Protein AF-0000000087419925 (afdb_homodimer)

pLDDT: mean 74.15, std 24.61, range [17.61, 97.94]

Nearest PDB structures (foldseek):
  7ng9-assembly1_A  TM=7.757E-01  e=5.439E-14  Klebsiella quasipneumoniae
  1ek9-assembly1_A  TM=7.566E-01  e=7.328E-14  Escherichia coli
  2vdd-assembly1_A  TM=7.686E-01  e=1.511E-13  Escherichia coli K-12
  5ng5-assembly1_F  TM=6.339E-01  e=1.171E-13  Escherichia coli
  5bun-assembly1_B  TM=7.601E-01  e=2.971E-15  Salmonella enterica subsp. enterica serovar Typhi

Radius of gyration: 44.05 Å; Cα contacts (8 Å, |Δi|>4): 2204; chains: 2; bounding box: 79×147×89 Å

Organism: NCBI:txid2527985

Secondary structure (DSSP, 8-state):
-HHHHTTS-------------S-HHHHHHHHT--PPP-------HHHHTPPPPP-TT-TT---EEEE-HHHHHHHHHHT-SB---TT-HHHH-GGG--BTTHHHHHHT-TTTSHHHHHGGGS-EEEEEEEEEEEEEEES--SSSSS-EEEEEEEEEEEEEEEEE-TTS-EEEEEEEEEEEEE--TT-SSSEEEEEEEEEEEEEESSTT-SHHHHHHH-S------SSS-------TTSPP--HHHHHHHHHHHHHHHHHHHHHHHHHHHHHHHHHHHHHHHHHHHHHHHHHHHHHHHHHHHHHHHT-TT--HHHHHHHHHHHHHHHHHHHHHHH----B-S-TTSS-TT-B------HHHHHHHHHHHHT--S--S-EEEE-PPPP-SPPP--HHHHHHHHHHH-HHHHHHHHHHHHHHHHHHHHHGGGSPEEEEEEEEEEEEEESBSSS--TT--STTSBHHHHHHHT--EEEEEEEEEE--SS-HHHHHHHHHHHHHHHHHHHHHHHHHHHHHHHHHHHHHHHHHHHHHHHHHHHHHHHHHHHHHHHHHHHHHS--S-HHHHHHHHHHHHHHHHHHHHHHHHHHHHHHHHHHHHT-HHHHTT------SS-HHHHHHHHHHHHHHTTS-------------S---------------TT----------PSP-------------S-----------TT---/-HHHHHTTTS-----------S-HHHHHHHHH-EEEE-------HHHHT--PPP-TT------EEEE-HHHHHHHHHHT-SB---TT-HHHH-GGG--BTTHHHHHHT-TTTSHHHHHGGGS-EEEEEEEEEEEEEEES--SSSSS-EEEEEEEEEEEEEEEEE-TTS-EEEEEEEEEEEEE--TT-SSSEEEEEEEEEEEEEESSTT-SHHHHHHH-S------SSS-------TTSPP--HHHHHHHHHHHHHHHHHHHHHHHHHHHHHHHHHHHHHHHHHHHHHHHHHHHHHHHHHHHHHHHT-TT--HHHHHHHHHHHHHHHHHHHHHHH----S---TTSS-TT--------HHHHHHHHHHHHT--S--S-EEEE-PPPP-SPPP--HHHHHHHHHHH-HHHHHHHHHHHHHHHHHHHHHGGGSPEEEEEEEEEEEEEESBSSS--TT--STTSBHHHHHHHT--EEEEEEEEEEEESS-HHHHHHHHHHHHHHHHHHHHHHHHHHHHHHHHHHHHHHHHHHHHHHHHHHHHHHHHHHHHHHHHHHHHHH--S-HHHHHHHHHHHHHHHHHHHHHHHHHHHHHHHHHHHHT-HHHHTT------SS-HHHHHHHHHHHHHHHHHHHHTTS------SEEEEE-----------TT----------------S-----------SSS-------TT---

InterPro domains:
  IPR003423 Outer membrane efflux protein [PF02321] (399-592)
  IPR051906 Outer membrane protein TolC-like [PTHR30026] (41-606)

Solvent-accessible surface area (backbone atoms only — not comparable to full-atom values): 75322 Å² total; per-residue (Å²): 117,77,76,64,62,70,61,66,75,53,79,70,72,69,72,71,72,68,74,76,68,79,68,59,63,61,55,51,52,61,28,54,57,72,85,73,66,87,54,88,66,72,74,56,62,69,52,75,65,50,56,73,59,75,37,66,84,55,40,71,75,82,48,71,44,79,35,46,69,69,55,48,53,52,44,18,59,71,52,42,59,54,59,64,63,94,42,51,41,60,61,76,41,55,86,75,52,55,43,77,47,51,45,57,36,46,42,23,25,40,56,56,4,40,49,20,27,53,38,66,49,39,40,33,38,34,35,38,36,39,38,36,40,42,37,42,74,36,52,54,35,70,90,44,84,24,73,38,78,44,48,33,45,36,36,39,40,38,40,34,42,38,33,36,48,63,44,43,28,40,40,35,42,35,41,40,39,38,37,47,28,42,71,58,82,88,51,93,55,62,41,35,20,40,35,33,43,36,38,38,39,38,36,34,71,43,32,62,30,39,50,66,41,33,33,40,38,26,96,63,70,69,74,53,80,62,93,61,85,50,58,61,70,73,58,79,83,56,77,68,37,4,40,56,51,14,48,50,51,37,51,41,38,46,36,52,49,51,51,50,50,52,53,34,51,52,50,50,52,51,39,48,48,42,33,39,41,16,53,54,41,30,54,35,31,48,53,42,24,52,54,30,44,54,50,28,54,50,26,45,54,26,33,78,68,69,41,78,57,15,47,70,46,50,36,22,47,33,46,22,51,23,34,52,28,48,47,50,30,52,32,24,42,34,32,41,69,63,45,62,52,45,79,78,69,60,22,78,84,22,25,54,60,46,65,44,6,35,47,50,30,41,38,50,40,23,56,58,30,55,44,71,70,40,77,82,56,41,75,38,62,67,69,74,64,64,81,74,87,81,88,79,58,66,70,59,48,52,53,42,21,73,69,46,27,50,70,57,53,39,42,51,51,50,35,51,48,31,52,50,49,34,60,46,39,53,41,53,69,44,46,35,33,33,42,36,38,36,44,33,43,37,12,44,12,50,27,56,66,63,83,49,85,88,52,83,67,72,49,21,15,7,53,63,25,32,71,67,62,78,43,67,49,73,49,77,48,75,48,78,46,68,74,93,72,49,57,67,37,51,50,46,35,51,49,31,50,50,52,31,50,49,44,49,51,50,46,56,51,46,54,51,48,47,51,50,48,36,54,50,25,53,52,45,31,55,50,26,51,54,43,32,56,53,29,48,53,48,28,53,53,28,46,52,51,31,53,54,42,50,52,43,44,72,69,64,53,50,74,57,59,67,59,43,54,48,30,45,51,48,26,36,52,28,49,37,49,27,52,49,28,31,41,48,24,38,50,23,50,50,47,34,31,53,43,30,43,41,45,46,60,76,69,70,51,80,87,67,91,57,71,77,61,62,63,67,47,40,60,46,39,60,54,31,64,71,64,49,83,74,87,76,79,88,76,83,81,83,83,73,80,83,80,69,94,64,79,77,76,77,74,77,71,72,73,74,76,70,75,88,67,79,68,74,79,75,73,77,81,76,83,68,76,87,75,80,80,86,78,83,76,83,72,81,75,74,74,83,68,85,67,82,78,75,72,80,83,69,66,83,36,73,79,124,112,74,75,64,59,65,62,65,70,51,78,71,70,69,68,70,71,66,72,77,60,84,64,54,57,59,55,48,48,59,69,64,42,46,70,36,72,59,63,91,64,74,75,62,62,69,71,75,65,51,55,81,70,84,49,79,84,58,32,70,64,78,46,74,44,80,35,45,68,68,55,48,52,52,44,18,59,73,51,43,58,52,59,65,63,90,40,47,43,67,78,78,42,53,85,74,54,56,41,80,54,52,45,57,53,48,42,63,26,68,69,56,3,40,61,31,29,53,53,66,49,47,70,45,77,51,73,53,73,53,77,47,78,46,79,46,80,39,67,73,41,81,72,45,91,45,75,42,81,44,46,33,45,33,35,40,38,37,41,34,42,37,32,36,48,63,45,44,27,39,39,34,40,34,40,40,37,37,36,47,29,40,70,58,85,40,43,64,52,59,41,33,20,39,33,33,43,35,40,38,39,36,37,34,71,45,32,63,28,38,50,67,41,34,34,39,38,23,93,63,68,68,75,54,80,66,93,58,82,47,56,58,67,70,60,69,76,57,74,67,36,4,39,56,51,14,46,50,51,36,52,41,38,45,37,53,49,51,51,49,50,53,54,36,52,52,45,50,52,51,38,47,48,44,32,39,42,14,52,55,41,28,51,38,30,47,53,42,22,52,52,31,45,54,50,28,54,50,25,46,53,26,32,76,66,70,41,74,54,15,45,68,71,49,37,51,50,32,46,51,50,23,52,50,27,46,50,48,31,50,32,24,41,38,36,43,66,63,51,69,58,49,86,86,63,46,26,83,90,14,29,55,59,42,60,44,4,35,47,49,29,42,39,52,41,23,56,58,30,55,43,71,70,41,77,83,55,42,76,38,63,67,68,74,64,64,81,74,86,81,86,77,57,58,68,59,48,51,54,41,20,73,69,46,28,51,59,57,52,38,42,39,43,51,37,48,50,33,52,50,49,33,58,44,40,54,42,56,70,42,47,37,31,32,40,35,38,36,42,33,42,37,15,40,12,49,26,57,68,63,81,46,86,88,52,83,68,74,48,22,14,7,52,62,24,34,71,68,61,77,23,46,29,42,36,47,33,42,39,36,28,37,64,52,82,48,47,32,36,51,28,33,36,51,22,31,50,44,51,34,50,45,45,49,52,48,46,45,52,35,46,42,49,46,48,50,47,35,39,51,26,53,29,37,32,51,38,25,52,54,39,33,56,39,29,47,53,23,27,53,24,24,46,51,22,32,52,49,41,50,51,42,44,70,69,64,52,48,73,56,57,66,58,44,54,50,32,46,50,48,26,38,51,29,49,40,49,28,52,49,29,32,43,48,26,39,50,23,50,51,41,33,30,52,43,30,42,42,45,46,62,76,68,71,51,78,74,48,79,56,74,77,60,61,57,63,51,39,50,46,42,48,45,41,46,49,36,49,58,38,46,66,61,53,68,54,85,83,60,75,75,63,53,49,74,44,47,54,75,74,71,77,72,66,70,74,72,70,72,82,74,68,62,76,72,75,69,73,81,80,79,78,80,82,78,86,81,87,84,86,79,84,70,81,70,78,71,87,69,97,55,101,68,86,72,80,80,73,55,75,33,76,78,123

Foldseek 3Di:
DVVPVVPPVPPPPPPPPPPPPPPCPVVVVVVPDDDDDPDPDDDPPLVVPFDDADALVNQQQPFEDEDELLRLLVLLVVQPQWLDDPLCCCPVPVPPTDGPCQLVCLQPPLQQHLVVLVCLFDKDKDKDKDWDWDWDWDQDDPVDHGIDTKTKIKMKIKIKMWGADLQQKIKMKMKIKMKIAMDRPPDPFNIKMKIKIKIKMKGWDFQRGDNLLCQFQPNQFPPPPDPPLPPRPRPLPDDRRHSLLNVLSSVLSVLVNVLSSLVSSLVLLVLLLLLQLLVLLLVLLVVLLVVLVVLLVVLCVCLVVVHFNNDPVNNVVSVVSNVVSVVVNSCSAHNDLPQQCPDPPRHNRRPSVVSRHNSVSQLSSCVSSVHRSDDSYGYHHDDFFDLDDDDDDLVVLLVLLCVQPSVLVSLVSVLVSLVSQLVNLLSLQDKIKMKMKMKMQMFMARAQDDADPPDDDLHRHRVSVSVVRPDMDMDIDMRIDDDPPCPSSVVSNVVSVVSSVVSVVVSVVVSVVLSVLLVVLVVQLVVLSVQLVVLVVQLVVLVVQLVVVVVCCVPVVDNPSVSNSVSSVSNSVSSSSNSVSSSSNSSSVCSNCSSSNCNCVVSPHDDDPDDPDVVVVVVVVVVCVVVPPPDPDDPDDDDDDCPDPDDDPPPPPPPDPPDPPDPPPPPDDDDDDDDDPDDDDPDPCPDDPPDPPPDDCPRSSPPD/DVVVVVVPPPCPVCPVPPDPPVPCVVVVCVVPFDFDFDDPPDDPPLVVPFDDADALVNQQQFFEDEDELLRLLVLLVVQPQWLDDPLCCCPVPVPPTDGLCQLVCLQPPLCQHLVVLVCLQPKDKDKDKDKDWDWDWDQPDVVDHGIDTKTKIKMKIKIKIWGADLQQKIKMKMKIKMKIAMDRPPDPFNIKMKIKIKIKMKGWDFQRGDNLLCQFQPNQQPDPDDPPLPPSPRCVVDDRRHSVSNVLSSVLSVLVNVLSSLVSSLVLLVLLLLLQLLVLLLVLLVVLLVVLVVLLQVLCVCLVVVHFNNDPVNNVVSVVSNVVSVVVNSCSARQDQDACCPPPPRHVNHPSVRSRHNSVSQLSSCVSSNHSSDDSYGYHYDDFFDLDDDDDDLVVLLVLLCVQPSVLVSLVSVLVSLVSQLVNLLSLLDKIKMKMKMKMQMFMARAQDDADPPDDDLHRHRVSVSVVRPDMDMDIDMRIGDDDPCVVSVVSSVVSVVVSVVSVVVSVVVSVVLSVLLVVLVVQLVVLSVQLVVLVVQLVVLVVQLVVVVVCCVPVVDNPSVSNSVSSVSNSVSSSSNSVSSSSNSSSVCSNCSSSNCNCVVSPHDDDPDDSPVVVVVVVVVVVVVVVVCVVVVPPDPPPSPRGPIRDPPPCPVVPPPDPPPPVPPPDDPDDDDDDDDDDDDCPCPDDDPPVDPDDRPRSRPVD

Sequence (1408 aa):
MVLMAVAYTGCSSTNSYVPFSPDLSDYQIASTEIEEPLVDQGQDLDASITPAPLTVEDVDIAEFTDLTLEQTVKTALSNSRVLRDLGGRVLDAPQVVATTFDPAITETDPRFGVEGALSAFDPNFYANGFHQKNDRAVNNAVTAFGTQMLQQDAAFMQYGLDKRSVTGAELGIRQITGYDANNAPGNRFPSAWDTRIEANVRQPLLLGAGVEFNRIAGPQFPPGTGSTATLPRLPYGSRFNGVMLARIDEDVSLADFEESVIKFISNVENAYWDLYFSYRNLHSRIAARDAALETWRRVKALNIAGRVGGEEENEAQAQEQYYRFQEAVQDALSGRLVEGTRDNNGSRGGTFRGLEGIQVAERRMRLLMGLPLTDGTLLRPIDEPPVAEVIFDWDTIKSEALARRVELRRQRWQVKRRTLELEATSKFLLPRLDALGTYRFRGFGKDLMGQHAGVNGQFNNAWGNLGSGDYQEWELGMEFAVPLGHRRANAAVKNAELALARDRAILREQEREVVHDLSNSVGEVKRSQASVKTTFNRRLAAKREFEVLQDKFEKENITDLDRVLDAQRRFAEADSAHYKARVEYALGLKNLFYAEGTLLEHNQIYLSEGPWPQAAYCDAEERLQSRIHNLENLQKTYSDPVVSRGPYGQVSRFAEVLPEDCEPEFSEPVAVPPSPDDSDGAEVWFDEEFEGASEDAVGLFDVNMVLMAVAYTGCSSTNSYVPFSPDLSDYQIASTEIEEPLVDQGQDLDASITPAPLTVEDVDIAEFTDLTLEQTVKTALSNSRVLRDLGGRVLDAPQVVATTFDPAITETDPRFGVEGALSAFDPNFYANGFHQKNDRAVNNAVTAFGTQMLQQDAAFMQYGLDKRSVTGAELGIRQITGYDANNAPGNRFPSAWDTRIEANVRQPLLLGAGVEFNRIAGPQFPPGTGSTATLPRLPYGSRFNGVMLARIDEDVSLADFEESVIKFISNVENAYWDLYFSYRNLHSRIAARDAALETWRRVKALNIAGRVGGEEENEAQAQEQYYRFQEAVQDALSGRLVEGTRDNNGSRGGTFRGLEGIQVAERRMRLLMGLPLTDGTLLRPIDEPPVAEVIFDWDTIKSEALARRVELRRQRWQVKRRTLELEATSKFLLPRLDALGTYRFRGFGKDLMGQHAGVNGQFNNAWGNLGSGDYQEWELGMEFAVPLGHRRANAAVKNAELALARDRAILREQEREVVHDLSNSVGEVKRSQASVKTTFNRRLAAKREFEVLQDKFEKENITDLDRVLDAQRRFAEADSAHYKARVEYALGLKNLFYAEGTLLEHNQIYLSEGPWPQAAYCDAEERLQSRIHNLENLQKTYSDPVVSRGPYGQVSRFAEVLPEDCEPEFSEPVAVPPSPDDSDGAEVWFDEEFEGASEDAVGLFDVN

Structure (mmCIF, N/CA/C/O backbone):
data_AF-0000000087419925-model_v1
#
loop_
_entity.id
_entity.type
_entity.pdbx_description
1 polymer 'Outer membrane efflux protein'
#
loop_
_atom_site.group_PDB
_atom_site.id
_atom_site.type_symbol
_atom_site.label_atom_id
_atom_site.label_alt_id
_atom_site.label_comp_id
_atom_site.label_asym_id
_atom_site.label_entity_id
_atom_site.label_seq_id
_atom_site.pdbx_PDB_ins_code
_atom_site.Cartn_x
_atom_site.Cartn_y
_atom_site.Cartn_z
_atom_site.occupancy
_atom_site.B_iso_or_equiv
_atom_site.auth_seq_id
_atom_site.auth_comp_id
_atom_site.auth_asym_id
_atom_site.auth_atom_id
_atom_site.pdbx_PDB_model_num
ATOM 1 N N . MET A 1 1 ? -19.75 -56.125 1.927 1 23.44 1 MET A N 1
ATOM 2 C CA . MET A 1 1 ? -19.312 -55.906 3.301 1 23.44 1 MET A CA 1
ATOM 3 C C . MET A 1 1 ? -18.5 -54.625 3.404 1 23.44 1 MET A C 1
ATOM 5 O O . MET A 1 1 ? -18.484 -53.969 4.449 1 23.44 1 MET A O 1
ATOM 9 N N . VAL A 1 2 ? -17.625 -54.375 2.334 1 25.8 2 VAL A N 1
ATOM 10 C CA . VAL A 1 2 ? -16.703 -53.25 2.33 1 25.8 2 VAL A CA 1
ATOM 11 C C . VAL A 1 2 ? -17.469 -51.938 2.213 1 25.8 2 VAL A C 1
ATOM 13 O O . VAL A 1 2 ? -16.984 -50.906 2.629 1 25.8 2 VAL A O 1
ATOM 16 N N . LEU A 1 3 ? -18.75 -51.938 1.632 1 29.17 3 LEU A N 1
ATOM 17 C CA . LEU A 1 3 ? -19.594 -50.75 1.583 1 29.17 3 LEU A CA 1
ATOM 18 C C . LEU A 1 3 ? -19.906 -50.25 2.988 1 29.17 3 LEU A C 1
ATOM 20 O O . LEU A 1 3 ? -20.125 -49.062 3.195 1 29.17 3 LEU A O 1
ATOM 24 N N . MET A 1 4 ? -20.172 -51.219 3.922 1 28.11 4 MET A N 1
ATOM 25 C CA . MET A 1 4 ? -20.719 -50.844 5.219 1 28.11 4 MET A CA 1
ATOM 26 C C . MET A 1 4 ? -19.703 -50.062 6.027 1 28.11 4 MET A C 1
ATOM 28 O O . MET A 1 4 ? -20.062 -49.406 7.012 1 28.11 4 MET A O 1
ATOM 32 N N . ALA A 1 5 ? -18.359 -50.469 5.91 1 30.95 5 ALA A N 1
ATOM 33 C CA . ALA A 1 5 ? -17.453 -49.938 6.918 1 30.95 5 ALA A CA 1
ATOM 34 C C . ALA A 1 5 ? -17.203 -48.438 6.707 1 30.95 5 ALA A C 1
ATOM 36 O O . ALA A 1 5 ? -16.688 -47.75 7.598 1 30.95 5 ALA A O 1
ATOM 37 N N . VAL A 1 6 ? -17.266 -48.031 5.453 1 31.91 6 VAL A N 1
ATOM 38 C CA . VAL A 1 6 ? -16.781 -46.656 5.27 1 31.91 6 VAL A CA 1
ATOM 39 C C . VAL A 1 6 ? -17.75 -45.688 5.902 1 31.91 6 VAL A C 1
ATOM 41 O O . VAL A 1 6 ? -17.484 -44.469 5.957 1 31.91 6 VAL A O 1
ATOM 44 N N . ALA A 1 7 ? -19 -46.156 6.211 1 30.2 7 ALA A N 1
ATOM 45 C CA . ALA A 1 7 ? -19.984 -45.188 6.645 1 30.2 7 ALA A CA 1
ATOM 46 C C . ALA A 1 7 ? -19.578 -44.562 7.988 1 30.2 7 ALA A C 1
ATOM 48 O O . ALA A 1 7 ? -20.062 -43.5 8.352 1 30.2 7 ALA A O 1
ATOM 49 N N . TYR A 1 8 ? -19.062 -45.469 8.922 1 27.66 8 TYR A N 1
ATOM 50 C CA . TYR A 1 8 ? -19.172 -45.031 10.305 1 27.66 8 TYR A CA 1
ATOM 51 C C . TYR A 1 8 ? -18.234 -43.875 10.594 1 27.66 8 TYR A C 1
ATOM 53 O O . TYR A 1 8 ? -18.203 -43.344 11.703 1 27.66 8 TYR A O 1
ATOM 61 N N . THR A 1 9 ? -17.078 -43.969 9.953 1 27.41 9 THR A N 1
ATOM 62 C CA . THR A 1 9 ? -16.172 -43.031 10.602 1 27.41 9 THR A CA 1
ATOM 63 C C . THR A 1 9 ? -16.609 -41.594 10.367 1 27.41 9 THR A C 1
ATOM 65 O O . THR A 1 9 ? -16.016 -40.875 9.562 1 27.41 9 THR A O 1
ATOM 68 N N . GLY A 1 10 ? -17.953 -41.469 10.188 1 25.8 10 GLY A N 1
ATOM 69 C CA . GLY A 1 10 ? -18.359 -40.062 10.156 1 25.8 10 GLY A CA 1
ATOM 70 C C . GLY A 1 10 ? -17.844 -39.281 11.352 1 25.8 10 GLY A C 1
ATOM 71 O O . GLY A 1 10 ? -17.719 -39.844 12.445 1 25.8 10 GLY A O 1
ATOM 72 N N . CYS A 1 11 ? -16.875 -38.438 11.164 1 28.58 11 CYS A N 1
ATOM 73 C CA . CYS A 1 11 ? -16.422 -37.531 12.195 1 28.58 11 CYS A CA 1
ATOM 74 C C . CYS A 1 11 ? -17.594 -37.031 13.039 1 28.58 11 CYS A C 1
ATOM 76 O O . CYS A 1 11 ? -18.5 -36.375 12.531 1 28.58 11 CYS A O 1
ATOM 78 N N . SER A 1 12 ? -18.188 -37.938 13.867 1 24.95 12 SER A N 1
ATOM 79 C CA . SER A 1 12 ? -19.016 -37.312 14.906 1 24.95 12 SER A CA 1
ATOM 80 C C . SER A 1 12 ? -18.312 -36.125 15.547 1 24.95 12 SER A C 1
ATOM 82 O O . SER A 1 12 ? -17.25 -36.281 16.172 1 24.95 12 SER A O 1
ATOM 84 N N . SER A 1 13 ? -18.156 -35.125 14.867 1 26.12 13 SER A N 1
ATOM 85 C CA . SER A 1 13 ? -17.797 -33.906 15.586 1 26.12 13 SER A CA 1
ATOM 86 C C . SER A 1 13 ? -18.625 -33.75 16.859 1 26.12 13 SER A C 1
ATOM 88 O O . SER A 1 13 ? -19.828 -33.438 16.781 1 26.12 13 SER A O 1
ATOM 90 N N . THR A 1 14 ? -18.594 -34.781 17.688 1 25.28 14 THR A N 1
ATOM 91 C CA . THR A 1 14 ? -19.141 -34.406 18.984 1 25.28 14 THR A CA 1
ATOM 92 C C . THR A 1 14 ? -18.516 -33.125 19.484 1 25.28 14 THR A C 1
ATOM 94 O O . THR A 1 14 ? -17.312 -33.062 19.734 1 25.28 14 THR A O 1
ATOM 97 N N . ASN A 1 15 ? -19.031 -32.062 19.031 1 26.25 15 ASN A N 1
ATOM 98 C CA . ASN A 1 15 ? -18.844 -30.781 19.672 1 26.25 15 ASN A CA 1
ATOM 99 C C . ASN A 1 15 ? -19.094 -30.859 21.172 1 26.25 15 ASN A C 1
ATOM 101 O O . ASN A 1 15 ? -20.25 -30.953 21.609 1 26.25 15 ASN A O 1
ATOM 105 N N . SER A 1 16 ? -18.484 -31.844 21.828 1 26.72 16 SER A N 1
ATOM 106 C CA . SER A 1 16 ? -18.656 -31.688 23.266 1 26.72 16 SER A CA 1
ATOM 107 C C . SER A 1 16 ? -18.516 -30.234 23.703 1 26.72 16 SER A C 1
ATOM 109 O O . SER A 1 16 ? -17.5 -29.594 23.406 1 26.72 16 SER A O 1
ATOM 111 N N . TYR A 1 17 ? -19.688 -29.672 23.875 1 26.39 17 TYR A N 1
ATOM 112 C CA . TYR A 1 17 ? -19.938 -28.422 24.578 1 26.39 17 TYR A CA 1
ATOM 113 C C . TYR A 1 17 ? -19.234 -28.406 25.922 1 26.39 17 TYR A C 1
ATOM 115 O O . TYR A 1 17 ? -19.594 -29.172 26.828 1 26.39 17 TYR A O 1
ATOM 123 N N . VAL A 1 18 ? -18 -28.516 26 1 28.7 18 VAL A N 1
ATOM 124 C CA . VAL A 1 18 ? -17.5 -28.281 27.344 1 28.7 18 VAL A CA 1
ATOM 125 C C . VAL A 1 18 ? -18.25 -27.109 27.984 1 28.7 18 VAL A C 1
ATOM 127 O O . VAL A 1 18 ? -18.438 -26.062 27.359 1 28.7 18 VAL A O 1
ATOM 130 N N . PRO A 1 19 ? -18.969 -27.391 28.969 1 26.02 19 PRO A N 1
ATOM 131 C CA . PRO A 1 19 ? -19.672 -26.375 29.734 1 26.02 19 PRO A CA 1
ATOM 132 C C . PRO A 1 19 ? -18.812 -25.156 30.031 1 26.02 19 PRO A C 1
ATOM 134 O O . PRO A 1 19 ? -17.594 -25.281 30.188 1 26.02 19 PRO A O 1
ATOM 137 N N . PHE A 1 20 ? -19.312 -24.078 29.516 1 27.88 20 PHE A N 1
ATOM 138 C CA . PHE A 1 20 ? -18.828 -22.734 29.781 1 27.88 20 PHE A CA 1
ATOM 139 C C . PHE A 1 20 ? -18.625 -22.531 31.281 1 27.88 20 PHE A C 1
ATOM 141 O O . PHE A 1 20 ? -19.594 -22.562 32.062 1 27.88 20 PHE A O 1
ATOM 148 N N . SER A 1 21 ? -17.672 -23.234 31.844 1 29.52 21 SER A N 1
ATOM 149 C CA . SER A 1 21 ? -17.547 -22.719 33.219 1 29.52 21 SER A CA 1
ATOM 150 C C . SER A 1 21 ? -17.562 -21.188 33.219 1 29.52 21 SER A C 1
ATOM 152 O O . SER A 1 21 ? -17.125 -20.547 32.25 1 29.52 21 SER A O 1
ATOM 154 N N . PRO A 1 22 ? -18.453 -20.547 34.094 1 30.78 22 PRO A N 1
ATOM 155 C CA . PRO A 1 22 ? -18.766 -19.125 34.281 1 30.78 22 PRO A CA 1
ATOM 156 C C . PRO A 1 22 ? -17.531 -18.25 34.406 1 30.78 22 PRO A C 1
ATOM 158 O O . PRO A 1 22 ? -17.641 -17.031 34.531 1 30.78 22 PRO A O 1
ATOM 161 N N . ASP A 1 23 ? -16.484 -18.938 34.906 1 30.81 23 ASP A N 1
ATOM 162 C CA . ASP A 1 23 ? -15.461 -17.984 35.312 1 30.81 23 ASP A CA 1
ATOM 163 C C . ASP A 1 23 ? -14.773 -17.344 34.125 1 30.81 23 ASP A C 1
ATOM 165 O O . ASP A 1 23 ? -14.086 -18.016 33.375 1 30.81 23 ASP A O 1
ATOM 169 N N . LEU A 1 24 ? -15.375 -16.25 33.594 1 34.12 24 LEU A N 1
ATOM 170 C CA . LEU A 1 24 ? -15.078 -15.344 32.5 1 34.12 24 LEU A CA 1
ATOM 171 C C . LEU A 1 24 ? -13.617 -14.914 32.531 1 34.12 24 LEU A C 1
ATOM 173 O O . LEU A 1 24 ? -13.172 -14.156 31.656 1 34.12 24 LEU A O 1
ATOM 177 N N . SER A 1 25 ? -12.992 -15.18 33.656 1 33.94 25 SER A N 1
ATOM 178 C CA . SER A 1 25 ? -11.664 -14.594 33.812 1 33.94 25 SER A CA 1
ATOM 179 C C . SER A 1 25 ? -10.68 -15.227 32.812 1 33.94 25 SER A C 1
ATOM 181 O O . SER A 1 25 ? -9.844 -14.531 32.25 1 33.94 25 SER A O 1
ATOM 183 N N . ASP A 1 26 ? -10.688 -16.562 32.812 1 34.25 26 ASP A N 1
ATOM 184 C CA . ASP A 1 26 ? -9.695 -17.25 31.984 1 34.25 26 ASP A CA 1
ATOM 185 C C . ASP A 1 26 ? -9.938 -16.984 30.5 1 34.25 26 ASP A C 1
ATOM 187 O O . ASP A 1 26 ? -8.992 -16.938 29.703 1 34.25 26 ASP A O 1
ATOM 191 N N . TYR A 1 27 ? -11.227 -16.922 30.125 1 33.56 27 TYR A N 1
ATOM 192 C CA . TYR A 1 27 ? -11.578 -16.594 28.75 1 33.56 27 TYR A CA 1
ATOM 193 C C . TYR A 1 27 ? -11.109 -15.188 28.391 1 33.56 27 TYR A C 1
ATOM 195 O O . TYR A 1 27 ? -10.75 -14.922 27.234 1 33.56 27 TYR A O 1
ATOM 203 N N . GLN A 1 28 ? -11.156 -14.32 29.328 1 36.44 28 GLN A N 1
ATOM 204 C CA . GLN A 1 28 ? -10.609 -12.992 29.094 1 36.44 28 GLN A CA 1
ATOM 205 C C . GLN A 1 28 ? -9.125 -13.055 28.75 1 36.44 28 GLN A C 1
ATOM 207 O O . GLN A 1 28 ? -8.656 -12.328 27.875 1 36.44 28 GLN A O 1
ATOM 212 N N . ILE A 1 29 ? -8.391 -13.914 29.422 1 37.66 29 ILE A N 1
ATOM 213 C CA . ILE A 1 29 ? -6.949 -13.984 29.188 1 37.66 29 ILE A CA 1
ATOM 214 C C . ILE A 1 29 ? -6.676 -14.617 27.828 1 37.66 29 ILE A C 1
ATOM 216 O O . ILE A 1 29 ? -5.84 -14.133 27.062 1 37.66 29 ILE A O 1
ATOM 220 N N . ALA A 1 30 ? -7.348 -15.766 27.625 1 41.84 30 ALA A N 1
ATOM 221 C CA . ALA A 1 30 ? -7.055 -16.453 26.375 1 41.84 30 ALA A CA 1
ATOM 222 C C . ALA A 1 30 ? -7.512 -15.641 25.172 1 41.84 30 ALA A C 1
ATOM 224 O O . ALA A 1 30 ? -6.867 -15.656 24.125 1 41.84 30 ALA A O 1
ATOM 225 N N . SER A 1 31 ? -8.664 -14.953 25.281 1 37.91 31 SER A N 1
ATOM 226 C CA . SER A 1 31 ? -9.164 -14.125 24.188 1 37.91 31 SER A CA 1
ATOM 227 C C . SER A 1 31 ? -8.242 -12.945 23.906 1 37.91 31 SER A C 1
ATOM 229 O O . SER A 1 31 ? -8.289 -12.344 22.844 1 37.91 31 SER A O 1
ATOM 231 N N . THR A 1 32 ? -7.516 -12.578 24.906 1 41.25 32 THR A N 1
ATOM 232 C CA . THR A 1 32 ? -6.641 -11.422 24.719 1 41.25 32 THR A CA 1
ATOM 233 C C . THR A 1 32 ? -5.258 -11.867 24.25 1 41.25 32 THR A C 1
ATOM 235 O O . THR A 1 32 ? -4.336 -11.055 24.156 1 41.25 32 THR A O 1
ATOM 238 N N . GLU A 1 33 ? -5.098 -13.227 24.047 1 44.59 33 GLU A N 1
ATOM 239 C CA . GLU A 1 33 ? -3.709 -13.594 23.781 1 44.59 33 GLU A CA 1
ATOM 240 C C . GLU A 1 33 ? -3.346 -13.367 22.328 1 44.59 33 GLU A C 1
ATOM 242 O O . GLU A 1 33 ? -4.008 -13.891 21.422 1 44.59 33 GLU A O 1
ATOM 247 N N . ILE A 1 34 ? -2.824 -12.289 22.062 1 45.91 34 ILE A N 1
ATOM 248 C CA . ILE A 1 34 ? -2.258 -12.023 20.75 1 45.91 34 ILE A CA 1
ATOM 249 C C . ILE A 1 34 ? -0.97 -12.828 20.562 1 45.91 34 ILE A C 1
ATOM 251 O O . ILE A 1 34 ? -0.07 -12.766 21.406 1 45.91 34 ILE A O 1
ATOM 255 N N . GLU A 1 35 ? -1.047 -13.859 19.781 1 51.5 35 GLU A N 1
ATOM 256 C CA . GLU A 1 35 ? 0.152 -14.641 19.5 1 51.5 35 GLU A CA 1
ATOM 257 C C . GLU A 1 35 ? 1.239 -13.773 18.859 1 51.5 35 GLU A C 1
ATOM 259 O O . GLU A 1 35 ? 0.955 -12.93 18.016 1 51.5 35 GLU A O 1
ATOM 264 N N . GLU A 1 36 ? 2.359 -13.719 19.469 1 57.41 36 GLU A N 1
ATOM 265 C CA . GLU A 1 36 ? 3.521 -13.008 18.953 1 57.41 36 GLU A CA 1
ATOM 266 C C . GLU A 1 36 ? 4.422 -13.945 18.156 1 57.41 36 GLU A C 1
ATOM 268 O O . GLU A 1 36 ? 4.637 -15.094 18.531 1 57.41 36 GLU A O 1
ATOM 273 N N . PRO A 1 37 ? 4.711 -13.445 16.922 1 59.72 37 PRO A N 1
ATOM 274 C CA . PRO A 1 37 ? 5.609 -14.297 16.125 1 59.72 37 PRO A CA 1
ATOM 275 C C . PRO A 1 37 ? 6.996 -14.43 16.75 1 59.72 37 PRO A C 1
ATOM 277 O O . PRO A 1 37 ? 7.48 -13.492 17.391 1 59.72 37 PRO A O 1
ATOM 280 N N . LEU A 1 38 ? 7.41 -15.688 16.891 1 50.38 38 LEU A N 1
ATOM 281 C CA . LEU A 1 38 ? 8.766 -15.922 17.359 1 50.38 38 LEU A CA 1
ATOM 282 C C . LEU A 1 38 ? 9.781 -15.641 16.266 1 50.38 38 LEU A C 1
ATOM 284 O O . LEU A 1 38 ? 9.977 -16.453 15.367 1 50.38 38 LEU A O 1
ATOM 288 N N . VAL A 1 39 ? 10.023 -14.391 16.031 1 55.66 39 VAL A N 1
ATOM 289 C CA . VAL A 1 39 ? 11.07 -14.047 15.062 1 55.66 39 VAL A CA 1
ATOM 290 C C . VAL A 1 39 ? 12.406 -13.906 15.773 1 55.66 39 VAL A C 1
ATOM 292 O O . VAL A 1 39 ? 12.484 -13.328 16.859 1 55.66 39 VAL A O 1
ATOM 295 N N . ASP A 1 40 ? 13.383 -14.727 15.562 1 49.84 40 ASP A N 1
ATOM 296 C CA . ASP A 1 40 ? 14.703 -14.719 16.188 1 49.84 40 ASP A CA 1
ATOM 297 C C . ASP A 1 40 ? 15.367 -13.359 16.031 1 49.84 40 ASP A C 1
ATOM 299 O O . ASP A 1 40 ? 16.578 -13.219 16.25 1 49.84 40 ASP A O 1
ATOM 303 N N . GLN A 1 41 ? 14.789 -12.422 15.383 1 56.28 41 GLN A N 1
ATOM 304 C CA . GLN A 1 41 ? 15.625 -11.227 15.25 1 56.28 41 GLN A CA 1
ATOM 305 C C . GLN A 1 41 ? 15.398 -10.266 16.422 1 56.28 41 GLN A C 1
ATOM 307 O O . GLN A 1 41 ? 14.258 -10.031 16.812 1 56.28 41 GLN A O 1
ATOM 312 N N . GLY A 1 42 ? 16.391 -10.195 17.234 1 52.56 42 GLY A N 1
ATOM 313 C CA . GLY A 1 42 ? 16.453 -9.258 18.344 1 52.56 42 GLY A CA 1
ATOM 314 C C . GLY A 1 42 ? 15.977 -7.863 17.984 1 52.56 42 GLY A C 1
ATOM 315 O O . GLY A 1 42 ? 15.961 -7.504 16.797 1 52.56 42 GLY A O 1
ATOM 316 N N . GLN A 1 43 ? 15.203 -7.246 18.734 1 57.25 43 GLN A N 1
ATOM 317 C CA . GLN A 1 43 ? 14.82 -5.84 18.641 1 57.25 43 GLN A CA 1
ATOM 318 C C . GLN A 1 43 ? 16.016 -4.965 18.266 1 57.25 43 GLN A C 1
ATOM 320 O O . GLN A 1 43 ? 17.156 -5.297 18.578 1 57.25 43 GLN A O 1
ATOM 325 N N . ASP A 1 44 ? 15.789 -4.082 17.156 1 63.31 44 ASP A N 1
ATOM 326 C CA . ASP A 1 44 ? 16.844 -3.115 16.844 1 63.31 44 ASP A CA 1
ATOM 327 C C . ASP A 1 44 ? 17.391 -2.475 18.125 1 63.31 44 ASP A C 1
ATOM 329 O O . ASP A 1 44 ? 16.656 -1.778 18.844 1 63.31 44 ASP A O 1
ATOM 333 N N . LEU A 1 45 ? 18.547 -2.822 18.531 1 60.16 45 LEU A N 1
ATOM 334 C CA . LEU A 1 45 ? 19.203 -2.348 19.75 1 60.16 45 LEU A CA 1
ATOM 335 C C . LEU A 1 45 ? 19.219 -0.823 19.797 1 60.16 45 LEU A C 1
ATOM 337 O O . LEU A 1 45 ? 19.062 -0.23 20.875 1 60.16 45 LEU A O 1
ATOM 341 N N . ASP A 1 46 ? 19.25 -0.231 18.609 1 70.75 46 ASP A N 1
ATOM 342 C CA . ASP A 1 46 ? 19.344 1.226 18.609 1 70.75 46 ASP A CA 1
ATOM 343 C C . ASP A 1 46 ? 18.016 1.862 19.031 1 70.75 46 ASP A C 1
ATOM 345 O O . ASP A 1 46 ? 18.016 2.844 19.781 1 70.75 46 ASP A O 1
ATOM 349 N N . ALA A 1 47 ? 16.953 1.221 18.719 1 77.62 47 ALA A N 1
ATOM 350 C CA . ALA A 1 47 ? 15.656 1.784 19.062 1 77.62 47 ALA A CA 1
ATOM 351 C C . ALA A 1 47 ? 15.336 1.552 20.531 1 77.62 47 ALA A C 1
ATOM 353 O O . ALA A 1 47 ? 14.719 2.4 21.188 1 77.62 47 ALA A O 1
ATOM 354 N N . SER A 1 48 ? 15.898 0.496 21.109 1 79.25 48 SER A N 1
ATOM 355 C CA . SER A 1 48 ? 15.578 0.138 22.484 1 79.25 48 SER A CA 1
ATOM 356 C C . SER A 1 48 ? 16.406 0.944 23.469 1 79.25 48 SER A C 1
ATOM 358 O O . SER A 1 48 ? 16.016 1.114 24.625 1 79.25 48 SER A O 1
ATOM 360 N N . ILE A 1 49 ? 17.531 1.524 22.969 1 78.56 49 ILE A N 1
ATOM 361 C CA . ILE A 1 49 ? 18.422 2.219 23.906 1 78.56 49 ILE A CA 1
ATOM 362 C C . ILE A 1 49 ? 18.344 3.725 23.656 1 78.56 49 ILE A C 1
ATOM 364 O O . ILE A 1 49 ? 19.109 4.492 24.25 1 78.56 49 ILE A O 1
ATOM 368 N N . THR A 1 50 ? 17.422 4.121 22.938 1 86.62 50 THR A N 1
ATOM 369 C CA . THR A 1 50 ? 17.297 5.543 22.656 1 86.62 50 THR A CA 1
ATOM 370 C C . THR A 1 50 ? 16.922 6.324 23.906 1 86.62 50 THR A C 1
ATOM 372 O O . THR A 1 50 ? 15.938 5.988 24.578 1 86.62 50 THR A O 1
ATOM 375 N N . PRO A 1 51 ? 17.75 7.324 24.312 1 85.56 51 PRO A N 1
ATOM 376 C CA . PRO A 1 51 ? 17.406 8.141 25.484 1 85.56 51 PRO A CA 1
ATOM 377 C C . PRO A 1 51 ? 16.172 9.008 25.266 1 85.56 51 PRO A C 1
ATOM 379 O O . PRO A 1 51 ? 15.633 9.055 24.156 1 85.56 51 PRO A O 1
ATOM 382 N N . ALA A 1 52 ? 15.781 9.641 26.406 1 86.94 52 ALA A N 1
ATOM 383 C CA . ALA A 1 52 ? 14.594 10.492 26.359 1 86.94 52 ALA A CA 1
ATOM 384 C C . ALA A 1 52 ? 14.805 11.688 25.438 1 86.94 52 ALA A C 1
ATOM 386 O O . ALA A 1 52 ? 15.906 12.227 25.344 1 86.94 52 ALA A O 1
ATOM 387 N N . PRO A 1 53 ? 13.711 12.078 24.734 1 86.5 53 PRO A N 1
ATOM 388 C CA . PRO A 1 53 ? 13.82 13.227 23.844 1 86.5 53 PRO A CA 1
ATOM 389 C C . PRO A 1 53 ? 13.938 14.555 24.578 1 86.5 53 PRO A C 1
ATOM 391 O O . PRO A 1 53 ? 13.57 14.641 25.75 1 86.5 53 PRO A O 1
ATOM 394 N N . LEU A 1 54 ? 14.516 15.5 23.859 1 84.69 54 LEU A N 1
ATOM 395 C CA . LEU A 1 54 ? 14.539 16.859 24.391 1 84.69 54 LEU A CA 1
ATOM 396 C C . LEU A 1 54 ? 13.148 17.484 24.359 1 84.69 54 LEU A C 1
ATOM 398 O O . LEU A 1 54 ? 12.398 17.297 23.391 1 84.69 54 LEU A O 1
ATOM 402 N N . THR A 1 55 ? 12.789 18.031 25.531 1 85.44 55 THR A N 1
ATOM 403 C CA . THR A 1 55 ? 11.484 18.688 25.625 1 85.44 55 THR A CA 1
ATOM 404 C C . THR A 1 55 ? 11.641 20.172 25.953 1 85.44 55 THR A C 1
ATOM 406 O O . THR A 1 55 ? 12.766 20.672 26.078 1 85.44 55 THR A O 1
ATOM 409 N N . VAL A 1 56 ? 10.547 20.891 25.953 1 82.62 56 VAL A N 1
ATOM 410 C CA . VAL A 1 56 ? 10.508 22.328 26.188 1 82.62 56 VAL A CA 1
ATOM 411 C C . VAL A 1 56 ? 11.133 22.656 27.547 1 82.62 56 VAL A C 1
ATOM 413 O O . VAL A 1 56 ? 11.625 23.766 27.75 1 82.62 56 VAL A O 1
ATOM 416 N N . GLU A 1 57 ? 11.211 21.625 28.391 1 78.88 57 GLU A N 1
ATOM 417 C CA . GLU A 1 57 ? 11.75 21.828 29.734 1 78.88 57 GLU A CA 1
ATOM 418 C C . GLU A 1 57 ? 13.281 21.766 29.719 1 78.88 57 GLU A C 1
ATOM 420 O O . GLU A 1 57 ? 13.93 22.234 30.656 1 78.88 57 GLU A O 1
ATOM 425 N N . ASP A 1 58 ? 13.75 21.172 28.641 1 74.75 58 ASP A N 1
ATOM 426 C CA . ASP A 1 58 ? 15.195 20.969 28.562 1 74.75 58 ASP A CA 1
ATOM 427 C C . ASP A 1 58 ? 15.859 22.125 27.797 1 74.75 58 ASP A C 1
ATOM 429 O O . ASP A 1 58 ? 16.219 21.969 26.625 1 74.75 58 ASP A O 1
ATOM 433 N N . VAL A 1 59 ? 15.945 23.297 28.312 1 64.69 59 VAL A N 1
ATOM 434 C CA . VAL A 1 59 ? 16.406 24.5 27.609 1 64.69 59 VAL A CA 1
ATOM 435 C C . VAL A 1 59 ? 17.938 24.594 27.719 1 64.69 59 VAL A C 1
ATOM 437 O O . VAL A 1 59 ? 18.578 25.25 26.891 1 64.69 59 VAL A O 1
ATOM 440 N N . ASP A 1 60 ? 18.547 23.781 28.656 1 60.25 60 ASP A N 1
ATOM 441 C CA . ASP A 1 60 ? 19.953 24.016 28.938 1 60.25 60 ASP A CA 1
ATOM 442 C C . ASP A 1 60 ? 20.859 23.172 28.031 1 60.25 60 ASP A C 1
ATOM 444 O O . ASP A 1 60 ? 22.016 22.938 28.344 1 60.25 60 ASP A O 1
ATOM 448 N N . ILE A 1 61 ? 20.312 22.781 26.828 1 61.69 61 ILE A N 1
ATOM 449 C CA . ILE A 1 61 ? 21.172 21.859 26.078 1 61.69 61 ILE A CA 1
ATOM 450 C C . ILE A 1 61 ? 22.234 22.656 25.312 1 61.69 61 ILE A C 1
ATOM 452 O O . ILE A 1 61 ? 21.906 23.547 24.516 1 61.69 61 ILE A O 1
ATOM 456 N N . ALA A 1 62 ? 23.578 22.406 25.75 1 61.69 62 ALA A N 1
ATOM 457 C CA . ALA A 1 62 ? 24.766 23.203 25.422 1 61.69 62 ALA A CA 1
ATOM 458 C C . ALA A 1 62 ? 25.5 22.625 24.219 1 61.69 62 ALA A C 1
ATOM 460 O O . ALA A 1 62 ? 26.25 23.344 23.547 1 61.69 62 ALA A O 1
ATOM 461 N N . GLU A 1 63 ? 25.172 21.453 23.656 1 81.88 63 GLU A N 1
ATOM 462 C CA . GLU A 1 63 ? 26.109 21 22.625 1 81.88 63 GLU A CA 1
ATOM 463 C C . GLU A 1 63 ? 25.438 20.891 21.266 1 81.88 63 GLU A C 1
ATOM 465 O O . GLU A 1 63 ? 24.344 20.297 21.156 1 81.88 63 GLU A O 1
ATOM 470 N N . PHE A 1 64 ? 26.031 21.656 20.234 1 88.25 64 PHE A N 1
ATOM 471 C CA . PHE A 1 64 ? 25.5 21.672 18.875 1 88.25 64 PHE A CA 1
ATOM 472 C C . PHE A 1 64 ? 26.438 20.922 17.922 1 88.25 64 PHE A C 1
ATOM 474 O O . PHE A 1 64 ? 27.656 20.969 18.094 1 88.25 64 PHE A O 1
ATOM 481 N N . THR A 1 65 ? 25.906 20.078 17.094 1 89.12 65 THR A N 1
ATOM 482 C CA . THR A 1 65 ? 26.641 19.5 15.969 1 89.12 65 THR A CA 1
ATOM 483 C C . THR A 1 65 ? 26.297 20.234 14.672 1 89.12 65 THR A C 1
ATOM 485 O O . THR A 1 65 ? 25.141 20.219 14.234 1 89.12 65 THR A O 1
ATOM 488 N N . ASP A 1 66 ? 27.344 20.812 14.086 1 92.38 66 ASP A N 1
ATOM 489 C CA . ASP A 1 66 ? 27.156 21.578 12.859 1 92.38 66 ASP A CA 1
ATOM 490 C C . ASP A 1 66 ? 27.031 20.656 11.648 1 92.38 66 ASP A C 1
ATOM 492 O O . ASP A 1 66 ? 27.797 19.688 11.516 1 92.38 66 ASP A O 1
ATOM 496 N N . LEU A 1 67 ? 26.031 20.938 10.883 1 93.44 67 LEU A N 1
ATOM 497 C CA . LEU A 1 67 ? 25.766 20.125 9.703 1 93.44 67 LEU A CA 1
ATOM 498 C C . LEU A 1 67 ? 25.734 20.984 8.445 1 93.44 67 LEU A C 1
ATOM 500 O O . LEU A 1 67 ? 25.094 22.047 8.422 1 93.44 67 LEU A O 1
ATOM 504 N N . THR A 1 68 ? 26.562 20.516 7.426 1 94.12 68 THR A N 1
ATOM 505 C CA . THR A 1 68 ? 26.422 21.109 6.102 1 94.12 68 THR A CA 1
ATOM 506 C C . THR A 1 68 ? 25.406 20.344 5.266 1 94.12 68 THR A C 1
ATOM 508 O O . THR A 1 68 ? 25.078 19.203 5.57 1 94.12 68 THR A O 1
ATOM 511 N N . LEU A 1 69 ? 24.828 21.031 4.332 1 94.12 69 LEU A N 1
ATOM 512 C CA . LEU A 1 69 ? 23.828 20.375 3.477 1 94.12 69 LEU A CA 1
ATOM 513 C C . LEU A 1 69 ? 24.438 19.172 2.777 1 94.12 69 LEU A C 1
ATOM 515 O O . LEU A 1 69 ? 23.812 18.109 2.703 1 94.12 69 LEU A O 1
ATOM 519 N N . GLU A 1 70 ? 25.656 19.297 2.271 1 91.12 70 GLU A N 1
ATOM 520 C CA . GLU A 1 70 ? 26.328 18.203 1.575 1 91.12 70 GLU A CA 1
ATOM 521 C C . GLU A 1 70 ? 26.547 17 2.496 1 91.12 70 GLU A C 1
ATOM 523 O O . GLU A 1 70 ? 26.266 15.867 2.109 1 91.12 70 GLU A O 1
ATOM 528 N N . GLN A 1 71 ? 26.953 17.312 3.67 1 91.19 71 GLN A N 1
ATOM 529 C CA . GLN A 1 71 ? 27.172 16.234 4.645 1 91.19 71 GLN A CA 1
ATOM 530 C C . GLN A 1 71 ? 25.844 15.578 5.023 1 91.19 71 GLN A C 1
ATOM 532 O O . GLN A 1 71 ? 25.797 14.359 5.23 1 91.19 71 GLN A O 1
ATOM 537 N N . THR A 1 72 ? 24.844 16.391 5.152 1 94.31 72 THR A N 1
ATOM 538 C CA . THR A 1 72 ? 23.531 15.867 5.52 1 94.31 72 THR A CA 1
ATOM 539 C C . THR A 1 72 ? 23.016 14.891 4.461 1 94.31 72 THR A C 1
ATOM 541 O O . THR A 1 72 ? 22.562 13.797 4.789 1 94.31 72 THR A O 1
ATOM 544 N N . VAL A 1 73 ? 23.156 15.234 3.217 1 92.94 73 VAL A N 1
ATOM 545 C CA . VAL A 1 73 ? 22.672 14.414 2.117 1 92.94 73 VAL A CA 1
ATOM 546 C C . VAL A 1 73 ? 23.5 13.133 2.023 1 92.94 73 VAL A C 1
ATOM 548 O O . VAL A 1 73 ? 22.953 12.039 1.871 1 92.94 73 VAL A O 1
ATOM 551 N N . LYS A 1 74 ? 24.797 13.234 2.17 1 89.31 74 LYS A N 1
ATOM 552 C CA . LYS A 1 74 ? 25.688 12.078 2.088 1 89.31 74 LYS A CA 1
ATOM 553 C C . LYS A 1 74 ? 25.422 11.094 3.225 1 89.31 74 LYS A C 1
ATOM 555 O O . LYS A 1 74 ? 25.328 9.883 2.998 1 89.31 74 LYS A O 1
ATOM 560 N N . THR A 1 75 ? 25.266 11.648 4.406 1 91.38 75 THR A N 1
ATOM 561 C CA . THR A 1 75 ? 25 10.797 5.562 1 91.38 75 THR A CA 1
ATOM 562 C C . THR A 1 75 ? 23.641 10.117 5.438 1 91.38 75 THR A C 1
ATOM 564 O O . THR A 1 75 ? 23.5 8.938 5.758 1 91.38 75 THR A O 1
ATOM 567 N N . ALA A 1 76 ? 22.641 10.898 4.98 1 92.12 76 ALA A N 1
ATOM 568 C CA . ALA A 1 76 ? 21.297 10.344 4.824 1 92.12 76 ALA A CA 1
ATOM 569 C C . ALA A 1 76 ? 21.281 9.203 3.814 1 92.12 76 ALA A C 1
ATOM 571 O O . ALA A 1 76 ? 20.656 8.164 4.047 1 92.12 76 ALA A O 1
ATOM 572 N N . LEU A 1 77 ? 22.031 9.352 2.736 1 88.62 77 LEU A N 1
ATOM 573 C CA . LEU A 1 77 ? 22.062 8.344 1.684 1 88.62 77 LEU A CA 1
ATOM 574 C C . LEU A 1 77 ? 22.859 7.113 2.129 1 88.62 77 LEU A C 1
ATOM 576 O O . LEU A 1 77 ? 22.484 5.984 1.799 1 88.62 77 LEU A O 1
ATOM 580 N N . SER A 1 78 ? 23.828 7.309 2.881 1 85.56 78 SER A N 1
ATOM 581 C CA . SER A 1 78 ? 24.688 6.203 3.295 1 85.56 78 SER A CA 1
ATOM 582 C C . SER A 1 78 ? 24 5.336 4.348 1 85.56 78 SER A C 1
ATOM 584 O O . SER A 1 78 ? 24.234 4.125 4.406 1 85.56 78 SER A O 1
ATOM 586 N N . ASN A 1 79 ? 23.141 5.91 5.078 1 83.56 79 ASN A N 1
ATOM 587 C CA . ASN A 1 79 ? 22.516 5.195 6.188 1 83.56 79 ASN A CA 1
ATOM 588 C C . ASN A 1 79 ? 21.109 4.711 5.828 1 83.56 79 ASN A C 1
ATOM 590 O O . ASN A 1 79 ? 20.359 4.277 6.699 1 83.56 79 ASN A O 1
ATOM 594 N N . SER A 1 80 ? 20.734 4.742 4.547 1 84.19 80 SER A N 1
ATOM 595 C CA . SER A 1 80 ? 19.328 4.469 4.277 1 84.19 80 SER A CA 1
ATOM 596 C C . SER A 1 80 ? 19.156 3.225 3.41 1 84.19 80 SER A C 1
ATOM 598 O O . SER A 1 80 ? 19.406 3.268 2.201 1 84.19 80 SER A O 1
ATOM 600 N N . ARG A 1 81 ? 18.859 2.152 4.117 1 84.06 81 ARG A N 1
ATOM 601 C CA . ARG A 1 81 ? 18.438 0.967 3.373 1 84.06 81 ARG A CA 1
ATOM 602 C C . ARG A 1 81 ? 16.984 1.07 2.949 1 84.06 81 ARG A C 1
ATOM 604 O O . ARG A 1 81 ? 16.578 0.494 1.936 1 84.06 81 ARG A O 1
ATOM 611 N N . VAL A 1 82 ? 16.219 1.619 3.744 1 88.44 82 VAL A N 1
ATOM 612 C CA . VAL A 1 82 ? 14.836 1.974 3.455 1 88.44 82 VAL A CA 1
ATOM 613 C C . VAL A 1 82 ? 14.727 3.48 3.23 1 88.44 82 VAL A C 1
ATOM 615 O O . VAL A 1 82 ? 15.172 4.273 4.062 1 88.44 82 VAL A O 1
ATOM 618 N N . LEU A 1 83 ? 14.305 3.789 2.006 1 87.56 83 LEU A N 1
ATOM 619 C CA . LEU A 1 83 ? 14.164 5.215 1.729 1 87.56 83 LEU A CA 1
ATOM 620 C C . LEU A 1 83 ? 13.023 5.816 2.545 1 87.56 83 LEU A C 1
ATOM 622 O O . LEU A 1 83 ? 11.852 5.652 2.197 1 87.56 83 LEU A O 1
ATOM 626 N N . ARG A 1 84 ? 13.406 6.441 3.545 1 75.19 84 ARG A N 1
ATOM 627 C CA . ARG A 1 84 ? 12.531 6.957 4.594 1 75.19 84 ARG A CA 1
ATOM 628 C C . ARG A 1 84 ? 11.641 8.078 4.062 1 75.19 84 ARG A C 1
ATOM 630 O O . ARG A 1 84 ? 12.047 8.836 3.182 1 75.19 84 ARG A O 1
ATOM 637 N N . ASP A 1 85 ? 10.297 7.961 4.41 1 65.06 85 ASP A N 1
ATOM 638 C CA . ASP A 1 85 ? 9.375 9.039 4.066 1 65.06 85 ASP A CA 1
ATOM 639 C C . ASP A 1 85 ? 8.828 9.711 5.324 1 65.06 85 ASP A C 1
ATOM 641 O O . ASP A 1 85 ? 8.883 9.148 6.418 1 65.06 85 ASP A O 1
ATOM 645 N N . LEU A 1 86 ? 8.602 10.984 5.266 1 59.59 86 LEU A N 1
ATOM 646 C CA . LEU A 1 86 ? 8.156 11.805 6.387 1 59.59 86 LEU A CA 1
ATOM 647 C C . LEU A 1 86 ? 6.695 11.539 6.715 1 59.59 86 LEU A C 1
ATOM 649 O O . LEU A 1 86 ? 6.219 11.906 7.793 1 59.59 86 LEU A O 1
ATOM 653 N N . GLY A 1 87 ? 6.082 10.648 6.062 1 61.41 87 GLY A N 1
ATOM 654 C CA . GLY A 1 87 ? 4.656 10.516 6.297 1 61.41 87 GLY A CA 1
ATOM 655 C C . GLY A 1 87 ? 4.285 9.211 6.988 1 61.41 87 GLY A C 1
ATOM 656 O O . GLY A 1 87 ? 3.107 8.867 7.078 1 61.41 87 GLY A O 1
ATOM 657 N N . GLY A 1 88 ? 5.273 8.602 7.648 1 70 88 GLY A N 1
ATOM 658 C CA . GLY A 1 88 ? 5.012 7.367 8.375 1 70 88 GLY A CA 1
ATOM 659 C C . GLY A 1 88 ? 4.512 6.246 7.484 1 70 88 GLY A C 1
ATOM 660 O O . GLY A 1 88 ? 3.824 5.336 7.949 1 70 88 GLY A O 1
ATOM 661 N N . ARG A 1 89 ? 4.762 6.309 6.23 1 76.31 89 ARG A N 1
ATOM 662 C CA . ARG A 1 89 ? 4.332 5.285 5.285 1 76.31 89 ARG A CA 1
ATOM 663 C C . ARG A 1 89 ? 4.91 3.922 5.648 1 76.31 89 ARG A C 1
ATOM 665 O O . ARG A 1 89 ? 4.281 2.889 5.406 1 76.31 89 ARG A O 1
ATOM 672 N N . VAL A 1 90 ? 6.031 3.977 6.281 1 84.5 90 VAL A N 1
ATOM 673 C CA . VAL A 1 90 ? 6.703 2.729 6.629 1 84.5 90 VAL A CA 1
ATOM 674 C C . VAL A 1 90 ? 5.836 1.931 7.602 1 84.5 90 VAL A C 1
ATOM 676 O O . VAL A 1 90 ? 5.871 0.698 7.605 1 84.5 90 VAL A O 1
ATOM 679 N N . LEU A 1 91 ? 5.016 2.611 8.352 1 84.19 91 LEU A N 1
ATOM 680 C CA . LEU A 1 91 ? 4.145 1.941 9.312 1 84.19 91 LEU A CA 1
ATOM 681 C C . LEU A 1 91 ? 2.807 1.582 8.672 1 84.19 91 LEU A C 1
ATOM 683 O O . LEU A 1 91 ? 2.303 0.472 8.859 1 84.19 91 LEU A O 1
ATOM 687 N N . ASP A 1 92 ? 2.312 2.463 7.789 1 76.56 92 ASP A N 1
ATOM 688 C CA . ASP A 1 92 ? 0.958 2.32 7.266 1 76.56 92 ASP A CA 1
ATOM 689 C C . ASP A 1 92 ? 0.93 1.368 6.07 1 76.56 92 ASP A C 1
ATOM 691 O O . ASP A 1 92 ? -0.002 0.575 5.922 1 76.56 92 ASP A O 1
ATOM 695 N N . ALA A 1 93 ? 1.907 1.59 5.285 1 83.62 93 ALA A N 1
ATOM 696 C CA . ALA A 1 93 ? 1.945 0.792 4.062 1 83.62 93 ALA A CA 1
ATOM 697 C C . ALA A 1 93 ? 3.363 0.312 3.764 1 83.62 93 ALA A C 1
ATOM 699 O O . ALA A 1 93 ? 3.961 0.706 2.76 1 83.62 93 ALA A O 1
ATOM 700 N N . PRO A 1 94 ? 3.838 -0.627 4.523 1 87.25 94 PRO A N 1
ATOM 701 C CA . PRO A 1 94 ? 5.215 -1.096 4.359 1 87.25 94 PRO A CA 1
ATOM 702 C C . PRO A 1 94 ? 5.457 -1.758 3.006 1 87.25 94 PRO A C 1
ATOM 704 O O . PRO A 1 94 ? 6.598 -1.816 2.537 1 87.25 94 PRO A O 1
ATOM 707 N N . GLN A 1 95 ? 4.383 -2.121 2.312 1 84.5 95 GLN A N 1
ATOM 708 C CA . GLN A 1 95 ? 4.543 -2.846 1.055 1 84.5 95 GLN A CA 1
ATOM 709 C C . GLN A 1 95 ? 4.938 -1.9 -0.078 1 84.5 95 GLN A C 1
ATOM 711 O O . GLN A 1 95 ? 5.531 -2.326 -1.069 1 84.5 95 GLN A O 1
ATOM 716 N N . VAL A 1 96 ? 4.66 -0.651 0.067 1 81.5 96 VAL A N 1
ATOM 717 C CA . VAL A 1 96 ? 4.879 0.271 -1.042 1 81.5 96 VAL A CA 1
ATOM 718 C C . VAL A 1 96 ? 6.121 1.116 -0.775 1 81.5 96 VAL A C 1
ATOM 720 O O . VAL A 1 96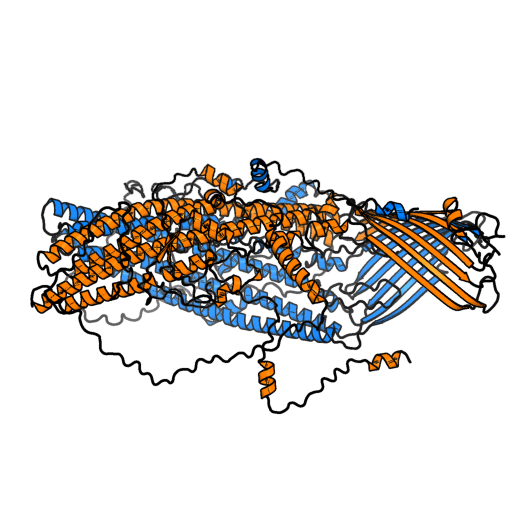 ? 6.547 1.892 -1.633 1 81.5 96 VAL A O 1
ATOM 723 N N . VAL A 1 97 ? 6.797 0.873 0.355 1 88.75 97 VAL A N 1
ATOM 724 C CA . VAL A 1 97 ? 7.992 1.646 0.67 1 88.75 97 VAL A CA 1
ATOM 725 C C . VAL A 1 97 ? 9.156 1.177 -0.2 1 88.75 97 VAL A C 1
ATOM 727 O O . VAL A 1 97 ? 9.328 -0.024 -0.423 1 88.75 97 VAL A O 1
ATOM 730 N N . ALA A 1 98 ? 9.867 2.152 -0.713 1 89.94 98 ALA A N 1
ATOM 731 C CA . ALA A 1 98 ? 11.008 1.841 -1.579 1 89.94 98 ALA A CA 1
ATOM 732 C C . ALA A 1 98 ? 12.242 1.488 -0.758 1 89.94 98 ALA A C 1
ATOM 734 O O . ALA A 1 98 ? 12.523 2.125 0.261 1 89.94 98 ALA A O 1
ATOM 735 N N . THR A 1 99 ? 12.914 0.433 -1.098 1 90.75 99 THR A N 1
ATOM 736 C CA . THR A 1 99 ? 14.141 -0.015 -0.457 1 90.75 99 THR A CA 1
ATOM 737 C C . THR A 1 99 ? 15.242 -0.239 -1.493 1 90.75 99 THR A C 1
ATOM 739 O O . THR A 1 99 ? 14.977 -0.227 -2.697 1 90.75 99 THR A O 1
ATOM 742 N N . THR A 1 100 ? 16.484 -0.37 -1.064 1 89.38 100 THR A N 1
ATOM 743 C CA . THR A 1 100 ? 17.625 -0.611 -1.947 1 89.38 100 THR A CA 1
ATOM 744 C C . THR A 1 100 ? 17.562 -2.021 -2.527 1 89.38 100 THR A C 1
ATOM 746 O O . THR A 1 100 ? 18.266 -2.328 -3.496 1 89.38 100 THR A O 1
ATOM 749 N N . PHE A 1 101 ? 16.609 -2.848 -2.021 1 90.06 101 PHE A N 1
ATOM 750 C CA . PHE A 1 101 ? 16.516 -4.242 -2.436 1 90.06 101 PHE A CA 1
ATOM 751 C C . PHE A 1 101 ? 15.578 -4.398 -3.625 1 90.06 101 PHE A C 1
ATOM 753 O O . PHE A 1 101 ? 15.594 -5.426 -4.309 1 90.06 101 PHE A O 1
ATOM 760 N N . ASP A 1 102 ? 14.781 -3.445 -3.934 1 89.62 102 ASP A N 1
ATOM 761 C CA . ASP A 1 102 ? 13.648 -3.586 -4.844 1 89.62 102 ASP A CA 1
ATOM 762 C C . ASP A 1 102 ? 14.125 -3.953 -6.25 1 89.62 102 ASP A C 1
ATOM 764 O O . ASP A 1 102 ? 13.594 -4.879 -6.863 1 89.62 102 ASP A O 1
ATOM 768 N N . PRO A 1 103 ? 15.203 -3.266 -6.832 1 88.12 103 PRO A N 1
ATOM 769 C CA . PRO A 1 103 ? 15.648 -3.66 -8.172 1 88.12 103 PRO A CA 1
ATOM 770 C C . PRO A 1 103 ? 16.188 -5.086 -8.219 1 88.12 103 PRO A C 1
ATOM 772 O O . PRO A 1 103 ? 15.945 -5.812 -9.18 1 88.12 103 PRO A O 1
ATOM 775 N N . ALA A 1 104 ? 16.844 -5.469 -7.137 1 90.06 104 ALA A N 1
ATOM 776 C CA . ALA A 1 104 ? 17.406 -6.82 -7.086 1 90.06 104 ALA A CA 1
ATOM 777 C C . ALA A 1 104 ? 16.297 -7.863 -6.953 1 90.06 104 ALA A C 1
ATOM 779 O O . ALA A 1 104 ? 16.391 -8.953 -7.516 1 90.06 104 ALA A O 1
ATOM 780 N N . ILE A 1 105 ? 15.266 -7.555 -6.219 1 91.81 105 ILE A N 1
ATOM 781 C CA . ILE A 1 105 ? 14.148 -8.469 -6.051 1 91.81 105 ILE A CA 1
ATOM 782 C C . ILE A 1 105 ? 13.43 -8.664 -7.387 1 91.81 105 ILE A C 1
ATOM 784 O O . ILE A 1 105 ? 13.031 -9.781 -7.727 1 91.81 105 ILE A O 1
ATOM 788 N N . THR A 1 106 ? 13.352 -7.625 -8.211 1 90 106 THR A N 1
ATOM 789 C CA . THR A 1 106 ? 12.719 -7.734 -9.523 1 90 106 THR A CA 1
ATOM 790 C C . THR A 1 106 ? 13.586 -8.547 -10.477 1 90 106 THR A C 1
ATOM 792 O O . THR A 1 106 ? 13.078 -9.367 -11.25 1 90 106 THR A O 1
ATOM 795 N N . GLU A 1 107 ? 14.852 -8.391 -10.398 1 87.81 107 GLU A N 1
ATOM 796 C CA . GLU A 1 107 ? 15.781 -9.086 -11.289 1 87.81 107 GLU A CA 1
ATOM 797 C C . GLU A 1 107 ? 15.812 -10.586 -10.992 1 87.81 107 GLU A C 1
ATOM 799 O O . GLU A 1 107 ? 15.883 -11.406 -11.914 1 87.81 107 GLU A O 1
ATOM 804 N N . THR A 1 108 ? 15.633 -10.906 -9.703 1 89.31 108 THR A N 1
ATOM 805 C CA . THR A 1 108 ? 15.789 -12.305 -9.305 1 89.31 108 THR A CA 1
ATOM 806 C C . THR A 1 108 ? 14.438 -13.008 -9.242 1 89.31 108 THR A C 1
ATOM 808 O O . THR A 1 108 ? 14.359 -14.172 -8.852 1 89.31 108 THR A O 1
ATOM 811 N N . ASP A 1 109 ? 13.367 -12.336 -9.609 1 89 109 ASP A N 1
ATOM 812 C CA . ASP A 1 109 ? 12.055 -12.961 -9.594 1 89 109 ASP A CA 1
ATOM 813 C C . ASP A 1 109 ? 12.031 -14.227 -10.453 1 89 109 ASP A C 1
ATOM 815 O O . ASP A 1 109 ? 12.359 -14.172 -11.641 1 89 109 ASP A O 1
ATOM 819 N N . PRO A 1 110 ? 11.68 -15.281 -9.867 1 86.88 110 PRO A N 1
ATOM 820 C CA . PRO A 1 110 ? 11.727 -16.531 -10.617 1 86.88 110 PRO A CA 1
ATOM 821 C C . PRO A 1 110 ? 10.648 -16.625 -11.695 1 86.88 110 PRO A C 1
ATOM 823 O O . PRO A 1 110 ? 10.734 -17.453 -12.602 1 86.88 110 PRO A O 1
ATOM 826 N N . ARG A 1 111 ? 9.727 -15.805 -11.648 1 82.44 111 ARG A N 1
ATOM 827 C CA . ARG A 1 111 ? 8.625 -15.883 -12.602 1 82.44 111 ARG A CA 1
ATOM 828 C C . ARG A 1 111 ? 8.797 -14.859 -13.727 1 82.44 111 ARG A C 1
ATOM 830 O O . ARG A 1 111 ? 8.641 -15.195 -14.898 1 82.44 111 ARG A O 1
ATOM 837 N N . PHE A 1 112 ? 9.148 -13.641 -13.258 1 83.75 112 PHE A N 1
ATOM 838 C CA . PHE A 1 112 ? 9.102 -12.562 -14.242 1 83.75 112 PHE A CA 1
ATOM 839 C C . PHE A 1 112 ? 10.477 -11.938 -14.414 1 83.75 112 PHE A C 1
ATOM 841 O O . PHE A 1 112 ? 10.648 -11.008 -15.211 1 83.75 112 PHE A O 1
ATOM 848 N N . GLY A 1 113 ? 11.469 -12.531 -13.773 1 88 113 GLY A N 1
ATOM 849 C CA . GLY A 1 113 ? 12.828 -12.016 -13.906 1 88 113 GLY A CA 1
ATOM 850 C C . GLY A 1 113 ? 13.547 -12.555 -15.133 1 88 113 GLY A C 1
ATOM 851 O O . GLY A 1 113 ? 13.062 -13.477 -15.789 1 88 113 GLY A O 1
ATOM 852 N N . VAL A 1 114 ? 14.672 -11.953 -15.461 1 88.88 114 VAL A N 1
ATOM 853 C CA . VAL A 1 114 ? 15.438 -12.312 -16.656 1 88.88 114 VAL A CA 1
ATOM 854 C C . VAL A 1 114 ? 15.93 -13.75 -16.531 1 88.88 114 VAL A C 1
ATOM 856 O O . VAL A 1 114 ? 15.789 -14.539 -17.469 1 88.88 114 VAL A O 1
ATOM 859 N N . GLU A 1 115 ? 16.375 -14.109 -15.336 1 87.25 115 GLU A N 1
ATOM 860 C CA . GLU A 1 115 ? 16.859 -15.469 -15.141 1 87.25 115 GLU A CA 1
ATOM 861 C C . GLU A 1 115 ? 15.719 -16.469 -15.164 1 87.25 115 GLU A C 1
ATOM 863 O O . GLU A 1 115 ? 15.875 -17.594 -15.641 1 87.25 115 GLU A O 1
ATOM 868 N N . GLY A 1 116 ? 14.562 -16.047 -14.578 1 85.12 116 GLY A N 1
ATOM 869 C CA . GLY A 1 116 ? 13.391 -16.906 -14.648 1 85.12 116 GLY A CA 1
ATOM 870 C C . GLY A 1 116 ? 12.914 -17.141 -16.062 1 85.12 116 GLY A C 1
ATOM 871 O O . GLY A 1 116 ? 12.555 -18.266 -16.422 1 85.12 116 GLY A O 1
ATOM 872 N N . ALA A 1 117 ? 13.039 -16.094 -16.906 1 87.38 117 ALA A N 1
ATOM 873 C CA . ALA A 1 117 ? 12.625 -16.219 -18.297 1 87.38 117 ALA A CA 1
ATOM 874 C C . ALA A 1 117 ? 13.625 -17.047 -19.094 1 87.38 117 ALA A C 1
ATOM 876 O O . ALA A 1 117 ? 13.234 -17.844 -19.969 1 87.38 117 ALA A O 1
ATOM 877 N N . LEU A 1 118 ? 14.875 -16.984 -18.797 1 88.38 118 LEU A N 1
ATOM 878 C CA . LEU A 1 118 ? 15.922 -17.734 -19.5 1 88.38 118 LEU A CA 1
ATOM 879 C C . LEU A 1 118 ? 15.883 -19.203 -19.125 1 88.38 118 LEU A C 1
ATOM 881 O O . LEU A 1 118 ? 16.328 -20.062 -19.906 1 88.38 118 LEU A O 1
ATOM 885 N N . SER A 1 119 ? 15.305 -19.5 -17.938 1 86.19 119 SER A N 1
ATOM 886 C CA . SER A 1 119 ? 15.266 -20.875 -17.453 1 86.19 119 SER A CA 1
ATOM 887 C C . SER A 1 119 ? 14.328 -21.734 -18.312 1 86.19 119 SER A C 1
ATOM 889 O O . SER A 1 119 ? 14.43 -22.953 -18.312 1 86.19 119 SER A O 1
ATOM 891 N N . ALA A 1 120 ? 13.414 -21.078 -19.031 1 82.12 120 ALA A N 1
ATOM 892 C CA . ALA A 1 120 ? 12.492 -21.812 -19.891 1 82.12 120 ALA A CA 1
ATOM 893 C C . ALA A 1 120 ? 13.234 -22.516 -21.031 1 82.12 120 ALA A C 1
ATOM 895 O O . ALA A 1 120 ? 12.734 -23.484 -21.609 1 82.12 120 ALA A O 1
ATOM 896 N N . PHE A 1 121 ? 14.492 -22.125 -21.328 1 86.06 121 PHE A N 1
ATOM 897 C CA . PHE A 1 121 ? 15.25 -22.688 -22.453 1 86.06 121 PHE A CA 1
ATOM 898 C C . PHE A 1 121 ? 16.344 -23.609 -21.938 1 86.06 121 PHE A C 1
ATOM 900 O O . PHE A 1 121 ? 17.156 -24.109 -22.719 1 86.06 121 PHE A O 1
ATOM 907 N N . ASP A 1 122 ? 16.281 -23.922 -20.625 1 86.38 122 ASP A N 1
ATOM 908 C CA . ASP A 1 122 ? 17.25 -24.859 -20.062 1 86.38 122 ASP A CA 1
ATOM 909 C C . ASP A 1 122 ? 16.812 -26.297 -20.281 1 86.38 122 ASP A C 1
ATOM 911 O O . ASP A 1 122 ? 15.609 -26.594 -20.266 1 86.38 122 ASP A O 1
ATOM 915 N N . PRO A 1 123 ? 17.766 -27.172 -20.453 1 89 123 PRO A N 1
ATOM 916 C CA . PRO A 1 123 ? 17.406 -28.578 -20.641 1 89 123 PRO A CA 1
ATOM 917 C C . PRO A 1 123 ? 16.922 -29.234 -19.344 1 89 123 PRO A C 1
ATOM 919 O O . PRO A 1 123 ? 17.375 -28.844 -18.25 1 89 123 PRO A O 1
ATOM 922 N N 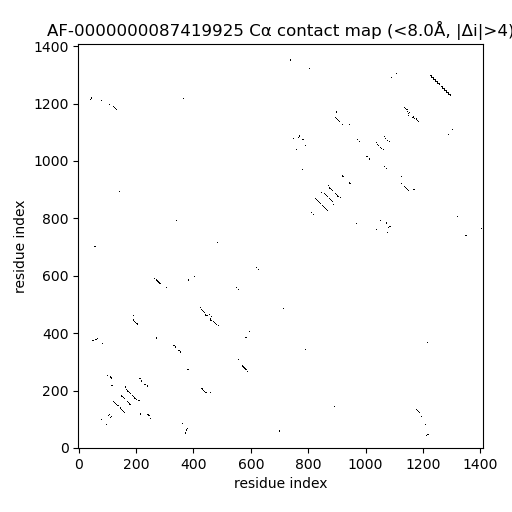. ASN A 1 124 ? 16.016 -30.172 -19.484 1 86.56 124 ASN A N 1
ATOM 923 C CA . ASN A 1 124 ? 15.516 -30.953 -18.359 1 86.56 124 ASN A CA 1
ATOM 924 C C . ASN A 1 124 ? 15.867 -32.438 -18.5 1 86.56 124 ASN A C 1
ATOM 926 O O . ASN A 1 124 ? 15.68 -33.031 -19.562 1 86.56 124 ASN A O 1
ATOM 930 N N . PHE A 1 125 ? 16.453 -32.938 -17.438 1 88.56 125 PHE A N 1
ATOM 931 C CA . PHE A 1 125 ? 16.781 -34.344 -17.406 1 88.56 125 PHE A CA 1
ATOM 932 C C . PHE A 1 125 ? 15.75 -35.125 -16.578 1 88.56 125 PHE A C 1
ATOM 934 O O . PHE A 1 125 ? 15.32 -34.656 -15.523 1 88.56 125 PHE A O 1
ATOM 941 N N . TYR A 1 126 ? 15.273 -36.188 -17.125 1 88.19 126 TYR A N 1
ATOM 942 C CA . TYR A 1 126 ? 14.359 -37.031 -16.359 1 88.19 126 TYR A CA 1
ATOM 943 C C . TYR A 1 126 ? 14.719 -38.5 -16.5 1 88.19 126 TYR A C 1
ATOM 945 O O . TYR A 1 126 ? 15.367 -38.875 -17.484 1 88.19 126 TYR A O 1
ATOM 953 N N . ALA A 1 127 ? 14.461 -39.25 -15.523 1 89.19 127 ALA A N 1
ATOM 954 C CA . ALA A 1 127 ? 14.68 -40.688 -15.5 1 89.19 127 ALA A CA 1
ATOM 955 C C . ALA A 1 127 ? 13.578 -41.406 -14.727 1 89.19 127 ALA A C 1
ATOM 957 O O . ALA A 1 127 ? 13.094 -40.906 -13.711 1 89.19 127 ALA A O 1
ATOM 958 N N . ASN A 1 128 ? 13.062 -42.469 -15.289 1 90.75 128 ASN A N 1
ATOM 959 C CA . ASN A 1 128 ? 12.102 -43.281 -14.547 1 90.75 128 ASN A CA 1
ATOM 960 C C . ASN A 1 128 ? 12.367 -44.781 -14.734 1 90.75 128 ASN A C 1
ATOM 962 O O . ASN A 1 128 ? 12.93 -45.188 -15.75 1 90.75 128 ASN A O 1
ATOM 966 N N . GLY A 1 129 ? 12.102 -45.594 -13.75 1 89.56 129 GLY A N 1
ATOM 967 C CA . GLY A 1 129 ? 12.234 -47.031 -13.734 1 89.56 129 GLY A CA 1
ATOM 968 C C . GLY A 1 129 ? 11.125 -47.719 -12.969 1 89.56 129 GLY A C 1
ATOM 969 O O . GLY A 1 129 ? 10.695 -47.25 -11.914 1 89.56 129 GLY A O 1
ATOM 970 N N . PHE A 1 130 ? 10.602 -48.781 -13.656 1 92.75 130 PHE A N 1
ATOM 971 C CA . PHE A 1 130 ? 9.547 -49.531 -13 1 92.75 130 PHE A CA 1
ATOM 972 C C . PHE A 1 130 ? 9.805 -51.031 -13.133 1 92.75 130 PHE A C 1
ATOM 974 O O . PHE A 1 130 ? 10.406 -51.5 -14.109 1 92.75 130 PHE A O 1
ATOM 981 N N . HIS A 1 131 ? 9.469 -51.812 -12.133 1 93.69 131 HIS A N 1
ATOM 982 C CA . HIS A 1 131 ? 9.438 -53.281 -12.141 1 93.69 131 HIS A CA 1
ATOM 983 C C . HIS A 1 131 ? 8.055 -53.812 -11.781 1 93.69 131 HIS A C 1
ATOM 985 O O . HIS A 1 131 ? 7.43 -53.312 -10.836 1 93.69 131 HIS A O 1
ATOM 991 N N . GLN A 1 132 ? 7.621 -54.688 -12.609 1 93.94 132 GLN A N 1
ATOM 992 C CA . GLN A 1 132 ? 6.281 -55.188 -12.359 1 93.94 132 GLN A CA 1
ATOM 993 C C . GLN A 1 132 ? 6.258 -56.719 -12.406 1 93.94 132 GLN A C 1
ATOM 995 O O . GLN A 1 132 ? 7.016 -57.344 -13.156 1 93.94 132 GLN A O 1
ATOM 1000 N N . LYS A 1 133 ? 5.504 -57.344 -11.562 1 93.19 133 LYS A N 1
ATOM 1001 C CA . LYS A 1 133 ? 5.141 -58.75 -11.586 1 93.19 133 LYS A CA 1
ATOM 1002 C C . LYS A 1 133 ? 3.643 -58.938 -11.805 1 93.19 133 LYS A C 1
ATOM 1004 O O . LYS A 1 133 ? 2.828 -58.375 -11.047 1 93.19 133 LYS A O 1
ATOM 1009 N N . ASN A 1 134 ? 3.395 -59.562 -12.891 1 89.81 134 ASN A N 1
ATOM 1010 C CA . ASN A 1 134 ? 2 -59.75 -13.273 1 89.81 134 ASN A CA 1
ATOM 1011 C C . ASN A 1 134 ? 1.603 -61.219 -13.281 1 89.81 134 ASN A C 1
ATOM 1013 O O . ASN A 1 134 ? 2.232 -62.031 -13.953 1 89.81 134 ASN A O 1
ATOM 1017 N N . ASP A 1 135 ? 0.628 -61.594 -12.461 1 86.38 135 ASP A N 1
ATOM 1018 C CA . ASP A 1 135 ? 0.004 -62.938 -12.43 1 86.38 135 ASP A CA 1
ATOM 1019 C C . ASP A 1 135 ? -1.501 -62.812 -12.672 1 86.38 135 ASP A C 1
ATOM 1021 O O . ASP A 1 135 ? -2.244 -62.375 -11.797 1 86.38 135 ASP A O 1
ATOM 1025 N N . ARG A 1 136 ? -1.877 -63.25 -13.891 1 81.88 136 ARG A N 1
ATOM 1026 C CA . ARG A 1 136 ? -3.301 -63.125 -14.164 1 81.88 136 ARG A CA 1
ATOM 1027 C C . ARG A 1 136 ? -3.818 -64.25 -15.008 1 81.88 136 ARG A C 1
ATOM 1029 O O . ARG A 1 136 ? -3.045 -64.938 -15.695 1 81.88 136 ARG A O 1
ATOM 1036 N N . ALA A 1 137 ? -5.105 -64.438 -14.805 1 79.75 137 ALA A N 1
ATOM 1037 C CA . ALA A 1 137 ? -5.801 -65.375 -15.656 1 79.75 137 ALA A CA 1
ATOM 1038 C C . ALA A 1 137 ? -6.473 -64.688 -16.844 1 79.75 137 ALA A C 1
ATOM 1040 O O . ALA A 1 137 ? -7.043 -63.625 -16.688 1 79.75 137 ALA A O 1
ATOM 1041 N N . VAL A 1 138 ? -6.277 -65.25 -18 1 77.12 138 VAL A N 1
ATOM 1042 C CA . VAL A 1 138 ? -6.902 -64.625 -19.188 1 77.12 138 VAL A CA 1
ATOM 1043 C C . VAL A 1 138 ? -7.836 -65.688 -19.812 1 77.12 138 VAL A C 1
ATOM 1045 O O . VAL A 1 138 ? -7.582 -66.875 -19.75 1 77.12 138 VAL A O 1
ATOM 1048 N N . ASN A 1 139 ? -8.961 -65.062 -20.328 1 74.5 139 ASN A N 1
ATOM 1049 C CA . ASN A 1 139 ? -9.984 -65.938 -20.906 1 74.5 139 ASN A CA 1
ATOM 1050 C C . ASN A 1 139 ? -9.508 -66.562 -22.203 1 74.5 139 ASN A C 1
ATOM 1052 O O . ASN A 1 139 ? -10.039 -67.562 -22.625 1 74.5 139 ASN A O 1
ATOM 1056 N N . ASN A 1 140 ? -8.875 -65.688 -23.094 1 65.19 140 ASN A N 1
ATOM 1057 C CA . ASN A 1 140 ? -8.43 -66.25 -24.375 1 65.19 140 ASN A CA 1
ATOM 1058 C C . ASN A 1 140 ? -6.945 -66 -24.609 1 65.19 140 ASN A C 1
ATOM 1060 O O . ASN A 1 140 ? -6.461 -64.875 -24.344 1 65.19 140 ASN A O 1
ATOM 1064 N N . ALA A 1 141 ? -6.117 -67.062 -24.578 1 56.5 141 ALA A N 1
ATOM 1065 C CA . ALA A 1 141 ? -4.738 -66.812 -25 1 56.5 141 ALA A CA 1
ATOM 1066 C C . ALA A 1 141 ? -4.582 -67.062 -26.5 1 56.5 141 ALA A C 1
ATOM 1068 O O . ALA A 1 141 ? -5.246 -67.938 -27.078 1 56.5 141 ALA A O 1
ATOM 1069 N N . VAL A 1 142 ? -4.184 -66 -27.234 1 54.53 142 VAL A N 1
ATOM 1070 C CA . VAL A 1 142 ? -4.027 -66 -28.688 1 54.53 142 VAL A CA 1
ATOM 1071 C C . VAL A 1 142 ? -3.691 -67.438 -29.109 1 54.53 142 VAL A C 1
ATOM 1073 O O . VAL A 1 142 ? -4.246 -67.938 -30.094 1 54.53 142 VAL A O 1
ATOM 1076 N N . THR A 1 143 ? -2.639 -68 -28.578 1 50.47 143 THR A N 1
ATOM 1077 C CA . THR A 1 143 ? -2.158 -69.25 -29.172 1 50.47 143 THR A CA 1
ATOM 1078 C C . THR A 1 143 ? -2.738 -70.438 -28.438 1 50.47 143 THR A C 1
ATOM 1080 O O . THR A 1 143 ? -2.584 -71.562 -28.875 1 50.47 143 THR A O 1
ATOM 1083 N N . ALA A 1 144 ? -3.332 -70.25 -27.156 1 53.06 144 ALA A N 1
ATOM 1084 C CA . ALA A 1 144 ? -3.775 -71.5 -26.5 1 53.06 144 ALA A CA 1
ATOM 1085 C C . ALA A 1 144 ? -5.27 -71.438 -26.188 1 53.06 144 ALA A C 1
ATOM 1087 O O . ALA A 1 144 ? -5.824 -70.375 -25.969 1 53.06 144 ALA A O 1
ATOM 1088 N N . PHE A 1 145 ? -6.09 -72.312 -26.781 1 56.75 145 PHE A N 1
ATOM 1089 C CA . PHE A 1 145 ? -7.508 -72.5 -26.516 1 56.75 145 PHE A CA 1
ATOM 1090 C C . PHE A 1 145 ? -7.773 -72.625 -25.031 1 56.75 145 PHE A C 1
ATOM 1092 O O . PHE A 1 145 ? -7.047 -73.312 -24.312 1 56.75 145 PHE A O 1
ATOM 1099 N N . GLY A 1 146 ? -8.492 -71.688 -24.359 1 62.19 146 GLY A N 1
ATOM 1100 C CA . GLY A 1 146 ? -8.961 -71.75 -22.984 1 62.19 146 GLY A CA 1
ATOM 1101 C C . GLY A 1 146 ? -8.352 -70.75 -22.078 1 62.19 146 GLY A C 1
ATOM 1102 O O . GLY A 1 146 ? -7.738 -69.75 -22.547 1 62.19 146 GLY A O 1
ATOM 1103 N N . THR A 1 147 ? -8.531 -70.938 -20.734 1 69.69 147 THR A N 1
ATOM 1104 C CA . THR A 1 147 ? -8.008 -70 -19.719 1 69.69 147 THR A CA 1
ATOM 1105 C C . THR A 1 147 ? -6.52 -70.25 -19.5 1 69.69 147 THR A C 1
ATOM 1107 O O . THR A 1 147 ? -6.094 -71.375 -19.359 1 69.69 147 THR A O 1
ATOM 1110 N N . GLN A 1 148 ? -5.691 -69.312 -19.656 1 74 148 GLN A N 1
ATOM 1111 C CA . GLN A 1 148 ? -4.254 -69.375 -19.422 1 74 148 GLN A CA 1
ATOM 1112 C C . GLN A 1 148 ? -3.822 -68.5 -18.266 1 74 148 GLN A C 1
ATOM 1114 O O . GLN A 1 148 ? -4.367 -67.438 -18.078 1 74 148 GLN A O 1
ATOM 1119 N N . MET A 1 149 ? -2.928 -69.188 -17.453 1 80.94 149 MET A N 1
ATOM 1120 C CA . MET A 1 149 ? -2.301 -68.438 -16.391 1 80.94 149 MET A CA 1
ATOM 1121 C C . MET A 1 149 ? -1.05 -67.688 -16.891 1 80.94 149 MET A C 1
ATOM 1123 O O . MET A 1 149 ? -0.095 -68.375 -17.328 1 80.94 149 MET A O 1
ATOM 1127 N N . LEU A 1 150 ? -1.125 -66.438 -16.984 1 82.44 150 LEU A N 1
ATOM 1128 C CA . LEU A 1 150 ? 0.019 -65.688 -17.453 1 82.44 150 LEU A CA 1
ATOM 1129 C C . LEU A 1 150 ? 0.841 -65.125 -16.281 1 82.44 150 LEU A C 1
ATOM 1131 O O . LEU A 1 150 ? 0.312 -64.438 -15.398 1 82.44 150 LEU A O 1
ATOM 1135 N N . GLN A 1 151 ? 2.086 -65.625 -16.188 1 87 151 GLN A N 1
ATOM 1136 C CA . GLN A 1 151 ? 3.061 -65.062 -15.258 1 87 151 GLN A CA 1
ATOM 1137 C C . GLN A 1 151 ? 4.117 -64.25 -15.984 1 87 151 GLN A C 1
ATOM 1139 O O . GLN A 1 151 ? 4.785 -64.75 -16.891 1 87 151 GLN A O 1
ATOM 1144 N N . GLN A 1 152 ? 4.188 -63.062 -15.562 1 89.38 152 GLN A N 1
ATOM 1145 C CA . GLN A 1 152 ? 5.086 -62.156 -16.266 1 89.38 152 GLN A CA 1
ATOM 1146 C C . GLN A 1 152 ? 5.91 -61.312 -15.297 1 89.38 152 GLN A C 1
ATOM 1148 O O . GLN A 1 152 ? 5.391 -60.812 -14.289 1 89.38 152 GLN A O 1
ATOM 1153 N N . ASP A 1 153 ? 7.23 -61.219 -15.516 1 91.69 153 ASP A N 1
ATOM 1154 C CA . ASP A 1 153 ? 8.141 -60.25 -14.891 1 91.69 153 ASP A CA 1
ATOM 1155 C C . ASP A 1 153 ? 8.633 -59.219 -15.898 1 91.69 153 ASP A C 1
ATOM 1157 O O . ASP A 1 153 ? 9.312 -59.562 -16.875 1 91.69 153 ASP A O 1
ATOM 1161 N N . ALA A 1 154 ? 8.234 -58.094 -15.648 1 92.81 154 ALA A N 1
ATOM 1162 C CA . ALA A 1 154 ? 8.586 -57.031 -16.609 1 92.81 154 ALA A CA 1
ATOM 1163 C C . ALA A 1 154 ? 9.281 -55.875 -15.906 1 92.81 154 ALA A C 1
ATOM 1165 O O . ALA A 1 154 ? 9 -55.562 -14.742 1 92.81 154 ALA A O 1
ATOM 1166 N N . ALA A 1 155 ? 10.281 -55.281 -16.516 1 93.56 155 ALA A N 1
ATOM 1167 C CA . ALA A 1 155 ? 10.969 -54.094 -16.062 1 93.56 155 ALA A CA 1
ATOM 1168 C C . ALA A 1 155 ? 11.109 -53.062 -17.188 1 93.56 155 ALA A C 1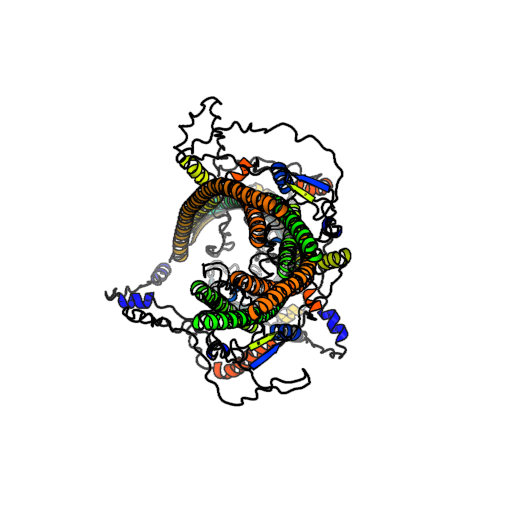
ATOM 1170 O O . ALA A 1 155 ? 11.188 -53.438 -18.359 1 93.56 155 ALA A O 1
ATOM 1171 N N . PHE A 1 156 ? 11.039 -51.844 -16.797 1 92.69 156 PHE A N 1
ATOM 1172 C CA . PHE A 1 156 ? 11.125 -50.75 -17.75 1 92.69 156 PHE A CA 1
ATOM 1173 C C . PHE A 1 156 ? 11.992 -49.625 -17.203 1 92.69 156 PHE A C 1
ATOM 1175 O O . PHE A 1 156 ? 11.914 -49.281 -16.016 1 92.69 156 PHE A O 1
ATOM 1182 N N . MET A 1 157 ? 12.977 -49.156 -17.922 1 92.25 157 MET A N 1
ATOM 1183 C CA . MET A 1 157 ? 13.812 -48 -17.578 1 92.25 157 MET A CA 1
ATOM 1184 C C . MET A 1 157 ? 13.898 -47 -18.734 1 92.25 157 MET A C 1
ATOM 1186 O O . MET A 1 157 ? 14.023 -47.406 -19.891 1 92.25 157 MET A O 1
ATOM 1190 N N . GLN A 1 158 ? 13.766 -45.781 -18.359 1 93.5 158 GLN A N 1
ATOM 1191 C CA . GLN A 1 158 ? 13.867 -44.75 -19.375 1 93.5 158 GLN A CA 1
ATOM 1192 C C . GLN A 1 158 ? 14.633 -43.531 -18.844 1 93.5 158 GLN A C 1
ATOM 1194 O O . GLN A 1 158 ? 14.508 -43.188 -17.672 1 93.5 158 GLN A O 1
ATOM 1199 N N . TYR A 1 159 ? 15.555 -42.938 -19.5 1 91.44 159 TYR A N 1
ATOM 1200 C CA . TYR A 1 159 ? 16.156 -41.625 -19.219 1 91.44 159 TYR A CA 1
ATOM 1201 C C . TYR A 1 159 ? 16.125 -40.75 -20.469 1 91.44 159 TYR A C 1
ATOM 1203 O O . TYR A 1 159 ? 16.219 -41.219 -21.594 1 91.44 159 TYR A O 1
ATOM 1211 N N . GLY A 1 160 ? 15.852 -39.531 -20.266 1 91.12 160 GLY A N 1
ATOM 1212 C CA . GLY A 1 160 ? 15.711 -38.625 -21.391 1 91.12 160 GLY A CA 1
ATOM 1213 C C . GLY A 1 160 ? 16.094 -37.219 -21.062 1 91.12 160 GLY A C 1
ATOM 1214 O O . GLY A 1 160 ? 16.281 -36.844 -19.891 1 91.12 160 GLY A O 1
ATOM 1215 N N . LEU A 1 161 ? 16.422 -36.406 -22.078 1 90.69 161 LEU A N 1
ATOM 1216 C CA . LEU A 1 161 ? 16.734 -34.969 -22.062 1 90.69 161 LEU A CA 1
ATOM 1217 C C . LEU A 1 161 ? 15.797 -34.188 -23 1 90.69 161 LEU A C 1
ATOM 1219 O O . LEU A 1 161 ? 15.617 -34.594 -24.156 1 90.69 161 LEU A O 1
ATOM 1223 N N . ASP A 1 162 ? 15.109 -33.188 -22.406 1 89.25 162 ASP A N 1
ATOM 1224 C CA . ASP A 1 162 ? 14.258 -32.312 -23.219 1 89.25 162 ASP A CA 1
ATOM 1225 C C . ASP A 1 162 ? 14.719 -30.875 -23.125 1 89.25 162 ASP A C 1
ATOM 1227 O O . ASP A 1 162 ? 15.164 -30.406 -22.078 1 89.25 162 ASP A O 1
ATOM 1231 N N . LYS A 1 163 ? 14.711 -30.141 -24.266 1 89.5 163 LYS A N 1
ATOM 1232 C CA . LYS A 1 163 ? 15.102 -28.734 -24.312 1 89.5 163 LYS A CA 1
ATOM 1233 C C . LYS A 1 163 ? 14.242 -27.953 -25.297 1 89.5 163 LYS A C 1
ATOM 1235 O O . LYS A 1 163 ? 13.891 -28.469 -26.359 1 89.5 163 LYS A O 1
ATOM 1240 N N . ARG A 1 164 ? 13.891 -26.797 -24.844 1 89 164 ARG A N 1
ATOM 1241 C CA . ARG A 1 164 ? 13.195 -25.891 -25.75 1 89 164 ARG A CA 1
ATOM 1242 C C . ARG A 1 164 ? 14.156 -24.891 -26.359 1 89 164 ARG A C 1
ATOM 1244 O O . ARG A 1 164 ? 14.992 -24.312 -25.672 1 89 164 ARG A O 1
ATOM 1251 N N . SER A 1 165 ? 14.086 -24.75 -27.688 1 89.75 165 SER A N 1
ATOM 1252 C CA . SER A 1 165 ? 14.945 -23.797 -28.375 1 89.75 165 SER A CA 1
ATOM 1253 C C . SER A 1 165 ? 14.289 -22.422 -28.453 1 89.75 165 SER A C 1
ATOM 1255 O O . SER A 1 165 ? 13.102 -22.281 -28.188 1 89.75 165 SER A O 1
ATOM 1257 N N . VAL A 1 166 ? 15.078 -21.391 -28.875 1 88.88 166 VAL A N 1
ATOM 1258 C CA . VAL A 1 166 ? 14.625 -20 -28.953 1 88.88 166 VAL A CA 1
ATOM 1259 C C . VAL A 1 166 ? 13.695 -19.828 -30.156 1 88.88 166 VAL A C 1
ATOM 1261 O O . VAL A 1 166 ? 12.914 -18.875 -30.203 1 88.88 166 VAL A O 1
ATOM 1264 N N . THR A 1 167 ? 13.688 -20.766 -31.047 1 90 167 THR A N 1
ATOM 1265 C CA . THR A 1 167 ? 12.828 -20.703 -32.219 1 90 167 THR A CA 1
ATOM 1266 C C . THR A 1 167 ? 11.43 -21.234 -31.891 1 90 167 THR A C 1
ATOM 1268 O O . THR A 1 167 ? 10.5 -21.047 -32.688 1 90 167 THR A O 1
ATOM 1271 N N . GLY A 1 168 ? 11.273 -21.859 -30.781 1 87.38 168 GLY A N 1
ATOM 1272 C CA . GLY A 1 168 ? 10.016 -22.469 -30.391 1 87.38 168 GLY A CA 1
ATOM 1273 C C . GLY A 1 168 ? 10.016 -23.969 -30.516 1 87.38 168 GLY A C 1
ATOM 1274 O O . GLY A 1 168 ? 9.062 -24.641 -30.094 1 87.38 168 GLY A O 1
ATOM 1275 N N . ALA A 1 169 ? 11.117 -24.516 -30.938 1 90.56 169 ALA A N 1
ATOM 1276 C CA . ALA A 1 169 ? 11.203 -25.969 -31.141 1 90.56 169 ALA A CA 1
ATOM 1277 C C . ALA A 1 169 ? 11.438 -26.703 -29.828 1 90.56 169 ALA A C 1
ATOM 1279 O O . ALA A 1 169 ? 12.148 -26.203 -28.938 1 90.56 169 ALA A O 1
ATOM 1280 N N . GLU A 1 170 ? 10.789 -27.812 -29.703 1 89.62 170 GLU A N 1
ATOM 1281 C CA . GLU A 1 170 ? 11.031 -28.719 -28.594 1 89.62 170 GLU A CA 1
ATOM 1282 C C . GLU A 1 170 ? 11.82 -29.938 -29.047 1 89.62 170 GLU A C 1
ATOM 1284 O O . GLU A 1 170 ? 11.367 -30.688 -29.906 1 89.62 170 GLU A O 1
ATOM 1289 N N . LEU A 1 171 ? 13.023 -30.062 -28.469 1 92.25 171 LEU A N 1
ATOM 1290 C CA . LEU A 1 171 ? 13.898 -31.188 -28.797 1 92.25 171 LEU A CA 1
ATOM 1291 C C . LEU A 1 171 ? 13.984 -32.156 -27.625 1 92.25 171 LEU A C 1
ATOM 1293 O O . LEU A 1 171 ? 14.062 -31.734 -26.469 1 92.25 171 LEU A O 1
ATOM 1297 N N . GLY A 1 172 ? 13.852 -33.438 -27.953 1 93.38 172 GLY A N 1
ATOM 1298 C CA . GLY A 1 172 ? 13.984 -34.438 -26.922 1 93.38 172 GLY A CA 1
ATOM 1299 C C . GLY A 1 172 ? 14.742 -35.688 -27.391 1 93.38 172 GLY A C 1
ATOM 1300 O O . GLY A 1 172 ? 14.664 -36.062 -28.562 1 93.38 172 GLY A O 1
ATOM 1301 N N . ILE A 1 173 ? 15.625 -36.219 -26.547 1 94.62 173 ILE A N 1
ATOM 1302 C CA . ILE A 1 173 ? 16.266 -37.5 -26.766 1 94.62 173 ILE A CA 1
ATOM 1303 C C . ILE A 1 173 ? 16.031 -38.406 -25.562 1 94.62 173 ILE A C 1
ATOM 1305 O O . ILE A 1 173 ? 16.141 -37.969 -24.422 1 94.62 173 ILE A O 1
ATOM 1309 N N . ARG A 1 174 ? 15.578 -39.625 -25.844 1 94.69 174 ARG A N 1
ATOM 1310 C CA . ARG A 1 174 ? 15.336 -40.531 -24.719 1 94.69 174 ARG A CA 1
ATOM 1311 C C . ARG A 1 174 ? 15.812 -41.938 -25.062 1 94.69 174 ARG A C 1
ATOM 1313 O O . ARG A 1 174 ? 15.82 -42.344 -26.219 1 94.69 174 ARG A O 1
ATOM 1320 N N . GLN A 1 175 ? 16.281 -42.656 -24.109 1 94.44 175 GLN A N 1
ATOM 1321 C CA . GLN A 1 175 ? 16.641 -44.062 -24.156 1 94.44 175 GLN A CA 1
ATOM 1322 C C . GLN A 1 175 ? 15.688 -44.906 -23.297 1 94.44 175 GLN A C 1
ATOM 1324 O O . GLN A 1 175 ? 15.469 -44.594 -22.125 1 94.44 175 GLN A O 1
ATOM 1329 N N . ILE A 1 176 ? 15.055 -45.812 -23.938 1 94.25 176 ILE A N 1
ATOM 1330 C CA . ILE A 1 176 ? 14.094 -46.656 -23.25 1 94.25 176 ILE A CA 1
ATOM 1331 C C . ILE A 1 176 ? 14.562 -48.125 -23.312 1 94.25 176 ILE A C 1
ATOM 1333 O O . ILE A 1 176 ? 14.922 -48.625 -24.375 1 94.25 176 ILE A O 1
ATOM 1337 N N . THR A 1 177 ? 14.578 -48.812 -22.203 1 94.81 177 THR A N 1
ATOM 1338 C CA . THR A 1 177 ? 14.93 -50.219 -22.109 1 94.81 177 THR A CA 1
ATOM 1339 C C . THR A 1 177 ? 13.836 -51 -21.375 1 94.81 177 THR A C 1
ATOM 1341 O O . THR A 1 177 ? 13.391 -50.594 -20.297 1 94.81 177 THR A O 1
ATOM 1344 N N . GLY A 1 178 ? 13.367 -52.031 -22.031 1 94.94 178 GLY A N 1
ATOM 1345 C CA . GLY A 1 178 ? 12.367 -52.906 -21.438 1 94.94 178 GLY A CA 1
ATOM 1346 C C . GLY A 1 178 ? 12.828 -54.344 -21.281 1 94.94 178 GLY A C 1
ATOM 1347 O O . GLY A 1 178 ? 13.594 -54.844 -22.109 1 94.94 178 GLY A O 1
ATOM 1348 N N . TYR A 1 179 ? 12.477 -55 -20.203 1 94.12 179 TYR A N 1
ATOM 1349 C CA . TYR A 1 179 ? 12.664 -56.406 -19.922 1 94.12 179 TYR A CA 1
ATOM 1350 C C . TYR A 1 179 ? 11.328 -57.125 -19.781 1 94.12 179 TYR A C 1
ATOM 1352 O O . TYR A 1 179 ? 10.422 -56.625 -19.094 1 94.12 179 TYR A O 1
ATOM 1360 N N . ASP A 1 180 ? 11.195 -58.219 -20.5 1 93.44 180 ASP A N 1
ATOM 1361 C CA . ASP A 1 180 ? 9.953 -58.969 -20.438 1 93.44 180 ASP A CA 1
ATOM 1362 C C . ASP A 1 180 ? 10.227 -60.469 -20.344 1 93.44 180 ASP A C 1
ATOM 1364 O O . ASP A 1 180 ? 10.758 -61.062 -21.281 1 93.44 180 ASP A O 1
ATOM 1368 N N . ALA A 1 181 ? 9.945 -61.094 -19.203 1 92.62 181 ALA A N 1
ATOM 1369 C CA . ALA A 1 181 ? 9.961 -62.531 -19 1 92.62 181 ALA A CA 1
ATOM 1370 C C . ALA A 1 181 ? 8.547 -63.062 -18.75 1 92.62 181 ALA A C 1
ATOM 1372 O O . ALA A 1 181 ? 7.887 -62.656 -17.797 1 92.62 181 ALA A O 1
ATOM 1373 N N . ASN A 1 182 ? 8.07 -63.812 -19.625 1 88.5 182 ASN A N 1
ATOM 1374 C CA . ASN A 1 182 ? 6.727 -64.375 -19.453 1 88.5 182 ASN A CA 1
ATOM 1375 C C . ASN A 1 182 ? 6.625 -65.812 -19.953 1 88.5 182 ASN A C 1
ATOM 1377 O O . ASN A 1 182 ? 7.535 -66.312 -20.609 1 88.5 182 ASN A O 1
ATOM 1381 N N . ASN A 1 183 ? 5.574 -66.5 -19.609 1 83.25 183 ASN A N 1
ATOM 1382 C CA . ASN A 1 183 ? 5.41 -67.938 -19.938 1 83.25 183 ASN A CA 1
ATOM 1383 C C . ASN A 1 183 ? 4.473 -68.125 -21.125 1 83.25 183 ASN A C 1
ATOM 1385 O O . ASN A 1 183 ? 3.832 -69.188 -21.25 1 83.25 183 ASN A O 1
ATOM 1389 N N . ALA A 1 184 ? 4.457 -67.125 -21.922 1 78.69 184 ALA A N 1
ATOM 1390 C CA . ALA A 1 184 ? 3.592 -67.312 -23.094 1 78.69 184 ALA A CA 1
ATOM 1391 C C . ALA A 1 184 ? 4.148 -68.375 -24.031 1 78.69 184 ALA A C 1
ATOM 1393 O O . ALA A 1 184 ? 5.344 -68.375 -24.328 1 78.69 184 ALA A O 1
ATOM 1394 N N . PRO A 1 185 ? 3.443 -69.312 -24.484 1 75.12 185 PRO A N 1
ATOM 1395 C CA . PRO A 1 185 ? 3.941 -70.438 -25.234 1 75.12 185 PRO A CA 1
ATOM 1396 C C . PRO A 1 185 ? 4.566 -70 -26.578 1 75.12 185 PRO A C 1
ATOM 1398 O O . PRO A 1 185 ? 5.449 -70.75 -27.078 1 75.12 185 PRO A O 1
ATOM 1401 N N . GLY A 1 186 ? 4.223 -68.938 -27.203 1 74.19 186 GLY A N 1
ATOM 1402 C CA . GLY A 1 186 ? 4.75 -68.625 -28.5 1 74.19 186 GLY A CA 1
ATOM 1403 C C . GLY A 1 186 ? 6.035 -67.812 -28.422 1 74.19 186 GLY A C 1
ATOM 1404 O O . GLY A 1 186 ? 6.617 -67.438 -29.453 1 74.19 186 GLY A O 1
ATOM 1405 N N . ASN A 1 187 ? 6.594 -67.938 -27.25 1 80.06 187 ASN A N 1
ATOM 1406 C CA . ASN A 1 187 ? 7.805 -67.125 -27.094 1 80.06 187 ASN A CA 1
ATOM 1407 C C . ASN A 1 187 ? 9.047 -67.875 -27.531 1 80.06 187 ASN A C 1
ATOM 1409 O O . ASN A 1 187 ? 9.203 -69.062 -27.188 1 80.06 187 ASN A O 1
ATOM 1413 N N . ARG A 1 188 ? 9.906 -67.188 -28.328 1 80.25 188 ARG A N 1
ATOM 1414 C CA . ARG A 1 188 ? 11.18 -67.812 -28.688 1 80.25 188 ARG A CA 1
ATOM 1415 C C . ARG A 1 188 ? 12.117 -67.875 -27.484 1 80.25 188 ARG A C 1
ATOM 1417 O O . ARG A 1 188 ? 12.828 -68.875 -27.281 1 80.25 188 ARG A O 1
ATOM 1424 N N . PHE A 1 189 ? 12.133 -66.75 -26.703 1 85.25 189 PHE A N 1
ATOM 1425 C CA . PHE A 1 189 ? 12.945 -66.688 -25.484 1 85.25 189 PHE A CA 1
ATOM 1426 C C . PHE A 1 189 ? 12.062 -66.5 -24.266 1 85.25 189 PHE A C 1
ATOM 1428 O O . PHE A 1 189 ? 11.133 -65.688 -24.266 1 85.25 189 PHE A O 1
ATOM 1435 N N . PRO A 1 190 ? 12.352 -67.25 -23.188 1 85.75 190 PRO A N 1
ATOM 1436 C CA . PRO A 1 190 ? 11.57 -67.062 -21.953 1 85.75 190 PRO A CA 1
ATOM 1437 C C . PRO A 1 190 ? 11.695 -65.625 -21.391 1 85.75 190 PRO A C 1
ATOM 1439 O O . PRO A 1 190 ? 10.789 -65.125 -20.703 1 85.75 190 PRO A O 1
ATOM 1442 N N . SER A 1 191 ? 12.898 -65.062 -21.641 1 90.69 191 SER A N 1
ATOM 1443 C CA . SER A 1 191 ? 13.125 -63.625 -21.266 1 90.69 191 SER A CA 1
ATOM 1444 C C . SER A 1 191 ? 13.844 -62.875 -22.391 1 90.69 191 SER A C 1
ATOM 1446 O O . SER A 1 191 ? 14.68 -63.438 -23.078 1 90.69 191 SER A O 1
ATOM 1448 N N . ALA A 1 192 ? 13.383 -61.625 -22.625 1 91.69 192 ALA A N 1
ATOM 1449 C CA . ALA A 1 192 ? 13.992 -60.844 -23.672 1 91.69 192 ALA A CA 1
ATOM 1450 C C . ALA A 1 192 ? 14.07 -59.375 -23.281 1 91.69 192 ALA A C 1
ATOM 1452 O O . ALA A 1 192 ? 13.375 -58.938 -22.359 1 91.69 192 ALA A O 1
ATOM 1453 N N . TRP A 1 193 ? 15.117 -58.75 -23.922 1 92.31 193 TRP A N 1
ATOM 1454 C CA . TRP A 1 193 ? 15.32 -57.312 -23.703 1 92.31 193 TRP A CA 1
ATOM 1455 C C . TRP A 1 193 ? 15.039 -56.531 -24.969 1 92.31 193 TRP A C 1
ATOM 1457 O O . TRP A 1 193 ? 15.367 -56.969 -26.078 1 92.31 193 TRP A O 1
ATOM 1467 N N . ASP A 1 194 ? 14.273 -55.406 -24.781 1 93.88 194 ASP A N 1
ATOM 1468 C CA . ASP A 1 194 ? 14.047 -54.438 -25.844 1 93.88 194 ASP A CA 1
ATOM 1469 C C . ASP A 1 194 ? 14.633 -53.094 -25.484 1 93.88 194 ASP A C 1
ATOM 1471 O O . ASP A 1 194 ? 14.453 -52.594 -24.359 1 93.88 194 ASP A O 1
ATOM 1475 N N . THR A 1 195 ? 15.57 -52.531 -26.297 1 93.25 195 THR A N 1
ATOM 1476 C CA . THR A 1 195 ? 16.141 -51.219 -26.078 1 93.25 195 THR A CA 1
ATOM 1477 C C . THR A 1 195 ? 15.938 -50.312 -27.297 1 93.25 195 THR A C 1
ATOM 1479 O O . THR A 1 195 ? 15.961 -50.812 -28.438 1 93.25 195 THR A O 1
ATOM 1482 N N . ARG A 1 196 ? 15.594 -49.094 -27.031 1 95.38 196 ARG A N 1
ATOM 1483 C CA . ARG A 1 196 ? 15.406 -48.188 -28.141 1 95.38 196 ARG A CA 1
ATOM 1484 C C . ARG A 1 196 ? 15.914 -46.781 -27.766 1 95.38 196 ARG A C 1
ATOM 1486 O O . ARG A 1 196 ? 15.852 -46.375 -26.609 1 95.38 196 ARG A O 1
ATOM 1493 N N . ILE A 1 197 ? 16.547 -46.125 -28.656 1 94.75 197 ILE A N 1
ATOM 1494 C CA . ILE A 1 197 ? 16.906 -44.719 -28.578 1 94.75 197 ILE A CA 1
ATOM 1495 C C . ILE A 1 197 ? 16.016 -43.875 -29.5 1 94.75 197 ILE A C 1
ATOM 1497 O O . ILE A 1 197 ? 15.898 -44.188 -30.688 1 94.75 197 ILE A O 1
ATOM 1501 N N . GLU A 1 198 ? 15.406 -42.938 -28.891 1 95.88 198 GLU A N 1
ATOM 1502 C CA . GLU A 1 198 ? 14.445 -42.125 -29.641 1 95.88 198 GLU A CA 1
ATOM 1503 C C . GLU A 1 198 ? 14.781 -40.656 -29.578 1 95.88 198 GLU A C 1
ATOM 1505 O O . GLU A 1 198 ? 15.156 -40.125 -28.531 1 95.88 198 GLU A O 1
ATOM 1510 N N . ALA A 1 199 ? 14.797 -40 -30.703 1 95.38 199 ALA A N 1
ATOM 1511 C CA . ALA A 1 199 ? 14.906 -38.531 -30.828 1 95.38 199 ALA A CA 1
ATOM 1512 C C . ALA A 1 199 ? 13.625 -37.938 -31.375 1 95.38 199 ALA A C 1
ATOM 1514 O O . ALA A 1 199 ? 13.039 -38.438 -32.312 1 95.38 199 ALA A O 1
ATOM 1515 N N . ASN A 1 200 ? 13.109 -36.938 -30.703 1 93.75 200 ASN A N 1
ATOM 1516 C CA . ASN A 1 200 ? 11.891 -36.281 -31.141 1 93.75 200 ASN A CA 1
ATOM 1517 C C . ASN A 1 200 ? 12.094 -34.781 -31.312 1 93.75 200 ASN A C 1
ATOM 1519 O O . ASN A 1 200 ? 12.852 -34.156 -30.562 1 93.75 200 ASN A O 1
ATOM 1523 N N . VAL A 1 201 ? 11.484 -34.188 -32.344 1 93.38 201 VAL A N 1
ATOM 1524 C CA . VAL A 1 201 ? 11.531 -32.75 -32.594 1 93.38 201 VAL A CA 1
ATOM 1525 C C . VAL A 1 201 ? 10.125 -32.25 -32.938 1 93.38 201 VAL A C 1
ATOM 1527 O O . VAL A 1 201 ? 9.375 -32.875 -33.656 1 93.38 201 VAL A O 1
ATOM 1530 N N . ARG A 1 202 ? 9.727 -31.203 -32.25 1 91.19 202 ARG A N 1
ATOM 1531 C CA . ARG A 1 202 ? 8.5 -30.469 -32.562 1 91.19 202 ARG A CA 1
ATOM 1532 C C . ARG A 1 202 ? 8.789 -29.016 -32.875 1 91.19 202 ARG A C 1
ATOM 1534 O O . ARG A 1 202 ? 9.328 -28.297 -32.031 1 91.19 202 ARG A O 1
ATOM 1541 N N . GLN A 1 203 ? 8.477 -28.594 -34.125 1 91.75 203 GLN A N 1
ATOM 1542 C CA . GLN A 1 203 ? 8.766 -27.234 -34.562 1 91.75 203 GLN A CA 1
ATOM 1543 C C . GLN A 1 203 ? 7.496 -26.5 -34.969 1 91.75 203 GLN A C 1
ATOM 1545 O O . GLN A 1 203 ? 6.863 -26.891 -35.969 1 91.75 203 GLN A O 1
ATOM 1550 N N . PRO A 1 204 ? 7.168 -25.484 -34.188 1 90.25 204 PRO A N 1
ATOM 1551 C CA . PRO A 1 204 ? 6.07 -24.656 -34.688 1 90.25 204 PRO A CA 1
ATOM 1552 C C . PRO A 1 204 ? 6.445 -23.859 -35.938 1 90.25 204 PRO A C 1
ATOM 1554 O O . PRO A 1 204 ? 7.551 -23.312 -36.031 1 90.25 204 PRO A O 1
ATOM 1557 N N . LEU A 1 205 ? 5.535 -23.797 -36.875 1 93.06 205 LEU A N 1
ATOM 1558 C CA . LEU A 1 205 ? 5.844 -23.141 -38.156 1 93.06 205 LEU A CA 1
ATOM 1559 C C . LEU A 1 205 ? 5.133 -21.797 -38.281 1 93.06 205 LEU A C 1
ATOM 1561 O O . LEU A 1 205 ? 5.555 -20.938 -39.031 1 93.06 205 LEU A O 1
ATOM 1565 N N . LEU A 1 206 ? 4.023 -21.656 -37.656 1 91.56 206 LEU A N 1
ATOM 1566 C CA . LEU A 1 206 ? 3.279 -20.406 -37.688 1 91.56 206 LEU A CA 1
ATOM 1567 C C . LEU A 1 206 ? 3.201 -19.75 -36.312 1 91.56 206 LEU A C 1
ATOM 1569 O O . LEU A 1 206 ? 4.199 -19.234 -35.812 1 91.56 206 LEU A O 1
ATOM 1573 N N . LEU A 1 207 ? 1.957 -20.031 -35.562 1 85.81 207 LEU A N 1
ATOM 1574 C CA . LEU A 1 207 ? 1.875 -19.516 -34.219 1 85.81 207 LEU A CA 1
ATOM 1575 C C . LEU A 1 207 ? 2.924 -20.156 -33.312 1 85.81 207 LEU A C 1
ATOM 1577 O O . LEU A 1 207 ? 3.037 -21.391 -33.281 1 85.81 207 LEU A O 1
ATOM 1581 N N . GLY A 1 208 ? 3.742 -19.375 -32.656 1 86.19 208 GLY A N 1
ATOM 1582 C CA . GLY A 1 208 ? 4.762 -19.891 -31.75 1 86.19 208 GLY A CA 1
ATOM 1583 C C . GLY A 1 208 ? 6.145 -19.922 -32.375 1 86.19 208 GLY A C 1
ATOM 1584 O O . GLY A 1 208 ? 7.137 -20.156 -31.672 1 86.19 208 GLY A O 1
ATOM 1585 N N . ALA A 1 209 ? 6.125 -19.688 -33.719 1 89.81 209 ALA A N 1
ATOM 1586 C CA . ALA A 1 209 ? 7.41 -19.75 -34.406 1 89.81 209 ALA A CA 1
ATOM 1587 C C . ALA A 1 209 ? 8.109 -18.391 -34.375 1 89.81 209 ALA A C 1
ATOM 1589 O O . ALA A 1 209 ? 7.461 -17.344 -34.344 1 89.81 209 ALA A O 1
ATOM 1590 N N . GLY A 1 210 ? 9.461 -18.469 -34.344 1 90.06 210 GLY A N 1
ATOM 1591 C CA . GLY A 1 210 ? 10.25 -17.266 -34.469 1 90.06 210 GLY A CA 1
ATOM 1592 C C . GLY A 1 210 ? 11.008 -16.906 -33.188 1 90.06 210 GLY A C 1
ATOM 1593 O O . GLY A 1 210 ? 10.492 -17.078 -32.094 1 90.06 210 GLY A O 1
ATOM 1594 N N . VAL A 1 211 ? 12.156 -16.375 -33.375 1 90.31 211 VAL A N 1
ATOM 1595 C CA . VAL A 1 211 ? 13.008 -16 -32.25 1 90.31 211 VAL A CA 1
ATOM 1596 C C . VAL A 1 211 ? 12.422 -14.789 -31.516 1 90.31 211 VAL A C 1
ATOM 1598 O O . VAL A 1 211 ? 12.383 -14.75 -30.281 1 90.31 211 VAL A O 1
ATOM 1601 N N . GLU A 1 212 ? 11.875 -13.93 -32.312 1 89.31 212 GLU A N 1
ATOM 1602 C CA . GLU A 1 212 ? 11.352 -12.695 -31.719 1 89.31 212 GLU A CA 1
ATOM 1603 C C . GLU A 1 212 ? 10.086 -12.961 -30.906 1 89.31 212 GLU A C 1
ATOM 1605 O O . GLU A 1 212 ? 9.93 -12.422 -29.812 1 89.31 212 GLU A O 1
ATOM 1610 N N . PHE A 1 213 ? 9.273 -13.734 -31.438 1 89.06 213 PHE A N 1
ATOM 1611 C CA . PHE A 1 213 ? 8.047 -14.055 -30.719 1 89.06 213 PHE A CA 1
ATOM 1612 C C . PHE A 1 213 ? 8.352 -14.727 -29.391 1 89.06 213 PHE A C 1
ATOM 1614 O O . PHE A 1 213 ? 7.781 -14.367 -28.359 1 89.06 213 PHE A O 1
ATOM 1621 N N . ASN A 1 214 ? 9.242 -15.68 -29.359 1 89.31 214 ASN A N 1
ATOM 1622 C CA . ASN A 1 214 ? 9.539 -16.438 -28.156 1 89.31 214 ASN A CA 1
ATOM 1623 C C . ASN A 1 214 ? 10.32 -15.602 -27.141 1 89.31 214 ASN A C 1
ATOM 1625 O O . ASN A 1 214 ? 10.25 -15.852 -25.938 1 89.31 214 ASN A O 1
ATOM 1629 N N . ARG A 1 215 ? 10.992 -14.633 -27.688 1 90.06 215 ARG A N 1
ATOM 1630 C CA . ARG A 1 215 ? 11.703 -13.742 -26.781 1 90.06 215 ARG A CA 1
ATOM 1631 C C . ARG A 1 215 ? 10.75 -12.766 -26.094 1 90.06 215 ARG A C 1
ATOM 1633 O O . ARG A 1 215 ? 11.031 -12.273 -25 1 90.06 215 ARG A O 1
ATOM 1640 N N . ILE A 1 216 ? 9.648 -12.477 -26.734 1 89.94 216 ILE A N 1
ATOM 1641 C CA . ILE A 1 216 ? 8.68 -11.547 -26.172 1 89.94 216 ILE A CA 1
ATOM 1642 C C . ILE A 1 216 ? 7.652 -12.312 -25.328 1 89.94 216 ILE A C 1
ATOM 1644 O O . ILE A 1 216 ? 7.465 -12.023 -24.156 1 89.94 216 ILE A O 1
ATOM 1648 N N . ALA A 1 217 ? 7.012 -13.297 -25.859 1 86.5 217 ALA A N 1
ATOM 1649 C CA . ALA A 1 217 ? 5.906 -14.023 -25.234 1 86.5 217 ALA A CA 1
ATOM 1650 C C . ALA A 1 217 ? 6.422 -15.055 -24.234 1 86.5 217 ALA A C 1
ATOM 1652 O O . ALA A 1 217 ? 5.77 -15.344 -23.234 1 86.5 217 ALA A O 1
ATOM 1653 N N . GLY A 1 218 ? 7.531 -15.633 -24.344 1 78.69 218 GLY A N 1
ATOM 1654 C CA . GLY A 1 218 ? 7.973 -16.75 -23.531 1 78.69 218 GLY A CA 1
ATOM 1655 C C . GLY A 1 218 ? 7.293 -18.062 -23.875 1 78.69 218 GLY A C 1
ATOM 1656 O O . GLY A 1 218 ? 6.555 -18.125 -24.859 1 78.69 218 GLY A O 1
ATOM 1657 N N . PRO A 1 219 ? 7.605 -19.125 -23.047 1 65.25 219 PRO A N 1
ATOM 1658 C CA . PRO A 1 219 ? 7.059 -20.438 -23.375 1 65.25 219 PRO A CA 1
ATOM 1659 C C . PRO A 1 219 ? 5.586 -20.578 -22.984 1 65.25 219 PRO A C 1
ATOM 1661 O O . PRO A 1 219 ? 5.254 -20.656 -21.797 1 65.25 219 PRO A O 1
ATOM 1664 N N . GLN A 1 220 ? 4.633 -20.094 -23.797 1 59.28 220 GLN A N 1
ATOM 1665 C CA . GLN A 1 220 ? 3.219 -20.062 -23.422 1 59.28 220 GLN A CA 1
ATOM 1666 C C . GLN A 1 220 ? 2.498 -21.312 -23.906 1 59.28 220 GLN A C 1
ATOM 1668 O O . GLN A 1 220 ? 1.394 -21.609 -23.438 1 59.28 220 GLN A O 1
ATOM 1673 N N . PHE A 1 221 ? 3.045 -22.141 -24.719 1 54.66 221 PHE A N 1
ATOM 1674 C CA . PHE A 1 221 ? 2.225 -23.172 -25.359 1 54.66 221 PHE A CA 1
ATOM 1675 C C . PHE A 1 221 ? 2.738 -24.562 -25.016 1 54.66 221 PHE A C 1
ATOM 1677 O O . PHE A 1 221 ? 3.65 -25.062 -25.672 1 54.66 221 PHE A O 1
ATOM 1684 N N . PRO A 1 222 ? 2.279 -25.031 -23.672 1 50.34 222 PRO A N 1
ATOM 1685 C CA . PRO A 1 222 ? 2.779 -26.391 -23.453 1 50.34 222 PRO A CA 1
ATOM 1686 C C . PRO A 1 222 ? 2.318 -27.375 -24.516 1 50.34 222 PRO A C 1
ATOM 1688 O O . PRO A 1 222 ? 1.221 -27.219 -25.062 1 50.34 222 PRO A O 1
ATOM 1691 N N . PRO A 1 223 ? 3.285 -28.234 -25.047 1 43.88 223 PRO A N 1
ATOM 1692 C CA . PRO A 1 223 ? 2.941 -29.234 -26.078 1 43.88 223 PRO A CA 1
ATOM 1693 C C . PRO A 1 223 ? 1.799 -30.156 -25.641 1 43.88 223 PRO A C 1
ATOM 1695 O O . PRO A 1 223 ? 1.623 -30.406 -24.453 1 43.88 223 PRO A O 1
ATOM 1698 N N . GLY A 1 224 ? 0.609 -30.125 -26.328 1 40.03 224 GLY A N 1
ATOM 1699 C CA . GLY A 1 224 ? -0.429 -31.109 -26.094 1 40.03 224 GLY A CA 1
ATOM 1700 C C . GLY A 1 224 ? 0.112 -32.531 -25.938 1 40.03 224 GLY A C 1
ATOM 1701 O O . GLY A 1 224 ? 1.018 -32.938 -26.672 1 40.03 224 GLY A O 1
ATOM 1702 N N . THR A 1 225 ? 0.508 -32.781 -24.75 1 39.69 225 THR A N 1
ATOM 1703 C CA . THR A 1 225 ? 1.13 -34.062 -24.594 1 39.69 225 THR A CA 1
ATOM 1704 C C . THR A 1 225 ? 0.531 -35.094 -25.562 1 39.69 225 THR A C 1
ATOM 1706 O O . THR A 1 225 ? 1.195 -36.031 -25.953 1 39.69 225 THR A O 1
ATOM 1709 N N . GLY A 1 226 ? -0.873 -35.625 -25.359 1 36.84 226 GLY A N 1
ATOM 1710 C CA . GLY A 1 226 ? -1.432 -36.844 -25.891 1 36.84 226 GLY A CA 1
ATOM 1711 C C . GLY A 1 226 ? -1.835 -36.75 -27.344 1 36.84 226 GLY A C 1
ATOM 1712 O O . GLY A 1 226 ? -1.721 -35.688 -27.953 1 36.84 226 GLY A O 1
ATOM 1713 N N . SER A 1 227 ? -2.02 -38.031 -28.031 1 35.66 227 SER A N 1
ATOM 1714 C CA . SER A 1 227 ? -2.479 -38.25 -29.391 1 35.66 227 SER A CA 1
ATOM 1715 C C . SER A 1 227 ? -3.562 -37.25 -29.781 1 35.66 227 SER A C 1
ATOM 1717 O O . SER A 1 227 ? -4.008 -37.25 -30.938 1 35.66 227 SER A O 1
ATOM 1719 N N . THR A 1 228 ? -4.512 -37.031 -28.828 1 36.28 228 THR A N 1
ATOM 1720 C CA . THR A 1 228 ? -5.656 -36.281 -29.312 1 36.28 228 THR A CA 1
ATOM 1721 C C . THR A 1 228 ? -5.305 -34.812 -29.453 1 36.28 228 THR A C 1
ATOM 1723 O O . THR A 1 228 ? -4.547 -34.25 -28.641 1 36.28 228 THR A O 1
ATOM 1726 N N . ALA A 1 229 ? -5.391 -34.25 -30.641 1 38.59 229 ALA A N 1
ATOM 1727 C CA . ALA A 1 229 ? -5.32 -32.875 -31.141 1 38.59 229 ALA A CA 1
ATOM 1728 C C . ALA A 1 229 ? -5.754 -31.875 -30.062 1 38.59 229 ALA A C 1
ATOM 1730 O O . ALA A 1 229 ? -6.898 -31.422 -30.062 1 38.59 229 ALA A O 1
ATOM 1731 N N . THR A 1 230 ? -5.512 -32.219 -28.812 1 40.62 230 THR A N 1
ATOM 1732 C CA . THR A 1 230 ? -6.02 -31.172 -27.953 1 40.62 230 THR A CA 1
ATOM 1733 C C . THR A 1 230 ? -5.27 -29.859 -28.219 1 40.62 230 THR A C 1
ATOM 1735 O O . THR A 1 230 ? -4.039 -29.828 -28.156 1 40.62 230 THR A O 1
ATOM 1738 N N . LEU A 1 231 ? -5.809 -29.156 -29.062 1 45.44 231 LEU A N 1
ATOM 1739 C CA . LEU A 1 231 ? -5.402 -27.797 -29.406 1 45.44 231 LEU A CA 1
ATOM 1740 C C . LEU A 1 231 ? -4.969 -27.016 -28.172 1 45.44 231 LEU A C 1
ATOM 1742 O O . LEU A 1 231 ? -5.668 -27.016 -27.156 1 45.44 231 LEU A O 1
ATOM 1746 N N . PRO A 1 232 ? -3.723 -26.906 -28.094 1 45.69 232 PRO A N 1
ATOM 1747 C CA . PRO A 1 232 ? -3.332 -26.047 -26.984 1 45.69 232 PRO A CA 1
ATOM 1748 C C . PRO A 1 232 ? -4.23 -24.828 -26.844 1 45.69 232 PRO A C 1
ATOM 1750 O O . PRO A 1 232 ? -4.535 -24.156 -27.844 1 45.69 232 PRO A O 1
ATOM 1753 N N . ARG A 1 233 ? -5.281 -24.953 -26.047 1 45.66 233 ARG A N 1
ATOM 1754 C CA . ARG A 1 233 ? -6.035 -23.734 -25.766 1 45.66 233 ARG A CA 1
ATOM 1755 C C . ARG A 1 233 ? -5.098 -22.562 -25.484 1 45.66 233 ARG A C 1
ATOM 1757 O O . ARG A 1 233 ? -4.094 -22.703 -24.797 1 45.66 233 ARG A O 1
ATOM 1764 N N . LEU A 1 234 ? -5.02 -21.719 -26.438 1 47.59 234 LEU A N 1
ATOM 1765 C CA . LEU A 1 234 ? -4.246 -20.484 -26.391 1 47.59 234 LEU A CA 1
ATOM 1766 C C . LEU A 1 234 ? -4.293 -19.859 -25 1 47.59 234 LEU A C 1
ATOM 1768 O O . LEU A 1 234 ? -5.371 -19.672 -24.438 1 47.59 234 LEU A O 1
ATOM 1772 N N . PRO A 1 235 ? -3.23 -19.953 -24.234 1 50.59 235 PRO A N 1
ATOM 1773 C CA . PRO A 1 235 ? -3.281 -19.375 -22.891 1 50.59 235 PRO A CA 1
ATOM 1774 C C . PRO A 1 235 ? -3.547 -17.875 -22.906 1 50.59 235 PRO A C 1
ATOM 1776 O O . PRO A 1 235 ? -2.609 -17.078 -22.828 1 50.59 235 PRO A O 1
ATOM 1779 N N . TYR A 1 236 ? -4.602 -17.391 -23.547 1 45.56 236 TYR A N 1
ATOM 1780 C CA . TYR A 1 236 ? -4.871 -15.953 -23.562 1 45.56 236 TYR A CA 1
ATOM 1781 C C . TYR A 1 236 ? -4.789 -15.359 -22.172 1 45.56 236 TYR A C 1
ATOM 1783 O O . TYR A 1 236 ? -4.523 -14.164 -22 1 45.56 236 TYR A O 1
ATOM 1791 N N . GLY A 1 237 ? -4.809 -16.141 -21.109 1 50.47 237 GLY A N 1
ATOM 1792 C CA . GLY A 1 237 ? -4.938 -15.547 -19.797 1 50.47 237 GLY A CA 1
ATOM 1793 C C . GLY A 1 237 ? -3.604 -15.281 -19.125 1 50.47 237 GLY A C 1
ATOM 1794 O O . GLY A 1 237 ? -3.547 -14.641 -18.078 1 50.47 237 GLY A O 1
ATOM 1795 N N . SER A 1 238 ? -2.518 -15.734 -19.844 1 59 238 SER A N 1
ATOM 1796 C CA . SER A 1 238 ? -1.284 -15.602 -19.078 1 59 238 SER A CA 1
ATOM 1797 C C . SER A 1 238 ? -0.476 -14.391 -19.547 1 59 238 SER A C 1
ATOM 1799 O O . SER A 1 238 ? -0.555 -14 -20.703 1 59 238 SER A O 1
ATOM 1801 N N . ARG A 1 239 ? 0.021 -13.758 -18.656 1 71 239 ARG A N 1
ATOM 1802 C CA . ARG A 1 239 ? 0.926 -12.641 -18.906 1 71 239 ARG A CA 1
ATOM 1803 C C . ARG A 1 239 ? 2.176 -13.109 -19.656 1 71 239 ARG A C 1
ATOM 1805 O O . ARG A 1 239 ? 2.729 -14.164 -19.328 1 71 239 ARG A O 1
ATOM 1812 N N . PHE A 1 240 ? 2.432 -12.297 -20.844 1 84.25 240 PHE A N 1
ATOM 1813 C CA . PHE A 1 240 ? 3.686 -12.562 -21.531 1 84.25 240 PHE A CA 1
ATOM 1814 C C . PHE A 1 240 ? 4.867 -12.461 -20.578 1 84.25 240 PHE A C 1
ATOM 1816 O O . PHE A 1 240 ? 4.902 -11.57 -19.719 1 84.25 240 PHE A O 1
ATOM 1823 N N . ASN A 1 241 ? 5.695 -13.406 -20.547 1 82.75 241 ASN A N 1
ATOM 1824 C CA . ASN A 1 241 ? 6.84 -13.43 -19.641 1 82.75 241 ASN A CA 1
ATOM 1825 C C . ASN A 1 241 ? 8.133 -13.773 -20.391 1 82.75 241 ASN A C 1
ATOM 1827 O O . ASN A 1 241 ? 8.898 -14.625 -19.938 1 82.75 241 ASN A O 1
ATOM 1831 N N . GLY A 1 242 ? 8.383 -13.156 -21.516 1 89 242 GLY A N 1
ATOM 1832 C CA . GLY A 1 242 ? 9.617 -13.367 -22.266 1 89 242 GLY A CA 1
ATOM 1833 C C . GLY A 1 242 ? 10.797 -12.609 -21.688 1 89 242 GLY A C 1
ATOM 1834 O O . GLY A 1 242 ? 10.641 -11.82 -20.75 1 89 242 GLY A O 1
ATOM 1835 N N . VAL A 1 243 ? 12.008 -12.945 -22.203 1 90.5 243 VAL A N 1
ATOM 1836 C CA . VAL A 1 243 ? 13.25 -12.359 -21.719 1 90.5 243 VAL A CA 1
ATOM 1837 C C . VAL A 1 243 ? 13.25 -10.852 -21.984 1 90.5 243 VAL A C 1
ATOM 1839 O O . VAL A 1 243 ? 13.695 -10.07 -21.141 1 90.5 243 VAL A O 1
ATOM 1842 N N . MET A 1 244 ? 12.719 -10.461 -23.109 1 91.5 244 MET A N 1
ATOM 1843 C CA . MET A 1 244 ? 12.719 -9.047 -23.453 1 91.5 244 MET A CA 1
ATOM 1844 C C . MET A 1 244 ? 11.82 -8.25 -22.5 1 91.5 244 MET A C 1
ATOM 1846 O O . MET A 1 244 ? 12.18 -7.16 -22.078 1 91.5 244 MET A O 1
ATOM 1850 N N . LEU A 1 245 ? 10.656 -8.773 -22.234 1 91.88 245 LEU A N 1
ATOM 1851 C CA . LEU A 1 245 ? 9.75 -8.102 -21.312 1 91.88 245 LEU A CA 1
ATOM 1852 C C . LEU A 1 245 ? 10.312 -8.094 -19.906 1 91.88 245 LEU A C 1
ATOM 1854 O O . LEU A 1 245 ? 10.133 -7.125 -19.156 1 91.88 245 LEU A O 1
ATOM 1858 N N . ALA A 1 246 ? 11.023 -9.133 -19.516 1 91.44 246 ALA A N 1
ATOM 1859 C CA . ALA A 1 246 ? 11.656 -9.188 -18.188 1 91.44 246 ALA A CA 1
ATOM 1860 C C . ALA A 1 246 ? 12.734 -8.117 -18.062 1 91.44 246 ALA A C 1
ATOM 1862 O O . ALA A 1 246 ? 12.883 -7.512 -17 1 91.44 246 ALA A O 1
ATOM 1863 N N . ARG A 1 247 ? 13.453 -7.926 -19.125 1 91.56 247 ARG A N 1
ATOM 1864 C CA . ARG A 1 247 ? 14.484 -6.891 -19.109 1 91.56 247 ARG A CA 1
ATOM 1865 C C . ARG A 1 247 ? 13.859 -5.504 -18.969 1 91.56 247 ARG A C 1
ATOM 1867 O O . ARG A 1 247 ? 14.398 -4.648 -18.266 1 91.56 247 ARG A O 1
ATOM 1874 N N . ILE A 1 248 ? 12.766 -5.289 -19.656 1 91.44 248 ILE A N 1
ATOM 1875 C CA . ILE A 1 248 ? 12.078 -4.008 -19.547 1 91.44 248 ILE A CA 1
ATOM 1876 C C . ILE A 1 248 ? 11.578 -3.818 -18.109 1 91.44 248 ILE A C 1
ATOM 1878 O O . ILE A 1 248 ? 11.672 -2.721 -17.562 1 91.44 248 ILE A O 1
ATOM 1882 N N . ASP A 1 249 ? 11.109 -4.895 -17.484 1 91.25 249 ASP A N 1
ATOM 1883 C CA . ASP A 1 249 ? 10.656 -4.816 -16.094 1 91.25 249 ASP A CA 1
ATOM 1884 C C . ASP A 1 249 ? 11.797 -4.438 -15.164 1 91.25 249 ASP A C 1
ATOM 1886 O O . ASP A 1 249 ? 11.602 -3.699 -14.195 1 91.25 249 ASP A O 1
ATOM 1890 N N . GLU A 1 250 ? 12.984 -4.988 -15.445 1 89.12 250 GLU A N 1
ATOM 1891 C CA . GLU A 1 250 ? 14.164 -4.629 -14.656 1 89.12 250 GLU A CA 1
ATOM 1892 C C . GLU A 1 250 ? 14.5 -3.15 -14.812 1 89.12 250 GLU A C 1
ATOM 1894 O O . GLU A 1 250 ? 14.781 -2.467 -13.82 1 89.12 250 GLU A O 1
ATOM 1899 N N . ASP A 1 251 ? 14.398 -2.689 -16.031 1 89.44 251 ASP A N 1
ATOM 1900 C CA . ASP A 1 251 ? 14.703 -1.286 -16.281 1 89.44 251 ASP A CA 1
ATOM 1901 C C . ASP A 1 251 ? 13.672 -0.37 -15.625 1 89.44 251 ASP A C 1
ATOM 1903 O O . ASP A 1 251 ? 14.016 0.696 -15.109 1 89.44 251 ASP A O 1
ATOM 1907 N N . VAL A 1 252 ? 12.461 -0.754 -15.695 1 91.81 252 VAL A N 1
ATOM 1908 C CA . VAL A 1 252 ? 11.406 0.021 -15.055 1 91.81 252 VAL A CA 1
ATOM 1909 C C . VAL A 1 252 ? 11.633 0.05 -13.539 1 91.81 252 VAL A C 1
ATOM 1911 O O . VAL A 1 252 ? 11.461 1.091 -12.898 1 91.81 252 VAL A O 1
ATOM 1914 N N . SER A 1 253 ? 12.047 -1.063 -12.938 1 91 253 SER A N 1
ATOM 1915 C CA . SER A 1 253 ? 12.32 -1.122 -11.508 1 91 253 SER A CA 1
ATOM 1916 C C . SER A 1 253 ? 13.477 -0.203 -11.125 1 91 253 SER A C 1
ATOM 1918 O O . SER A 1 253 ? 13.461 0.419 -10.062 1 91 253 SER A O 1
ATOM 1920 N N . LEU A 1 254 ? 14.469 -0.112 -11.977 1 88.69 254 LEU A N 1
ATOM 1921 C CA . LEU A 1 254 ? 15.602 0.781 -11.734 1 88.69 254 LEU A CA 1
ATOM 1922 C C . LEU A 1 254 ? 15.164 2.24 -11.805 1 88.69 254 LEU A C 1
ATOM 1924 O O . LEU A 1 254 ? 15.609 3.066 -11.008 1 88.69 254 LEU A O 1
ATOM 1928 N N . ALA A 1 255 ? 14.273 2.533 -12.758 1 89.5 255 ALA A N 1
ATOM 1929 C CA . ALA A 1 255 ? 13.734 3.889 -12.852 1 89.5 255 ALA A CA 1
ATOM 1930 C C . ALA A 1 255 ? 12.906 4.238 -11.617 1 89.5 255 ALA A C 1
ATOM 1932 O O . ALA A 1 255 ? 12.984 5.355 -11.102 1 89.5 255 ALA A O 1
ATOM 1933 N N . ASP A 1 256 ? 12.164 3.273 -11.141 1 90.5 256 ASP A N 1
ATOM 1934 C CA . ASP A 1 256 ? 11.375 3.482 -9.93 1 90.5 256 ASP A CA 1
ATOM 1935 C C . ASP A 1 256 ? 12.273 3.746 -8.727 1 90.5 256 ASP A C 1
ATOM 1937 O O . ASP A 1 256 ? 11.961 4.594 -7.887 1 90.5 256 ASP A O 1
ATOM 1941 N N . PHE A 1 257 ? 13.398 3.07 -8.664 1 90.31 257 PHE A N 1
ATOM 1942 C CA . PHE A 1 257 ? 14.344 3.268 -7.57 1 90.31 257 PHE A CA 1
ATOM 1943 C C . PHE A 1 257 ? 14.984 4.648 -7.652 1 90.31 257 PHE A C 1
ATOM 1945 O O . PHE A 1 257 ? 15.094 5.348 -6.641 1 90.31 257 PHE A O 1
ATOM 1952 N N . GLU A 1 258 ? 15.32 5.023 -8.805 1 89.75 258 GLU A N 1
ATOM 1953 C CA . GLU A 1 258 ? 15.914 6.344 -9 1 89.75 258 GLU A CA 1
ATOM 1954 C C . GLU A 1 258 ? 14.938 7.445 -8.586 1 89.75 258 GLU A C 1
ATOM 1956 O O . GLU A 1 258 ? 15.328 8.414 -7.926 1 89.75 258 GLU A O 1
ATOM 1961 N N . GLU A 1 259 ? 13.695 7.316 -9 1 90.56 259 GLU A N 1
ATOM 1962 C CA . GLU A 1 259 ? 12.672 8.289 -8.617 1 90.56 259 GLU A CA 1
ATOM 1963 C C . GLU A 1 259 ? 12.531 8.367 -7.098 1 90.56 259 GLU A C 1
ATOM 1965 O O . GLU A 1 259 ? 12.398 9.461 -6.543 1 90.56 259 GLU A O 1
ATOM 1970 N N . SER A 1 260 ? 12.57 7.238 -6.441 1 90.06 260 SER A N 1
ATOM 1971 C CA . SER A 1 260 ? 12.445 7.203 -4.988 1 90.06 260 SER A CA 1
ATOM 1972 C C . SER A 1 260 ? 13.641 7.867 -4.316 1 90.06 260 SER A C 1
ATOM 1974 O O . SER A 1 260 ? 13.484 8.531 -3.287 1 90.06 260 SER A O 1
ATOM 1976 N N . VAL A 1 261 ? 14.828 7.676 -4.891 1 89.88 261 VAL A N 1
ATOM 1977 C CA . VAL A 1 261 ? 16.031 8.305 -4.344 1 89.88 261 VAL A CA 1
ATOM 1978 C C . VAL A 1 261 ? 15.93 9.82 -4.496 1 89.88 261 VAL A C 1
ATOM 1980 O O . VAL A 1 261 ? 16.266 10.57 -3.574 1 89.88 261 VAL A O 1
ATOM 1983 N N . ILE A 1 262 ? 15.445 10.297 -5.641 1 89.94 262 ILE A N 1
ATOM 1984 C CA . ILE A 1 262 ? 15.281 11.727 -5.895 1 89.94 262 ILE A CA 1
ATOM 1985 C C . ILE A 1 262 ? 14.305 12.312 -4.883 1 89.94 262 ILE A C 1
ATOM 1987 O O . ILE A 1 262 ? 14.562 13.367 -4.301 1 89.94 262 ILE A O 1
ATOM 1991 N N . LYS A 1 263 ? 13.188 11.625 -4.637 1 88.12 263 LYS A N 1
ATOM 1992 C CA . LYS A 1 263 ? 12.195 12.086 -3.668 1 88.12 263 LYS A CA 1
ATOM 1993 C C . LYS A 1 263 ? 12.773 12.117 -2.258 1 88.12 263 LYS A C 1
ATOM 1995 O O . LYS A 1 263 ? 12.5 13.031 -1.484 1 88.12 263 LYS A O 1
ATOM 2000 N N . PHE A 1 264 ? 13.633 11.141 -1.938 1 91.31 264 PHE A N 1
ATOM 2001 C CA . PHE A 1 264 ? 14.258 11.062 -0.623 1 91.31 264 PHE A CA 1
ATOM 2002 C C . PHE A 1 264 ? 15.203 12.234 -0.402 1 91.31 264 PHE A C 1
ATOM 2004 O O . PHE A 1 264 ? 15.148 12.891 0.64 1 91.31 264 PHE A O 1
ATOM 2011 N N . ILE A 1 265 ? 15.953 12.5 -1.409 1 89.31 265 ILE A N 1
ATOM 2012 C CA . ILE A 1 265 ? 16.906 13.594 -1.3 1 89.31 265 ILE A CA 1
ATOM 2013 C C . ILE A 1 265 ? 16.172 14.93 -1.211 1 89.31 265 ILE A C 1
ATOM 2015 O O . ILE A 1 265 ? 16.578 15.82 -0.463 1 89.31 265 ILE A O 1
ATOM 2019 N N . SER A 1 266 ? 15.117 15.078 -2.01 1 90.44 266 SER A N 1
ATOM 2020 C CA . SER A 1 266 ? 14.297 16.281 -1.94 1 90.44 266 SER A CA 1
ATOM 2021 C C . SER A 1 266 ? 13.742 16.484 -0.535 1 90.44 266 SER A C 1
ATOM 2023 O O . SER A 1 266 ? 13.75 17.609 -0.017 1 90.44 266 SER A O 1
ATOM 2025 N N . ASN A 1 267 ? 13.336 15.414 0.116 1 88.81 267 ASN A N 1
ATOM 2026 C CA . ASN A 1 267 ? 12.805 15.492 1.472 1 88.81 267 ASN A CA 1
ATOM 2027 C C . ASN A 1 267 ? 13.891 15.852 2.48 1 88.81 267 ASN A C 1
ATOM 2029 O O . ASN A 1 267 ? 13.633 16.578 3.439 1 88.81 267 ASN A O 1
ATOM 2033 N N . VAL A 1 268 ? 15.078 15.32 2.295 1 90.81 268 VAL A N 1
ATOM 2034 C CA . VAL A 1 268 ? 16.188 15.617 3.189 1 90.81 268 VAL A CA 1
ATOM 2035 C C . VAL A 1 268 ? 16.547 17.094 3.1 1 90.81 268 VAL A C 1
ATOM 2037 O O . VAL A 1 268 ? 16.734 17.766 4.121 1 90.81 268 VAL A O 1
ATOM 2040 N N . GLU A 1 269 ? 16.562 17.641 1.899 1 90.88 269 GLU A N 1
ATOM 2041 C CA . GLU A 1 269 ? 16.859 19.062 1.732 1 90.88 269 GLU A CA 1
ATOM 2042 C C . GLU A 1 269 ? 15.766 19.922 2.342 1 90.88 269 GLU A C 1
ATOM 2044 O O . GLU A 1 269 ? 16.047 20.969 2.943 1 90.88 269 GLU A O 1
ATOM 2049 N N . ASN A 1 270 ? 14.492 19.516 2.178 1 90.06 270 ASN A N 1
ATOM 2050 C CA . ASN A 1 270 ? 13.391 20.219 2.824 1 90.06 270 ASN A CA 1
ATOM 2051 C C . ASN A 1 270 ? 13.57 20.266 4.34 1 90.06 270 ASN A C 1
ATOM 2053 O O . ASN A 1 270 ? 13.398 21.312 4.961 1 90.06 270 ASN A O 1
ATOM 2057 N N . ALA A 1 271 ? 13.891 19.094 4.875 1 90.5 271 ALA A N 1
ATOM 2058 C CA . ALA A 1 271 ? 14.055 19.016 6.324 1 90.5 271 ALA A CA 1
ATOM 2059 C C . ALA A 1 271 ? 15.219 19.875 6.797 1 90.5 271 ALA A C 1
ATOM 2061 O O . ALA A 1 271 ? 15.164 20.484 7.871 1 90.5 271 ALA A O 1
ATOM 2062 N N . TYR A 1 272 ? 16.312 19.984 5.973 1 93.31 272 TYR A N 1
ATOM 2063 C CA . TYR A 1 272 ? 17.469 20.781 6.316 1 93.31 272 TYR A CA 1
ATOM 2064 C C . TYR A 1 272 ? 17.109 22.266 6.406 1 93.31 272 TYR A C 1
ATOM 2066 O O . TYR A 1 272 ? 17.422 22.922 7.398 1 93.31 272 TYR A O 1
ATOM 2074 N N . TRP A 1 273 ? 16.406 22.781 5.453 1 92.75 273 TRP A N 1
ATOM 2075 C CA . TRP A 1 273 ? 16.078 24.203 5.418 1 92.75 273 TRP A CA 1
ATOM 2076 C C . TRP A 1 273 ? 14.961 24.516 6.414 1 92.75 273 TRP A C 1
ATOM 2078 O O . TRP A 1 273 ? 14.93 25.609 6.98 1 92.75 273 TRP A O 1
ATOM 2088 N N . ASP A 1 274 ? 14.094 23.547 6.676 1 90 274 ASP A N 1
ATOM 2089 C CA . ASP A 1 274 ? 13.094 23.734 7.727 1 90 274 ASP A CA 1
ATOM 2090 C C . ASP A 1 274 ? 13.758 23.906 9.094 1 90 274 ASP A C 1
ATOM 2092 O O . ASP A 1 274 ? 13.32 24.719 9.906 1 90 274 ASP A O 1
ATOM 2096 N N . LEU A 1 275 ? 14.758 23.047 9.328 1 92.75 275 LEU A N 1
ATOM 2097 C CA . LEU A 1 275 ? 15.484 23.156 10.586 1 92.75 275 LEU A CA 1
ATOM 2098 C C . LEU A 1 275 ? 16.219 24.484 10.688 1 92.75 275 LEU A C 1
ATOM 2100 O O . LEU A 1 275 ? 16.234 25.109 11.75 1 92.75 275 LEU A O 1
ATOM 2104 N N . TYR A 1 276 ? 16.797 24.953 9.555 1 94.38 276 TYR A N 1
ATOM 2105 C CA . TYR A 1 276 ? 17.438 26.266 9.531 1 94.38 276 TYR A CA 1
ATOM 2106 C C . TYR A 1 276 ? 16.453 27.375 9.898 1 94.38 276 TYR A C 1
ATOM 2108 O O . TYR A 1 276 ? 16.766 28.219 10.742 1 94.38 276 TYR A O 1
ATOM 2116 N N . PHE A 1 277 ? 15.312 27.344 9.328 1 93.19 277 PHE A N 1
ATOM 2117 C CA . PHE A 1 277 ? 14.305 28.359 9.602 1 93.19 277 PHE A CA 1
ATOM 2118 C C . PHE A 1 277 ? 13.867 28.312 11.062 1 93.19 277 PHE A C 1
ATOM 2120 O O . PHE A 1 277 ? 13.641 29.344 11.688 1 93.19 277 PHE A O 1
ATOM 2127 N N . SER A 1 278 ? 13.664 27.094 11.555 1 92.69 278 SER A N 1
ATOM 2128 C CA . SER A 1 278 ? 13.211 26.953 12.938 1 92.69 278 SER A CA 1
ATOM 2129 C C . SER A 1 278 ? 14.18 27.609 13.906 1 92.69 278 SER A C 1
ATOM 2131 O O . SER A 1 278 ? 13.766 28.234 14.883 1 92.69 278 SER A O 1
ATOM 2133 N N . TYR A 1 279 ? 15.492 27.531 13.664 1 92.69 279 TYR A N 1
ATOM 2134 C CA . TYR A 1 279 ? 16.484 28.188 14.516 1 92.69 279 TYR A CA 1
ATOM 2135 C C . TYR A 1 279 ? 16.359 29.703 14.43 1 92.69 279 TYR A C 1
ATOM 2137 O O . TYR A 1 279 ? 16.344 30.391 15.453 1 92.69 279 TYR A O 1
ATOM 2145 N N . ARG A 1 280 ? 16.234 30.203 13.227 1 92.62 280 ARG A N 1
ATOM 2146 C CA . ARG A 1 280 ? 16.125 31.656 13.047 1 92.62 280 ARG A CA 1
ATOM 2147 C C . ARG A 1 280 ? 14.82 32.188 13.625 1 92.62 280 ARG A C 1
ATOM 2149 O O . ARG A 1 280 ? 14.789 33.281 14.203 1 92.62 280 ARG A O 1
ATOM 2156 N N . ASN A 1 281 ? 13.758 31.438 13.453 1 92.12 281 ASN A N 1
ATOM 2157 C CA . ASN A 1 281 ? 12.461 31.828 14 1 92.12 281 ASN A CA 1
ATOM 2158 C C . ASN A 1 281 ? 12.492 31.875 15.523 1 92.12 281 ASN A C 1
ATOM 2160 O O . ASN A 1 281 ? 11.93 32.781 16.125 1 92.12 281 ASN A O 1
ATOM 2164 N N . LEU A 1 282 ? 13.109 30.844 16.156 1 91.81 282 LEU A N 1
ATOM 2165 C CA . LEU A 1 282 ? 13.219 30.828 17.609 1 91.81 282 LEU A CA 1
ATOM 2166 C C . LEU A 1 282 ? 13.992 32.031 18.109 1 91.81 282 LEU A C 1
ATOM 2168 O O . LEU A 1 282 ? 13.586 32.688 19.078 1 91.81 282 LEU A O 1
ATOM 2172 N N . HIS A 1 283 ? 15.055 32.406 17.438 1 91.88 283 HIS A N 1
ATOM 2173 C CA . HIS A 1 283 ? 15.836 33.594 17.828 1 91.88 283 HIS A CA 1
ATOM 2174 C C . HIS A 1 283 ? 15.008 34.844 17.75 1 91.88 283 HIS A C 1
ATOM 2176 O O . HIS A 1 283 ? 15.086 35.719 18.656 1 91.88 283 HIS A O 1
ATOM 2182 N N . SER A 1 284 ? 14.258 34.938 16.719 1 91.44 284 SER A N 1
ATOM 2183 C CA . SER A 1 284 ? 13.398 36.125 16.562 1 91.44 284 SER A CA 1
ATOM 2184 C C . SER A 1 284 ? 12.344 36.156 17.656 1 91.44 284 SER A C 1
ATOM 2186 O O . SER A 1 284 ? 12.07 37.25 18.219 1 91.44 284 SER A O 1
ATOM 2188 N N . ARG A 1 285 ? 11.789 35.031 18.016 1 92.81 285 ARG A N 1
ATOM 2189 C CA . ARG A 1 285 ? 10.742 35 19.047 1 92.81 285 ARG A CA 1
ATOM 2190 C C . ARG A 1 285 ? 11.32 35.219 20.422 1 92.81 285 ARG A C 1
ATOM 2192 O O . ARG A 1 285 ? 10.68 35.875 21.266 1 92.81 285 ARG A O 1
ATOM 2199 N N . ILE A 1 286 ? 12.5 34.781 20.703 1 93.06 286 ILE A N 1
ATOM 2200 C CA . ILE A 1 286 ? 13.156 35 21.984 1 93.06 286 ILE A CA 1
ATOM 2201 C C . ILE A 1 286 ? 13.461 36.5 22.141 1 93.06 286 ILE A C 1
ATOM 2203 O O . ILE A 1 286 ? 13.219 37.062 23.203 1 93.06 286 ILE A O 1
ATOM 2207 N N . ALA A 1 287 ? 13.992 37.125 21.047 1 92.19 287 ALA A N 1
ATOM 2208 C CA . ALA A 1 287 ? 14.266 38.562 21.078 1 92.19 287 ALA A CA 1
ATOM 2209 C C . ALA A 1 287 ? 13 39.344 21.359 1 92.19 287 ALA A C 1
ATOM 2211 O O . ALA A 1 287 ? 13.016 40.312 22.125 1 92.19 287 ALA A O 1
ATOM 2212 N N . ALA A 1 288 ? 11.922 38.906 20.766 1 92.44 288 ALA A N 1
ATOM 2213 C CA . ALA A 1 288 ? 10.648 39.594 20.969 1 92.44 288 ALA A CA 1
ATOM 2214 C C . ALA A 1 288 ? 10.156 39.406 22.406 1 92.44 288 ALA A C 1
ATOM 2216 O O . ALA A 1 288 ? 9.648 40.344 23.016 1 92.44 288 ALA A O 1
ATOM 2217 N N . ARG A 1 289 ? 10.25 38.219 22.969 1 93.94 289 ARG A N 1
ATOM 2218 C CA . ARG A 1 289 ? 9.852 37.938 24.344 1 93.94 289 ARG A CA 1
ATOM 2219 C C . ARG A 1 289 ? 10.664 38.781 25.328 1 93.94 289 ARG A C 1
ATOM 2221 O O . ARG A 1 289 ? 10.117 39.375 26.25 1 93.94 289 ARG A O 1
ATOM 2228 N N . ASP A 1 290 ? 11.953 38.875 25.094 1 93.69 290 ASP A N 1
ATOM 2229 C CA . ASP A 1 290 ? 12.82 39.625 25.984 1 93.69 290 ASP A CA 1
ATOM 2230 C C . ASP A 1 290 ? 12.523 41.125 25.922 1 93.69 290 ASP A C 1
ATOM 2232 O O . ASP A 1 290 ? 12.547 41.781 26.953 1 93.69 290 ASP A O 1
ATOM 2236 N N . ALA A 1 291 ? 12.266 41.594 24.719 1 90.81 291 ALA A N 1
ATOM 2237 C CA . ALA A 1 291 ? 11.875 43 24.578 1 90.81 291 ALA A CA 1
ATOM 2238 C C . ALA A 1 291 ? 10.562 43.281 25.312 1 90.81 291 ALA A C 1
ATOM 2240 O O . ALA A 1 291 ? 10.414 44.312 25.953 1 90.81 291 ALA A O 1
ATOM 2241 N N . ALA A 1 292 ? 9.617 42.312 25.203 1 91.94 292 ALA A N 1
ATOM 2242 C CA . ALA A 1 292 ? 8.328 42.469 25.875 1 91.94 292 ALA A CA 1
ATOM 2243 C C . ALA A 1 292 ? 8.5 42.406 27.391 1 91.94 292 ALA A C 1
ATOM 2245 O O . ALA A 1 292 ? 7.809 43.125 28.125 1 91.94 292 ALA A O 1
ATOM 2246 N N . LEU A 1 293 ? 9.359 41.594 27.906 1 92.88 293 LEU A N 1
ATOM 2247 C CA . LEU A 1 293 ? 9.625 41.531 29.344 1 92.88 293 LEU A CA 1
ATOM 2248 C C . LEU A 1 293 ? 10.227 42.812 29.875 1 92.88 293 LEU A C 1
ATOM 2250 O O . LEU A 1 293 ? 9.844 43.281 30.938 1 92.88 293 LEU A O 1
ATOM 2254 N N . GLU A 1 294 ? 11.156 43.406 29.141 1 90.12 294 GLU A N 1
ATOM 2255 C CA . GLU A 1 294 ? 11.75 44.688 29.547 1 90.12 294 GLU A CA 1
ATOM 2256 C C . GLU A 1 294 ? 10.711 45.781 29.578 1 90.12 294 GLU A C 1
ATOM 2258 O O . GLU A 1 294 ? 10.719 46.625 30.484 1 90.12 294 GLU A O 1
ATOM 2263 N N . THR A 1 295 ? 9.852 45.75 28.625 1 88.5 295 THR A N 1
ATOM 2264 C CA . THR A 1 295 ? 8.781 46.75 28.594 1 88.5 295 THR A CA 1
ATOM 2265 C C . THR A 1 295 ? 7.859 46.562 29.797 1 88.5 295 THR A C 1
ATOM 2267 O O . THR A 1 295 ? 7.457 47.531 30.422 1 88.5 295 THR A O 1
ATOM 2270 N N . TRP A 1 296 ? 7.512 45.344 30.141 1 90.69 296 TRP A N 1
ATOM 2271 C CA . TRP A 1 296 ? 6.652 45.062 31.297 1 90.69 296 TRP A CA 1
ATOM 2272 C C . TRP A 1 296 ? 7.316 45.531 32.594 1 90.69 296 TRP A C 1
ATOM 2274 O O . TRP A 1 296 ? 6.672 46.156 33.438 1 90.69 296 TRP A O 1
ATOM 2284 N N . ARG A 1 297 ? 8.57 45.25 32.719 1 90.5 297 ARG A N 1
ATOM 2285 C CA . ARG A 1 297 ? 9.305 45.656 33.938 1 90.5 297 ARG A CA 1
ATOM 2286 C C . ARG A 1 297 ? 9.32 47.188 34.062 1 90.5 297 ARG A C 1
ATOM 2288 O O . ARG A 1 297 ? 9.164 47.719 35.156 1 90.5 297 ARG A O 1
ATOM 2295 N N . ARG A 1 298 ? 9.461 47.875 32.969 1 86.56 298 ARG A N 1
ATOM 2296 C CA . ARG A 1 298 ? 9.492 49.312 33 1 86.56 298 ARG A CA 1
ATOM 2297 C C . ARG A 1 298 ? 8.125 49.906 33.344 1 86.56 298 ARG A C 1
ATOM 2299 O O . ARG A 1 298 ? 8.031 50.844 34.156 1 86.56 298 ARG A O 1
ATOM 2306 N N . VAL A 1 299 ? 7.113 49.312 32.75 1 87.69 299 VAL A N 1
ATOM 2307 C CA . VAL A 1 299 ? 5.766 49.781 33.031 1 87.69 299 VAL A CA 1
ATOM 2308 C C . VAL A 1 299 ? 5.402 49.5 34.5 1 87.69 299 VAL A C 1
ATOM 2310 O O . VAL A 1 299 ? 4.75 50.312 35.156 1 87.69 299 VAL A O 1
ATOM 2313 N N . LYS A 1 300 ? 5.809 48.438 35 1 88.56 300 LYS A N 1
ATOM 2314 C CA . LYS A 1 300 ? 5.559 48.094 36.406 1 88.56 300 LYS A CA 1
ATOM 2315 C C . LYS A 1 300 ? 6.273 49.062 37.344 1 88.56 300 LYS A C 1
ATOM 2317 O O . LYS A 1 300 ? 5.711 49.469 38.375 1 88.56 300 LYS A O 1
ATOM 2322 N N . ALA A 1 301 ? 7.484 49.438 37 1 87.31 301 ALA A N 1
ATOM 2323 C CA . ALA A 1 301 ? 8.234 50.406 37.812 1 87.31 301 ALA A CA 1
ATOM 2324 C C . ALA A 1 301 ? 7.555 51.781 37.812 1 87.31 301 ALA A C 1
ATOM 2326 O O . ALA A 1 301 ? 7.5 52.438 38.844 1 87.31 301 ALA A O 1
ATOM 2327 N N . LEU A 1 302 ? 6.988 52.188 36.688 1 85.31 302 LEU A N 1
ATOM 2328 C CA . LEU A 1 302 ? 6.266 53.438 36.594 1 85.31 302 LEU A CA 1
ATOM 2329 C C . LEU A 1 302 ? 4.973 53.375 37.406 1 85.31 302 LEU A C 1
ATOM 2331 O O . LEU A 1 302 ? 4.566 54.375 38 1 85.31 302 LEU A O 1
ATOM 2335 N N . ASN A 1 303 ? 4.387 52.219 37.406 1 85.81 303 ASN A N 1
ATOM 2336 C CA . ASN A 1 303 ? 3.164 52.062 38.188 1 85.81 303 ASN A CA 1
ATOM 2337 C C . ASN A 1 303 ? 3.422 52.188 39.688 1 85.81 303 ASN A C 1
ATOM 2339 O O . ASN A 1 303 ? 2.674 52.875 40.375 1 85.81 303 ASN A O 1
ATOM 2343 N N . ILE A 1 304 ? 4.461 51.625 40.125 1 86.94 304 ILE A N 1
ATOM 2344 C CA . ILE A 1 304 ? 4.816 51.688 41.562 1 86.94 304 ILE A CA 1
ATOM 2345 C C . ILE A 1 304 ? 5.176 53.125 41.938 1 86.94 304 ILE A C 1
ATOM 2347 O O . ILE A 1 304 ? 4.836 53.594 43.031 1 86.94 304 ILE A O 1
ATOM 2351 N N . ALA A 1 305 ? 5.734 53.875 40.969 1 85 305 ALA A N 1
ATOM 2352 C CA . ALA A 1 305 ? 6.145 55.25 41.219 1 85 305 ALA A CA 1
ATOM 2353 C C . ALA A 1 305 ? 4.977 56.219 41 1 85 305 ALA A C 1
ATOM 2355 O O . ALA A 1 305 ? 5.055 57.406 41.375 1 85 305 ALA A O 1
ATOM 2356 N N . GLY A 1 306 ? 3.887 55.781 40.5 1 80.06 306 GLY A N 1
ATOM 2357 C CA . GLY A 1 306 ? 2.711 56.594 40.281 1 80.06 306 GLY A CA 1
ATOM 2358 C C . GLY A 1 306 ? 2.908 57.625 39.188 1 80.06 306 GLY A C 1
ATOM 2359 O O . GLY A 1 306 ? 2.369 58.719 39.25 1 80.06 306 GLY A O 1
ATOM 2360 N N . ARG A 1 307 ? 3.723 57.312 38.25 1 80.62 307 ARG A N 1
ATOM 2361 C CA . ARG A 1 307 ? 4.027 58.25 37.156 1 80.62 307 ARG A CA 1
ATOM 2362 C C . ARG A 1 307 ? 3.184 57.938 35.938 1 80.62 307 ARG A C 1
ATOM 2364 O O . ARG A 1 307 ? 2.52 56.906 35.875 1 80.62 307 ARG A O 1
ATOM 2371 N N . VAL A 1 308 ? 3.219 58.906 35 1 79.44 308 VAL A N 1
ATOM 2372 C CA . VAL A 1 308 ? 2.48 58.75 33.75 1 79.44 308 VAL A CA 1
ATOM 2373 C C . VAL A 1 308 ? 3.053 57.625 32.938 1 79.44 308 VAL A C 1
ATOM 2375 O O . VAL A 1 308 ? 4.273 57.469 32.812 1 79.44 308 VAL A O 1
ATOM 2378 N N . GLY A 1 309 ? 2.154 56.656 32.531 1 75.31 309 GLY A N 1
ATOM 2379 C CA . GLY A 1 309 ? 2.576 55.5 31.75 1 75.31 309 GLY A CA 1
ATOM 2380 C C . GLY A 1 309 ? 2.488 54.219 32.5 1 75.31 309 GLY A C 1
ATOM 2381 O O . GLY A 1 309 ? 2.508 53.125 31.906 1 75.31 309 GLY A O 1
ATOM 2382 N N . GLY A 1 310 ? 2.303 54.312 33.812 1 80.12 310 GLY A N 1
ATOM 2383 C CA . GLY A 1 310 ? 2.246 53.156 34.656 1 80.12 310 GLY A CA 1
ATOM 2384 C C . GLY A 1 310 ? 0.834 52.781 35.094 1 80.12 310 GLY A C 1
ATOM 2385 O O . GLY A 1 310 ? 0.627 52.188 36.156 1 80.12 310 GLY A O 1
ATOM 2386 N N . GLU A 1 311 ? -0.096 53.156 34.344 1 85.19 311 GLU A N 1
ATOM 2387 C CA . GLU A 1 311 ? -1.487 52.844 34.656 1 85.19 311 GLU A CA 1
ATOM 2388 C C . GLU A 1 311 ? -1.724 51.312 34.656 1 85.19 311 GLU A C 1
ATOM 2390 O O . GLU A 1 311 ? -1.008 50.594 33.969 1 85.19 311 GLU A O 1
ATOM 2395 N N . GLU A 1 312 ? -2.682 50.875 35.375 1 83.75 312 GLU A N 1
ATOM 2396 C CA . GLU A 1 312 ? -2.977 49.438 35.531 1 83.75 312 GLU A CA 1
ATOM 2397 C C . GLU A 1 312 ? -3.297 48.781 34.188 1 83.75 312 GLU A C 1
ATOM 2399 O O . GLU A 1 312 ? -2.936 47.625 33.969 1 83.75 312 GLU A O 1
ATOM 2404 N N . GLU A 1 313 ? -3.951 49.469 33.344 1 85.5 313 GLU A N 1
ATOM 2405 C CA . GLU A 1 313 ? -4.289 48.906 32.031 1 85.5 313 GLU A CA 1
ATOM 2406 C C . GLU A 1 313 ? -3.039 48.719 31.172 1 85.5 313 GLU A C 1
ATOM 2408 O O . GLU A 1 313 ? -2.957 47.75 30.391 1 85.5 313 GLU A O 1
ATOM 2413 N N . ASN A 1 314 ? -2.104 49.656 31.344 1 86.56 314 ASN A N 1
ATOM 2414 C CA . ASN A 1 314 ? -0.859 49.531 30.594 1 86.56 314 ASN A CA 1
ATOM 2415 C C . ASN A 1 314 ? -0.024 48.344 31.062 1 86.56 314 ASN A C 1
ATOM 2417 O O . ASN A 1 314 ? 0.58 47.625 30.266 1 86.56 314 ASN A O 1
ATOM 2421 N N . GLU A 1 315 ? 0.002 48.125 32.344 1 88.25 315 GLU A N 1
ATOM 2422 C CA . GLU A 1 315 ? 0.729 46.969 32.875 1 88.25 315 GLU A CA 1
ATOM 2423 C C . GLU A 1 315 ? 0.106 45.656 32.438 1 88.25 315 GLU A C 1
ATOM 2425 O O . GLU A 1 315 ? 0.818 44.719 32.062 1 88.25 315 GLU A O 1
ATOM 2430 N N . ALA A 1 316 ? -1.186 45.594 32.469 1 89.5 316 ALA A N 1
ATOM 2431 C CA . ALA A 1 316 ? -1.884 44.375 32.062 1 89.5 316 ALA A CA 1
ATOM 2432 C C . ALA A 1 316 ? -1.638 44.094 30.578 1 89.5 316 ALA A C 1
ATOM 2434 O O . ALA A 1 316 ? -1.491 42.938 30.172 1 89.5 316 ALA A O 1
ATOM 2435 N N . GLN A 1 317 ? -1.603 45.094 29.797 1 89.19 317 GLN A N 1
ATOM 2436 C CA . GLN A 1 317 ? -1.36 44.906 28.375 1 89.19 317 GLN A CA 1
ATOM 2437 C C . GLN A 1 317 ? 0.059 44.438 28.109 1 89.19 317 GLN A C 1
ATOM 2439 O O . GLN A 1 317 ? 0.272 43.562 27.25 1 89.19 317 GLN A O 1
ATOM 2444 N N . ALA A 1 318 ? 0.997 45.062 28.75 1 90.5 318 ALA A N 1
ATOM 2445 C CA . ALA A 1 318 ? 2.385 44.625 28.609 1 90.5 318 ALA A CA 1
ATOM 2446 C C . ALA A 1 318 ? 2.564 43.188 29.062 1 90.5 318 ALA A C 1
ATOM 2448 O O . ALA A 1 318 ? 3.314 42.438 28.438 1 90.5 318 ALA A O 1
ATOM 2449 N N . GLN A 1 319 ? 1.832 42.844 30.094 1 91.69 319 GLN A N 1
ATOM 2450 C CA . GLN A 1 319 ? 1.888 41.469 30.609 1 91.69 319 GLN A CA 1
ATOM 2451 C C . GLN A 1 319 ? 1.294 40.5 29.609 1 91.69 319 GLN A C 1
ATOM 2453 O O . GLN A 1 319 ? 1.848 39.406 29.391 1 91.69 319 GLN A O 1
ATOM 2458 N N . GLU A 1 320 ? 0.225 40.812 29.031 1 92.25 320 GLU A N 1
ATOM 2459 C CA . GLU A 1 320 ? -0.403 39.969 28.031 1 92.25 320 GLU A CA 1
ATOM 2460 C C . GLU A 1 320 ? 0.531 39.75 26.844 1 92.25 320 GLU A C 1
ATOM 2462 O O . GLU A 1 320 ? 0.629 38.625 26.344 1 92.25 320 GLU A O 1
ATOM 2467 N N . GLN A 1 321 ? 1.149 40.719 26.375 1 91.12 321 GLN A N 1
ATOM 2468 C CA . GLN A 1 321 ? 2.053 40.562 25.234 1 91.12 321 GLN A CA 1
ATOM 2469 C C . GLN A 1 321 ? 3.232 39.656 25.578 1 91.12 321 GLN A C 1
ATOM 2471 O O . GLN A 1 321 ? 3.691 38.906 24.734 1 91.12 321 GLN A O 1
ATOM 2476 N N . TYR A 1 322 ? 3.77 39.906 26.844 1 93.12 322 TYR A N 1
ATOM 2477 C CA . TYR A 1 322 ? 4.852 39.031 27.266 1 93.12 322 TYR A CA 1
ATOM 2478 C C . TYR A 1 322 ? 4.426 37.562 27.188 1 93.12 322 TYR A C 1
ATOM 2480 O O . TYR A 1 322 ? 5.152 36.719 26.625 1 93.12 322 TYR A O 1
ATOM 2488 N N . TYR A 1 323 ? 3.252 37.25 27.656 1 92.69 323 TYR A N 1
ATOM 2489 C CA . TYR A 1 323 ? 2.799 35.875 27.656 1 92.69 323 TYR A CA 1
ATOM 2490 C C . TYR A 1 323 ? 2.488 35.406 26.234 1 92.69 323 TYR A C 1
ATOM 2492 O O . TYR A 1 323 ? 2.639 34.219 25.922 1 92.69 323 TYR A O 1
ATOM 2500 N N . ARG A 1 324 ? 2.105 36.25 25.375 1 92.38 324 ARG A N 1
ATOM 2501 C CA . ARG A 1 324 ? 1.904 35.906 23.969 1 92.38 324 ARG A CA 1
ATOM 2502 C C . ARG A 1 324 ? 3.215 35.469 23.312 1 92.38 324 ARG A C 1
ATOM 2504 O O . ARG A 1 324 ? 3.258 34.469 22.594 1 92.38 324 ARG A O 1
ATOM 2511 N N . PHE A 1 325 ? 4.258 36.25 23.594 1 92.81 325 PHE A N 1
ATOM 2512 C CA . PHE A 1 325 ? 5.551 35.906 23.016 1 92.81 325 PHE A CA 1
ATOM 2513 C C . PHE A 1 325 ? 6.152 34.688 23.688 1 92.81 325 PHE A C 1
ATOM 2515 O O . PHE A 1 325 ? 6.852 33.906 23.062 1 92.81 325 PHE A O 1
ATOM 2522 N N . GLN A 1 326 ? 5.828 34.531 24.984 1 93.06 326 GLN A N 1
ATOM 2523 C CA . GLN A 1 326 ? 6.281 33.344 25.672 1 93.06 326 GLN A CA 1
ATOM 2524 C C . GLN A 1 326 ? 5.668 32.094 25.062 1 93.06 326 GLN A C 1
ATOM 2526 O O . GLN A 1 326 ? 6.348 31.078 24.891 1 93.06 326 GLN A O 1
ATOM 2531 N N . GLU A 1 327 ? 4.445 32.125 24.719 1 90.88 327 GLU A N 1
ATOM 2532 C CA . GLU A 1 327 ? 3.795 31.016 24.031 1 90.88 327 GLU A CA 1
ATOM 2533 C C . GLU A 1 327 ? 4.43 30.766 22.672 1 90.88 327 GLU A C 1
ATOM 2535 O O . GLU A 1 327 ? 4.637 29.625 22.266 1 90.88 327 GLU A O 1
ATOM 2540 N N . ALA A 1 328 ? 4.727 31.812 21.984 1 91.25 328 ALA A N 1
ATOM 2541 C CA . ALA A 1 328 ? 5.348 31.688 20.672 1 91.25 328 ALA A CA 1
ATOM 2542 C C . ALA A 1 328 ? 6.719 31.031 20.766 1 91.25 328 ALA A C 1
ATOM 2544 O O . ALA A 1 328 ? 7.113 30.266 19.891 1 91.25 328 ALA A O 1
ATOM 2545 N N . VAL A 1 329 ? 7.484 31.406 21.828 1 91.62 329 VAL A N 1
ATOM 2546 C CA . VAL A 1 329 ? 8.805 30.812 22.031 1 91.62 329 VAL A CA 1
ATOM 2547 C C . VAL A 1 329 ? 8.656 29.312 22.328 1 91.62 329 VAL A C 1
ATOM 2549 O O . VAL A 1 329 ? 9.406 28.5 21.797 1 91.62 329 VAL A O 1
ATOM 2552 N N . GLN A 1 330 ? 7.676 28.969 23.141 1 89.94 330 GLN A N 1
ATOM 2553 C CA . GLN A 1 330 ? 7.434 27.562 23.438 1 89.94 330 GLN A CA 1
ATOM 2554 C C . GLN A 1 330 ? 7.066 26.797 22.172 1 89.94 330 GLN A C 1
ATOM 2556 O O . GLN A 1 330 ? 7.543 25.672 21.969 1 89.94 330 GLN A O 1
ATOM 2561 N N . ASP A 1 331 ? 6.285 27.359 21.312 1 88.25 331 ASP A N 1
ATOM 2562 C CA . ASP A 1 331 ? 5.898 26.734 20.047 1 88.25 331 ASP A CA 1
ATOM 2563 C C . ASP A 1 331 ? 7.098 26.609 19.109 1 88.25 331 ASP A C 1
ATOM 2565 O O . ASP A 1 331 ? 7.254 25.594 18.422 1 88.25 331 ASP A O 1
ATOM 2569 N N . ALA A 1 332 ? 7.871 27.656 19.047 1 89.94 332 ALA A N 1
ATOM 2570 C CA . ALA A 1 332 ? 9.023 27.656 18.156 1 89.94 332 ALA A CA 1
ATOM 2571 C C . ALA A 1 332 ? 10.094 26.672 18.625 1 89.94 332 ALA A C 1
ATOM 2573 O O . ALA A 1 332 ? 10.875 26.172 17.812 1 89.94 332 ALA A O 1
ATOM 2574 N N . LEU A 1 333 ? 10.125 26.453 19.891 1 89.12 333 LEU A N 1
ATOM 2575 C CA . LEU A 1 333 ? 11.109 25.516 20.438 1 89.12 333 LEU A CA 1
ATOM 2576 C C . LEU A 1 333 ? 10.664 24.078 20.203 1 89.12 333 LEU A C 1
ATOM 2578 O O . LEU A 1 333 ? 11.383 23.297 19.578 1 89.12 333 LEU A O 1
ATOM 2582 N N . SER A 1 334 ? 9.523 23.672 20.672 1 86.94 334 SER A N 1
ATOM 2583 C CA . SER A 1 334 ? 9.055 22.297 20.625 1 86.94 334 SER A CA 1
ATOM 2584 C C . SER A 1 334 ? 8.398 21.984 19.281 1 86.94 334 SER A C 1
ATOM 2586 O O . SER A 1 334 ? 8.57 20.891 18.734 1 86.94 334 SER A O 1
ATOM 2588 N N . GLY A 1 335 ? 7.672 22.828 18.703 1 81.56 335 GLY A N 1
ATOM 2589 C CA . GLY A 1 335 ? 6.812 22.562 17.562 1 81.56 335 GLY A CA 1
ATOM 2590 C C . GLY A 1 335 ? 5.375 22.281 17.953 1 81.56 335 GLY A C 1
ATOM 2591 O O . GLY A 1 335 ? 5.117 21.656 18.984 1 81.56 335 GLY A O 1
ATOM 2592 N N . ARG A 1 336 ? 4.414 22.984 17.328 1 72.62 336 ARG A N 1
ATOM 2593 C CA . ARG A 1 336 ? 2.996 22.797 17.609 1 72.62 336 ARG A CA 1
ATOM 2594 C C . ARG A 1 336 ? 2.324 21.953 16.547 1 72.62 336 ARG A C 1
ATOM 2596 O O . ARG A 1 336 ? 2.566 22.141 15.344 1 72.62 336 ARG A O 1
ATOM 2603 N N . LEU A 1 337 ? 1.558 20.984 17.125 1 62.28 337 LEU A N 1
ATOM 2604 C CA . LEU A 1 337 ? 0.804 20.125 16.234 1 62.28 337 LEU A CA 1
ATOM 2605 C C . LEU A 1 337 ? -0.385 20.875 15.633 1 62.28 337 LEU A C 1
ATOM 2607 O O . LEU A 1 337 ? -1.231 21.391 16.359 1 62.28 337 LEU A O 1
ATOM 2611 N N . VAL A 1 338 ? -0.262 21.547 14.602 1 53 338 VAL A N 1
ATOM 2612 C CA . VAL A 1 338 ? -1.383 22.328 14.078 1 53 338 VAL A CA 1
ATOM 2613 C C . VAL A 1 338 ? -2.457 21.391 13.547 1 53 338 VAL A C 1
ATOM 2615 O O . VAL A 1 338 ? -3.652 21.641 13.711 1 53 338 VAL A O 1
ATOM 2618 N N . GLU A 1 339 ? -2.145 20.453 12.648 1 49.22 339 GLU A N 1
ATOM 2619 C CA . GLU A 1 339 ? -3.238 19.672 12.062 1 49.22 339 GLU A CA 1
ATOM 2620 C C . GLU A 1 339 ? -3.492 18.391 12.852 1 49.22 339 GLU A C 1
ATOM 2622 O O . GLU A 1 339 ? -2.576 17.594 13.047 1 49.22 339 GLU A O 1
ATOM 2627 N N . GLY A 1 340 ? -4.344 18.5 13.891 1 41.25 340 GLY A N 1
ATOM 2628 C CA . GLY A 1 340 ? -4.723 17.391 14.75 1 41.25 340 GLY A CA 1
ATOM 2629 C C . GLY A 1 340 ? -4.617 16.047 14.062 1 41.25 340 GLY A C 1
ATOM 2630 O O . GLY A 1 340 ? -4.457 15.969 12.844 1 41.25 340 GLY A O 1
ATOM 2631 N N . THR A 1 341 ? -4.34 14.953 14.781 1 43.44 341 THR A N 1
ATOM 2632 C CA . THR A 1 341 ? -4.254 13.531 14.453 1 43.44 341 THR A CA 1
ATOM 2633 C C . THR A 1 341 ? -5.34 13.141 13.461 1 43.44 341 THR A C 1
ATOM 2635 O O . THR A 1 341 ? -6.18 12.281 13.75 1 43.44 341 THR A O 1
ATOM 2638 N N . ARG A 1 342 ? -5.887 14.094 12.758 1 41.22 342 ARG A N 1
ATOM 2639 C CA . ARG A 1 342 ? -7 13.594 11.953 1 41.22 342 ARG A CA 1
ATOM 2640 C C . ARG A 1 342 ? -6.523 12.562 10.945 1 41.22 342 ARG A C 1
ATOM 2642 O O . ARG A 1 342 ? -5.441 12.695 10.367 1 41.22 342 ARG A O 1
ATOM 2649 N N . ASP A 1 343 ? -6.91 11.5 11.008 1 36.88 343 ASP A N 1
ATOM 2650 C CA . ASP A 1 343 ? -6.93 10.328 10.141 1 36.88 343 ASP A CA 1
ATOM 2651 C C . ASP A 1 343 ? -7.152 10.727 8.68 1 36.88 343 ASP A C 1
ATOM 2653 O O . ASP A 1 343 ? -7.934 11.633 8.391 1 36.88 343 ASP A O 1
ATOM 2657 N N . ASN A 1 344 ? -6.215 10.75 7.879 1 34.5 344 ASN A N 1
ATOM 2658 C CA . ASN A 1 344 ? -6.152 10.938 6.434 1 34.5 344 ASN A CA 1
ATOM 2659 C C . ASN A 1 344 ? -5.461 12.242 6.062 1 34.5 344 ASN A C 1
ATOM 2661 O O . ASN A 1 344 ? -5.668 12.773 4.969 1 34.5 344 ASN A O 1
ATOM 2665 N N . ASN A 1 345 ? -5.215 12.977 7.09 1 34.91 345 ASN A N 1
ATOM 2666 C CA . ASN A 1 345 ? -4.426 14.125 6.645 1 34.91 345 ASN A CA 1
ATOM 2667 C C . ASN A 1 345 ? -2.979 13.734 6.359 1 34.91 345 ASN A C 1
ATOM 2669 O O . ASN A 1 345 ? -2.109 14.594 6.246 1 34.91 345 ASN A O 1
ATOM 2673 N N . GLY A 1 346 ? -2.625 12.633 6.109 1 34.19 346 GLY A N 1
ATOM 2674 C CA . GLY A 1 346 ? -1.312 12.117 5.75 1 34.19 346 GLY A CA 1
ATOM 2675 C C . GLY A 1 346 ? -0.526 11.602 6.945 1 34.19 346 GLY A C 1
ATOM 2676 O O . GLY A 1 346 ? 0.398 10.805 6.785 1 34.19 346 GLY A O 1
ATOM 2677 N N . SER A 1 347 ? -0.316 12.375 8.18 1 37.56 347 SER A N 1
ATOM 2678 C CA . SER A 1 347 ? 0.67 11.977 9.18 1 37.56 347 SER A CA 1
ATOM 2679 C C . SER A 1 347 ? 0.013 11.242 10.344 1 37.56 347 SER A C 1
ATOM 2681 O O . SER A 1 347 ? -1.107 11.57 10.742 1 37.56 347 SER A O 1
ATOM 2683 N N . ARG A 1 348 ? 0.161 9.938 10.609 1 42 348 ARG A N 1
ATOM 2684 C CA . ARG A 1 348 ? -0.368 9.031 11.617 1 42 348 ARG A CA 1
ATOM 2685 C C . ARG A 1 348 ? -0.647 9.766 12.922 1 42 348 ARG A C 1
ATOM 2687 O O . ARG A 1 348 ? -1.703 9.586 13.531 1 42 348 ARG A O 1
ATOM 2694 N N . GLY A 1 349 ? 0.286 10.18 13.742 1 41.94 349 GLY A N 1
ATOM 2695 C CA . GLY A 1 349 ? 0.22 10.75 15.078 1 41.94 349 GLY A CA 1
ATOM 2696 C C . GLY A 1 349 ? -0.054 12.242 15.07 1 41.94 349 GLY A C 1
ATOM 2697 O O . GLY A 1 349 ? 0.308 12.953 16.016 1 41.94 349 GLY A O 1
ATOM 2698 N N . GLY A 1 350 ? -0.839 12.75 14.188 1 40.16 350 GLY A N 1
ATOM 2699 C CA . GLY A 1 350 ? -1.081 14.172 14.016 1 40.16 350 GLY A CA 1
ATOM 2700 C C . GLY A 1 350 ? 0.002 14.867 13.211 1 40.16 350 GLY A C 1
ATOM 2701 O O . GLY A 1 350 ? 1.189 14.586 13.391 1 40.16 350 GLY A O 1
ATOM 2702 N N . THR A 1 351 ? -0.129 14.852 11.898 1 40.59 351 THR A N 1
ATOM 2703 C CA . THR A 1 351 ? 0.888 15.508 11.086 1 40.59 351 THR A CA 1
ATOM 2704 C C . THR A 1 351 ? 1.285 16.844 11.703 1 40.59 351 THR A C 1
ATOM 2706 O O . THR A 1 351 ? 0.424 17.625 12.109 1 40.59 351 THR A O 1
ATOM 2709 N N . PHE A 1 352 ? 2.293 16.844 12.398 1 38.91 352 PHE A N 1
ATOM 2710 C CA . PHE A 1 352 ? 2.926 18.125 12.719 1 38.91 352 PHE A CA 1
ATOM 2711 C C . PHE A 1 352 ? 3.043 19 11.469 1 38.91 352 PHE A C 1
ATOM 2713 O O . PHE A 1 352 ? 3.879 18.734 10.602 1 38.91 352 PHE A O 1
ATOM 2720 N N . ARG A 1 353 ? 2.029 19.016 10.695 1 44.75 353 ARG A N 1
ATOM 2721 C CA . ARG A 1 353 ? 2.279 19.906 9.562 1 44.75 353 ARG A CA 1
ATOM 2722 C C . ARG A 1 353 ? 3.066 21.141 10 1 44.75 353 ARG A C 1
ATOM 2724 O O . ARG A 1 353 ? 3.785 21.734 9.195 1 44.75 353 ARG A O 1
ATOM 2731 N N . GLY A 1 354 ? 2.615 21.891 11.031 1 45.41 354 GLY A N 1
ATOM 2732 C CA . GLY A 1 354 ? 3.35 23.141 11.188 1 45.41 354 GLY A CA 1
ATOM 2733 C C . GLY A 1 354 ? 4.797 22.938 11.586 1 45.41 354 GLY A C 1
ATOM 2734 O O . GLY A 1 354 ? 5.082 22.391 12.664 1 45.41 354 GLY A O 1
ATOM 2735 N N . LEU A 1 355 ? 5.605 22.594 10.523 1 51.75 355 LEU A N 1
ATOM 2736 C CA . LEU A 1 355 ? 7.059 22.5 10.492 1 51.75 355 LEU A CA 1
ATOM 2737 C C . LEU A 1 355 ? 7.688 23.547 11.406 1 51.75 355 LEU A C 1
ATOM 2739 O O . LEU A 1 355 ? 8.914 23.703 11.438 1 51.75 355 LEU A O 1
ATOM 2743 N N . GLU A 1 356 ? 6.91 24.094 12.32 1 65.31 356 GLU A N 1
ATOM 2744 C CA . GLU A 1 356 ? 7.641 25.156 12.992 1 65.31 356 GLU A CA 1
ATOM 2745 C C . GLU A 1 356 ? 8.039 24.75 14.406 1 65.31 356 GLU A C 1
ATOM 2747 O O . GLU A 1 356 ? 7.227 24.203 15.156 1 65.31 356 GLU A O 1
ATOM 2752 N N . GLY A 1 357 ? 9.195 24.266 14.672 1 85.31 357 GLY A N 1
ATOM 2753 C CA . GLY A 1 357 ? 9.852 24 15.938 1 85.31 357 GLY A CA 1
ATOM 2754 C C . GLY A 1 357 ? 11.195 23.312 15.781 1 85.31 357 GLY A C 1
ATOM 2755 O O . GLY A 1 357 ? 11.352 22.438 14.922 1 85.31 357 GLY A O 1
ATOM 2756 N N . ILE A 1 358 ? 12.078 23.625 16.609 1 89.75 358 ILE A N 1
ATOM 2757 C CA . ILE A 1 358 ? 13.438 23.109 16.5 1 89.75 358 ILE A CA 1
ATOM 2758 C C . ILE A 1 358 ? 13.453 21.625 16.891 1 89.75 358 ILE A C 1
ATOM 2760 O O . ILE A 1 358 ? 14.047 20.812 16.203 1 89.75 358 ILE A O 1
ATOM 2764 N N . GLN A 1 359 ? 12.789 21.25 17.953 1 89.5 359 GLN A N 1
ATOM 2765 C CA . GLN A 1 359 ? 12.883 19.891 18.484 1 89.5 359 GLN A CA 1
ATOM 2766 C C . GLN A 1 359 ? 12.25 18.891 17.516 1 89.5 359 GLN A C 1
ATOM 2768 O O . GLN A 1 359 ? 12.828 17.828 17.234 1 89.5 359 GLN A O 1
ATOM 2773 N N . VAL A 1 360 ? 11.055 19.203 16.969 1 86.88 360 VAL A N 1
ATOM 2774 C CA . VAL A 1 360 ? 10.375 18.312 16.031 1 86.88 360 VAL A CA 1
ATOM 2775 C C . VAL A 1 360 ? 11.164 18.25 14.727 1 86.88 360 VAL A C 1
ATOM 2777 O O . VAL A 1 360 ? 11.328 17.172 14.148 1 86.88 360 VAL A O 1
ATOM 2780 N N . ALA A 1 361 ? 11.656 19.375 14.266 1 89.25 361 ALA A N 1
ATOM 2781 C CA . ALA A 1 361 ? 12.422 19.422 13.023 1 89.25 361 ALA A CA 1
ATOM 2782 C C . ALA A 1 361 ? 13.734 18.656 13.156 1 89.25 361 ALA A C 1
ATOM 2784 O O . ALA A 1 361 ? 14.18 17.984 12.211 1 89.25 361 ALA A O 1
ATOM 2785 N N . GLU A 1 362 ? 14.414 18.828 14.305 1 91.31 362 GLU A N 1
ATOM 2786 C CA . GLU A 1 362 ? 15.664 18.109 14.531 1 91.31 362 GLU A CA 1
ATOM 2787 C C . GLU A 1 362 ? 15.445 16.609 14.586 1 91.31 362 GLU A C 1
ATOM 2789 O O . GLU A 1 362 ? 16.234 15.844 14.016 1 91.31 362 GLU A O 1
ATOM 2794 N N . ARG A 1 363 ? 14.43 16.156 15.281 1 88.88 363 ARG A N 1
ATOM 2795 C CA . ARG A 1 363 ? 14.133 14.719 15.328 1 88.88 363 ARG A CA 1
ATOM 2796 C C . ARG A 1 363 ? 13.82 14.18 13.938 1 88.88 363 ARG A C 1
ATOM 2798 O O . ARG A 1 363 ? 14.203 13.055 13.602 1 88.88 363 ARG A O 1
ATOM 2805 N N . ARG A 1 364 ? 13.102 14.969 13.188 1 88.88 364 ARG A N 1
ATOM 2806 C CA . ARG A 1 364 ? 12.805 14.586 11.812 1 88.88 364 ARG A CA 1
ATOM 2807 C C . ARG A 1 364 ? 14.078 14.445 10.992 1 88.88 364 ARG A C 1
ATOM 2809 O O . ARG A 1 364 ? 14.219 13.508 10.203 1 88.88 364 ARG A O 1
ATOM 2816 N N . MET A 1 365 ? 15 15.391 11.156 1 91.12 365 MET A N 1
ATOM 2817 C CA . MET A 1 365 ? 16.281 15.344 10.453 1 91.12 365 MET A CA 1
ATOM 2818 C C . MET A 1 365 ? 17.078 14.109 10.852 1 91.12 365 MET A C 1
ATOM 2820 O O . MET A 1 365 ? 17.672 13.445 10 1 91.12 365 MET A O 1
ATOM 2824 N N . ARG A 1 366 ? 17.047 13.836 12.094 1 91.5 366 ARG A N 1
ATOM 2825 C CA . ARG A 1 366 ? 17.781 12.672 12.578 1 91.5 366 ARG A CA 1
ATOM 2826 C C . ARG A 1 366 ? 17.188 11.383 12 1 91.5 366 ARG A C 1
ATOM 2828 O O . ARG A 1 366 ? 17.922 10.469 11.633 1 91.5 366 ARG A O 1
ATOM 2835 N N . LEU A 1 367 ? 15.875 11.344 11.938 1 89.88 367 LEU A N 1
ATOM 2836 C CA . LEU A 1 367 ? 15.211 10.172 11.359 1 89.88 367 LEU A CA 1
ATOM 2837 C C . LEU A 1 367 ? 15.617 9.992 9.898 1 89.88 367 LEU A C 1
ATOM 2839 O O . LEU A 1 367 ? 15.984 8.883 9.492 1 89.88 367 LEU A O 1
ATOM 2843 N N . LEU A 1 368 ? 15.594 11.094 9.148 1 89.88 368 LEU A N 1
ATOM 2844 C CA . LEU A 1 368 ? 15.906 11.031 7.727 1 89.88 368 LEU A CA 1
ATOM 2845 C C . LEU A 1 368 ? 17.375 10.664 7.504 1 89.88 368 LEU A C 1
ATOM 2847 O O . LEU A 1 368 ? 17.703 9.953 6.547 1 89.88 368 LEU A O 1
ATOM 2851 N N . MET A 1 369 ? 18.297 11.141 8.391 1 92.25 369 MET A N 1
ATOM 2852 C CA . MET A 1 369 ? 19.719 10.906 8.234 1 92.25 369 MET A CA 1
ATOM 2853 C C . MET A 1 369 ? 20.109 9.531 8.758 1 92.25 369 MET A C 1
ATOM 2855 O O . MET A 1 369 ? 21.219 9.047 8.492 1 92.25 369 MET A O 1
ATOM 2859 N N . GLY A 1 370 ? 19.25 8.93 9.492 1 88.94 370 GLY A N 1
ATOM 2860 C CA . GLY A 1 370 ? 19.562 7.625 10.047 1 88.94 370 GLY A CA 1
ATOM 2861 C C . GLY A 1 370 ? 20.453 7.699 11.273 1 88.94 370 GLY A C 1
ATOM 2862 O O . GLY A 1 370 ? 21.219 6.77 11.555 1 88.94 370 GLY A O 1
ATOM 2863 N N . LEU A 1 371 ? 20.406 8.812 11.906 1 89.25 371 LEU A N 1
ATOM 2864 C CA . LEU A 1 371 ? 21.141 9 13.148 1 89.25 371 LEU A CA 1
ATOM 2865 C C . LEU A 1 371 ? 20.312 8.562 14.352 1 89.25 371 LEU A C 1
ATOM 2867 O O . LEU A 1 371 ? 19.109 8.359 14.234 1 89.25 371 LEU A O 1
ATOM 2871 N N . PRO A 1 372 ? 21.047 8.367 15.445 1 87.56 372 PRO A N 1
ATOM 2872 C CA . PRO A 1 372 ? 20.25 8.109 16.641 1 87.56 372 PRO A CA 1
ATOM 2873 C C . PRO A 1 372 ? 19.234 9.227 16.922 1 87.56 372 PRO A C 1
ATOM 2875 O O . PRO A 1 372 ? 19.531 10.398 16.703 1 87.56 372 PRO A O 1
ATOM 2878 N N . LEU A 1 373 ? 18.078 8.898 17.281 1 86.94 373 LEU A N 1
ATOM 2879 C CA . LEU A 1 373 ? 16.984 9.852 17.422 1 86.94 373 LEU A CA 1
ATOM 2880 C C . LEU A 1 373 ? 17.297 10.891 18.484 1 86.94 373 LEU A C 1
ATOM 2882 O O . LEU A 1 373 ? 16.797 12.016 18.438 1 86.94 373 LEU A O 1
ATOM 2886 N N . THR A 1 374 ? 17.984 10.492 19.5 1 86.44 374 THR A N 1
ATOM 2887 C CA . THR A 1 374 ? 18.469 11.422 20.516 1 86.44 374 THR A CA 1
ATOM 2888 C C . THR A 1 374 ? 19.859 11.023 21 1 86.44 374 THR A C 1
ATOM 2890 O O . THR A 1 374 ? 20.109 9.852 21.281 1 86.44 374 THR A O 1
ATOM 2893 N N . ASP A 1 375 ? 20.812 11.883 20.938 1 80.31 375 ASP A N 1
ATOM 2894 C CA . ASP A 1 375 ? 22.172 11.594 21.422 1 80.31 375 ASP A CA 1
ATOM 2895 C C . ASP A 1 375 ? 22.672 12.695 22.344 1 80.31 375 ASP A C 1
ATOM 2897 O O . ASP A 1 375 ? 23.875 12.789 22.609 1 80.31 375 ASP A O 1
ATOM 2901 N N . GLY A 1 376 ? 21.812 13.562 22.797 1 77.38 376 GLY A N 1
ATOM 2902 C CA . GLY A 1 376 ? 22.188 14.625 23.719 1 77.38 376 GLY A CA 1
ATOM 2903 C C . GLY A 1 376 ? 22.656 15.883 23 1 77.38 376 GLY A C 1
ATOM 2904 O O . GLY A 1 376 ? 22.891 16.906 23.641 1 77.38 376 GLY A O 1
ATOM 2905 N N . THR A 1 377 ? 22.875 15.75 21.672 1 83.38 377 THR A N 1
ATOM 2906 C CA . THR A 1 377 ? 23.297 16.922 20.906 1 83.38 377 THR A CA 1
ATOM 2907 C C . THR A 1 377 ? 22.188 17.391 19.969 1 83.38 377 THR A C 1
ATOM 2909 O O . THR A 1 377 ? 21.25 16.641 19.703 1 83.38 377 THR A O 1
ATOM 2912 N N . LEU A 1 378 ? 22.266 18.672 19.672 1 89.12 378 LEU A N 1
ATOM 2913 C CA . LEU A 1 378 ? 21.312 19.219 18.719 1 89.12 378 LEU A CA 1
ATOM 2914 C C . LEU A 1 378 ? 22 19.484 17.375 1 89.12 378 LEU A C 1
ATOM 2916 O O . LEU A 1 378 ? 23.141 19.938 17.328 1 89.12 378 LEU A O 1
ATOM 2920 N N . LEU A 1 379 ? 21.297 19.125 16.359 1 92.88 379 LEU A N 1
ATOM 2921 C CA . LEU A 1 379 ? 21.797 19.375 15.008 1 92.88 379 LEU A CA 1
ATOM 2922 C C . LEU A 1 379 ? 21.531 20.812 14.578 1 92.88 379 LEU A C 1
ATOM 2924 O O . LEU A 1 379 ? 20.406 21.312 14.758 1 92.88 379 LEU A O 1
ATOM 2928 N N . ARG A 1 380 ? 22.562 21.469 14.109 1 93.69 380 ARG A N 1
ATOM 2929 C CA . ARG A 1 380 ? 22.406 22.844 13.664 1 93.69 380 ARG A CA 1
ATOM 2930 C C . ARG A 1 380 ? 22.938 23.031 12.242 1 93.69 380 ARG A C 1
ATOM 2932 O O . ARG A 1 380 ? 24.109 22.797 11.977 1 93.69 380 ARG A O 1
ATOM 2939 N N . PRO A 1 381 ? 22 23.359 11.32 1 95 381 PRO A N 1
ATOM 2940 C CA . PRO A 1 381 ? 22.453 23.672 9.969 1 95 381 PRO A CA 1
ATOM 2941 C C . PRO A 1 381 ? 23.328 24.922 9.906 1 95 381 PRO A C 1
ATOM 2943 O O . PRO A 1 381 ? 22.953 25.969 10.461 1 95 381 PRO A O 1
ATOM 2946 N N . ILE A 1 382 ? 24.453 24.859 9.219 1 94 382 ILE A N 1
ATOM 2947 C CA . ILE A 1 382 ? 25.391 25.984 9.234 1 94 382 ILE A CA 1
ATOM 2948 C C . ILE A 1 382 ? 25.359 26.703 7.883 1 94 382 ILE A C 1
ATOM 2950 O O . ILE A 1 382 ? 25.812 27.844 7.773 1 94 382 ILE A O 1
ATOM 2954 N N . ASP A 1 383 ? 24.891 26.016 6.855 1 92.94 383 ASP A N 1
ATOM 2955 C CA . ASP A 1 383 ? 24.844 26.656 5.539 1 92.94 383 ASP A CA 1
ATOM 2956 C C . ASP A 1 383 ? 23.766 27.734 5.484 1 92.94 383 ASP A C 1
ATOM 2958 O O . ASP A 1 383 ? 22.672 27.547 6 1 92.94 383 ASP A O 1
ATOM 2962 N N . GLU A 1 384 ? 24.141 28.844 4.93 1 92.25 384 GLU A N 1
ATOM 2963 C CA . GLU A 1 384 ? 23.188 29.922 4.734 1 92.25 384 GLU A CA 1
ATOM 2964 C C . GLU A 1 384 ? 22.453 29.781 3.398 1 92.25 384 GLU A C 1
ATOM 2966 O O . GLU A 1 384 ? 23.047 29.359 2.404 1 92.25 384 GLU A O 1
ATOM 2971 N N . PRO A 1 385 ? 21.094 30.031 3.445 1 92.75 385 PRO A N 1
ATOM 2972 C CA . PRO A 1 385 ? 20.359 29.984 2.174 1 92.75 385 PRO A CA 1
ATOM 2973 C C . PRO A 1 385 ? 20.938 30.938 1.134 1 92.75 385 PRO A C 1
ATOM 2975 O O . PRO A 1 385 ? 21.438 32 1.487 1 92.75 385 PRO A O 1
ATOM 2978 N N . PRO A 1 386 ? 20.875 30.531 -0.081 1 86.19 386 PRO A N 1
ATOM 2979 C CA . PRO A 1 386 ? 21.438 31.375 -1.137 1 86.19 386 PRO A CA 1
ATOM 2980 C C . PRO A 1 386 ? 20.656 32.656 -1.326 1 86.19 386 PRO A C 1
ATOM 2982 O O . PRO A 1 386 ? 19.438 32.688 -1.149 1 86.19 386 PRO A O 1
ATOM 2985 N N . VAL A 1 387 ? 21.438 33.75 -1.617 1 83.19 387 VAL A N 1
ATOM 2986 C CA . VAL A 1 387 ? 20.797 35.031 -1.864 1 83.19 387 VAL A CA 1
ATOM 2987 C C . VAL A 1 387 ? 21.078 35.469 -3.303 1 83.19 387 VAL A C 1
ATOM 2989 O O . VAL A 1 387 ? 20.344 36.312 -3.846 1 83.19 387 VAL A O 1
ATOM 2992 N N . ALA A 1 388 ? 21.984 34.75 -3.947 1 82.12 388 ALA A N 1
ATOM 2993 C CA . ALA A 1 388 ? 22.391 35.156 -5.289 1 82.12 388 ALA A CA 1
ATOM 2994 C C . ALA A 1 388 ? 21.328 34.812 -6.32 1 82.12 388 ALA A C 1
ATOM 2996 O O . ALA A 1 388 ? 20.641 33.781 -6.191 1 82.12 388 ALA A O 1
ATOM 2997 N N . GLU A 1 389 ? 21.156 35.719 -7.227 1 84.94 389 GLU A N 1
ATOM 2998 C CA . GLU A 1 389 ? 20.203 35.469 -8.312 1 84.94 389 GLU A CA 1
ATOM 2999 C C . GLU A 1 389 ? 20.719 34.406 -9.273 1 84.94 389 GLU A C 1
ATOM 3001 O O . GLU A 1 389 ? 21.891 34.438 -9.664 1 84.94 389 GLU A O 1
ATOM 3006 N N . VAL A 1 390 ? 19.922 33.438 -9.508 1 81.75 390 VAL A N 1
ATOM 3007 C CA . VAL A 1 390 ? 20.25 32.375 -10.453 1 81.75 390 VAL A CA 1
ATOM 3008 C C . VAL A 1 390 ? 19.5 32.594 -11.766 1 81.75 390 VAL A C 1
ATOM 3010 O O . VAL A 1 390 ? 18.281 32.75 -11.773 1 81.75 390 VAL A O 1
ATOM 3013 N N . ILE A 1 391 ? 20.281 32.75 -12.891 1 83.75 391 ILE A N 1
ATOM 3014 C CA . ILE A 1 391 ? 19.672 32.938 -14.203 1 83.75 391 ILE A CA 1
ATOM 3015 C C . ILE A 1 391 ? 19.641 31.625 -14.969 1 83.75 391 ILE A C 1
ATOM 3017 O O . ILE A 1 391 ? 20.641 30.938 -15.07 1 83.75 391 ILE A O 1
ATOM 3021 N N . PHE A 1 392 ? 18.422 31.281 -15.375 1 86.06 392 PHE A N 1
ATOM 3022 C CA . PHE A 1 392 ? 18.234 30.062 -16.141 1 86.06 392 PHE A CA 1
ATOM 3023 C C . PHE A 1 392 ? 17.766 30.391 -17.562 1 86.06 392 PHE A C 1
ATOM 3025 O O . PHE A 1 392 ? 17.047 31.375 -17.766 1 86.06 392 PHE A O 1
ATOM 3032 N N . ASP A 1 393 ? 18.312 29.547 -18.547 1 90.38 393 ASP A N 1
ATOM 3033 C CA . ASP A 1 393 ? 17.781 29.594 -19.906 1 90.38 393 ASP A CA 1
ATOM 3034 C C . ASP A 1 393 ? 16.609 28.641 -20.078 1 90.38 393 ASP A C 1
ATOM 3036 O O . ASP A 1 393 ? 16.766 27.422 -19.969 1 90.38 393 ASP A O 1
ATOM 3040 N N . TRP A 1 394 ? 15.461 29.25 -20.375 1 93.81 394 TRP A N 1
ATOM 3041 C CA . TRP A 1 394 ? 14.227 28.469 -20.406 1 93.81 394 TRP A CA 1
ATOM 3042 C C . TRP A 1 394 ? 14.344 27.312 -21.391 1 93.81 394 TRP A C 1
ATOM 3044 O O . TRP A 1 394 ? 13.961 26.188 -21.078 1 93.81 394 TRP A O 1
ATOM 3054 N N . ASP A 1 395 ? 14.867 27.531 -22.578 1 93.12 395 ASP A N 1
ATOM 3055 C CA . ASP A 1 395 ? 14.914 26.484 -23.594 1 93.12 395 ASP A CA 1
ATOM 3056 C C . ASP A 1 395 ? 15.852 25.344 -23.188 1 93.12 395 ASP A C 1
ATOM 3058 O O . ASP A 1 395 ? 15.555 24.172 -23.438 1 93.12 395 ASP A O 1
ATOM 3062 N N . THR A 1 396 ? 16.906 25.703 -22.594 1 91.88 396 THR A N 1
ATOM 3063 C CA . THR A 1 396 ? 17.859 24.703 -22.156 1 91.88 396 THR A CA 1
ATOM 3064 C C . THR A 1 396 ? 17.266 23.859 -21.031 1 91.88 396 THR A C 1
ATOM 3066 O O . THR A 1 396 ? 17.328 22.625 -21.062 1 91.88 396 THR A O 1
ATOM 3069 N N . ILE A 1 397 ? 16.609 24.516 -20.047 1 94.06 397 ILE A N 1
ATOM 3070 C CA . ILE A 1 397 ? 16.094 23.766 -18.906 1 94.06 397 ILE A CA 1
ATOM 3071 C C . ILE A 1 397 ? 14.883 22.938 -19.344 1 94.06 397 ILE A C 1
ATOM 3073 O O . ILE A 1 397 ? 14.664 21.844 -18.828 1 94.06 397 ILE A O 1
ATOM 3077 N N . LYS A 1 398 ? 14.086 23.484 -20.234 1 95.62 398 LYS A N 1
ATOM 3078 C CA . LYS A 1 398 ? 12.953 22.734 -20.766 1 95.62 398 LYS A CA 1
ATOM 3079 C C . LYS A 1 398 ? 13.414 21.453 -21.469 1 95.62 398 LYS A C 1
ATOM 3081 O O . LYS A 1 398 ? 12.867 20.375 -21.234 1 95.62 398 LYS A O 1
ATOM 3086 N N . SER A 1 399 ? 14.414 21.562 -22.328 1 94.19 399 SER A N 1
ATOM 3087 C CA . SER A 1 399 ? 14.93 20.406 -23.047 1 94.19 399 SER A CA 1
ATOM 3088 C C . SER A 1 399 ? 15.539 19.375 -22.094 1 94.19 399 SER A C 1
ATOM 3090 O O . SER A 1 399 ? 15.391 18.172 -22.281 1 94.19 399 SER A O 1
ATOM 3092 N N . GLU A 1 400 ? 16.219 19.875 -21.125 1 91.69 400 GLU A N 1
ATOM 3093 C CA . GLU A 1 400 ? 16.812 18.984 -20.125 1 91.69 400 GLU A CA 1
ATOM 3094 C C . GLU A 1 400 ? 15.734 18.266 -19.328 1 91.69 400 GLU A C 1
ATOM 3096 O O . GLU A 1 400 ? 15.867 17.062 -19.031 1 91.69 400 GLU A O 1
ATOM 3101 N N . ALA A 1 401 ? 14.68 18.953 -18.906 1 95.25 401 ALA A N 1
ATOM 3102 C CA . ALA A 1 401 ? 13.594 18.344 -18.141 1 95.25 401 ALA A CA 1
ATOM 3103 C C . ALA A 1 401 ? 12.922 17.234 -18.922 1 95.25 401 ALA A C 1
ATOM 3105 O O . ALA A 1 401 ? 12.625 16.172 -18.375 1 95.25 401 ALA A O 1
ATOM 3106 N N . LEU A 1 402 ? 12.766 17.484 -20.219 1 95.5 402 LEU A N 1
ATOM 3107 C CA . LEU A 1 402 ? 12.094 16.484 -21.062 1 95.5 402 LEU A CA 1
ATOM 3108 C C . LEU A 1 402 ? 13 15.281 -21.297 1 95.5 402 LEU A C 1
ATOM 3110 O O . LEU A 1 402 ? 12.508 14.172 -21.531 1 95.5 402 LEU A O 1
ATOM 3114 N N . ALA A 1 403 ? 14.266 15.492 -21.188 1 91.94 403 ALA A N 1
ATOM 3115 C CA . ALA A 1 403 ? 15.219 14.414 -21.469 1 91.94 403 ALA A CA 1
ATOM 3116 C C . ALA A 1 403 ? 15.594 13.672 -20.188 1 91.94 403 ALA A C 1
ATOM 3118 O O . ALA A 1 403 ? 15.852 12.461 -20.219 1 91.94 403 ALA A O 1
ATOM 3119 N N . ARG A 1 404 ? 15.555 14.344 -19.047 1 89.81 404 ARG A N 1
ATOM 3120 C CA . ARG A 1 404 ? 16.203 13.773 -17.875 1 89.81 404 ARG A CA 1
ATOM 3121 C C . ARG A 1 404 ? 15.164 13.281 -16.859 1 89.81 404 ARG A C 1
ATOM 3123 O O . ARG A 1 404 ? 15.484 12.5 -15.961 1 89.81 404 ARG A O 1
ATOM 3130 N N . ARG A 1 405 ? 13.945 13.727 -17.016 1 94.12 405 ARG A N 1
ATOM 3131 C CA . ARG A 1 405 ? 12.945 13.328 -16.031 1 94.12 405 ARG A CA 1
ATOM 3132 C C . ARG A 1 405 ? 12.711 11.82 -16.078 1 94.12 405 ARG A C 1
ATOM 3134 O O . ARG A 1 405 ? 12.414 11.258 -17.125 1 94.12 405 ARG A O 1
ATOM 3141 N N . VAL A 1 406 ? 12.875 11.203 -14.914 1 92.62 406 VAL A N 1
ATOM 3142 C CA . VAL A 1 406 ? 12.852 9.75 -14.797 1 92.62 406 VAL A CA 1
ATOM 3143 C C . VAL A 1 406 ? 11.445 9.234 -15.078 1 92.62 406 VAL A C 1
ATOM 3145 O O . VAL A 1 406 ? 11.273 8.148 -15.633 1 92.62 406 VAL A O 1
ATOM 3148 N N . GLU A 1 407 ? 10.359 9.969 -14.758 1 94.19 407 GLU A N 1
ATOM 3149 C CA . GLU A 1 407 ? 8.977 9.562 -14.992 1 94.19 407 GLU A CA 1
ATOM 3150 C C . GLU A 1 407 ? 8.711 9.352 -16.484 1 94.19 407 GLU A C 1
ATOM 3152 O O . GLU A 1 407 ? 7.988 8.43 -16.859 1 94.19 407 GLU A O 1
ATOM 3157 N N . LEU A 1 408 ? 9.32 10.242 -17.297 1 96.06 408 LEU A N 1
ATOM 3158 C CA . LEU A 1 408 ? 9.156 10.109 -18.734 1 96.06 408 LEU A CA 1
ATOM 3159 C C . LEU A 1 408 ? 9.891 8.883 -19.266 1 96.06 408 LEU A C 1
ATOM 3161 O O . LEU A 1 408 ? 9.375 8.172 -20.125 1 96.06 408 LEU A O 1
ATOM 3165 N N . ARG A 1 409 ? 11.07 8.672 -18.766 1 94 409 ARG A N 1
ATOM 3166 C CA . ARG A 1 409 ? 11.828 7.492 -19.172 1 94 409 ARG A CA 1
ATOM 3167 C C . ARG A 1 409 ? 11.078 6.211 -18.797 1 94 409 ARG A C 1
ATOM 3169 O O . ARG A 1 409 ? 11.031 5.27 -19.594 1 94 409 ARG A O 1
ATOM 3176 N N . ARG A 1 410 ? 10.531 6.145 -17.594 1 95.12 410 ARG A N 1
ATOM 3177 C CA . ARG A 1 410 ? 9.742 4.996 -17.172 1 95.12 410 ARG A CA 1
ATOM 3178 C C . ARG A 1 410 ? 8.562 4.754 -18.109 1 95.12 410 ARG A C 1
ATOM 3180 O O . ARG A 1 410 ? 8.305 3.617 -18.516 1 95.12 410 ARG A O 1
ATOM 3187 N N . GLN A 1 411 ? 7.879 5.828 -18.453 1 95.81 411 GLN A N 1
ATOM 3188 C CA . GLN A 1 411 ? 6.715 5.703 -19.328 1 95.81 411 GLN A CA 1
ATOM 3189 C C . GLN A 1 411 ? 7.129 5.285 -20.734 1 95.81 411 GLN A C 1
ATOM 3191 O O . GLN A 1 411 ? 6.398 4.555 -21.406 1 95.81 411 GLN A O 1
ATOM 3196 N N . ARG A 1 412 ? 8.266 5.723 -21.234 1 96.69 412 ARG A N 1
ATOM 3197 C CA . ARG A 1 412 ? 8.773 5.293 -22.531 1 96.69 412 ARG A CA 1
ATOM 3198 C C . ARG A 1 412 ? 9.039 3.793 -22.547 1 96.69 412 ARG A C 1
ATOM 3200 O O . ARG A 1 412 ? 8.789 3.121 -23.547 1 96.69 412 ARG A O 1
ATOM 3207 N N . TRP A 1 413 ? 9.539 3.289 -21.422 1 94.12 413 TRP A N 1
ATOM 3208 C CA . TRP A 1 413 ? 9.727 1.846 -21.297 1 94.12 413 TRP A CA 1
ATOM 3209 C C . TRP A 1 413 ? 8.383 1.122 -21.359 1 94.12 413 TRP A C 1
ATOM 3211 O O . TRP A 1 413 ? 8.266 0.059 -21.969 1 94.12 413 TRP A O 1
ATOM 3221 N N . GLN A 1 414 ? 7.391 1.696 -20.75 1 95 414 GLN A N 1
ATOM 3222 C CA . GLN A 1 414 ? 6.062 1.089 -20.766 1 95 414 GLN A CA 1
ATOM 3223 C C . GLN A 1 414 ? 5.484 1.075 -22.172 1 95 414 GLN A C 1
ATOM 3225 O O . GLN A 1 414 ? 4.824 0.111 -22.562 1 95 414 GLN A O 1
ATOM 3230 N N . VAL A 1 415 ? 5.723 2.143 -22.922 1 96.31 415 VAL A N 1
ATOM 3231 C CA . VAL A 1 415 ? 5.266 2.195 -24.312 1 96.31 415 VAL A CA 1
ATOM 3232 C C . VAL A 1 415 ? 5.984 1.131 -25.125 1 96.31 415 VAL A C 1
ATOM 3234 O O . VAL A 1 415 ? 5.367 0.451 -25.953 1 96.31 415 VAL A O 1
ATOM 3237 N N . LYS A 1 416 ? 7.246 0.984 -24.906 1 95.62 416 LYS A N 1
ATOM 3238 C CA . LYS A 1 416 ? 8.008 -0.047 -25.609 1 95.62 416 LYS A CA 1
ATOM 3239 C C . LYS A 1 416 ? 7.477 -1.439 -25.281 1 95.62 416 LYS A C 1
ATOM 3241 O O . LYS A 1 416 ? 7.359 -2.291 -26.156 1 95.62 416 LYS A O 1
ATOM 3246 N N . ARG A 1 417 ? 7.16 -1.662 -24.016 1 93.94 417 ARG A N 1
ATOM 3247 C CA . ARG A 1 417 ? 6.57 -2.932 -23.594 1 93.94 417 ARG A CA 1
ATOM 3248 C C . ARG A 1 417 ? 5.277 -3.207 -24.359 1 93.94 417 ARG A C 1
ATOM 3250 O O . ARG A 1 417 ? 5.082 -4.301 -24.891 1 93.94 417 ARG A O 1
ATOM 3257 N N . ARG A 1 418 ? 4.449 -2.203 -24.422 1 94.25 418 ARG A N 1
ATOM 3258 C CA . ARG A 1 418 ? 3.162 -2.357 -25.094 1 94.25 418 ARG A CA 1
ATOM 3259 C C . ARG A 1 418 ? 3.344 -2.594 -26.578 1 94.25 418 ARG A C 1
ATOM 3261 O O . ARG A 1 418 ? 2.564 -3.322 -27.203 1 94.25 418 ARG A O 1
ATOM 3268 N N . THR A 1 419 ? 4.348 -2.002 -27.219 1 96.12 419 THR A N 1
ATOM 3269 C CA . THR A 1 419 ? 4.641 -2.221 -28.625 1 96.12 419 THR A CA 1
ATOM 3270 C C . THR A 1 419 ? 5.047 -3.672 -28.875 1 96.12 419 THR A C 1
ATOM 3272 O O . THR A 1 419 ? 4.582 -4.293 -29.844 1 96.12 419 THR A O 1
ATOM 3275 N N . LEU A 1 420 ? 5.867 -4.172 -27.953 1 93.38 420 LEU A N 1
ATOM 3276 C CA . LEU A 1 420 ? 6.297 -5.562 -28.078 1 93.38 420 LEU A CA 1
ATOM 3277 C C . LEU A 1 420 ? 5.129 -6.516 -27.844 1 93.38 420 LEU A C 1
ATOM 3279 O O . LEU A 1 420 ? 5 -7.527 -28.547 1 93.38 420 LEU A O 1
ATOM 3283 N N . GLU A 1 421 ? 4.27 -6.168 -26.906 1 91.81 421 GLU A N 1
ATOM 3284 C CA . GLU A 1 421 ? 3.098 -6.996 -26.641 1 91.81 421 GLU A CA 1
ATOM 3285 C C . GLU A 1 421 ? 2.148 -7.02 -27.828 1 91.81 421 GLU A C 1
ATOM 3287 O O . GLU A 1 421 ? 1.542 -8.047 -28.141 1 91.81 421 GLU A O 1
ATOM 3292 N N . LEU A 1 422 ? 2.008 -5.879 -28.5 1 93.94 422 LEU A N 1
ATOM 3293 C CA . LEU A 1 422 ? 1.181 -5.832 -29.703 1 93.94 422 LEU A CA 1
ATOM 3294 C C . LEU A 1 422 ? 1.768 -6.711 -30.812 1 93.94 422 LEU A C 1
ATOM 3296 O O . LEU A 1 422 ? 1.035 -7.422 -31.5 1 93.94 422 LEU A O 1
ATOM 3300 N N . GLU A 1 423 ? 3.059 -6.668 -30.953 1 92.62 423 GLU A N 1
ATOM 3301 C CA . GLU A 1 423 ? 3.725 -7.5 -31.953 1 92.62 423 GLU A CA 1
ATOM 3302 C C . GLU A 1 423 ? 3.51 -8.984 -31.672 1 92.62 423 GLU A C 1
ATOM 3304 O O . GLU A 1 423 ? 3.223 -9.758 -32.594 1 92.62 423 GLU A O 1
ATOM 3309 N N . ALA A 1 424 ? 3.602 -9.367 -30.406 1 89.56 424 ALA A N 1
ATOM 3310 C CA . ALA A 1 424 ? 3.414 -10.766 -30.047 1 89.56 424 ALA A CA 1
ATOM 3311 C C . ALA A 1 424 ? 1.951 -11.18 -30.172 1 89.56 424 ALA A C 1
ATOM 3313 O O . ALA A 1 424 ? 1.649 -12.281 -30.656 1 89.56 424 ALA A O 1
ATOM 3314 N N . THR A 1 425 ? 1.047 -10.305 -29.781 1 89.06 425 THR A N 1
ATOM 3315 C CA . THR A 1 425 ? -0.378 -10.609 -29.797 1 89.06 425 THR A CA 1
ATOM 3316 C C . THR A 1 425 ? -0.878 -10.734 -31.234 1 89.06 425 THR A C 1
ATOM 3318 O O . THR A 1 425 ? -1.795 -11.508 -31.516 1 89.06 425 THR A O 1
ATOM 3321 N N . SER A 1 426 ? -0.289 -10.047 -32.219 1 90.69 426 SER A N 1
ATOM 3322 C CA . SER A 1 426 ? -0.703 -10.109 -33.594 1 90.69 426 SER A CA 1
ATOM 3323 C C . SER A 1 426 ? -0.431 -11.484 -34.219 1 90.69 426 SER A C 1
ATOM 3325 O O . SER A 1 426 ? -1.097 -11.898 -35.156 1 90.69 426 SER A O 1
ATOM 3327 N N . LYS A 1 427 ? 0.467 -12.195 -33.594 1 87.81 427 LYS A N 1
ATOM 3328 C CA . LYS A 1 427 ? 0.793 -13.531 -34.094 1 87.81 427 LYS A CA 1
ATOM 3329 C C . LYS A 1 427 ? -0.29 -14.539 -33.719 1 87.81 427 LYS A C 1
ATOM 3331 O O . LYS A 1 427 ? -0.367 -15.617 -34.312 1 87.81 427 LYS A O 1
ATOM 3336 N N . PHE A 1 428 ? -1.124 -14.133 -32.781 1 84.94 428 PHE A N 1
ATOM 3337 C CA . PHE A 1 428 ? -2.189 -15.039 -32.375 1 84.94 428 PHE A CA 1
ATOM 3338 C C . PHE A 1 428 ? -3.277 -15.117 -33.438 1 84.94 428 PHE A C 1
ATOM 3340 O O . PHE A 1 428 ? -4.156 -15.984 -33.375 1 84.94 428 PHE A O 1
ATOM 3347 N N . LEU A 1 429 ? -3.211 -14.312 -34.438 1 88.19 429 LEU A N 1
ATOM 3348 C CA . LEU A 1 429 ? -4.152 -14.367 -35.562 1 88.19 429 LEU A CA 1
ATOM 3349 C C . LEU A 1 429 ? -3.799 -15.5 -36.5 1 88.19 429 LEU A C 1
ATOM 3351 O O . LEU A 1 429 ? -4.629 -15.914 -37.312 1 88.19 429 LEU A O 1
ATOM 3355 N N . LEU A 1 430 ? -2.598 -16.016 -36.312 1 88.94 430 LEU A N 1
ATOM 3356 C CA . LEU A 1 430 ? -2.168 -17.125 -37.156 1 88.94 430 LEU A CA 1
ATOM 3357 C C . LEU A 1 430 ? -2.594 -18.469 -36.562 1 88.94 430 LEU A C 1
ATOM 3359 O O . LEU A 1 430 ? -2.621 -18.625 -35.344 1 88.94 430 LEU A O 1
ATOM 3363 N N . PRO A 1 431 ? -2.934 -19.328 -37.438 1 87.62 431 PRO A N 1
ATOM 3364 C CA . PRO A 1 431 ? -3.184 -20.688 -36.938 1 87.62 431 PRO A CA 1
ATOM 3365 C C . PRO A 1 431 ? -1.924 -21.359 -36.406 1 87.62 431 PRO A C 1
ATOM 3367 O O . PRO A 1 431 ? -0.81 -20.922 -36.719 1 87.62 431 PRO A O 1
ATOM 3370 N N . ARG A 1 432 ? -2.104 -22.344 -35.531 1 86.12 432 ARG A N 1
ATOM 3371 C CA . ARG A 1 432 ? -0.963 -23.094 -35.031 1 86.12 432 ARG A CA 1
ATOM 3372 C C . ARG A 1 432 ? -0.651 -24.281 -35.938 1 86.12 432 ARG A C 1
ATOM 3374 O O . ARG A 1 432 ? -1.547 -25.047 -36.312 1 86.12 432 ARG A O 1
ATOM 3381 N N . LEU A 1 433 ? 0.524 -24.297 -36.531 1 88.94 433 LEU A N 1
ATOM 3382 C CA . LEU A 1 433 ? 1.013 -25.391 -37.344 1 88.94 433 LEU A CA 1
ATOM 3383 C C . LEU A 1 433 ? 2.332 -25.938 -36.812 1 88.94 433 LEU A C 1
ATOM 3385 O O . LEU A 1 433 ? 3.338 -25.219 -36.781 1 88.94 433 LEU A O 1
ATOM 3389 N N . ASP A 1 434 ? 2.289 -27.188 -36.281 1 89.75 434 ASP A N 1
ATOM 3390 C CA . ASP A 1 434 ? 3.496 -27.812 -35.75 1 89.75 434 ASP A CA 1
ATOM 3391 C C . ASP A 1 434 ? 3.953 -28.969 -36.625 1 89.75 434 ASP A C 1
ATOM 3393 O O . ASP A 1 434 ? 3.131 -29.766 -37.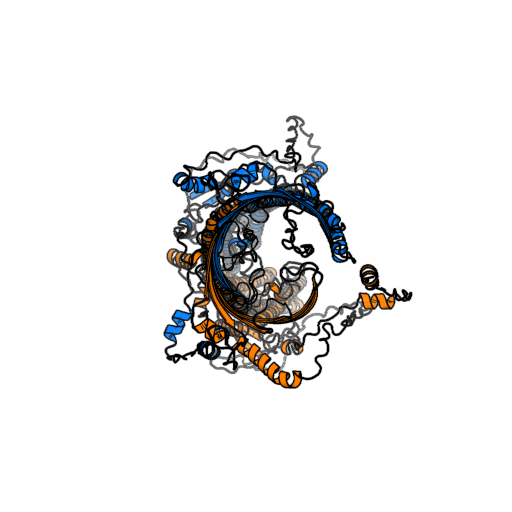094 1 89.75 434 ASP A O 1
ATOM 3397 N N . ALA A 1 435 ? 5.293 -28.953 -36.938 1 92.69 435 ALA A N 1
ATOM 3398 C CA . ALA A 1 435 ? 5.918 -30.109 -37.562 1 92.69 435 ALA A CA 1
ATOM 3399 C C . ALA A 1 435 ? 6.559 -31.031 -36.531 1 92.69 435 ALA A C 1
ATOM 3401 O O . ALA A 1 435 ? 7.336 -30.578 -35.688 1 92.69 435 ALA A O 1
ATOM 3402 N N . LEU A 1 436 ? 6.094 -32.25 -36.562 1 92.25 436 LEU A N 1
ATOM 3403 C CA . LEU A 1 436 ? 6.621 -33.219 -35.594 1 92.25 436 LEU A CA 1
ATOM 3404 C C . LEU A 1 436 ? 7.441 -34.281 -36.312 1 92.25 436 LEU A C 1
ATOM 3406 O O . LEU A 1 436 ? 7.09 -34.719 -37.438 1 92.25 436 LEU A O 1
ATOM 3410 N N . GLY A 1 437 ? 8.586 -34.656 -35.75 1 92.5 437 GLY A N 1
ATOM 3411 C CA . GLY A 1 437 ? 9.43 -35.719 -36.25 1 92.5 437 GLY A CA 1
ATOM 3412 C C . GLY A 1 437 ? 10.023 -36.562 -35.125 1 92.5 437 GLY A C 1
ATOM 3413 O O . GLY A 1 437 ? 10.438 -36.031 -34.094 1 92.5 437 GLY A O 1
ATOM 3414 N N . THR A 1 438 ? 9.828 -37.844 -35.219 1 94.69 438 THR A N 1
ATOM 3415 C CA . THR A 1 438 ? 10.445 -38.781 -34.25 1 94.69 438 THR A CA 1
ATOM 3416 C C . THR A 1 438 ? 11.25 -39.844 -35 1 94.69 438 THR A C 1
ATOM 3418 O O . THR A 1 438 ? 10.812 -40.375 -36 1 94.69 438 THR A O 1
ATOM 3421 N N . TYR A 1 439 ? 12.531 -40.062 -34.656 1 94.81 439 TYR A N 1
ATOM 3422 C CA . TYR A 1 439 ? 13.391 -41.125 -35.156 1 94.81 439 TYR A CA 1
ATOM 3423 C C . TYR A 1 439 ? 13.836 -42.062 -34.031 1 94.81 439 TYR A C 1
ATOM 3425 O O . TYR A 1 439 ? 14.25 -41.594 -32.969 1 94.81 439 TYR A O 1
ATOM 3433 N N . ARG A 1 440 ? 13.641 -43.375 -34.344 1 95.69 440 ARG A N 1
ATOM 3434 C CA . ARG A 1 440 ? 13.969 -44.344 -33.281 1 95.69 440 ARG A CA 1
ATOM 3435 C C . ARG A 1 440 ? 14.844 -45.469 -33.844 1 95.69 440 ARG A C 1
ATOM 3437 O O . ARG A 1 440 ? 14.641 -45.906 -35 1 95.69 440 ARG A O 1
ATOM 3444 N N . PHE A 1 441 ? 15.883 -45.812 -33.125 1 94.56 441 PHE A N 1
ATOM 3445 C CA . PHE A 1 441 ? 16.625 -47.062 -33.312 1 94.56 441 PHE A CA 1
ATOM 3446 C C . PHE A 1 441 ? 16.234 -48.094 -32.281 1 94.56 441 PHE A C 1
ATOM 3448 O O . PHE A 1 441 ? 16.172 -47.812 -31.078 1 94.56 441 PHE A O 1
ATOM 3455 N N . ARG A 1 442 ? 15.859 -49.219 -32.75 1 94.75 442 ARG A N 1
ATOM 3456 C CA . ARG A 1 442 ? 15.414 -50.25 -31.844 1 94.75 442 ARG A CA 1
ATOM 3457 C C . ARG A 1 442 ? 16.359 -51.469 -31.875 1 94.75 442 ARG A C 1
ATOM 3459 O O . ARG A 1 442 ? 16.969 -51.75 -32.906 1 94.75 442 ARG A O 1
ATOM 3466 N N . GLY A 1 443 ? 16.516 -52.125 -30.766 1 92.38 443 GLY A N 1
ATOM 3467 C CA . GLY A 1 443 ? 17.25 -53.375 -30.609 1 92.38 443 GLY A CA 1
ATOM 3468 C C . GLY A 1 443 ? 16.516 -54.406 -29.766 1 92.38 443 GLY A C 1
ATOM 3469 O O . GLY A 1 443 ? 15.82 -54.062 -28.812 1 92.38 443 GLY A O 1
ATOM 3470 N N . PHE A 1 444 ? 16.594 -55.656 -30.234 1 92.38 444 PHE A N 1
ATOM 3471 C CA . PHE A 1 444 ? 15.953 -56.781 -29.531 1 92.38 444 PHE A CA 1
ATOM 3472 C C . PHE A 1 444 ? 16.938 -57.906 -29.328 1 92.38 444 PHE A C 1
ATOM 3474 O O . PHE A 1 444 ? 17.766 -58.188 -30.203 1 92.38 444 PHE A O 1
ATOM 3481 N N . GLY A 1 445 ? 16.875 -58.531 -28.109 1 89.88 445 GLY A N 1
ATOM 3482 C CA . GLY A 1 445 ? 17.734 -59.656 -27.875 1 89.88 445 GLY A CA 1
ATOM 3483 C C . GLY A 1 445 ? 17.422 -60.406 -26.578 1 89.88 445 GLY A C 1
ATOM 3484 O O . GLY A 1 445 ? 16.641 -59.906 -25.766 1 89.88 445 GLY A O 1
ATOM 3485 N N . LYS A 1 446 ? 17.984 -61.531 -26.469 1 90.94 446 LYS A N 1
ATOM 3486 C CA . LYS A 1 446 ? 17.812 -62.312 -25.266 1 90.94 446 LYS A CA 1
ATOM 3487 C C . LYS A 1 446 ? 18.438 -61.656 -24.047 1 90.94 446 LYS A C 1
ATOM 3489 O O . LYS A 1 446 ? 17.828 -61.594 -22.984 1 90.94 446 LYS A O 1
ATOM 3494 N N . ASP A 1 447 ? 19.594 -61.156 -24.312 1 89.81 447 ASP A N 1
ATOM 3495 C CA . ASP A 1 447 ? 20.281 -60.438 -23.234 1 89.81 447 ASP A CA 1
ATOM 3496 C C . ASP A 1 447 ? 20.406 -58.938 -23.578 1 89.81 447 ASP A C 1
ATOM 3498 O O . ASP A 1 447 ? 20.312 -58.562 -24.734 1 89.81 447 ASP A O 1
ATOM 3502 N N . LEU A 1 448 ? 20.562 -58.25 -22.469 1 89.38 448 LEU A N 1
ATOM 3503 C CA . LEU A 1 448 ? 20.688 -56.781 -22.672 1 89.38 448 LEU A CA 1
ATOM 3504 C C . LEU A 1 448 ? 22.031 -56.438 -23.297 1 89.38 448 LEU A C 1
ATOM 3506 O O . LEU A 1 448 ? 22.094 -55.688 -24.266 1 89.38 448 LEU A O 1
ATOM 3510 N N . MET A 1 449 ? 22.969 -57.031 -22.516 1 87.44 449 MET A N 1
ATOM 3511 C CA . MET A 1 449 ? 24.344 -56.844 -22.984 1 87.44 449 MET A CA 1
ATOM 3512 C C . MET A 1 449 ? 25.125 -58.156 -22.922 1 87.44 449 MET A C 1
ATOM 3514 O O . MET A 1 449 ? 24.734 -59.062 -22.203 1 87.44 449 MET A O 1
ATOM 3518 N N . GLY A 1 450 ? 26.078 -58.344 -23.703 1 80.81 450 GLY A N 1
ATOM 3519 C CA . GLY A 1 450 ? 26.938 -59.531 -23.641 1 80.81 450 GLY A CA 1
ATOM 3520 C C . GLY A 1 450 ? 26.453 -60.656 -24.531 1 80.81 450 GLY A C 1
ATOM 3521 O O . GLY A 1 450 ? 25.359 -60.594 -25.094 1 80.81 450 GLY A O 1
ATOM 3522 N N . GLN A 1 451 ? 27.188 -61.656 -24.812 1 79.38 451 GLN A N 1
ATOM 3523 C CA . GLN A 1 451 ? 26.859 -62.781 -25.688 1 79.38 451 GLN A CA 1
ATOM 3524 C C . GLN A 1 451 ? 26.375 -64 -24.891 1 79.38 451 GLN A C 1
ATOM 3526 O O . GLN A 1 451 ? 26.984 -64.375 -23.875 1 79.38 451 GLN A O 1
ATOM 3531 N N . HIS A 1 452 ? 25.078 -64.25 -25.125 1 78.44 452 HIS A N 1
ATOM 3532 C CA . HIS A 1 452 ? 24.562 -65.5 -24.5 1 78.44 452 HIS A CA 1
ATOM 3533 C C . HIS A 1 452 ? 25 -66.75 -25.266 1 78.44 452 HIS A C 1
ATOM 3535 O O . HIS A 1 452 ? 24.844 -66.812 -26.484 1 78.44 452 HIS A O 1
ATOM 3541 N N . ALA A 1 453 ? 25.562 -67.688 -24.609 1 78.81 453 ALA A N 1
ATOM 3542 C CA . ALA A 1 453 ? 26.031 -68.938 -25.234 1 78.81 453 ALA A CA 1
ATOM 3543 C C . ALA A 1 453 ? 24.875 -69.688 -25.844 1 78.81 453 ALA A C 1
ATOM 3545 O O . ALA A 1 453 ? 23.812 -69.812 -25.234 1 78.81 453 ALA A O 1
ATOM 3546 N N . GLY A 1 454 ? 24.953 -70.125 -26.969 1 73.69 454 GLY A N 1
ATOM 3547 C CA . GLY A 1 454 ? 23.953 -71 -27.609 1 73.69 454 GLY A CA 1
ATOM 3548 C C . GLY A 1 454 ? 23 -70.188 -28.5 1 73.69 454 GLY A C 1
ATOM 3549 O O . GLY A 1 454 ? 22.219 -70.812 -29.234 1 73.69 454 GLY A O 1
ATOM 3550 N N . VAL A 1 455 ? 22.766 -69 -28.172 1 71.38 455 VAL A N 1
ATOM 3551 C CA . VAL A 1 455 ? 21.891 -68.188 -29.047 1 71.38 455 VAL A CA 1
ATOM 3552 C C . VAL A 1 455 ? 22.719 -67.5 -30.109 1 71.38 455 VAL A C 1
ATOM 3554 O O . VAL A 1 455 ? 23.562 -66.688 -29.781 1 71.38 455 VAL A O 1
ATOM 3557 N N . ASN A 1 456 ? 22.797 -68.188 -31.297 1 67.69 456 ASN A N 1
ATOM 3558 C CA . ASN A 1 456 ? 23.562 -67.625 -32.375 1 67.69 456 ASN A CA 1
ATOM 3559 C C . ASN A 1 456 ? 22.703 -66.75 -33.25 1 67.69 456 ASN A C 1
ATOM 3561 O O . ASN A 1 456 ? 21.5 -66.938 -33.406 1 67.69 456 ASN A O 1
ATOM 3565 N N . GLY A 1 457 ? 23.219 -65.312 -33.562 1 74.62 457 GLY A N 1
ATOM 3566 C CA . GLY A 1 457 ? 22.562 -64.5 -34.562 1 74.62 457 GLY A CA 1
ATOM 3567 C C . GLY A 1 457 ? 22.281 -63.094 -34.125 1 74.62 457 GLY A C 1
ATOM 3568 O O . GLY A 1 457 ? 22.906 -62.594 -33.188 1 74.62 457 GLY A O 1
ATOM 3569 N N . GLN A 1 458 ? 21.328 -62.531 -34.844 1 83 458 GLN A N 1
ATOM 3570 C CA . GLN A 1 458 ? 21.031 -61.125 -34.75 1 83 458 GLN A CA 1
ATOM 3571 C C . GLN A 1 458 ? 20.297 -60.75 -33.469 1 83 458 GLN A C 1
ATOM 3573 O O . GLN A 1 458 ? 20.359 -59.625 -33 1 83 458 GLN A O 1
ATOM 3578 N N . PHE A 1 459 ? 19.859 -61.812 -32.719 1 87.94 459 PHE A N 1
ATOM 3579 C CA . PHE A 1 459 ? 19.016 -61.531 -31.578 1 87.94 459 PHE A CA 1
ATOM 3580 C C . PHE A 1 459 ? 19.672 -62 -30.281 1 87.94 459 PHE A C 1
ATOM 3582 O O . PHE A 1 459 ? 18.984 -62.375 -29.328 1 87.94 459 PHE A O 1
ATOM 3589 N N . ASN A 1 460 ? 21.062 -62.062 -30.219 1 87 460 ASN A N 1
ATOM 3590 C CA . ASN A 1 460 ? 21.797 -62.5 -29.031 1 87 460 ASN A CA 1
ATOM 3591 C C . ASN A 1 460 ? 21.781 -61.438 -27.953 1 87 460 ASN A C 1
ATOM 3593 O O . ASN A 1 460 ? 21.609 -61.75 -26.766 1 87 460 ASN A O 1
ATOM 3597 N N . ASN A 1 461 ? 22.062 -60.25 -28.375 1 88.75 461 ASN A N 1
ATOM 3598 C CA . ASN A 1 461 ? 22.047 -59.156 -27.422 1 88.75 461 ASN A CA 1
ATOM 3599 C C . ASN A 1 461 ? 21.359 -57.938 -27.984 1 88.75 461 ASN A C 1
ATOM 3601 O O . ASN A 1 461 ? 21.469 -57.656 -29.188 1 88.75 461 ASN A O 1
ATOM 3605 N N . ALA A 1 462 ? 20.609 -57.25 -27.109 1 90.5 462 ALA A N 1
ATOM 3606 C CA . ALA A 1 462 ? 19.734 -56.156 -27.531 1 90.5 462 ALA A CA 1
ATOM 3607 C C . ALA A 1 462 ? 20.562 -54.938 -27.969 1 90.5 462 ALA A C 1
ATOM 3609 O O . ALA A 1 462 ? 20.266 -54.312 -28.984 1 90.5 462 ALA A O 1
ATOM 3610 N N . TRP A 1 463 ? 21.672 -54.562 -27.297 1 91.56 463 TRP A N 1
ATOM 3611 C CA . TRP A 1 463 ? 22.484 -53.406 -27.641 1 91.56 463 TRP A CA 1
ATOM 3612 C C . TRP A 1 463 ? 23.297 -53.688 -28.906 1 91.56 463 TRP A C 1
ATOM 3614 O O . TRP A 1 463 ? 23.547 -52.781 -29.703 1 91.56 463 TRP A O 1
ATOM 3624 N N . GLY A 1 464 ? 23.797 -54.969 -29.062 1 86.31 464 GLY A N 1
ATOM 3625 C CA . GLY A 1 464 ? 24.453 -55.375 -30.297 1 86.31 464 GLY A CA 1
ATOM 3626 C C . GLY A 1 464 ? 23.562 -55.25 -31.516 1 86.31 464 GLY A C 1
ATOM 3627 O O . GLY A 1 464 ? 23.984 -54.781 -32.562 1 86.31 464 GLY A O 1
ATOM 3628 N N . ASN A 1 465 ? 22.281 -55.656 -31.219 1 89.69 465 ASN A N 1
ATOM 3629 C CA . ASN A 1 465 ? 21.312 -55.531 -32.281 1 89.69 465 ASN A CA 1
ATOM 3630 C C . ASN A 1 465 ? 21.016 -54.062 -32.625 1 89.69 465 ASN A C 1
ATOM 3632 O O . ASN A 1 465 ? 20.844 -53.719 -33.781 1 89.69 465 ASN A O 1
ATOM 3636 N N . LEU A 1 466 ? 21 -53.312 -31.641 1 90.81 466 LEU A N 1
ATOM 3637 C CA . LEU A 1 466 ? 20.766 -51.875 -31.844 1 90.81 466 LEU A CA 1
ATOM 3638 C C . LEU A 1 466 ? 21.922 -51.25 -32.625 1 90.81 466 LEU A C 1
ATOM 3640 O O . LEU A 1 466 ? 21.703 -50.406 -33.5 1 90.81 466 LEU A O 1
ATOM 3644 N N . GLY A 1 467 ? 23.125 -51.625 -32.375 1 89.12 467 GLY A N 1
ATOM 3645 C CA . GLY A 1 467 ? 24.312 -51.125 -33.031 1 89.12 467 GLY A CA 1
ATOM 3646 C C . GLY A 1 467 ? 24.375 -51.469 -34.5 1 89.12 467 GLY A C 1
ATOM 3647 O O . GLY A 1 467 ? 25.047 -50.781 -35.281 1 89.12 467 GLY A O 1
ATOM 3648 N N . SER A 1 468 ? 23.703 -52.531 -34.844 1 88.5 468 SER A N 1
ATOM 3649 C CA . SER A 1 468 ? 23.688 -52.906 -36.25 1 88.5 468 SER A CA 1
ATOM 3650 C C . SER A 1 468 ? 22.891 -51.938 -37.094 1 88.5 468 SER A C 1
ATOM 3652 O O . SER A 1 468 ? 23.109 -51.812 -38.312 1 88.5 468 SER A O 1
ATOM 3654 N N . GLY A 1 469 ? 21.891 -51.219 -36.5 1 86.69 469 GLY A N 1
ATOM 3655 C CA . GLY A 1 469 ? 21.109 -50.188 -37.188 1 86.69 469 GLY A CA 1
ATOM 3656 C C . GLY A 1 469 ? 20.062 -50.781 -38.125 1 86.69 469 GLY A C 1
ATOM 3657 O O . GLY A 1 469 ? 19.547 -50.094 -39.031 1 86.69 469 GLY A O 1
ATOM 3658 N N . ASP A 1 470 ? 19.719 -52.031 -38 1 87.62 470 ASP A N 1
ATOM 3659 C CA . ASP A 1 470 ? 18.844 -52.719 -38.938 1 87.62 470 ASP A CA 1
ATOM 3660 C C . ASP A 1 470 ? 17.375 -52.375 -38.656 1 87.62 470 ASP A C 1
ATOM 3662 O O . ASP A 1 470 ? 16.531 -52.438 -39.562 1 87.62 470 ASP A O 1
ATOM 3666 N N . TYR A 1 471 ? 17.125 -52.094 -37.406 1 91.62 471 TYR A N 1
ATOM 3667 C CA . TYR A 1 471 ? 15.742 -51.844 -37.062 1 91.62 471 TYR A CA 1
ATOM 3668 C C . TYR A 1 471 ? 15.523 -50.375 -36.719 1 91.62 471 TYR A C 1
ATOM 3670 O O . TYR A 1 471 ? 15.828 -49.938 -35.594 1 91.62 471 TYR A O 1
ATOM 3678 N N . GLN A 1 472 ? 15.047 -49.656 -37.688 1 91.75 472 GLN A N 1
ATOM 3679 C CA . GLN A 1 472 ? 14.805 -48.219 -37.562 1 91.75 472 GLN A CA 1
ATOM 3680 C C . GLN A 1 472 ? 13.328 -47.906 -37.781 1 91.75 472 GLN A C 1
ATOM 3682 O O . GLN A 1 472 ? 12.672 -48.531 -38.625 1 91.75 472 GLN A O 1
ATOM 3687 N N . GLU A 1 473 ? 12.836 -47.031 -36.938 1 93.31 473 GLU A N 1
ATOM 3688 C CA . GLU A 1 473 ? 11.477 -46.5 -37.094 1 93.31 473 GLU A CA 1
ATOM 3689 C C . GLU A 1 473 ? 11.469 -45 -37.125 1 93.31 473 GLU A C 1
ATOM 3691 O O . GLU A 1 473 ? 12.289 -44.344 -36.469 1 93.31 473 GLU A O 1
ATOM 3696 N N . TRP A 1 474 ? 10.711 -44.344 -38 1 91.94 474 TRP A N 1
ATOM 3697 C CA . TRP A 1 474 ? 10.578 -42.906 -38.031 1 91.94 474 TRP A CA 1
ATOM 3698 C C . TRP A 1 474 ? 9.125 -42.5 -38.219 1 91.94 474 TRP A C 1
ATOM 3700 O O . TRP A 1 474 ? 8.312 -43.25 -38.719 1 91.94 474 TRP A O 1
ATOM 3710 N N . GLU A 1 475 ? 8.773 -41.469 -37.562 1 93 475 GLU A N 1
ATOM 3711 C CA . GLU A 1 475 ? 7.449 -40.875 -37.688 1 93 475 GLU A CA 1
ATOM 3712 C C . GLU A 1 475 ? 7.543 -39.406 -38 1 93 475 GLU A C 1
ATOM 3714 O O . GLU A 1 475 ? 8.359 -38.688 -37.438 1 93 475 GLU A O 1
ATOM 3719 N N . LEU A 1 476 ? 6.977 -38.906 -39.125 1 92.38 476 LEU A N 1
ATOM 3720 C CA . LEU A 1 476 ? 6.82 -37.531 -39.5 1 92.38 476 LEU A CA 1
ATOM 3721 C C . LEU A 1 476 ? 5.348 -37.125 -39.531 1 92.38 476 LEU A C 1
ATOM 3723 O O . LEU A 1 476 ? 4.496 -37.875 -39.969 1 92.38 476 LEU A O 1
ATOM 3727 N N . GLY A 1 477 ? 5.074 -36.031 -38.844 1 89.81 477 GLY A N 1
ATOM 3728 C CA . GLY A 1 477 ? 3.686 -35.594 -38.812 1 89.81 477 GLY A CA 1
ATOM 3729 C C . GLY A 1 477 ? 3.535 -34.094 -38.719 1 89.81 477 GLY A C 1
ATOM 3730 O O . GLY A 1 477 ? 4.527 -33.375 -38.594 1 89.81 477 GLY A O 1
ATOM 3731 N N . MET A 1 478 ? 2.322 -33.625 -39.031 1 88.25 478 MET A N 1
ATOM 3732 C CA . MET A 1 478 ? 1.928 -32.219 -38.875 1 88.25 478 MET A CA 1
ATOM 3733 C C . MET A 1 478 ? 0.634 -32.094 -38.094 1 88.25 478 MET A C 1
ATOM 3735 O O . MET A 1 478 ? -0.25 -32.938 -38.219 1 88.25 478 MET A O 1
ATOM 3739 N N . GLU A 1 479 ? 0.664 -31.094 -37.188 1 84.69 479 GLU A N 1
ATOM 3740 C CA . GLU A 1 479 ? -0.544 -30.797 -36.438 1 84.69 479 GLU A CA 1
ATOM 3741 C C . GLU A 1 479 ? -1.018 -29.359 -36.656 1 84.69 479 GLU A C 1
ATOM 3743 O O . GLU A 1 479 ? -0.23 -28.422 -36.562 1 84.69 479 GLU A O 1
ATOM 3748 N N . PHE A 1 480 ? -2.34 -29.203 -37.031 1 84.56 480 PHE A N 1
ATOM 3749 C CA . PHE A 1 480 ? -2.924 -27.922 -37.375 1 84.56 480 PHE A CA 1
ATOM 3750 C C . PHE A 1 480 ? -4.141 -27.625 -36.5 1 84.56 480 PHE A C 1
ATOM 3752 O O . PHE A 1 480 ? -4.969 -28.516 -36.281 1 84.56 480 PHE A O 1
ATOM 3759 N N . ALA A 1 481 ? -4.121 -26.438 -35.875 1 82.31 481 ALA A N 1
ATOM 3760 C CA . ALA A 1 481 ? -5.273 -26.031 -35.062 1 82.31 481 ALA A CA 1
ATOM 3761 C C . ALA A 1 481 ? -5.605 -24.547 -35.312 1 82.31 481 ALA A C 1
ATOM 3763 O O . ALA A 1 481 ? -4.707 -23.703 -35.375 1 82.31 481 ALA A O 1
ATOM 3764 N N . VAL A 1 482 ? -6.906 -24.172 -35.594 1 81.56 482 VAL A N 1
ATOM 3765 C CA . VAL A 1 482 ? -7.336 -22.781 -35.812 1 81.56 482 VAL A CA 1
ATOM 3766 C C . VAL A 1 482 ? -8.742 -22.594 -35.25 1 81.56 482 VAL A C 1
ATOM 3768 O O . VAL A 1 482 ? -9.641 -23.391 -35.531 1 81.56 482 VAL A O 1
ATOM 3771 N N . PRO A 1 483 ? -8.953 -21.672 -34.344 1 79.31 483 PRO A N 1
ATOM 3772 C CA . PRO A 1 483 ? -10.328 -21.344 -33.969 1 79.31 483 PRO A CA 1
ATOM 3773 C C . PRO A 1 483 ? -11.102 -20.641 -35.062 1 79.31 483 PRO A C 1
ATOM 3775 O O . PRO A 1 483 ? -10.625 -19.641 -35.625 1 79.31 483 PRO A O 1
ATOM 3778 N N . LEU A 1 484 ? -12.25 -21.125 -35.625 1 82.62 484 LEU A N 1
ATOM 3779 C CA . LEU A 1 484 ? -12.961 -20.625 -36.812 1 82.62 484 LEU A CA 1
ATOM 3780 C C . LEU A 1 484 ? -13.641 -19.297 -36.5 1 82.62 484 LEU A C 1
ATOM 3782 O O . LEU A 1 484 ? -13.805 -18.469 -37.406 1 82.62 484 LEU A O 1
ATOM 3786 N N . GLY A 1 485 ? -13.602 -18.547 -35.5 1 79.69 485 GLY A N 1
ATOM 3787 C CA . GLY A 1 485 ? -14.164 -17.234 -35.219 1 79.69 485 GLY A CA 1
ATOM 3788 C C . GLY A 1 485 ? -13.117 -16.188 -34.906 1 79.69 485 GLY A C 1
ATOM 3789 O O . GLY A 1 485 ? -13.344 -14.992 -35.125 1 79.69 485 GLY A O 1
ATOM 3790 N N . HIS A 1 486 ? -11.984 -16.469 -34.562 1 83 486 HIS A N 1
ATOM 3791 C CA . HIS A 1 486 ? -10.875 -15.586 -34.219 1 83 486 HIS A CA 1
ATOM 3792 C C . HIS A 1 486 ? -11.328 -14.453 -33.312 1 83 486 HIS A C 1
ATOM 3794 O O . HIS A 1 486 ? -10.789 -13.352 -33.344 1 83 486 HIS A O 1
ATOM 3800 N N . ARG A 1 487 ? -12.414 -14.711 -32.594 1 83.94 487 ARG A N 1
ATOM 3801 C CA . ARG A 1 487 ? -12.961 -13.648 -31.766 1 83.94 487 ARG A CA 1
ATOM 3802 C C . ARG A 1 487 ? -11.969 -13.242 -30.672 1 83.94 487 ARG A C 1
ATOM 3804 O O . ARG A 1 487 ? -11.727 -12.055 -30.453 1 83.94 487 ARG A O 1
ATOM 3811 N N . ARG A 1 488 ? -11.336 -14.125 -29.938 1 83.88 488 ARG A N 1
ATOM 3812 C CA . ARG A 1 488 ? -10.391 -13.828 -28.859 1 83.88 488 ARG A CA 1
ATOM 3813 C C . ARG A 1 488 ? -9.125 -13.172 -29.406 1 83.88 488 ARG A C 1
ATOM 3815 O O . ARG A 1 488 ? -8.625 -12.203 -28.828 1 83.88 488 ARG A O 1
ATOM 3822 N N . ALA A 1 489 ? -8.641 -13.695 -30.531 1 85 489 ALA A N 1
ATOM 3823 C CA . ALA A 1 489 ? -7.422 -13.141 -31.109 1 85 489 ALA A CA 1
ATOM 3824 C C . ALA A 1 489 ? -7.645 -11.703 -31.578 1 85 489 ALA A C 1
ATOM 3826 O O . ALA A 1 489 ? -6.809 -10.828 -31.344 1 85 489 ALA A O 1
ATOM 3827 N N . ASN A 1 490 ? -8.773 -11.555 -32.25 1 89.62 490 ASN A N 1
ATOM 3828 C CA . ASN A 1 490 ? -9.086 -10.195 -32.688 1 89.62 490 ASN A CA 1
ATOM 3829 C C . ASN A 1 490 ? -9.273 -9.25 -31.516 1 89.62 490 ASN A C 1
ATOM 3831 O O . ASN A 1 490 ? -8.805 -8.109 -31.547 1 89.62 490 ASN A O 1
ATOM 3835 N N . ALA A 1 491 ? -9.977 -9.711 -30.516 1 88.38 491 ALA A N 1
ATOM 3836 C CA . ALA A 1 491 ? -10.172 -8.898 -29.312 1 88.38 491 ALA A CA 1
ATOM 3837 C C . ALA A 1 491 ? -8.844 -8.594 -28.625 1 88.38 491 ALA A C 1
ATOM 3839 O O . ALA A 1 491 ? -8.633 -7.488 -28.125 1 88.38 491 ALA A O 1
ATOM 3840 N N . ALA A 1 492 ? -7.934 -9.531 -28.609 1 88.25 492 ALA A N 1
ATOM 3841 C CA . ALA A 1 492 ? -6.625 -9.352 -27.984 1 88.25 492 ALA A CA 1
ATOM 3842 C C . ALA A 1 492 ? -5.805 -8.297 -28.719 1 88.25 492 ALA A C 1
ATOM 3844 O O . ALA A 1 492 ? -5.145 -7.461 -28.094 1 88.25 492 ALA A O 1
ATOM 3845 N N . VAL A 1 493 ? -5.82 -8.367 -30.062 1 91.38 493 VAL A N 1
ATOM 3846 C CA . VAL A 1 493 ? -5.07 -7.398 -30.859 1 91.38 493 VAL A CA 1
ATOM 3847 C C . VAL A 1 493 ? -5.656 -6.004 -30.656 1 91.38 493 VAL A C 1
ATOM 3849 O O . VAL A 1 493 ? -4.918 -5.035 -30.453 1 91.38 493 VAL A O 1
ATOM 3852 N N . LYS A 1 494 ? -6.953 -5.945 -30.703 1 93.62 494 LYS A N 1
ATOM 3853 C CA . LYS A 1 494 ? -7.586 -4.648 -30.469 1 93.62 494 LYS A CA 1
ATOM 3854 C C . LYS A 1 494 ? -7.277 -4.125 -29.078 1 93.62 494 LYS A C 1
ATOM 3856 O O . LYS A 1 494 ? -7.016 -2.934 -28.891 1 93.62 494 LYS A O 1
ATOM 3861 N N . ASN A 1 495 ? -7.355 -5.016 -28.094 1 92.25 495 ASN A N 1
ATOM 3862 C CA . ASN A 1 495 ? -7.02 -4.641 -26.734 1 92.25 495 ASN A CA 1
ATOM 3863 C C . ASN A 1 495 ? -5.586 -4.125 -26.625 1 92.25 495 ASN A C 1
ATOM 3865 O O . ASN A 1 495 ? -5.332 -3.107 -25.984 1 92.25 495 ASN A O 1
ATOM 3869 N N . ALA A 1 496 ? -4.664 -4.809 -27.25 1 93.25 496 ALA A N 1
ATOM 3870 C CA . ALA A 1 496 ? -3.26 -4.402 -27.219 1 93.25 496 ALA A CA 1
ATOM 3871 C C . ALA A 1 496 ? -3.061 -3.057 -27.906 1 93.25 496 ALA A C 1
ATOM 3873 O O . ALA A 1 496 ? -2.248 -2.24 -27.469 1 93.25 496 ALA A O 1
ATOM 3874 N N . GLU A 1 497 ? -3.773 -2.867 -29.031 1 96 497 GLU A N 1
ATOM 3875 C CA . GLU A 1 497 ? -3.699 -1.582 -29.719 1 96 497 GLU A CA 1
ATOM 3876 C C . GLU A 1 497 ? -4.203 -0.449 -28.828 1 96 497 GLU A C 1
ATOM 3878 O O . GLU A 1 497 ? -3.586 0.617 -28.766 1 96 497 GLU A O 1
ATOM 3883 N N . LEU A 1 498 ? -5.297 -0.722 -28.172 1 95.94 498 LEU A N 1
ATOM 3884 C CA . LEU A 1 498 ? -5.859 0.284 -27.281 1 95.94 498 LEU A CA 1
ATOM 3885 C C . LEU A 1 498 ? -4.938 0.532 -26.094 1 95.94 498 LEU A C 1
ATOM 3887 O O . LEU A 1 498 ? -4.77 1.673 -25.656 1 95.94 498 LEU A O 1
ATOM 3891 N N . ALA A 1 499 ? -4.336 -0.515 -25.578 1 94.62 499 ALA A N 1
ATOM 3892 C CA . ALA A 1 499 ? -3.396 -0.37 -24.469 1 94.62 499 ALA A CA 1
ATOM 3893 C C . ALA A 1 499 ? -2.189 0.468 -24.875 1 94.62 499 ALA A C 1
ATOM 3895 O O . ALA A 1 499 ? -1.71 1.298 -24.094 1 94.62 499 ALA A O 1
ATOM 3896 N N . LEU A 1 500 ? -1.693 0.22 -26.125 1 96.69 500 LEU A N 1
ATOM 3897 C CA . LEU A 1 500 ? -0.58 1.012 -26.625 1 96.69 500 LEU A CA 1
ATOM 3898 C C . LEU A 1 500 ? -0.989 2.469 -26.812 1 96.69 500 LEU A C 1
ATOM 3900 O O . LEU A 1 500 ? -0.244 3.379 -26.453 1 96.69 500 LEU A O 1
ATOM 3904 N N . ALA A 1 501 ? -2.148 2.719 -27.328 1 97.38 501 ALA A N 1
ATOM 3905 C CA . ALA A 1 501 ? -2.641 4.082 -27.516 1 97.38 501 ALA A CA 1
ATOM 3906 C C . ALA A 1 501 ? -2.783 4.805 -26.188 1 97.38 501 ALA A C 1
ATOM 3908 O O . ALA A 1 501 ? -2.443 5.984 -26.078 1 97.38 501 ALA A O 1
ATOM 3909 N N . ARG A 1 502 ? -3.299 4.105 -25.219 1 96.88 502 ARG A N 1
ATOM 3910 C CA . ARG A 1 502 ? -3.447 4.68 -23.891 1 96.88 502 ARG A CA 1
ATOM 3911 C C . ARG A 1 502 ? -2.098 5.109 -23.328 1 96.88 502 ARG A C 1
ATOM 3913 O O . ARG A 1 502 ? -1.946 6.242 -22.859 1 96.88 502 ARG A O 1
ATOM 3920 N N . ASP A 1 503 ? -1.136 4.219 -23.406 1 96.75 503 ASP A N 1
ATOM 3921 C CA . ASP A 1 503 ? 0.158 4.508 -22.797 1 96.75 503 ASP A CA 1
ATOM 3922 C C . ASP A 1 503 ? 0.883 5.621 -23.547 1 96.75 503 ASP A C 1
ATOM 3924 O O . ASP A 1 503 ? 1.618 6.406 -22.953 1 96.75 503 ASP A O 1
ATOM 3928 N N . ARG A 1 504 ? 0.66 5.727 -24.859 1 97.94 504 ARG A N 1
ATOM 3929 C CA . ARG A 1 504 ? 1.212 6.832 -25.641 1 97.94 504 ARG A CA 1
ATOM 3930 C C . ARG A 1 504 ? 0.559 8.156 -25.25 1 97.94 504 ARG A C 1
ATOM 3932 O O . ARG A 1 504 ? 1.234 9.18 -25.141 1 97.94 504 ARG A O 1
ATOM 3939 N N . ALA A 1 505 ? -0.765 8.141 -25.031 1 97.25 505 ALA A N 1
ATOM 3940 C CA . ALA A 1 505 ? -1.474 9.336 -24.594 1 97.25 505 ALA A CA 1
ATOM 3941 C C . ALA A 1 505 ? -0.995 9.789 -23.219 1 97.25 505 ALA A C 1
ATOM 3943 O O . ALA A 1 505 ? -0.822 10.984 -22.984 1 97.25 505 ALA A O 1
ATOM 3944 N N . ILE A 1 506 ? -0.76 8.844 -22.328 1 97.12 506 ILE A N 1
ATOM 3945 C CA . ILE A 1 506 ? -0.261 9.156 -21 1 97.12 506 ILE A CA 1
ATOM 3946 C C . ILE A 1 506 ? 1.122 9.789 -21.094 1 97.12 506 ILE A C 1
ATOM 3948 O O . ILE A 1 506 ? 1.424 10.75 -20.391 1 97.12 506 ILE A O 1
ATOM 3952 N N . LEU A 1 507 ? 1.979 9.258 -22.016 1 96.94 507 LEU A N 1
ATOM 3953 C CA . LEU A 1 507 ? 3.312 9.82 -22.188 1 96.94 507 LEU A CA 1
ATOM 3954 C C . LEU A 1 507 ? 3.23 11.273 -22.641 1 96.94 507 LEU A C 1
ATOM 3956 O O . LEU A 1 507 ? 3.953 12.125 -22.109 1 96.94 507 LEU A O 1
ATOM 3960 N N . ARG A 1 508 ? 2.32 11.609 -23.516 1 97.12 508 ARG A N 1
ATOM 3961 C CA . ARG A 1 508 ? 2.156 12.977 -24 1 97.12 508 ARG A CA 1
ATOM 3962 C C . ARG A 1 508 ? 1.675 13.891 -22.875 1 97.12 508 ARG A C 1
ATOM 3964 O O . ARG A 1 508 ? 2.156 15.016 -22.734 1 97.12 508 ARG A O 1
ATOM 3971 N N . GLU A 1 509 ? 0.727 13.375 -22.141 1 96 509 GLU A N 1
ATOM 3972 C CA . GLU A 1 509 ? 0.229 14.164 -21.016 1 96 509 GLU A CA 1
ATOM 3973 C C . GLU A 1 509 ? 1.314 14.367 -19.953 1 96 509 GLU A C 1
ATOM 3975 O O . GLU A 1 509 ? 1.369 15.422 -19.312 1 96 509 GLU A O 1
ATOM 3980 N N . GLN A 1 510 ? 2.184 13.391 -19.734 1 96.81 510 GLN A N 1
ATOM 3981 C CA . GLN A 1 510 ? 3.289 13.516 -18.797 1 96.81 510 GLN A CA 1
ATOM 3982 C C . GLN A 1 510 ? 4.285 14.578 -19.25 1 96.81 510 GLN A C 1
ATOM 3984 O O . GLN A 1 510 ? 4.816 15.336 -18.438 1 96.81 510 GLN A O 1
ATOM 3989 N N . GLU A 1 511 ? 4.504 14.609 -20.531 1 97.06 511 GLU A N 1
ATOM 3990 C CA . GLU A 1 511 ? 5.391 15.641 -21.062 1 97.06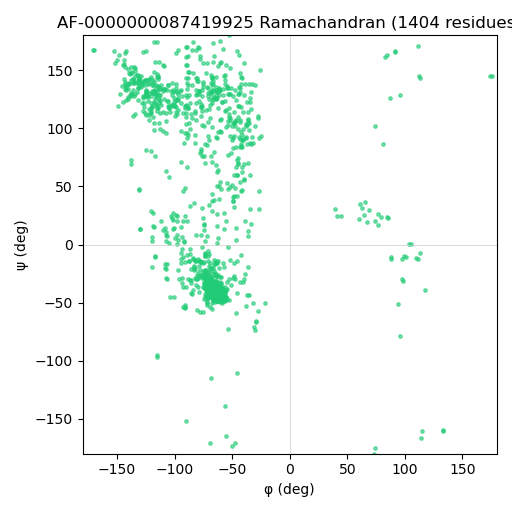 511 GLU A CA 1
ATOM 3991 C C . GLU A 1 511 ? 4.844 17.031 -20.797 1 97.06 511 GLU A C 1
ATOM 3993 O O . GLU A 1 511 ? 5.586 17.938 -20.391 1 97.06 511 GLU A O 1
ATOM 3998 N N . ARG A 1 512 ? 3.568 17.219 -20.969 1 96.31 512 ARG A N 1
ATOM 3999 C CA . ARG A 1 512 ? 2.932 18.5 -20.688 1 96.31 512 ARG A CA 1
ATOM 4000 C C . ARG A 1 512 ? 2.992 18.828 -19.203 1 96.31 512 ARG A C 1
ATOM 4002 O O . ARG A 1 512 ? 3.248 19.969 -18.828 1 96.31 512 ARG A O 1
ATOM 4009 N N . GLU A 1 513 ? 2.76 17.797 -18.422 1 94.88 513 GLU A N 1
ATOM 4010 C CA . GLU A 1 513 ? 2.801 17.984 -16.969 1 94.88 513 GLU A CA 1
ATOM 4011 C C . GLU A 1 513 ? 4.199 18.391 -16.516 1 94.88 513 GLU A C 1
ATOM 4013 O O . GLU A 1 513 ? 4.352 19.219 -15.609 1 94.88 513 GLU A O 1
ATOM 4018 N N . VAL A 1 514 ? 5.211 17.781 -17.062 1 95.56 514 VAL A N 1
ATOM 4019 C CA . VAL A 1 514 ? 6.594 18.094 -16.703 1 95.56 514 VAL A CA 1
ATOM 4020 C C . VAL A 1 514 ? 6.898 19.547 -17.047 1 95.56 514 VAL A C 1
ATOM 4022 O O . VAL A 1 514 ? 7.504 20.266 -16.234 1 95.56 514 VAL A O 1
ATOM 4025 N N . VAL A 1 515 ? 6.41 20.047 -18.172 1 95.62 515 VAL A N 1
ATOM 4026 C CA . VAL A 1 515 ? 6.641 21.438 -18.562 1 95.62 515 VAL A CA 1
ATOM 4027 C C . VAL A 1 515 ? 5.836 22.375 -17.672 1 95.62 515 VAL A C 1
ATOM 4029 O O . VAL A 1 515 ? 6.309 23.453 -17.312 1 95.62 515 VAL A O 1
ATOM 4032 N N . HIS A 1 516 ? 4.648 21.969 -17.359 1 93.94 516 HIS A N 1
ATOM 4033 C CA . HIS A 1 516 ? 3.834 22.734 -16.422 1 93.94 516 HIS A CA 1
ATOM 4034 C C . HIS A 1 516 ? 4.535 22.891 -15.07 1 93.94 516 HIS A C 1
ATOM 4036 O O . HIS A 1 516 ? 4.625 24 -14.539 1 93.94 516 HIS A O 1
ATOM 4042 N N . ASP A 1 517 ? 5.027 21.797 -14.539 1 93.19 517 ASP A N 1
ATOM 4043 C CA . ASP A 1 517 ? 5.738 21.828 -13.266 1 93.19 517 ASP A CA 1
ATOM 4044 C C . ASP A 1 517 ? 6.977 22.719 -13.344 1 93.19 517 ASP A C 1
ATOM 4046 O O . ASP A 1 517 ? 7.277 23.453 -12.406 1 93.19 517 ASP A O 1
ATOM 4050 N N . LEU A 1 518 ? 7.68 22.594 -14.445 1 94.19 518 LEU A N 1
ATOM 4051 C CA . LEU A 1 518 ? 8.867 23.422 -14.648 1 94.19 518 LEU A CA 1
ATOM 4052 C C . LEU A 1 518 ? 8.5 24.891 -14.703 1 94.19 518 LEU A C 1
ATOM 4054 O O . LEU A 1 518 ? 9.18 25.734 -14.094 1 94.19 518 LEU A O 1
ATOM 4058 N N . SER A 1 519 ? 7.395 25.266 -15.398 1 94 519 SER A N 1
ATOM 4059 C CA . SER A 1 519 ? 6.934 26.656 -15.492 1 94 519 SER A CA 1
ATOM 4060 C C . SER A 1 519 ? 6.566 27.219 -14.125 1 94 519 SER A C 1
ATOM 4062 O O . SER A 1 519 ? 6.914 28.344 -13.797 1 94 519 SER A O 1
ATOM 4064 N N . ASN A 1 520 ? 5.934 26.344 -13.336 1 91.25 520 ASN A N 1
ATOM 4065 C CA . ASN A 1 520 ? 5.574 26.766 -11.984 1 91.25 520 ASN A CA 1
ATOM 4066 C C . ASN A 1 520 ? 6.812 26.984 -11.117 1 91.25 520 ASN A C 1
ATOM 4068 O O . ASN A 1 520 ? 6.863 27.938 -10.328 1 91.25 520 ASN A O 1
ATOM 4072 N N . SER A 1 521 ? 7.734 26.125 -11.258 1 94.25 521 SER A N 1
ATOM 4073 C CA . SER A 1 521 ? 8.938 26.219 -10.438 1 94.25 521 SER A CA 1
ATOM 4074 C C . SER A 1 521 ? 9.75 27.453 -10.805 1 94.25 521 SER A C 1
ATOM 4076 O O . SER A 1 521 ? 10.32 28.109 -9.93 1 94.25 521 SER A O 1
ATOM 4078 N N . VAL A 1 522 ? 9.82 27.812 -12.109 1 93.19 522 VAL A N 1
ATOM 4079 C CA . VAL A 1 522 ? 10.523 29.016 -12.539 1 93.19 522 VAL A CA 1
ATOM 4080 C C . VAL A 1 522 ? 9.812 30.25 -11.992 1 93.19 522 VAL A C 1
ATOM 4082 O O . VAL A 1 522 ? 10.453 31.188 -11.5 1 93.19 522 VAL A O 1
ATOM 4085 N N . GLY A 1 523 ? 8.461 30.25 -12.133 1 92.69 523 GLY A N 1
ATOM 4086 C CA . GLY A 1 523 ? 7.688 31.344 -11.555 1 92.69 523 GLY A CA 1
ATOM 4087 C C . GLY A 1 523 ? 7.898 31.5 -10.062 1 92.69 523 GLY A C 1
ATOM 4088 O O . GLY A 1 523 ? 8.039 32.625 -9.562 1 92.69 523 GLY A O 1
ATOM 4089 N N . GLU A 1 524 ? 7.945 30.406 -9.352 1 91.94 524 GLU A N 1
ATOM 4090 C CA . GLU A 1 524 ? 8.133 30.422 -7.902 1 91.94 524 GLU A CA 1
ATOM 4091 C C . GLU A 1 524 ? 9.523 30.938 -7.531 1 91.94 524 GLU A C 1
ATOM 4093 O O . GLU A 1 524 ? 9.68 31.672 -6.551 1 91.94 524 GLU A O 1
ATOM 4098 N N . VAL A 1 525 ? 10.602 30.609 -8.289 1 92.12 525 VAL A N 1
ATOM 4099 C CA . VAL A 1 525 ? 11.961 31.062 -8 1 92.12 525 VAL A CA 1
ATOM 4100 C C . VAL A 1 525 ? 12.047 32.562 -8.18 1 92.12 525 VAL A C 1
ATOM 4102 O O . VAL A 1 525 ? 12.602 33.281 -7.324 1 92.12 525 VAL A O 1
ATOM 4105 N N . LYS A 1 526 ? 11.383 33.062 -9.188 1 93.19 526 LYS A N 1
ATOM 4106 C CA . LYS A 1 526 ? 11.406 34.5 -9.422 1 93.19 526 LYS A CA 1
ATOM 4107 C C . LYS A 1 526 ? 10.586 35.25 -8.375 1 93.19 526 LYS A C 1
ATOM 4109 O O . LYS A 1 526 ? 10.992 36.312 -7.895 1 93.19 526 LYS A O 1
ATOM 4114 N N . ARG A 1 527 ? 9.469 34.688 -8.039 1 93.94 527 ARG A N 1
ATOM 4115 C CA . ARG A 1 527 ? 8.641 35.281 -6.992 1 93.94 527 ARG A CA 1
ATOM 4116 C C . ARG A 1 527 ? 9.383 35.312 -5.656 1 93.94 527 ARG A C 1
ATOM 4118 O O . ARG A 1 527 ? 9.406 36.344 -4.969 1 93.94 527 ARG A O 1
ATOM 4125 N N . SER A 1 528 ? 9.953 34.188 -5.301 1 92.88 528 SER A N 1
ATOM 4126 C CA . SER A 1 528 ? 10.648 34.094 -4.02 1 92.88 528 SER A CA 1
ATOM 4127 C C . SER A 1 528 ? 11.875 35 -3.977 1 92.88 528 SER A C 1
ATOM 4129 O O . SER A 1 528 ? 12.195 35.562 -2.932 1 92.88 528 SER A O 1
ATOM 4131 N N . GLN A 1 529 ? 12.547 35.188 -5.074 1 92.31 529 GLN A N 1
ATOM 4132 C CA . GLN A 1 529 ? 13.68 36.125 -5.145 1 92.31 529 GLN A CA 1
ATOM 4133 C C . GLN A 1 529 ? 13.227 37.562 -4.895 1 92.31 529 GLN A C 1
ATOM 4135 O O . GLN A 1 529 ? 13.859 38.281 -4.129 1 92.31 529 GLN A O 1
ATOM 4140 N N . ALA A 1 530 ? 12.125 37.906 -5.516 1 93.62 530 ALA A N 1
ATOM 4141 C CA . ALA A 1 530 ? 11.57 39.25 -5.316 1 93.62 530 ALA A CA 1
ATOM 4142 C C . ALA A 1 530 ? 11.109 39.438 -3.875 1 93.62 530 ALA A C 1
ATOM 4144 O O . ALA A 1 530 ? 11.289 40.531 -3.303 1 93.62 530 ALA A O 1
ATOM 4145 N N . SER A 1 531 ? 10.57 38.406 -3.311 1 94.56 531 SER A N 1
ATOM 4146 C CA . SER A 1 531 ? 10.062 38.469 -1.944 1 94.56 531 SER A CA 1
ATOM 4147 C C . SER A 1 531 ? 11.195 38.656 -0.942 1 94.56 531 SER A C 1
ATOM 4149 O O . SER A 1 531 ? 11.039 39.312 0.078 1 94.56 531 SER A O 1
ATOM 4151 N N . VAL A 1 532 ? 12.398 38.031 -1.191 1 94.56 532 VAL A N 1
ATOM 4152 C CA . VAL A 1 532 ? 13.531 38.188 -0.285 1 94.56 532 VAL A CA 1
ATOM 4153 C C . VAL A 1 532 ? 13.961 39.656 -0.208 1 94.56 532 VAL A C 1
ATOM 4155 O O . VAL A 1 532 ? 14.211 40.156 0.88 1 94.56 532 VAL A O 1
ATOM 4158 N N . LYS A 1 533 ? 13.93 40.375 -1.324 1 92.69 533 LYS A N 1
ATOM 4159 C CA . LYS A 1 533 ? 14.305 41.781 -1.353 1 92.69 533 LYS A CA 1
ATOM 4160 C C . LYS A 1 533 ? 13.273 42.625 -0.636 1 92.69 533 LYS A C 1
ATOM 4162 O O . LYS A 1 533 ? 13.625 43.5 0.163 1 92.69 533 LYS A O 1
ATOM 4167 N N . THR A 1 534 ? 12.039 42.312 -0.876 1 95.62 534 THR A N 1
ATOM 4168 C CA . THR A 1 534 ? 10.961 43.094 -0.281 1 95.62 534 THR A CA 1
ATOM 4169 C C . THR A 1 534 ? 10.906 42.875 1.229 1 95.62 534 THR A C 1
ATOM 4171 O O . THR A 1 534 ? 10.75 43.844 1.989 1 95.62 534 THR A O 1
ATOM 4174 N N . THR A 1 535 ? 11.039 41.656 1.654 1 95.62 535 THR A N 1
ATOM 4175 C CA . THR A 1 535 ? 10.977 41.375 3.082 1 95.62 535 THR A CA 1
ATOM 4176 C C . THR A 1 535 ? 12.203 41.906 3.807 1 95.62 535 THR A C 1
ATOM 4178 O O . THR A 1 535 ? 12.117 42.312 4.977 1 95.62 535 THR A O 1
ATOM 4181 N N . PHE A 1 536 ? 13.328 42 3.104 1 94.31 536 PHE A N 1
ATOM 4182 C CA . PHE A 1 536 ? 14.516 42.625 3.693 1 94.31 536 PHE A CA 1
ATOM 4183 C C . PHE A 1 536 ? 14.266 44.094 3.98 1 94.31 536 PHE A C 1
ATOM 4185 O O . PHE A 1 536 ? 14.562 44.594 5.074 1 94.31 536 PHE A O 1
ATOM 4192 N N . ASN A 1 537 ? 13.648 44.812 3.045 1 95.44 537 ASN A N 1
ATOM 4193 C CA . ASN A 1 537 ? 13.32 46.219 3.227 1 95.44 537 ASN A CA 1
ATOM 4194 C C . ASN A 1 537 ? 12.273 46.406 4.316 1 95.44 537 ASN A C 1
ATOM 4196 O O . ASN A 1 537 ? 12.344 47.375 5.082 1 95.44 537 ASN A O 1
ATOM 4200 N N . ARG A 1 538 ? 11.359 45.438 4.336 1 96.62 538 ARG A N 1
ATOM 4201 C CA . ARG A 1 538 ? 10.344 45.5 5.383 1 96.62 538 ARG A CA 1
ATOM 4202 C C . ARG A 1 538 ? 10.969 45.344 6.762 1 96.62 538 ARG A C 1
ATOM 4204 O O . ARG A 1 538 ? 10.602 46.031 7.707 1 96.62 538 ARG A O 1
ATOM 4211 N N . ARG A 1 539 ? 11.891 44.469 6.867 1 96 539 ARG A N 1
ATOM 4212 C CA . ARG A 1 539 ? 12.578 44.219 8.125 1 96 539 ARG A CA 1
ATOM 4213 C C . ARG A 1 539 ? 13.359 45.469 8.57 1 96 539 ARG A C 1
ATOM 4215 O O . ARG A 1 539 ? 13.305 45.875 9.734 1 96 539 ARG A O 1
ATOM 4222 N N . LEU A 1 540 ? 13.984 46.188 7.668 1 95.81 540 LEU A N 1
ATOM 4223 C CA . LEU A 1 540 ? 14.766 47.375 7.977 1 95.81 540 LEU A CA 1
ATOM 4224 C C . LEU A 1 540 ? 13.852 48.531 8.422 1 95.81 540 LEU A C 1
ATOM 4226 O O . LEU A 1 540 ? 14.164 49.25 9.383 1 95.81 540 LEU A O 1
ATOM 4230 N N . ALA A 1 541 ? 12.75 48.656 7.727 1 96.31 541 ALA A N 1
ATOM 4231 C CA . ALA A 1 541 ? 11.789 49.688 8.078 1 96.31 541 ALA A CA 1
ATOM 4232 C C . ALA A 1 541 ? 11.188 49.438 9.461 1 96.31 541 ALA A C 1
ATOM 4234 O O . ALA A 1 541 ? 11.055 50.375 10.266 1 96.31 541 ALA A O 1
ATOM 4235 N N . ALA A 1 542 ? 10.852 48.156 9.703 1 95.69 542 ALA A N 1
ATOM 4236 C CA . ALA A 1 542 ? 10.266 47.781 10.992 1 95.69 542 ALA A CA 1
ATOM 4237 C C . ALA A 1 542 ? 11.289 47.969 12.117 1 95.69 542 ALA A C 1
ATOM 4239 O O . ALA A 1 542 ? 10.938 48.406 13.219 1 95.69 542 ALA A O 1
ATOM 4240 N N . LYS A 1 543 ? 12.516 47.656 11.891 1 93.94 543 LYS A N 1
ATOM 4241 C CA . LYS A 1 543 ? 13.578 47.812 12.883 1 93.94 543 LYS A CA 1
ATOM 4242 C C . LYS A 1 543 ? 13.789 49.281 13.219 1 93.94 543 LYS A C 1
ATOM 4244 O O . LYS A 1 543 ? 13.922 49.656 14.391 1 93.94 543 LYS A O 1
ATOM 4249 N N . ARG A 1 544 ? 13.75 50.188 12.227 1 93.88 544 ARG A N 1
ATOM 4250 C CA . ARG A 1 544 ? 13.914 51.625 12.438 1 93.88 544 ARG A CA 1
ATOM 4251 C C . ARG A 1 544 ? 12.766 52.188 13.258 1 93.88 544 ARG A C 1
ATOM 4253 O O . ARG A 1 544 ? 12.984 53 14.172 1 93.88 544 ARG A O 1
ATOM 4260 N N . GLU A 1 545 ? 11.617 51.75 12.914 1 93.5 545 GLU A N 1
ATOM 4261 C CA . GLU A 1 545 ? 10.445 52.188 13.664 1 93.5 545 GLU A CA 1
ATOM 4262 C C . GLU A 1 545 ? 10.547 51.781 15.133 1 93.5 545 GLU A C 1
ATOM 4264 O O . GLU A 1 545 ? 10.297 52.594 16.016 1 93.5 545 GLU A O 1
ATOM 4269 N N . PHE A 1 546 ? 10.906 50.594 15.383 1 92.19 546 PHE A N 1
ATOM 4270 C CA . PHE A 1 546 ? 11.008 50.062 16.734 1 92.19 546 PHE A CA 1
ATOM 4271 C C . PHE A 1 546 ? 12.086 50.812 17.531 1 92.19 546 PHE A C 1
ATOM 4273 O O . PHE A 1 546 ? 11.867 51.188 18.672 1 92.19 546 PHE A O 1
ATOM 4280 N N . GLU A 1 547 ? 13.211 51.094 16.922 1 91.44 547 GLU A N 1
ATOM 4281 C CA . GLU A 1 547 ? 14.328 51.75 17.609 1 91.44 547 GLU A CA 1
ATOM 4282 C C . GLU A 1 547 ? 13.977 53.188 17.953 1 91.44 547 GLU A C 1
ATOM 4284 O O . GLU A 1 547 ? 14.289 53.656 19.062 1 91.44 547 GLU A O 1
ATOM 4289 N N . VAL A 1 548 ? 13.25 53.875 17.047 1 90.38 548 VAL A N 1
ATOM 4290 C CA . VAL A 1 548 ? 12.867 55.25 17.266 1 90.38 548 VAL A CA 1
ATOM 4291 C C . VAL A 1 548 ? 11.852 55.344 18.406 1 90.38 548 VAL A C 1
ATOM 4293 O O . VAL A 1 548 ? 11.977 56.188 19.297 1 90.38 548 VAL A O 1
ATOM 4296 N N . LEU A 1 549 ? 10.898 54.406 18.359 1 88.06 549 LEU A N 1
ATOM 4297 C CA . LEU A 1 549 ? 9.852 54.438 19.375 1 88.06 549 LEU A CA 1
ATOM 4298 C C . LEU A 1 549 ? 10.398 53.969 20.719 1 88.06 549 LEU A C 1
ATOM 4300 O O . LEU A 1 549 ? 9.992 54.5 21.766 1 88.06 549 LEU A O 1
ATOM 4304 N N . GLN A 1 550 ? 11.258 53.094 20.75 1 86.06 550 GLN A N 1
ATOM 4305 C CA . GLN A 1 550 ? 11.875 52.625 21.984 1 86.06 550 GLN A CA 1
ATOM 4306 C C . GLN A 1 550 ? 12.711 53.719 22.641 1 86.06 550 GLN A C 1
ATOM 4308 O O . GLN A 1 550 ? 12.688 53.906 23.859 1 86.06 550 GLN A O 1
ATOM 4313 N N . ASP A 1 551 ? 13.398 54.531 21.844 1 85.62 551 ASP A N 1
ATOM 4314 C CA . ASP A 1 551 ? 14.195 55.656 22.359 1 85.62 551 ASP A CA 1
ATOM 4315 C C . ASP A 1 551 ? 13.305 56.75 22.953 1 85.62 551 ASP A C 1
ATOM 4317 O O . ASP A 1 551 ? 13.625 57.312 24 1 85.62 551 ASP A O 1
ATOM 4321 N N . LYS A 1 552 ? 12.18 56.969 22.266 1 84 552 LYS A N 1
ATOM 4322 C CA . LYS A 1 552 ? 11.234 57.938 22.766 1 84 552 LYS A CA 1
ATOM 4323 C C . LYS A 1 552 ? 10.586 57.469 24.062 1 84 552 LYS A C 1
ATOM 4325 O O . LYS A 1 552 ? 10.344 58.281 24.969 1 84 552 LYS A O 1
ATOM 4330 N N . PHE A 1 553 ? 10.297 56.219 24.094 1 82.81 553 PHE A N 1
ATOM 4331 C CA . PHE A 1 553 ? 9.664 55.656 25.281 1 82.81 553 PHE A CA 1
ATOM 4332 C C . PHE A 1 553 ? 10.609 55.719 26.484 1 82.81 553 PHE A C 1
ATOM 4334 O O . PHE A 1 553 ? 10.18 55.969 27.609 1 82.81 553 PHE A O 1
ATOM 4341 N N . GLU A 1 554 ? 11.805 55.625 26.328 1 79.31 554 GLU A N 1
ATOM 4342 C CA . GLU A 1 554 ? 12.781 55.625 27.406 1 79.31 554 GLU A CA 1
ATOM 4343 C C . GLU A 1 554 ? 13.094 57.062 27.875 1 79.31 554 GLU A C 1
ATOM 4345 O O . GLU A 1 554 ? 13.305 57.281 29.078 1 79.31 554 GLU A O 1
ATOM 4350 N N . LYS A 1 555 ? 13 58.062 26.953 1 76.81 555 LYS A N 1
ATOM 4351 C CA . LYS A 1 555 ? 13.391 59.406 27.297 1 76.81 555 LYS A CA 1
ATOM 4352 C C . LYS A 1 555 ? 12.195 60.219 27.797 1 76.81 555 LYS A C 1
ATOM 4354 O O . LYS A 1 555 ? 12.328 61.031 28.703 1 76.81 555 LYS A O 1
ATOM 4359 N N . GLU A 1 556 ? 11.07 60.281 27 1 63.69 556 GLU A N 1
ATOM 4360 C CA . GLU A 1 556 ? 10.016 61.25 27.234 1 63.69 556 GLU A CA 1
ATOM 4361 C C . GLU A 1 556 ? 8.867 60.625 28.031 1 63.69 556 GLU A C 1
ATOM 4363 O O . GLU A 1 556 ? 7.891 61.312 28.359 1 63.69 556 GLU A O 1
ATOM 4368 N N . ASN A 1 557 ? 9.133 59.594 28.672 1 57.12 557 ASN A N 1
ATOM 4369 C CA . ASN A 1 557 ? 8.078 58.938 29.438 1 57.12 557 ASN A CA 1
ATOM 4370 C C . ASN A 1 557 ? 6.758 58.906 28.672 1 57.12 557 ASN A C 1
ATOM 4372 O O . ASN A 1 557 ? 5.707 59.219 29.234 1 57.12 557 ASN A O 1
ATOM 4376 N N . ILE A 1 558 ? 6.805 58.969 27.406 1 56 558 ILE A N 1
ATOM 4377 C CA . ILE A 1 558 ? 5.68 59.156 26.516 1 56 558 ILE A CA 1
ATOM 4378 C C . ILE A 1 558 ? 4.684 58 26.656 1 56 558 ILE A C 1
ATOM 4380 O O . ILE A 1 558 ? 5.078 56.844 26.828 1 56 558 ILE A O 1
ATOM 4384 N N . THR A 1 559 ? 3.373 58.344 26.766 1 61 559 THR A N 1
ATOM 4385 C CA . THR A 1 559 ? 2.066 57.75 27 1 61 559 THR A CA 1
ATOM 4386 C C . THR A 1 559 ? 1.708 56.781 25.875 1 61 559 THR A C 1
ATOM 4388 O O . THR A 1 559 ? 0.7 56.094 25.938 1 61 559 THR A O 1
ATOM 4391 N N . ASP A 1 560 ? 2.615 56.625 24.938 1 78.94 560 ASP A N 1
ATOM 4392 C CA . ASP A 1 560 ? 2.025 55.875 23.844 1 78.94 560 ASP A CA 1
ATOM 4393 C C . ASP A 1 560 ? 2.539 54.438 23.844 1 78.94 560 ASP A C 1
ATOM 4395 O O . ASP A 1 560 ? 3.189 54 22.891 1 78.94 560 ASP A O 1
ATOM 4399 N N . LEU A 1 561 ? 2.359 53.656 24.922 1 82.81 561 LEU A N 1
ATOM 4400 C CA . LEU A 1 561 ? 2.775 52.281 25.094 1 82.81 561 LEU A CA 1
ATOM 4401 C C . LEU A 1 561 ? 2.24 51.406 23.969 1 82.81 561 LEU A C 1
ATOM 4403 O O . LEU A 1 561 ? 2.93 50.5 23.5 1 82.81 561 LEU A O 1
ATOM 4407 N N . ASP A 1 562 ? 1.148 51.688 23.453 1 84.44 562 ASP A N 1
ATOM 4408 C CA . ASP A 1 562 ? 0.516 50.875 22.406 1 84.44 562 ASP A CA 1
ATOM 4409 C C . ASP A 1 562 ? 1.348 50.906 21.125 1 84.44 562 ASP A C 1
ATOM 4411 O O . ASP A 1 562 ? 1.493 49.875 20.453 1 84.44 562 ASP A O 1
ATOM 4415 N N . ARG A 1 563 ? 1.89 52.031 20.859 1 85.69 563 ARG A N 1
ATOM 4416 C CA . ARG A 1 563 ? 2.688 52.156 19.641 1 85.69 563 ARG A CA 1
ATOM 4417 C C . ARG A 1 563 ? 3.992 51.375 19.766 1 85.69 563 ARG A C 1
ATOM 4419 O O . ARG A 1 563 ? 4.457 50.781 18.797 1 85.69 563 ARG A O 1
ATOM 4426 N N . VAL A 1 564 ? 4.566 51.438 20.969 1 87.75 564 VAL A N 1
ATOM 4427 C CA . VAL A 1 564 ? 5.816 50.719 21.188 1 87.75 564 VAL A CA 1
ATOM 4428 C C . VAL A 1 564 ? 5.57 49.219 21.094 1 87.75 564 VAL A C 1
ATOM 4430 O O . VAL A 1 564 ? 6.328 48.469 20.438 1 87.75 564 VAL A O 1
ATOM 4433 N N . LEU A 1 565 ? 4.469 48.75 21.719 1 89.44 565 LEU A N 1
ATOM 4434 C CA . LEU A 1 565 ? 4.152 47.344 21.703 1 89.44 565 LEU A CA 1
ATOM 4435 C C . LEU A 1 565 ? 3.826 46.875 20.297 1 89.44 565 LEU A C 1
ATOM 4437 O O . LEU A 1 565 ? 4.234 45.781 19.891 1 89.44 565 LEU A O 1
ATOM 4441 N N . ASP A 1 566 ? 3.217 47.594 19.531 1 90.06 566 ASP A N 1
ATOM 4442 C CA . ASP A 1 566 ? 2.881 47.25 18.156 1 90.06 566 ASP A CA 1
ATOM 4443 C C . ASP A 1 566 ? 4.133 47.219 17.281 1 90.06 566 ASP A C 1
ATOM 4445 O O . ASP A 1 566 ? 4.254 46.344 16.406 1 90.06 566 ASP A O 1
ATOM 4449 N N . ALA A 1 567 ? 4.949 48.25 17.5 1 91.81 567 ALA A N 1
ATOM 4450 C CA . ALA A 1 567 ? 6.195 48.25 16.734 1 91.81 567 ALA A CA 1
ATOM 4451 C C . ALA A 1 567 ? 7.043 47.031 17.031 1 91.81 567 ALA A C 1
ATOM 4453 O O . ALA A 1 567 ? 7.703 46.5 16.141 1 91.81 567 ALA A O 1
ATOM 4454 N N . GLN A 1 568 ? 7.023 46.625 18.312 1 90.81 568 GLN A N 1
ATOM 4455 C CA . GLN A 1 568 ? 7.742 45.438 18.703 1 90.81 568 GLN A CA 1
ATOM 4456 C C . GLN A 1 568 ? 7.184 44.188 17.984 1 90.81 568 GLN A C 1
ATOM 4458 O O . GLN A 1 568 ? 7.941 43.375 17.484 1 90.81 568 GLN A O 1
ATOM 4463 N N . ARG A 1 569 ? 5.953 44.062 17.922 1 92.19 569 ARG A N 1
ATOM 4464 C CA . ARG A 1 569 ? 5.309 42.938 17.25 1 92.19 569 ARG A CA 1
ATOM 4465 C C . ARG A 1 569 ? 5.605 42.969 15.75 1 92.19 569 ARG A C 1
ATOM 4467 O O . ARG A 1 569 ? 5.879 41.938 15.148 1 92.19 569 ARG A O 1
ATOM 4474 N N . ARG A 1 570 ? 5.535 44.094 15.18 1 92.81 570 ARG A N 1
ATOM 4475 C CA . ARG A 1 570 ? 5.781 44.219 13.742 1 92.81 570 ARG A CA 1
ATOM 4476 C C . ARG A 1 570 ? 7.219 43.844 13.398 1 92.81 570 ARG A C 1
ATOM 4478 O O . ARG A 1 570 ? 7.477 43.219 12.367 1 92.81 570 ARG A O 1
ATOM 4485 N N . PHE A 1 571 ? 8.125 44.281 14.234 1 93.56 571 PHE A N 1
ATOM 4486 C CA . PHE A 1 571 ? 9.516 43.938 13.984 1 93.56 571 PHE A CA 1
ATOM 4487 C C . PHE A 1 571 ? 9.742 42.438 14.102 1 93.56 571 PHE A C 1
ATOM 4489 O O . PHE A 1 571 ? 10.438 41.844 13.273 1 93.56 571 PHE A O 1
ATOM 4496 N N . ALA A 1 572 ? 9.164 41.875 15.117 1 92.94 572 ALA A N 1
ATOM 4497 C CA . ALA A 1 572 ? 9.305 40.406 15.281 1 92.94 572 ALA A CA 1
ATOM 4498 C C . ALA A 1 572 ? 8.742 39.656 14.078 1 92.94 572 ALA A C 1
ATOM 4500 O O . ALA A 1 572 ? 9.352 38.719 13.594 1 92.94 572 ALA A O 1
ATOM 4501 N N . GLU A 1 573 ? 7.633 40.031 13.594 1 93.5 573 GLU A N 1
ATOM 4502 C CA . GLU A 1 573 ? 6.992 39.406 12.445 1 93.5 573 GLU A CA 1
ATOM 4503 C C . GLU A 1 573 ? 7.809 39.625 11.172 1 93.5 573 GLU A C 1
ATOM 4505 O O . GLU A 1 573 ? 7.945 38.688 10.359 1 93.5 573 GLU A O 1
ATOM 4510 N N . ALA A 1 574 ? 8.273 40.844 11.016 1 94.88 574 ALA A N 1
ATOM 4511 C CA . ALA A 1 574 ? 9.07 41.125 9.828 1 94.88 574 ALA A CA 1
ATOM 4512 C C . ALA A 1 574 ? 10.375 40.344 9.82 1 94.88 574 ALA A C 1
ATOM 4514 O O . ALA A 1 574 ? 10.844 39.938 8.766 1 94.88 574 ALA A O 1
ATOM 4515 N N . ASP A 1 575 ? 10.969 40.281 11 1 93.5 575 ASP A N 1
ATOM 4516 C CA . ASP A 1 575 ? 12.203 39.5 11.117 1 93.5 575 ASP A CA 1
ATOM 4517 C C . ASP A 1 575 ? 11.992 38.062 10.734 1 93.5 575 ASP A C 1
ATOM 4519 O O . ASP A 1 575 ? 12.75 37.5 9.938 1 93.5 575 ASP A O 1
ATOM 4523 N N . SER A 1 576 ? 11.047 37.406 11.234 1 92.94 576 SER A N 1
ATOM 4524 C CA . SER A 1 576 ? 10.719 36 10.906 1 92.94 576 SER A CA 1
ATOM 4525 C C . SER A 1 576 ? 10.352 35.875 9.43 1 92.94 576 SER A C 1
ATOM 4527 O O . SER A 1 576 ? 10.742 34.875 8.781 1 92.94 576 SER A O 1
ATOM 4529 N N . ALA A 1 577 ? 9.602 36.781 8.938 1 93.69 577 ALA A N 1
ATOM 4530 C CA . ALA A 1 577 ? 9.172 36.75 7.543 1 93.69 577 ALA A CA 1
ATOM 4531 C C . ALA A 1 577 ? 10.367 36.812 6.594 1 93.69 577 ALA A C 1
ATOM 4533 O O . ALA A 1 577 ? 10.359 36.188 5.527 1 93.69 577 ALA A O 1
ATOM 4534 N N . HIS A 1 578 ? 11.352 37.625 6.957 1 94.62 578 HIS A N 1
ATOM 4535 C CA . HIS A 1 578 ? 12.539 37.75 6.121 1 94.62 578 HIS A CA 1
ATOM 4536 C C . HIS A 1 578 ? 13.273 36.438 6 1 94.62 578 HIS A C 1
ATOM 4538 O O . HIS A 1 578 ? 13.594 36 4.891 1 94.62 578 HIS A O 1
ATOM 4544 N N . TYR A 1 579 ? 13.516 35.75 7.102 1 93 579 TYR A N 1
ATOM 4545 C CA . TYR A 1 579 ? 14.219 34.469 7.062 1 93 579 TYR A CA 1
ATOM 4546 C C . TYR A 1 579 ? 13.367 33.406 6.398 1 93 579 TYR A C 1
ATOM 4548 O O . TYR A 1 579 ? 13.891 32.5 5.734 1 93 579 TYR A O 1
ATOM 4556 N N . LYS A 1 580 ? 12.062 33.469 6.566 1 93.5 580 LYS A N 1
ATOM 4557 C CA . LYS A 1 580 ? 11.18 32.562 5.859 1 93.5 580 LYS A CA 1
ATOM 4558 C C . LYS A 1 580 ? 11.297 32.75 4.348 1 93.5 580 LYS A C 1
ATOM 4560 O O . LYS A 1 580 ? 11.32 31.75 3.602 1 93.5 580 LYS A O 1
ATOM 4565 N N . ALA A 1 581 ? 11.336 33.938 3.92 1 94.06 581 ALA A N 1
ATOM 4566 C CA . ALA A 1 581 ? 11.469 34.219 2.494 1 94.06 581 ALA A CA 1
ATOM 4567 C C . ALA A 1 581 ? 12.781 33.688 1.947 1 94.06 581 ALA A C 1
ATOM 4569 O O . ALA A 1 581 ? 12.836 33.156 0.83 1 94.06 581 ALA A O 1
ATOM 4570 N N . ARG A 1 582 ? 13.883 33.844 2.709 1 94.31 582 ARG A N 1
ATOM 4571 C CA . ARG A 1 582 ? 15.18 33.312 2.289 1 94.31 582 ARG A CA 1
ATOM 4572 C C . ARG A 1 582 ? 15.125 31.797 2.121 1 94.31 582 ARG A C 1
ATOM 4574 O O . ARG A 1 582 ? 15.664 31.25 1.155 1 94.31 582 ARG A O 1
ATOM 4581 N N . VAL A 1 583 ? 14.547 31.125 3.035 1 93.94 583 VAL A N 1
ATOM 4582 C CA . VAL A 1 583 ? 14.422 29.688 2.977 1 93.94 583 VAL A CA 1
ATOM 4583 C C . VAL A 1 583 ? 13.531 29.281 1.801 1 93.94 583 VAL A C 1
ATOM 4585 O O . VAL A 1 583 ? 13.812 28.312 1.102 1 93.94 583 VAL A O 1
ATOM 4588 N N . GLU A 1 584 ? 12.406 30.031 1.604 1 93.19 584 GLU A N 1
ATOM 4589 C CA . GLU A 1 584 ? 11.523 29.766 0.477 1 93.19 584 GLU A CA 1
ATOM 4590 C C . GLU A 1 584 ? 12.266 29.875 -0.852 1 93.19 584 GLU A C 1
ATOM 4592 O O . GLU A 1 584 ? 11.977 29.125 -1.793 1 93.19 584 GLU A O 1
ATOM 4597 N N . TYR A 1 585 ? 13.164 30.844 -0.956 1 94.19 585 TYR A N 1
ATOM 4598 C CA . TYR A 1 585 ? 13.977 30.969 -2.16 1 94.19 585 TYR A CA 1
ATOM 4599 C C . TYR A 1 585 ? 14.867 29.75 -2.348 1 94.19 585 TYR A C 1
ATOM 4601 O O . TYR A 1 585 ? 14.969 29.203 -3.451 1 94.19 585 TYR A O 1
ATOM 4609 N N . ALA A 1 586 ? 15.539 29.312 -1.285 1 93.44 586 ALA A N 1
ATOM 4610 C CA . ALA A 1 586 ? 16.375 28.109 -1.352 1 93.44 586 ALA A CA 1
ATOM 4611 C C . ALA A 1 586 ? 15.555 26.891 -1.778 1 93.44 586 ALA A C 1
ATOM 4613 O O . ALA A 1 586 ? 16 26.094 -2.607 1 93.44 586 ALA A O 1
ATOM 4614 N N . LEU A 1 587 ? 14.375 26.75 -1.188 1 93.06 587 LEU A N 1
ATOM 4615 C CA . LEU A 1 587 ? 13.492 25.641 -1.533 1 93.06 587 LEU A CA 1
ATOM 4616 C C . LEU A 1 587 ? 12.984 25.766 -2.965 1 93.06 587 LEU A C 1
ATOM 4618 O O . LEU A 1 587 ? 12.781 24.766 -3.652 1 93.06 587 LEU A O 1
ATOM 4622 N N . GLY A 1 588 ? 12.727 27.016 -3.357 1 91.88 588 GLY A N 1
ATOM 4623 C CA . GLY A 1 588 ? 12.352 27.25 -4.742 1 91.88 588 GLY A CA 1
ATOM 4624 C C . GLY A 1 588 ? 13.406 26.781 -5.73 1 91.88 588 GLY A C 1
ATOM 4625 O O . GLY A 1 588 ? 13.078 26.156 -6.746 1 91.88 588 GLY A O 1
ATOM 4626 N N . LEU A 1 589 ? 14.625 27.062 -5.457 1 92.12 589 LEU A N 1
ATOM 4627 C CA . LEU A 1 589 ? 15.727 26.609 -6.301 1 92.12 589 LEU A CA 1
ATOM 4628 C C . LEU A 1 589 ? 15.805 25.078 -6.32 1 92.12 589 LEU A C 1
ATOM 4630 O O . LEU A 1 589 ? 15.969 24.484 -7.383 1 92.12 589 LEU A O 1
ATOM 4634 N N . LYS A 1 590 ? 15.766 24.484 -5.188 1 92.62 590 LYS A N 1
ATOM 4635 C CA . LYS A 1 590 ? 15.766 23.031 -5.105 1 92.62 590 LYS A CA 1
ATOM 4636 C C . LYS A 1 590 ? 14.641 22.422 -5.945 1 92.62 590 LYS A C 1
ATOM 4638 O O . LYS A 1 590 ? 14.852 21.453 -6.672 1 92.62 590 LYS A O 1
ATOM 4643 N N . ASN A 1 591 ? 13.406 23.016 -5.789 1 94 591 ASN A N 1
ATOM 4644 C CA . ASN A 1 591 ? 12.258 22.531 -6.543 1 94 591 ASN A CA 1
ATOM 4645 C C . ASN A 1 591 ? 12.477 22.672 -8.047 1 94 591 ASN A C 1
ATOM 4647 O O . ASN A 1 591 ? 11.984 21.859 -8.828 1 94 591 ASN A O 1
ATOM 4651 N N . LEU A 1 592 ? 13.164 23.719 -8.461 1 92.44 592 LEU A N 1
ATOM 4652 C CA . LEU A 1 592 ? 13.492 23.875 -9.875 1 92.44 592 LEU A CA 1
ATOM 4653 C C . LEU A 1 592 ? 14.398 22.75 -10.352 1 92.44 592 LEU A C 1
ATOM 4655 O O . LEU A 1 592 ? 14.164 22.172 -11.406 1 92.44 592 LEU A O 1
ATOM 4659 N N . PHE A 1 593 ? 15.422 22.438 -9.609 1 92.25 593 PHE A N 1
ATOM 4660 C CA . PHE A 1 593 ? 16.312 21.344 -9.969 1 92.25 593 PHE A CA 1
ATOM 4661 C C . PHE A 1 593 ? 15.562 20.016 -9.977 1 92.25 593 PHE A C 1
ATOM 4663 O O . PHE A 1 593 ? 15.836 19.141 -10.797 1 92.25 593 PHE A O 1
ATOM 4670 N N . TYR A 1 594 ? 14.617 19.859 -9.016 1 93.06 594 TYR A N 1
ATOM 4671 C CA . TYR A 1 594 ? 13.766 18.672 -8.969 1 93.06 594 TYR A CA 1
ATOM 4672 C C . TYR A 1 594 ? 12.914 18.562 -10.227 1 93.06 594 TYR A C 1
ATOM 4674 O O . TYR A 1 594 ? 12.812 17.484 -10.828 1 93.06 594 TYR A O 1
ATOM 4682 N N . ALA A 1 595 ? 12.344 19.688 -10.609 1 93.81 595 ALA A N 1
ATOM 4683 C CA . ALA A 1 595 ? 11.484 19.703 -11.789 1 93.81 595 ALA A CA 1
ATOM 4684 C C . ALA A 1 595 ? 12.305 19.516 -13.062 1 93.81 595 ALA A C 1
ATOM 4686 O O . ALA A 1 595 ? 11.805 18.953 -14.047 1 93.81 595 ALA A O 1
ATOM 4687 N N . GLU A 1 596 ? 13.523 20.016 -13.078 1 92.62 596 GLU A N 1
ATOM 4688 C CA . GLU A 1 596 ? 14.422 19.859 -14.219 1 92.62 596 GLU A CA 1
ATOM 4689 C C . GLU A 1 596 ? 14.961 18.438 -14.312 1 92.62 596 GLU A C 1
ATOM 4691 O O . GLU A 1 596 ? 15.367 18 -15.383 1 92.62 596 GLU A O 1
ATOM 4696 N N . GLY A 1 597 ? 14.945 17.734 -13.195 1 91.12 597 GLY A N 1
ATOM 4697 C CA . GLY A 1 597 ? 15.492 16.391 -13.164 1 91.12 597 GLY A CA 1
ATOM 4698 C C . GLY A 1 597 ? 16.984 16.359 -12.938 1 91.12 597 GLY A C 1
ATOM 4699 O O . GLY A 1 597 ? 17.656 15.375 -13.281 1 91.12 597 GLY A O 1
ATOM 4700 N N . THR A 1 598 ? 17.609 17.391 -12.336 1 89.75 598 THR A N 1
ATOM 4701 C CA . THR A 1 598 ? 19.047 17.469 -12.156 1 89.75 598 THR A CA 1
ATOM 4702 C C . THR A 1 598 ? 19.406 17.531 -10.672 1 89.75 598 THR A C 1
ATOM 4704 O O . THR A 1 598 ? 20.516 17.906 -10.312 1 89.75 598 THR A O 1
ATOM 4707 N N . LEU A 1 599 ? 18.5 17.203 -9.812 1 89.62 599 LEU A N 1
ATOM 4708 C CA . LEU A 1 599 ? 18.719 17.297 -8.375 1 89.62 599 LEU A CA 1
ATOM 4709 C C . LEU A 1 599 ? 19.859 16.391 -7.941 1 89.62 599 LEU A C 1
ATOM 4711 O O . LEU A 1 599 ? 20.688 16.766 -7.098 1 89.62 599 LEU A O 1
ATOM 4715 N N . LEU A 1 600 ? 19.969 15.234 -8.508 1 88.06 600 LEU A N 1
ATOM 4716 C CA . LEU A 1 600 ? 21.031 14.305 -8.141 1 88.06 600 LEU A CA 1
ATOM 4717 C C . LEU A 1 600 ? 22.391 14.844 -8.555 1 88.06 600 LEU A C 1
ATOM 4719 O O . LEU A 1 600 ? 23.359 14.75 -7.801 1 88.06 600 LEU A O 1
ATOM 4723 N N . GLU A 1 601 ? 22.438 15.422 -9.734 1 82.94 601 GLU A N 1
ATOM 4724 C CA . GLU A 1 601 ? 23.688 15.984 -10.234 1 82.94 601 GLU A CA 1
ATOM 4725 C C . GLU A 1 601 ? 24.141 17.172 -9.398 1 82.94 601 GLU A C 1
ATOM 4727 O O . GLU A 1 601 ? 25.344 17.328 -9.125 1 82.94 601 GLU A O 1
ATOM 4732 N N . HIS A 1 602 ? 23.156 17.953 -9.055 1 83.12 602 HIS A N 1
ATOM 4733 C CA . HIS A 1 602 ? 23.484 19.125 -8.234 1 83.12 602 HIS A CA 1
ATOM 4734 C C . HIS A 1 602 ? 24.047 18.703 -6.879 1 83.12 602 HIS A C 1
ATOM 4736 O O . HIS A 1 602 ? 24.891 19.406 -6.312 1 83.12 602 HIS A O 1
ATOM 4742 N N . ASN A 1 603 ? 23.594 17.609 -6.379 1 80.56 603 ASN A N 1
ATOM 4743 C CA . ASN A 1 603 ? 24.0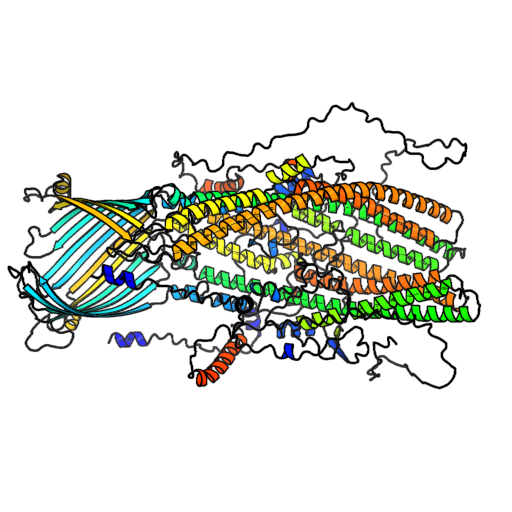94 17.094 -5.105 1 80.56 603 ASN A CA 1
ATOM 4744 C C . ASN A 1 603 ? 25.266 16.125 -5.305 1 80.56 603 ASN A C 1
ATOM 4746 O O . ASN A 1 603 ? 25.703 15.469 -4.359 1 80.56 603 ASN A O 1
ATOM 4750 N N . GLN A 1 604 ? 25.75 15.891 -6.555 1 74.06 604 GLN A N 1
ATOM 4751 C CA . GLN A 1 604 ? 26.891 15.062 -6.914 1 74.06 604 GLN A CA 1
ATOM 4752 C C . GLN A 1 604 ? 26.641 13.594 -6.586 1 74.06 604 GLN A C 1
ATOM 4754 O O . GLN A 1 604 ? 27.5 12.922 -6.02 1 74.06 604 GLN A O 1
ATOM 4759 N N . ILE A 1 605 ? 25.406 13.219 -6.781 1 74.69 605 ILE A N 1
ATOM 4760 C CA . ILE A 1 605 ? 25.031 11.82 -6.566 1 74.69 605 ILE A CA 1
ATOM 4761 C C . ILE A 1 605 ? 24.875 11.117 -7.91 1 74.69 605 ILE A C 1
ATOM 4763 O O . ILE A 1 605 ? 24.203 11.617 -8.805 1 74.69 605 ILE A O 1
ATOM 4767 N N . TYR A 1 606 ? 25.688 10.047 -8.148 1 68.38 606 TYR A N 1
ATOM 4768 C CA . TYR A 1 606 ? 25.578 9.273 -9.383 1 68.38 606 TYR A CA 1
ATOM 4769 C C . TYR A 1 606 ? 25.141 7.84 -9.086 1 68.38 606 TYR A C 1
ATOM 4771 O O . TYR A 1 606 ? 25.625 7.223 -8.133 1 68.38 606 TYR A O 1
ATOM 4779 N N . LEU A 1 607 ? 24.016 7.512 -9.656 1 65.56 607 LEU A N 1
ATOM 4780 C CA . LEU A 1 607 ? 23.516 6.152 -9.484 1 65.56 607 LEU A CA 1
ATOM 4781 C C . LEU A 1 607 ? 24.047 5.23 -10.578 1 65.56 607 LEU A C 1
ATOM 4783 O O . LEU A 1 607 ? 24.094 5.609 -11.75 1 65.56 607 LEU A O 1
ATOM 4787 N N . SER A 1 608 ? 25.109 4.48 -10.391 1 56.5 608 SER A N 1
ATOM 4788 C CA . SER A 1 608 ? 25.578 3.535 -11.398 1 56.5 608 SER A CA 1
ATOM 4789 C C . SER A 1 608 ? 24.922 2.17 -11.227 1 56.5 608 SER A C 1
ATOM 4791 O O . SER A 1 608 ? 24.516 1.805 -10.125 1 56.5 608 SER A O 1
ATOM 4793 N N . GLU A 1 609 ? 24.359 1.721 -12.289 1 50.25 609 GLU A N 1
ATOM 4794 C CA . GLU A 1 609 ? 23.875 0.346 -12.312 1 50.25 609 GLU A CA 1
ATOM 4795 C C . GLU A 1 609 ? 24.922 -0.625 -11.797 1 50.25 609 GLU A C 1
ATOM 4797 O O . GLU A 1 609 ? 25.906 -0.904 -12.492 1 50.25 609 GLU A O 1
ATOM 4802 N N . GLY A 1 610 ? 25.562 -0.145 -10.695 1 41.72 610 GLY A N 1
ATOM 4803 C CA . GLY A 1 610 ? 26.641 -1.026 -10.289 1 41.72 610 GLY A CA 1
ATOM 4804 C C . GLY A 1 610 ? 26.219 -2.471 -10.133 1 41.72 610 GLY A C 1
ATOM 4805 O O . GLY A 1 610 ? 25.016 -2.77 -10.133 1 41.72 610 GLY A O 1
ATOM 4806 N N . PRO A 1 611 ? 27.109 -3.432 -10.328 1 38.12 611 PRO A N 1
ATOM 4807 C CA . PRO A 1 611 ? 26.859 -4.797 -9.867 1 38.12 611 PRO A CA 1
ATOM 4808 C C . PRO A 1 611 ? 26.219 -4.844 -8.484 1 38.12 611 PRO A C 1
ATOM 4810 O O . PRO A 1 611 ? 26.234 -3.85 -7.754 1 38.12 611 PRO A O 1
ATOM 4813 N N . TRP A 1 612 ? 25.312 -5.723 -8.133 1 34.41 612 TRP A N 1
ATOM 4814 C CA . TRP A 1 612 ? 24.641 -5.898 -6.848 1 34.41 612 TRP A CA 1
ATOM 4815 C C . TRP A 1 612 ? 25.516 -5.402 -5.703 1 34.41 612 TRP A C 1
ATOM 4817 O O . TRP A 1 612 ? 26.734 -5.605 -5.707 1 34.41 612 TRP A O 1
ATOM 4827 N N . PRO A 1 613 ? 25.234 -4.395 -5.109 1 34.19 613 PRO A N 1
ATOM 4828 C CA . PRO A 1 613 ? 26.094 -3.838 -4.062 1 34.19 613 PRO A CA 1
ATOM 4829 C C . PRO A 1 613 ? 26.812 -4.918 -3.26 1 34.19 613 PRO A C 1
ATOM 4831 O O . PRO A 1 613 ? 26.312 -6.035 -3.127 1 34.19 613 PRO A O 1
ATOM 4834 N N . GLN A 1 614 ? 28.047 -4.848 -3.057 1 29.86 614 GLN A N 1
ATOM 4835 C CA . GLN A 1 614 ? 28.984 -5.707 -2.33 1 29.86 614 GLN A CA 1
ATOM 4836 C C . GLN A 1 614 ? 28.406 -6.094 -0.966 1 29.86 614 GLN A C 1
ATOM 4838 O O . GLN A 1 614 ? 28.609 -7.223 -0.505 1 29.86 614 GLN A O 1
ATOM 4843 N N . ALA A 1 615 ? 27.766 -5.129 -0.245 1 32.19 615 ALA A N 1
ATOM 4844 C CA . ALA A 1 615 ? 27.438 -5.43 1.149 1 32.19 615 ALA A CA 1
ATOM 4845 C C . ALA A 1 615 ? 26.297 -6.434 1.249 1 32.19 615 ALA A C 1
ATOM 4847 O O . ALA A 1 615 ? 26.219 -7.203 2.209 1 32.19 615 ALA A O 1
ATOM 4848 N N . ALA A 1 616 ? 25.344 -6.426 0.41 1 31.59 616 ALA A N 1
ATOM 4849 C CA . ALA A 1 616 ? 24.375 -7.52 0.475 1 31.59 616 ALA A CA 1
ATOM 4850 C C . ALA A 1 616 ? 25.031 -8.852 0.13 1 31.59 616 ALA A C 1
ATOM 4852 O O . ALA A 1 616 ? 24.672 -9.891 0.701 1 31.59 616 ALA A O 1
ATOM 4853 N N . TYR A 1 617 ? 25.938 -8.883 -0.883 1 30.09 617 TYR A N 1
ATOM 4854 C CA . TYR A 1 617 ? 26.828 -10.016 -1.098 1 30.09 617 TYR A CA 1
ATOM 4855 C C . TYR A 1 617 ? 27.734 -10.234 0.112 1 30.09 617 TYR A C 1
ATOM 4857 O O . TYR A 1 617 ? 28.047 -11.375 0.466 1 30.09 617 TYR A O 1
ATOM 4865 N N . CYS A 1 618 ? 28.141 -9.164 0.723 1 31.31 618 CYS A N 1
ATOM 4866 C CA . CYS A 1 618 ? 29.016 -9.375 1.865 1 31.31 618 CYS A CA 1
ATOM 4867 C C . CYS A 1 618 ? 28.281 -10.055 3.01 1 31.31 618 CYS A C 1
ATOM 4869 O O . CYS A 1 618 ? 28.812 -10.961 3.65 1 31.31 618 CYS A O 1
ATOM 4871 N N . ASP A 1 619 ? 27.031 -9.609 3.287 1 32.28 619 ASP A N 1
ATOM 4872 C CA . ASP A 1 619 ? 26.391 -10.359 4.367 1 32.28 619 ASP A CA 1
ATOM 4873 C C . ASP A 1 619 ? 26.062 -11.781 3.922 1 32.28 619 ASP A C 1
ATOM 4875 O O . ASP A 1 619 ? 26.203 -12.727 4.703 1 32.28 619 ASP A O 1
ATOM 4879 N N . ALA A 1 620 ? 25.672 -11.969 2.627 1 30.66 620 ALA A N 1
ATOM 4880 C CA . ALA A 1 620 ? 25.594 -13.328 2.102 1 30.66 620 ALA A CA 1
ATOM 4881 C C . ALA A 1 620 ? 26.984 -13.969 2.016 1 30.66 620 ALA A C 1
ATOM 4883 O O . ALA A 1 620 ? 27.156 -15.156 2.318 1 30.66 620 ALA A O 1
ATOM 4884 N N . GLU A 1 621 ? 27.984 -13.305 1.499 1 29.81 621 GLU A N 1
ATOM 4885 C CA . GLU A 1 621 ? 29.344 -13.852 1.486 1 29.81 621 GLU A CA 1
ATOM 4886 C C . GLU A 1 621 ? 29.828 -14.148 2.9 1 29.81 621 GLU A C 1
ATOM 4888 O O . GLU A 1 621 ? 30.484 -15.164 3.135 1 29.81 621 GLU A O 1
ATOM 4893 N N . GLU A 1 622 ? 29.531 -13.352 3.92 1 31.3 622 GLU A N 1
ATOM 4894 C CA . GLU A 1 622 ? 29.969 -13.82 5.234 1 31.3 622 GLU A CA 1
ATOM 4895 C C . GLU A 1 622 ? 29.297 -15.148 5.582 1 31.3 622 GLU A C 1
ATOM 4897 O O . GLU A 1 622 ? 29.938 -16.047 6.133 1 31.3 622 GLU A O 1
ATOM 4902 N N . ARG A 1 623 ? 28.062 -15.328 5.223 1 32.22 623 ARG A N 1
ATOM 4903 C CA . ARG A 1 623 ? 27.516 -16.656 5.449 1 32.22 623 ARG A CA 1
ATOM 4904 C C . ARG A 1 623 ? 27.969 -17.641 4.371 1 32.22 623 ARG A C 1
ATOM 4906 O O . ARG A 1 623 ? 28.25 -18.797 4.656 1 32.22 623 ARG A O 1
ATOM 4913 N N . LEU A 1 624 ? 27.984 -17.125 3.074 1 29.38 624 LEU A N 1
ATOM 4914 C CA . LEU A 1 624 ? 28.547 -18.016 2.068 1 29.38 624 LEU A CA 1
ATOM 4915 C C . LEU A 1 624 ? 30.016 -18.297 2.354 1 29.38 624 LEU A C 1
ATOM 4917 O O . LEU A 1 624 ? 30.469 -19.438 2.199 1 29.38 624 LEU A O 1
ATOM 4921 N N . GLN A 1 625 ? 30.891 -17.359 2.752 1 30.41 625 GLN A N 1
ATOM 4922 C CA . GLN A 1 625 ? 32.219 -17.875 3.127 1 30.41 625 GLN A CA 1
ATOM 4923 C C . GLN A 1 625 ? 32.094 -19.078 4.059 1 30.41 625 GLN A C 1
ATOM 4925 O O . GLN A 1 625 ? 32.906 -20 3.988 1 30.41 625 GLN A O 1
ATOM 4930 N N . SER A 1 626 ? 31.094 -19.172 4.844 1 27.53 626 SER A N 1
ATOM 4931 C CA . SER A 1 626 ? 31.109 -20.516 5.414 1 27.53 626 SER A CA 1
ATOM 4932 C C . SER A 1 626 ? 30.766 -21.578 4.367 1 27.53 626 SER A C 1
ATOM 4934 O O . SER A 1 626 ? 31.344 -22.656 4.355 1 27.53 626 SER A O 1
ATOM 4936 N N . ARG A 1 627 ? 29.766 -21.328 3.402 1 27.06 627 ARG A N 1
ATOM 4937 C CA . ARG A 1 627 ? 29.453 -22.453 2.523 1 27.06 627 ARG A CA 1
ATOM 4938 C C . ARG A 1 627 ? 30.203 -22.328 1.203 1 27.06 627 ARG A C 1
ATOM 4940 O O . ARG A 1 627 ? 30.172 -23.25 0.382 1 27.06 627 ARG A O 1
ATOM 4947 N N . ILE A 1 628 ? 30.719 -21.219 0.627 1 28.16 628 ILE A N 1
ATOM 4948 C CA . ILE A 1 628 ? 31.312 -21.125 -0.705 1 28.16 628 ILE A CA 1
ATOM 4949 C C . ILE A 1 628 ? 32.469 -22.109 -0.814 1 28.16 628 ILE A C 1
ATOM 4951 O O . ILE A 1 628 ? 33.031 -22.297 -1.894 1 28.16 628 ILE A O 1
ATOM 4955 N N . HIS A 1 629 ? 32.969 -23.016 -0.305 1 24.42 629 HIS A N 1
ATOM 4956 C CA . HIS A 1 629 ? 34.062 -23.609 -1.046 1 24.42 629 HIS A CA 1
ATOM 4957 C C . HIS A 1 629 ? 33.656 -24 -2.457 1 24.42 629 HIS A C 1
ATOM 4959 O O . HIS A 1 629 ? 34.438 -23.859 -3.404 1 24.42 629 HIS A O 1
ATOM 4965 N N . ASN A 1 630 ? 32.469 -24.547 -2.891 1 20.97 630 ASN A N 1
ATOM 4966 C CA . ASN A 1 630 ? 32.5 -25.422 -4.059 1 20.97 630 ASN A CA 1
ATOM 4967 C C . ASN A 1 630 ? 32.219 -24.656 -5.344 1 20.97 630 ASN A C 1
ATOM 4969 O O . ASN A 1 630 ? 32.594 -25.094 -6.43 1 20.97 630 ASN A O 1
ATOM 4973 N N . LEU A 1 631 ? 31.391 -23.547 -5.551 1 22.12 631 LEU A N 1
ATOM 4974 C CA . LEU A 1 631 ? 30.781 -23.375 -6.859 1 22.12 631 LEU A CA 1
ATOM 4975 C C . LEU A 1 631 ? 31.672 -22.516 -7.762 1 22.12 631 LEU A C 1
ATOM 4977 O O . LEU A 1 631 ? 31.75 -21.297 -7.578 1 22.12 631 LEU A O 1
ATOM 4981 N N . GLU A 1 632 ? 32.969 -22.531 -8.078 1 22.64 632 GLU A N 1
ATOM 4982 C CA . GLU A 1 632 ? 33.875 -21.844 -8.984 1 22.64 632 GLU A CA 1
ATOM 4983 C C . GLU A 1 632 ? 33.375 -21.891 -10.422 1 22.64 632 GLU A C 1
ATOM 4985 O O . GLU A 1 632 ? 33.531 -20.922 -11.172 1 22.64 632 GLU A O 1
ATOM 4990 N N . ASN A 1 633 ? 32.906 -22.953 -11.148 1 20.58 633 ASN A N 1
ATOM 4991 C CA . ASN A 1 633 ? 33.219 -23.234 -12.547 1 20.58 633 ASN A CA 1
ATOM 4992 C C . ASN A 1 633 ? 32.25 -22.531 -13.492 1 20.58 633 ASN A C 1
ATOM 4994 O O . ASN A 1 633 ? 32.5 -22.453 -14.695 1 20.58 633 ASN A O 1
ATOM 4998 N N . LEU A 1 634 ? 30.938 -22.188 -13.312 1 19.5 634 LEU A N 1
ATOM 4999 C CA . LEU A 1 634 ? 30.078 -22.188 -14.492 1 19.5 634 LEU A CA 1
ATOM 5000 C C . LEU A 1 634 ? 30.016 -20.812 -15.133 1 19.5 634 LEU A C 1
ATOM 5002 O O . LEU A 1 634 ? 29.031 -20.094 -14.977 1 19.5 634 LEU A O 1
ATOM 5006 N N . GLN A 1 635 ? 31.016 -19.906 -15.43 1 21.66 635 GLN A N 1
ATOM 5007 C CA . GLN A 1 635 ? 31.109 -18.547 -15.93 1 21.66 635 GLN A CA 1
ATOM 5008 C C . GLN A 1 635 ? 30.812 -18.484 -17.422 1 21.66 635 GLN A C 1
ATOM 5010 O O . GLN A 1 635 ? 31.281 -17.578 -18.125 1 21.66 635 GLN A O 1
ATOM 5015 N N . LYS A 1 636 ? 30.203 -19.391 -18.25 1 22.12 636 LYS A N 1
ATOM 5016 C CA . LYS A 1 636 ? 30.406 -19.25 -19.688 1 22.12 636 LYS A CA 1
ATOM 5017 C C . LYS A 1 636 ? 29.703 -18 -20.219 1 22.12 636 LYS A C 1
ATOM 5019 O O . LYS A 1 636 ? 28.812 -17.469 -19.578 1 22.12 636 LYS A O 1
ATOM 5024 N N . THR A 1 637 ? 29.531 -17.641 -21.719 1 20.75 637 THR A N 1
ATOM 5025 C CA . THR A 1 637 ? 29.734 -16.781 -22.875 1 20.75 637 THR A CA 1
ATOM 5026 C C . THR A 1 637 ? 28.438 -16.078 -23.266 1 20.75 637 THR A C 1
ATOM 5028 O O . THR A 1 637 ? 28.359 -15.438 -24.312 1 20.75 637 THR A O 1
ATOM 5031 N N . TYR A 1 638 ? 27.297 -16.031 -22.672 1 21.2 638 TYR A N 1
ATOM 5032 C CA . TYR A 1 638 ? 26.188 -15.789 -23.578 1 21.2 638 TYR A CA 1
ATOM 5033 C C . TYR A 1 638 ? 26.125 -14.32 -23.984 1 21.2 638 TYR A C 1
ATOM 5035 O O . TYR A 1 638 ? 26.438 -13.438 -23.188 1 21.2 638 TYR A O 1
ATOM 5043 N N . SER A 1 639 ? 26.219 -13.953 -25.344 1 23.83 639 SER A N 1
ATOM 5044 C CA . SER A 1 639 ? 26.172 -12.711 -26.109 1 23.83 639 SER A CA 1
ATOM 5045 C C . SER A 1 639 ? 24.844 -11.984 -25.906 1 23.83 639 SER A C 1
ATOM 5047 O O . SER A 1 639 ? 23.781 -12.531 -26.188 1 23.83 639 SER A O 1
ATOM 5049 N N . ASP A 1 640 ? 24.719 -11.117 -25.125 1 26.84 640 ASP A N 1
ATOM 5050 C CA . ASP A 1 640 ? 23.516 -10.469 -24.594 1 26.84 640 ASP A CA 1
ATOM 5051 C C . ASP A 1 640 ? 22.922 -9.5 -25.609 1 26.84 640 ASP A C 1
ATOM 5053 O O . ASP A 1 640 ? 23.641 -8.719 -26.219 1 26.84 640 ASP A O 1
ATOM 5057 N N . PRO A 1 641 ? 21.781 -9.695 -26.125 1 28.36 641 PRO A N 1
ATOM 5058 C CA . PRO A 1 641 ? 21.203 -8.836 -27.172 1 28.36 641 PRO A CA 1
ATOM 5059 C C . PRO A 1 641 ? 21.016 -7.395 -26.719 1 28.36 641 PRO A C 1
ATOM 5061 O O . PRO A 1 641 ? 20.844 -7.137 -25.516 1 28.36 641 PRO A O 1
ATOM 5064 N N . VAL A 1 642 ? 21.406 -6.434 -27.547 1 29.17 642 VAL A N 1
ATOM 5065 C CA . VAL A 1 642 ? 21.547 -5 -27.328 1 29.17 642 VAL A CA 1
ATOM 5066 C C . VAL A 1 642 ? 20.172 -4.367 -27.125 1 29.17 642 VAL A C 1
ATOM 5068 O O . VAL A 1 642 ? 19.359 -4.344 -28.047 1 29.17 642 VAL A O 1
ATOM 5071 N N . VAL A 1 643 ? 19.594 -4.477 -26.109 1 29.97 643 VAL A N 1
ATOM 5072 C CA . VAL A 1 643 ? 18.281 -3.883 -25.891 1 29.97 643 VAL A CA 1
ATOM 5073 C C . VAL A 1 643 ? 18.406 -2.373 -25.719 1 29.97 643 VAL A C 1
ATOM 5075 O O . VAL A 1 643 ? 17.453 -1.623 -25.953 1 29.97 643 VAL A O 1
ATOM 5078 N N . SER A 1 644 ? 19.312 -1.877 -24.969 1 33.31 644 SER A N 1
ATOM 5079 C CA . SER A 1 644 ? 19.438 -0.446 -24.719 1 33.31 644 SER A CA 1
ATOM 5080 C C . SER A 1 644 ? 20.719 0.119 -25.312 1 33.31 644 SER A C 1
ATOM 5082 O O . SER A 1 644 ? 21.703 -0.604 -25.484 1 33.31 644 SER A O 1
ATOM 5084 N N . ARG A 1 645 ? 20.781 1.163 -26.266 1 35.72 645 ARG A N 1
ATOM 5085 C CA . ARG A 1 645 ? 21.953 1.758 -26.922 1 35.72 645 ARG A CA 1
ATOM 5086 C C . ARG A 1 645 ? 22.812 2.516 -25.906 1 35.72 645 ARG A C 1
ATOM 5088 O O . ARG A 1 645 ? 23.578 3.396 -26.281 1 35.72 645 ARG A O 1
ATOM 5095 N N . GLY A 1 646 ? 23.094 2.221 -24.922 1 28.62 646 GLY A N 1
ATOM 5096 C CA . GLY A 1 646 ? 24.078 2.717 -23.969 1 28.62 646 GLY A CA 1
ATOM 5097 C C . GLY A 1 646 ? 23.594 3.9 -23.172 1 28.62 646 GLY A C 1
ATOM 5098 O O . GLY A 1 646 ? 22.5 4.406 -23.391 1 28.62 646 GLY A O 1
ATOM 5099 N N . PRO A 1 647 ? 24.234 4.203 -22.031 1 30.98 647 PRO A N 1
ATOM 5100 C CA . PRO A 1 647 ? 23.906 5.309 -21.125 1 30.98 647 PRO A CA 1
ATOM 5101 C C . PRO A 1 647 ? 23.922 6.664 -21.828 1 30.98 647 PRO A C 1
ATOM 5103 O O . PRO A 1 647 ? 24.641 6.848 -22.812 1 30.98 647 PRO A O 1
ATOM 5106 N N . TYR A 1 648 ? 22.906 7.32 -21.953 1 27.17 648 TYR A N 1
ATOM 5107 C CA . TYR A 1 648 ? 22.953 8.68 -22.469 1 27.17 648 TYR A CA 1
ATOM 5108 C C . TYR A 1 648 ? 24.047 9.492 -21.781 1 27.17 648 TYR A C 1
ATOM 5110 O O . TYR A 1 648 ? 24.234 9.391 -20.562 1 27.17 648 TYR A O 1
ATOM 5118 N N . GLY A 1 649 ? 25.188 9.68 -22.469 1 24.86 649 GLY A N 1
ATOM 5119 C CA . GLY A 1 649 ? 26.266 10.531 -21.969 1 24.86 649 GLY A CA 1
ATOM 5120 C C . GLY A 1 649 ? 25.75 11.852 -21.406 1 24.86 649 GLY A C 1
ATOM 5121 O O . GLY A 1 649 ? 24.953 12.539 -22.031 1 24.86 649 GLY A O 1
ATOM 5122 N N . GLN A 1 650 ? 25.656 11.859 -20.125 1 25.55 650 GLN A N 1
ATOM 5123 C CA . GLN A 1 650 ? 25.359 13.109 -19.453 1 25.55 650 GLN A CA 1
ATOM 5124 C C . GLN A 1 650 ? 26.312 14.227 -19.906 1 25.55 650 GLN A C 1
ATOM 5126 O O . GLN A 1 650 ? 27.531 14.102 -19.766 1 25.55 650 GLN A O 1
ATOM 5131 N N . VAL A 1 651 ? 26.125 14.844 -21.062 1 23.77 651 VAL A N 1
ATOM 5132 C CA . VAL A 1 651 ? 26.953 15.961 -21.484 1 23.77 651 VAL A CA 1
ATOM 5133 C C . VAL A 1 651 ? 27.094 16.969 -20.344 1 23.77 651 VAL A C 1
ATOM 5135 O O . VAL A 1 651 ? 26.094 17.359 -19.734 1 23.77 651 VAL A O 1
ATOM 5138 N N . SER A 1 652 ? 28.203 17 -19.75 1 24.94 652 SER A N 1
ATOM 5139 C CA . SER A 1 652 ? 28.641 18 -18.781 1 24.94 652 SER A CA 1
ATOM 5140 C C . SER A 1 652 ? 28.469 19.406 -19.328 1 24.94 652 SER A C 1
ATOM 5142 O O . SER A 1 652 ? 29.234 19.844 -20.188 1 24.94 652 SER A O 1
ATOM 5144 N N . ARG A 1 653 ? 27.484 19.812 -19.828 1 25.7 653 ARG A N 1
ATOM 5145 C CA . ARG A 1 653 ? 27.5 21.172 -20.359 1 25.7 653 ARG A CA 1
ATOM 5146 C C . ARG A 1 653 ? 27.766 22.188 -19.234 1 25.7 653 ARG A C 1
ATOM 5148 O O . ARG A 1 653 ? 26.828 22.719 -18.641 1 25.7 653 ARG A O 1
ATOM 5155 N N . PHE A 1 654 ? 28.641 21.906 -18.266 1 24.19 654 PHE A N 1
ATOM 5156 C CA . PHE A 1 654 ? 28.859 23.109 -17.469 1 24.19 654 PHE A CA 1
ATOM 5157 C C . PHE A 1 654 ? 29.297 24.281 -18.344 1 24.19 654 PHE A C 1
ATOM 5159 O O . PHE A 1 654 ? 30.156 24.125 -19.219 1 24.19 654 PHE A O 1
ATOM 5166 N N . ALA A 1 655 ? 28.422 25.203 -18.688 1 24.92 655 ALA A N 1
ATOM 5167 C CA . ALA A 1 655 ? 28.703 26.5 -19.266 1 24.92 655 ALA A CA 1
ATOM 5168 C C . ALA A 1 655 ? 29.984 27.094 -18.688 1 24.92 655 ALA A C 1
ATOM 5170 O O . ALA A 1 655 ? 30.266 26.938 -17.484 1 24.92 655 ALA A O 1
ATOM 5171 N N . GLU A 1 656 ? 31.016 27.172 -19.359 1 22.5 656 GLU A N 1
ATOM 5172 C CA . GLU A 1 656 ? 32.188 27.969 -19.078 1 22.5 656 GLU A CA 1
ATOM 5173 C C . GLU A 1 656 ? 31.828 29.297 -18.422 1 22.5 656 GLU A C 1
ATOM 5175 O O . GLU A 1 656 ? 30.953 30.016 -18.922 1 22.5 656 GLU A O 1
ATOM 5180 N N . VAL A 1 657 ? 32.062 29.391 -17.125 1 23.95 657 VAL A N 1
ATOM 5181 C CA . VAL A 1 657 ? 32 30.625 -16.359 1 23.95 657 VAL A CA 1
ATOM 5182 C C . VAL A 1 657 ? 32.656 31.766 -17.156 1 23.95 657 VAL A C 1
ATOM 5184 O O . VAL A 1 657 ? 33.812 31.641 -17.578 1 23.95 657 VAL A O 1
ATOM 5187 N N . LEU A 1 658 ? 31.938 32.438 -18.016 1 23.83 658 LEU A N 1
ATOM 5188 C CA . LEU A 1 658 ? 32.469 33.625 -18.688 1 23.83 658 LEU A CA 1
ATOM 5189 C C . LEU A 1 658 ? 33.406 34.406 -17.75 1 23.83 658 LEU A C 1
ATOM 5191 O O . LEU A 1 658 ? 33.281 34.312 -16.531 1 23.83 658 LEU A O 1
ATOM 5195 N N . PRO A 1 659 ? 34.656 34.688 -18.203 1 22.2 659 PRO A N 1
ATOM 5196 C CA . PRO A 1 659 ? 35.625 35.438 -17.391 1 22.2 659 PRO A CA 1
ATOM 5197 C C . PRO A 1 659 ? 34.969 36.594 -16.625 1 22.2 659 PRO A C 1
ATOM 5199 O O . PRO A 1 659 ? 33.875 37 -16.953 1 22.2 659 PRO A O 1
ATOM 5202 N N . GLU A 1 660 ? 35.594 37.062 -15.461 1 23.14 660 GLU A N 1
ATOM 5203 C CA . GLU A 1 660 ? 35.312 38.031 -14.422 1 23.14 660 GLU A CA 1
ATOM 5204 C C . GLU A 1 660 ? 34.906 39.375 -15.016 1 23.14 660 GLU A C 1
ATOM 5206 O O . GLU A 1 660 ? 34.406 40.25 -14.305 1 23.14 660 GLU A O 1
ATOM 5211 N N . ASP A 1 661 ? 35.406 39.688 -16.234 1 22.28 661 ASP A N 1
ATOM 5212 C CA . ASP A 1 661 ? 35.625 41.125 -16.406 1 22.28 661 ASP A CA 1
ATOM 5213 C C . ASP A 1 661 ? 34.312 41.875 -16.547 1 22.28 661 ASP A C 1
ATOM 5215 O O . ASP A 1 661 ? 34.312 43.094 -16.656 1 22.28 661 ASP A O 1
ATOM 5219 N N . CYS A 1 662 ? 33.406 41.344 -17.281 1 22.42 662 CYS A N 1
ATOM 5220 C CA . CYS A 1 662 ? 32.562 42.406 -17.797 1 22.42 662 CYS A CA 1
ATOM 5221 C C . CYS A 1 662 ? 31.703 43 -16.672 1 22.42 662 CYS A C 1
ATOM 5223 O O . CYS A 1 662 ? 30.906 42.312 -16.047 1 22.42 662 CYS A O 1
ATOM 5225 N N . GLU A 1 663 ? 32.219 44.125 -16 1 22.98 663 GLU A N 1
ATOM 5226 C CA . GLU A 1 663 ? 31.656 45.094 -15.039 1 22.98 663 GLU A CA 1
ATOM 5227 C C . GLU A 1 663 ? 30.281 45.562 -15.469 1 22.98 663 GLU A C 1
ATOM 5229 O O . GLU A 1 663 ? 30.125 46.188 -16.531 1 22.98 663 GLU A O 1
ATOM 5234 N N . PRO A 1 664 ? 29.328 44.812 -15.43 1 23.12 664 PRO A N 1
ATOM 5235 C CA . PRO A 1 664 ? 28.125 45.375 -16.062 1 23.12 664 PRO A CA 1
ATOM 5236 C C . PRO A 1 664 ? 27.875 46.812 -15.672 1 23.12 664 PRO A C 1
ATOM 5238 O O . PRO A 1 664 ? 28.156 47.219 -14.531 1 23.12 664 PRO A O 1
ATOM 5241 N N . GLU A 1 665 ? 28.031 47.75 -16.5 1 22.09 665 GLU A N 1
ATOM 5242 C CA . GLU A 1 665 ? 27.797 49.156 -16.312 1 22.09 665 GLU A CA 1
ATOM 5243 C C . GLU A 1 665 ? 26.406 49.438 -15.719 1 22.09 665 GLU A C 1
ATOM 5245 O O . GLU A 1 665 ? 25.391 49 -16.266 1 22.09 665 GLU A O 1
ATOM 5250 N N . PHE A 1 666 ? 26.344 49.469 -14.359 1 22.75 666 PHE A N 1
ATOM 5251 C CA . PHE A 1 666 ? 25.188 49.781 -13.539 1 22.75 666 PHE A CA 1
ATOM 5252 C C . PHE A 1 666 ? 24.484 51.031 -14.055 1 22.75 666 PHE A C 1
ATOM 5254 O O . PHE A 1 666 ? 25.125 52.094 -14.211 1 22.75 666 PHE A O 1
ATOM 5261 N N . SER A 1 667 ? 23.672 50.875 -14.992 1 22.89 667 SER A N 1
ATOM 5262 C CA . SER A 1 667 ? 22.969 52.062 -15.469 1 22.89 667 SER A CA 1
ATOM 5263 C C . SER A 1 667 ? 22.5 52.938 -14.312 1 22.89 667 SER A C 1
ATOM 5265 O O . SER A 1 667 ? 22.312 52.438 -13.203 1 22.89 667 SER A O 1
ATOM 5267 N N . GLU A 1 668 ? 22.5 54.25 -14.414 1 23.64 668 GLU A N 1
ATOM 5268 C CA . GLU A 1 668 ? 22.312 55.375 -13.508 1 23.64 668 GLU A CA 1
ATOM 5269 C C . GLU A 1 668 ? 21 55.219 -12.719 1 23.64 668 GLU A C 1
ATOM 5271 O O . GLU A 1 668 ? 20.031 54.688 -13.227 1 23.64 668 GLU A O 1
ATOM 5276 N N . PRO A 1 669 ? 21.125 55.375 -11.352 1 23.86 669 PRO A N 1
ATOM 5277 C CA . PRO A 1 669 ? 20.047 55.312 -10.359 1 23.86 669 PRO A CA 1
ATOM 5278 C C . PRO A 1 669 ? 18.844 56.156 -10.734 1 23.86 669 PRO A C 1
ATOM 5280 O O . PRO A 1 669 ? 19 57.25 -11.312 1 23.86 669 PRO A O 1
ATOM 5283 N N . VAL A 1 670 ? 17.797 55.562 -11.18 1 29.36 670 VAL A N 1
ATOM 5284 C CA . VAL A 1 670 ? 16.578 56.312 -11.477 1 29.36 670 VAL A CA 1
ATOM 5285 C C . VAL A 1 670 ? 16.312 57.312 -10.367 1 29.36 670 VAL A C 1
ATOM 5287 O O . VAL A 1 670 ? 16.531 57.031 -9.188 1 29.36 670 VAL A O 1
ATOM 5290 N N . ALA A 1 671 ? 16.047 58.562 -10.562 1 27.92 671 ALA A N 1
ATOM 5291 C CA . ALA A 1 671 ? 15.859 59.812 -9.812 1 27.92 671 ALA A CA 1
ATOM 5292 C C . ALA A 1 671 ? 14.906 59.594 -8.641 1 27.92 671 ALA A C 1
ATOM 5294 O O . ALA A 1 671 ? 13.773 59.156 -8.828 1 27.92 671 ALA A O 1
ATOM 5295 N N . VAL A 1 672 ? 15.523 59.281 -7.445 1 29.17 672 VAL A N 1
ATOM 5296 C CA . VAL A 1 672 ? 14.789 59.375 -6.188 1 29.17 672 VAL A CA 1
ATOM 5297 C C . VAL A 1 672 ? 14.117 60.719 -6.082 1 29.17 672 VAL A C 1
ATOM 5299 O O . VAL A 1 672 ? 14.609 61.719 -6.637 1 29.17 672 VAL A O 1
ATOM 5302 N N . PRO A 1 673 ? 12.914 60.781 -5.703 1 30.72 673 PRO A N 1
ATOM 5303 C CA . PRO A 1 673 ? 12.32 62.125 -5.703 1 30.72 673 PRO A CA 1
ATOM 5304 C C . PRO A 1 673 ? 13.234 63.156 -5.074 1 30.72 673 PRO A C 1
ATOM 5306 O O . PRO A 1 673 ? 14.188 62.812 -4.371 1 30.72 673 PRO A O 1
ATOM 5309 N N . PRO A 1 674 ? 13.008 64.5 -5.199 1 24.55 674 PRO A N 1
ATOM 5310 C CA . PRO A 1 674 ? 13.867 65.625 -4.848 1 24.55 674 PRO A CA 1
ATOM 5311 C C . PRO A 1 674 ? 14.422 65.5 -3.432 1 24.55 674 PRO A C 1
ATOM 5313 O O . PRO A 1 674 ? 13.805 64.938 -2.561 1 24.55 674 PRO A O 1
ATOM 5316 N N . SER A 1 675 ? 15.82 65.625 -3.281 1 25.19 675 SER A N 1
ATOM 5317 C CA . SER A 1 675 ? 16.812 65.812 -2.217 1 25.19 675 SER A CA 1
ATOM 5318 C C . SER A 1 675 ? 16.516 67 -1.346 1 25.19 675 SER A C 1
ATOM 5320 O O . SER A 1 675 ? 16.516 68.125 -1.83 1 25.19 675 SER A O 1
ATOM 5322 N N . PRO A 1 676 ? 15.57 67.062 -0.356 1 25.06 676 PRO A N 1
ATOM 5323 C CA . PRO A 1 676 ? 15.727 68.312 0.398 1 25.06 676 PRO A CA 1
ATOM 5324 C C . PRO A 1 676 ? 17.188 68.625 0.673 1 25.06 676 PRO A C 1
ATOM 5326 O O . PRO A 1 676 ? 18.047 67.75 0.641 1 25.06 676 PRO A O 1
ATOM 5329 N N . ASP A 1 677 ? 17.766 69.938 0.572 1 23.12 677 ASP A N 1
ATOM 5330 C CA . ASP A 1 677 ? 19.047 70.625 0.631 1 23.12 677 ASP A CA 1
ATOM 5331 C C . ASP A 1 677 ? 19.797 70.25 1.92 1 23.12 677 ASP A C 1
ATOM 5333 O O . ASP A 1 677 ? 20.844 70.812 2.209 1 23.12 677 ASP A O 1
ATOM 5337 N N . ASP A 1 678 ? 19.266 69.625 2.959 1 22.41 678 ASP A N 1
ATOM 5338 C CA . ASP A 1 678 ? 19.984 69.875 4.207 1 22.41 678 ASP A CA 1
ATOM 5339 C C . ASP A 1 678 ? 21.422 69.375 4.133 1 22.41 678 ASP A C 1
ATOM 5341 O O . ASP A 1 678 ? 21.719 68.375 3.486 1 22.41 678 ASP A O 1
ATOM 5345 N N . SER A 1 679 ? 22.5 70.188 4.555 1 20.86 679 SER A N 1
ATOM 5346 C CA . SER A 1 679 ? 23.953 70.375 4.648 1 20.86 679 SER A CA 1
ATOM 5347 C C . SER A 1 679 ? 24.625 69.188 5.301 1 20.86 679 SER A C 1
ATOM 5349 O O . SER A 1 679 ? 25.688 68.688 4.848 1 20.86 679 SER A O 1
ATOM 5351 N N . ASP A 1 680 ? 24.516 68.938 6.629 1 20.83 680 ASP A N 1
ATOM 5352 C CA . ASP A 1 680 ? 25.656 68.688 7.496 1 20.83 680 ASP A CA 1
ATOM 5353 C C . ASP A 1 680 ? 26.172 67.25 7.309 1 20.83 680 ASP A C 1
ATOM 5355 O O . ASP A 1 680 ? 25.438 66.375 6.816 1 20.83 680 ASP A O 1
ATOM 5359 N N . GLY A 1 681 ? 27.484 66.875 7.68 1 20.16 681 GLY A N 1
ATOM 5360 C CA . GLY A 1 681 ? 28.625 66 7.52 1 20.16 681 GLY A CA 1
ATOM 5361 C C . GLY A 1 681 ? 28.391 64.625 8.133 1 20.16 681 GLY A C 1
ATOM 5362 O O . GLY A 1 681 ? 29.328 63.844 8.359 1 20.16 681 GLY A O 1
ATOM 5363 N N . ALA A 1 682 ? 27.172 64.125 8.453 1 20.53 682 ALA A N 1
ATOM 5364 C CA . ALA A 1 682 ? 27.25 63.094 9.492 1 20.53 682 ALA A CA 1
ATOM 5365 C C . ALA A 1 682 ? 28.062 61.906 9.008 1 20.53 682 ALA A C 1
ATOM 5367 O O . ALA A 1 682 ? 27.75 61.312 7.961 1 20.53 682 ALA A O 1
ATOM 5368 N N . GLU A 1 683 ? 29.375 61.875 9.383 1 20.03 683 GLU A N 1
ATOM 5369 C CA . GLU A 1 683 ? 30.438 60.906 9.211 1 20.03 683 GLU A CA 1
ATOM 5370 C C . GLU A 1 683 ? 29.969 59.5 9.578 1 20.03 683 GLU A C 1
ATOM 5372 O O . GLU A 1 683 ? 29.344 59.281 10.625 1 20.03 683 GLU A O 1
ATOM 5377 N N . VAL A 1 684 ? 29.734 58.625 8.617 1 20.86 684 VAL A N 1
ATOM 5378 C CA . VAL A 1 684 ? 29.219 57.281 8.594 1 20.86 684 VAL A CA 1
ATOM 5379 C C . VAL A 1 684 ? 30.188 56.344 9.344 1 20.86 684 VAL A C 1
ATOM 5381 O O . VAL A 1 684 ? 31.312 56.125 8.891 1 20.86 684 VAL A O 1
ATOM 5384 N N . TRP A 1 685 ? 30.234 56.594 10.742 1 18.78 685 TRP A N 1
ATOM 5385 C CA . TRP A 1 685 ? 31.156 55.906 11.633 1 18.78 685 TRP A CA 1
ATOM 5386 C C . TRP A 1 685 ? 31.016 54.375 11.484 1 18.78 685 TRP A C 1
ATOM 5388 O O . TRP A 1 685 ? 30.094 53.781 12.039 1 18.78 685 TRP A O 1
ATOM 5398 N N . PHE A 1 686 ? 31 53.812 10.367 1 19.34 686 PHE A N 1
ATOM 5399 C CA . PHE A 1 686 ? 30.766 52.375 10.336 1 19.34 686 PHE A CA 1
ATOM 5400 C C . PHE A 1 686 ? 31.875 51.625 11.039 1 19.34 686 PHE A C 1
ATOM 5402 O O . PHE A 1 686 ? 32.719 51 10.391 1 19.34 686 PHE A O 1
ATOM 5409 N N . ASP A 1 687 ? 32.531 52.344 12.023 1 17.92 687 ASP A N 1
ATOM 5410 C CA . ASP A 1 687 ? 33.812 51.719 12.383 1 17.92 687 ASP A CA 1
ATOM 5411 C C . ASP A 1 687 ? 33.625 50.25 12.664 1 17.92 687 ASP A C 1
ATOM 5413 O O . ASP A 1 687 ? 32.5 49.781 12.852 1 17.92 687 ASP A O 1
ATOM 5417 N N . GLU A 1 688 ? 34.812 49.562 13.188 1 20.08 688 GLU A N 1
ATOM 5418 C CA . GLU A 1 688 ? 35.656 48.375 13.312 1 20.08 688 GLU A CA 1
ATOM 5419 C C . GLU A 1 688 ? 35.125 47.438 14.375 1 20.08 688 GLU A C 1
ATOM 5421 O O . GLU A 1 688 ? 35.5 46.25 14.383 1 20.08 688 GLU A O 1
ATOM 5426 N N . GLU A 1 689 ? 34.438 47.875 15.414 1 17.8 689 GLU A N 1
ATOM 5427 C CA . GLU A 1 689 ? 34.75 47.344 16.734 1 17.8 689 GLU A CA 1
ATOM 5428 C C . GLU A 1 689 ? 34.156 45.938 16.906 1 17.8 689 GLU A C 1
ATOM 5430 O O . GLU A 1 689 ? 34.094 45.438 18.031 1 17.8 689 GLU A O 1
ATOM 5435 N N . PHE A 1 690 ? 33.594 45.188 16.031 1 19.41 690 PHE A N 1
ATOM 5436 C CA . PHE A 1 690 ? 32.969 44.031 16.688 1 19.41 690 PHE A CA 1
ATOM 5437 C C . PHE A 1 690 ? 34.031 43.188 17.359 1 19.41 690 PHE A C 1
ATOM 5439 O O . PHE A 1 690 ? 34.719 42.406 16.703 1 19.41 690 PHE A O 1
ATOM 5446 N N . GLU A 1 691 ? 34.906 43.781 18.156 1 20.42 691 GLU A N 1
ATOM 5447 C CA . GLU A 1 691 ? 35.875 43 18.922 1 20.42 691 GLU A CA 1
ATOM 5448 C C . GLU A 1 691 ? 35.25 41.781 19.562 1 20.42 691 GLU A C 1
ATOM 5450 O O . GLU A 1 691 ? 34.031 41.781 19.844 1 20.42 691 GLU A O 1
ATOM 5455 N N . GLY A 1 692 ? 36.094 40.625 19.688 1 22.33 692 GLY A N 1
ATOM 5456 C CA . GLY A 1 692 ? 36.062 39.219 20.078 1 22.33 692 GLY A CA 1
ATOM 5457 C C . GLY A 1 692 ? 35.562 39 21.5 1 22.33 692 GLY A C 1
ATOM 5458 O O . GLY A 1 692 ? 36.188 38.281 22.281 1 22.33 692 GLY A O 1
ATOM 5459 N N . ALA A 1 693 ? 34.719 39.875 22.078 1 20.97 693 ALA A N 1
ATOM 5460 C CA . ALA A 1 693 ? 34.562 39.625 23.5 1 20.97 693 ALA A CA 1
ATOM 5461 C C . ALA A 1 693 ? 34 38.219 23.75 1 20.97 693 ALA A C 1
ATOM 5463 O O . ALA A 1 693 ? 33 37.812 23.156 1 20.97 693 ALA A O 1
ATOM 5464 N N . SER A 1 694 ? 34.906 37.344 24.266 1 23.41 694 SER A N 1
ATOM 5465 C CA . SER A 1 694 ? 34.906 36 24.828 1 23.41 694 SER A CA 1
ATOM 5466 C C . SER A 1 694 ? 33.781 35.844 25.859 1 23.41 694 SER A C 1
ATOM 5468 O O . SER A 1 694 ? 33.781 34.875 26.625 1 23.41 694 SER A O 1
ATOM 5470 N N . GLU A 1 695 ? 32.938 36.875 26.031 1 21.2 695 GLU A N 1
ATOM 5471 C CA . GLU A 1 695 ? 32.312 36.688 27.328 1 21.2 695 GLU A CA 1
ATOM 5472 C C . GLU A 1 695 ? 31.594 35.344 27.391 1 21.2 695 GLU A C 1
ATOM 5474 O O . GLU A 1 695 ? 31.266 34.75 26.359 1 21.2 695 GLU A O 1
ATOM 5479 N N . ASP A 1 696 ? 31.188 34.969 28.703 1 23.11 696 ASP A N 1
ATOM 5480 C CA . ASP A 1 696 ? 30.703 33.781 29.438 1 23.11 696 ASP A CA 1
ATOM 5481 C C . ASP A 1 696 ? 29.359 33.344 28.891 1 23.11 696 ASP A C 1
ATOM 5483 O O . ASP A 1 696 ? 28.594 34.125 28.359 1 23.11 696 ASP A O 1
ATOM 5487 N N . ALA A 1 697 ? 29.172 31.984 28.672 1 27.05 697 ALA A N 1
ATOM 5488 C CA . ALA A 1 697 ? 28.141 31.016 28.312 1 27.05 697 ALA A CA 1
ATOM 5489 C C . ALA A 1 697 ? 26.828 31.312 29.016 1 27.05 697 ALA A C 1
ATOM 5491 O O . ALA A 1 697 ? 26.625 30.906 30.156 1 27.05 697 ALA A O 1
ATOM 5492 N N . VAL A 1 698 ? 26.406 32.531 29 1 25.7 698 VAL A N 1
ATOM 5493 C CA . VAL A 1 698 ? 25.109 32.562 29.672 1 25.7 698 VAL A CA 1
ATOM 5494 C C . VAL A 1 698 ? 24.172 31.531 29.047 1 25.7 698 VAL A C 1
ATOM 5496 O O . VAL A 1 698 ? 24.109 31.391 27.812 1 25.7 698 VAL A O 1
ATOM 5499 N N . GLY A 1 699 ? 23.75 30.562 29.797 1 26.89 699 GLY A N 1
ATOM 5500 C CA . GLY A 1 699 ? 22.891 29.422 29.5 1 26.89 699 GLY A CA 1
ATOM 5501 C C . GLY A 1 699 ? 21.656 29.797 28.719 1 26.89 699 GLY A C 1
ATOM 5502 O O . GLY A 1 699 ? 21.078 30.875 28.906 1 26.89 699 GLY A O 1
ATOM 5503 N N . LEU A 1 700 ? 21.656 29.438 27.484 1 25.31 700 LEU A N 1
ATOM 5504 C CA . LEU A 1 700 ? 20.625 29.703 26.5 1 25.31 700 LEU A CA 1
ATOM 5505 C C . LEU A 1 700 ? 19.25 29.75 27.156 1 25.31 700 LEU A C 1
ATOM 5507 O O . LEU A 1 700 ? 18.344 30.438 26.672 1 25.31 700 LEU A O 1
ATOM 5511 N N . PHE A 1 701 ? 18.906 28.734 27.953 1 31.86 701 PHE A N 1
ATOM 5512 C CA . PHE A 1 701 ? 17.516 28.422 28.312 1 31.86 701 PHE A CA 1
ATOM 5513 C C . PHE A 1 701 ? 17.125 29.109 29.625 1 31.86 701 PHE A C 1
ATOM 5515 O O . PHE A 1 701 ? 16.203 28.672 30.297 1 31.86 701 PHE A O 1
ATOM 5522 N N . ASP A 1 702 ? 17.75 30.188 30.188 1 25.2 702 ASP A N 1
ATOM 5523 C CA . ASP A 1 702 ? 17.312 30.641 31.5 1 25.2 702 ASP A CA 1
ATOM 5524 C C . ASP A 1 702 ? 15.852 31.109 31.453 1 25.2 702 ASP A C 1
ATOM 5526 O O . ASP A 1 702 ? 15.57 32.25 31.094 1 25.2 702 ASP A O 1
ATOM 5530 N N . VAL A 1 703 ? 15.031 30.297 31.203 1 28.11 703 VAL A N 1
ATOM 5531 C CA . VAL A 1 703 ? 13.602 30.578 31.234 1 28.11 703 VAL A CA 1
ATOM 5532 C C . VAL A 1 703 ? 13.18 30.938 32.656 1 28.11 703 VAL A C 1
ATOM 5534 O O . VAL A 1 703 ? 12.016 31.25 32.906 1 28.11 703 VAL A O 1
ATOM 5537 N N . ASN A 1 704 ? 14.086 30.625 33.906 1 21.75 704 ASN A N 1
ATOM 5538 C CA . ASN A 1 704 ? 13.562 31.062 35.188 1 21.75 704 ASN A CA 1
ATOM 5539 C C . ASN A 1 704 ? 13.734 32.562 35.375 1 21.75 704 ASN A C 1
ATOM 5541 O O . ASN A 1 704 ? 14.828 33.094 35.188 1 21.75 704 ASN A O 1
ATOM 5545 N N . MET B 1 1 ? -17.969 -34.719 -45.656 1 34.19 1 MET B N 1
ATOM 5546 C CA . MET B 1 1 ? -19.297 -34.312 -45.219 1 34.19 1 MET B CA 1
ATOM 5547 C C . MET B 1 1 ? -19.203 -33.562 -43.875 1 34.19 1 MET B C 1
ATOM 5549 O O . MET B 1 1 ? -19.953 -32.625 -43.656 1 34.19 1 MET B O 1
ATOM 5553 N N . VAL B 1 2 ? -18.281 -34.062 -42.969 1 43.16 2 VAL B N 1
ATOM 5554 C CA . VAL B 1 2 ? -18.125 -33.438 -41.625 1 43.16 2 VAL B CA 1
ATOM 5555 C C . VAL B 1 2 ? -17.484 -32.062 -41.781 1 43.16 2 VAL B C 1
ATOM 5557 O O . VAL B 1 2 ? -17.812 -31.125 -41.031 1 43.16 2 VAL B O 1
ATOM 5560 N N . LEU B 1 3 ? -16.594 -31.797 -42.844 1 45.5 3 LEU B N 1
ATOM 5561 C CA . LEU B 1 3 ? -16.016 -30.484 -43.031 1 45.5 3 LEU B CA 1
ATOM 5562 C C . LEU B 1 3 ? -17.078 -29.469 -43.438 1 45.5 3 LEU B C 1
ATOM 5564 O O . LEU B 1 3 ? -16.969 -28.281 -43.094 1 45.5 3 LEU B O 1
ATOM 5568 N N . MET B 1 4 ? -18.172 -29.938 -44.125 1 41.78 4 MET B N 1
ATOM 5569 C CA . MET B 1 4 ? -19.156 -28.969 -44.625 1 41.78 4 MET B CA 1
ATOM 5570 C C . MET B 1 4 ? -20 -28.422 -43.469 1 41.78 4 MET B C 1
ATOM 5572 O O . MET B 1 4 ? -20.547 -27.328 -43.562 1 41.78 4 MET B O 1
ATOM 5576 N N . ALA B 1 5 ? -20.328 -29.328 -42.375 1 41.91 5 ALA B N 1
ATOM 5577 C CA . ALA B 1 5 ? -21.312 -28.875 -41.406 1 41.91 5 ALA B CA 1
ATOM 5578 C C . ALA B 1 5 ? -20.719 -27.828 -40.469 1 41.91 5 ALA B C 1
ATOM 5580 O O . ALA B 1 5 ? -21.453 -27.047 -39.844 1 41.91 5 ALA B O 1
ATOM 5581 N N . VAL B 1 6 ? -19.375 -27.969 -40.188 1 44.44 6 VAL B N 1
ATOM 5582 C CA . VAL B 1 6 ? -18.859 -27.016 -39.219 1 44.44 6 VAL B CA 1
ATOM 5583 C C . VAL B 1 6 ? -18.922 -25.594 -39.781 1 44.44 6 VAL B C 1
ATOM 5585 O O . VAL B 1 6 ? -18.875 -24.625 -39.031 1 44.44 6 VAL B O 1
ATOM 5588 N N . ALA B 1 7 ? -18.953 -25.484 -41.094 1 40.16 7 ALA B N 1
ATOM 5589 C CA . ALA B 1 7 ? -18.859 -24.125 -41.625 1 40.16 7 ALA B CA 1
ATOM 5590 C C . ALA B 1 7 ? -20.094 -23.312 -41.281 1 40.16 7 ALA B C 1
ATOM 5592 O O . ALA B 1 7 ? -20.094 -22.078 -41.406 1 40.16 7 ALA B O 1
ATOM 5593 N N . TYR B 1 8 ? -21.266 -24.062 -41.188 1 38.59 8 TYR B N 1
ATOM 5594 C CA . TYR B 1 8 ? -22.469 -23.234 -41.219 1 38.59 8 TYR B CA 1
ATOM 5595 C C . TYR B 1 8 ? -22.641 -22.5 -39.875 1 38.59 8 TYR B C 1
ATOM 5597 O O . TYR B 1 8 ? -23.469 -21.578 -39.781 1 38.59 8 TYR B O 1
ATOM 5605 N N . THR B 1 9 ? -22.297 -23.219 -38.781 1 36.5 9 THR B N 1
ATOM 5606 C CA . THR B 1 9 ? -22.766 -22.547 -37.594 1 36.5 9 THR B CA 1
ATOM 5607 C C . THR B 1 9 ? -21.906 -21.328 -37.281 1 36.5 9 THR B C 1
ATOM 5609 O O . THR B 1 9 ? -21.781 -20.922 -36.094 1 36.5 9 THR B O 1
ATOM 5612 N N . GLY B 1 10 ? -21.062 -20.938 -38.281 1 34.22 10 GLY B N 1
ATOM 5613 C CA . GLY B 1 10 ? -20.453 -19.672 -37.906 1 34.22 10 GLY B CA 1
ATOM 5614 C C . GLY B 1 10 ? -21.453 -18.656 -37.375 1 34.22 10 GLY B C 1
ATOM 5615 O O . GLY B 1 10 ? -22.656 -18.766 -37.656 1 34.22 10 GLY B O 1
ATOM 5616 N N . CYS B 1 11 ? -21.203 -18.156 -36.188 1 36.38 11 CYS B N 1
ATOM 5617 C CA . CYS B 1 11 ? -21.906 -17.047 -35.562 1 36.38 11 CYS B CA 1
ATOM 5618 C C . CYS B 1 11 ? -22.328 -16.031 -36.625 1 36.38 11 CYS B C 1
ATOM 5620 O O . CYS B 1 11 ? -21.484 -15.367 -37.219 1 36.38 11 CYS B O 1
ATOM 5622 N N . SER B 1 12 ? -23.141 -16.469 -37.594 1 32.09 12 SER B N 1
ATOM 5623 C CA . SER B 1 12 ? -23.703 -15.32 -38.281 1 32.09 12 SER B CA 1
ATOM 5624 C C . SER B 1 12 ? -24.188 -14.258 -37.312 1 32.09 12 SER B C 1
ATOM 5626 O O . SER B 1 12 ? -25.125 -14.484 -36.562 1 32.09 12 SER B O 1
ATOM 5628 N N . SER B 1 13 ? -23.234 -13.75 -36.5 1 33.28 13 SER B N 1
ATOM 5629 C CA . SER B 1 13 ? -23.656 -12.492 -35.906 1 33.28 13 SER B CA 1
ATOM 5630 C C . SER B 1 13 ? -24.406 -11.625 -36.906 1 33.28 13 SER B C 1
ATOM 5632 O O . SER B 1 13 ? -23.812 -11.102 -37.844 1 33.28 13 SER B O 1
ATOM 5634 N N . THR B 1 14 ? -25.453 -12.188 -37.469 1 32.19 14 THR B N 1
ATOM 5635 C CA . THR B 1 14 ? -26.328 -11.203 -38.094 1 32.19 14 THR B CA 1
ATOM 5636 C C . THR B 1 14 ? -26.547 -10.016 -37.156 1 32.19 14 THR B C 1
ATOM 5638 O O . THR B 1 14 ? -27.297 -10.125 -36.188 1 32.19 14 THR B O 1
ATOM 5641 N N . ASN B 1 15 ? -25.453 -9.336 -36.781 1 33.09 15 ASN B N 1
ATOM 5642 C CA . ASN B 1 15 ? -25.75 -7.98 -36.344 1 33.09 15 ASN B CA 1
ATOM 5643 C C . ASN B 1 15 ? -26.781 -7.312 -37.25 1 33.09 15 ASN B C 1
ATOM 5645 O O . ASN B 1 15 ? -26.484 -7.027 -38.406 1 33.09 15 ASN B O 1
ATOM 5649 N N . SER B 1 16 ? -27.969 -7.891 -37.281 1 33.91 16 SER B N 1
ATOM 5650 C CA . SER B 1 16 ? -29 -7.051 -37.875 1 33.91 16 SER B CA 1
ATOM 5651 C C . SER B 1 16 ? -28.75 -5.574 -37.562 1 33.91 16 SER B C 1
ATOM 5653 O O . SER B 1 16 ? -28.688 -5.176 -36.406 1 33.91 16 SER B O 1
ATOM 5655 N N . TYR B 1 17 ? -27.938 -4.984 -38.438 1 34.28 17 TYR B N 1
ATOM 5656 C CA . TYR B 1 17 ? -27.953 -3.527 -38.531 1 34.28 17 TYR B CA 1
ATOM 5657 C C . TYR B 1 17 ? -29.375 -2.99 -38.469 1 34.28 17 TYR B C 1
ATOM 5659 O O . TYR B 1 17 ? -30.172 -3.215 -39.375 1 34.28 17 TYR B O 1
ATOM 5667 N N . VAL B 1 18 ? -30.125 -3.078 -37.375 1 38.44 18 VAL B N 1
ATOM 5668 C CA . VAL B 1 18 ? -31.312 -2.227 -37.344 1 38.44 18 VAL B CA 1
ATOM 5669 C C . VAL B 1 18 ? -31 -0.891 -38.031 1 38.44 18 VAL B C 1
ATOM 5671 O O . VAL B 1 18 ? -29.969 -0.279 -37.75 1 38.44 18 VAL B O 1
ATOM 5674 N N . PRO B 1 19 ? -31.516 -0.739 -39.156 1 36.5 19 PRO B N 1
ATOM 5675 C CA . PRO B 1 19 ? -31.359 0.566 -39.781 1 36.5 19 PRO B CA 1
ATOM 5676 C C . PRO B 1 19 ? -31.344 1.719 -38.781 1 36.5 19 PRO B C 1
ATOM 5678 O O . PRO B 1 19 ? -31.984 1.641 -37.75 1 36.5 19 PRO B O 1
ATOM 5681 N N . PHE B 1 20 ? -30.156 2.393 -38.781 1 39.81 20 PHE B N 1
ATOM 5682 C CA . PHE B 1 20 ? -30.078 3.676 -38.094 1 39.81 20 PHE B CA 1
ATOM 5683 C C . PHE B 1 20 ? -31.344 4.492 -38.312 1 39.81 20 PHE B C 1
ATOM 5685 O O . PHE B 1 20 ? -31.656 4.875 -39.438 1 39.81 20 PHE B O 1
ATOM 5692 N N . SER B 1 21 ? -32.438 4.09 -37.75 1 43.59 21 SER B N 1
ATOM 5693 C CA . SER B 1 21 ? -33.406 5.188 -37.844 1 43.59 21 SER B CA 1
ATOM 5694 C C . SER B 1 21 ? -32.75 6.523 -37.531 1 43.59 21 SER B C 1
ATOM 5696 O O . SER B 1 21 ? -31.828 6.586 -36.688 1 43.59 21 SER B O 1
ATOM 5698 N N . PRO B 1 22 ? -32.719 7.492 -38.469 1 44.34 22 PRO B N 1
ATOM 5699 C CA . PRO B 1 22 ? -32.156 8.836 -38.281 1 44.34 22 PRO B CA 1
ATOM 5700 C C . PRO B 1 22 ? -32.438 9.414 -36.906 1 44.34 22 PRO B C 1
ATOM 5702 O O . PRO B 1 22 ? -31.953 10.508 -36.594 1 44.34 22 PRO B O 1
ATOM 5705 N N . ASP B 1 23 ? -33.531 8.891 -36.344 1 44.28 23 ASP B N 1
ATOM 5706 C CA . ASP B 1 23 ? -33.781 9.586 -35.094 1 44.28 23 ASP B CA 1
ATOM 5707 C C . ASP B 1 23 ? -32.844 9.125 -34 1 44.28 23 ASP B C 1
ATOM 5709 O O . ASP B 1 23 ? -32.906 7.992 -33.531 1 44.28 23 ASP B O 1
ATOM 5713 N N . LEU B 1 24 ? -31.594 9.656 -34 1 52.34 24 LEU B N 1
ATOM 5714 C CA . LEU B 1 24 ? -30.484 9.539 -33.062 1 52.34 24 LEU B CA 1
ATOM 5715 C C . LEU B 1 24 ? -30.984 9.633 -31.625 1 52.34 24 LEU B C 1
ATOM 5717 O O . LEU B 1 24 ? -30.188 9.539 -30.688 1 52.34 24 LEU B O 1
ATOM 5721 N N . SER B 1 25 ? -32.219 9.977 -31.547 1 53.03 25 SER B N 1
ATOM 5722 C CA . SER B 1 25 ? -32.719 10.188 -30.188 1 53.03 25 SER B CA 1
ATOM 5723 C C . SER B 1 25 ? -32.688 8.891 -29.391 1 53.03 25 SER B C 1
ATOM 5725 O O . SER B 1 25 ? -32.312 8.883 -28.203 1 53.03 25 SER B O 1
ATOM 5727 N N . ASP B 1 26 ? -33.125 7.891 -30.016 1 54.19 26 ASP B N 1
ATOM 5728 C CA . ASP B 1 26 ? -33.156 6.633 -29.281 1 54.19 26 ASP B CA 1
ATOM 5729 C C . ASP B 1 26 ? -31.75 6.156 -28.938 1 54.19 26 ASP B C 1
ATOM 5731 O O . ASP B 1 26 ? -31.516 5.59 -27.875 1 54.19 26 ASP B O 1
ATOM 5735 N N . TYR B 1 27 ? -30.922 6.367 -29.875 1 57.59 27 TYR B N 1
ATOM 5736 C CA . TYR B 1 27 ? -29.516 6.027 -29.609 1 57.59 27 TYR B CA 1
ATOM 5737 C C . TYR B 1 27 ? -28.953 6.906 -28.516 1 57.59 27 TYR B C 1
ATOM 5739 O O . TYR B 1 27 ? -28.141 6.445 -27.703 1 57.59 27 TYR B O 1
ATOM 5747 N N . GLN B 1 28 ? -29.375 8.125 -28.562 1 55.59 28 GLN B N 1
ATOM 5748 C CA . GLN B 1 28 ? -28.906 8.992 -27.484 1 55.59 28 GLN B CA 1
ATOM 5749 C C . GLN B 1 28 ? -29.453 8.531 -26.141 1 55.59 28 GLN B C 1
ATOM 5751 O O . GLN B 1 28 ? -28.734 8.539 -25.141 1 55.59 28 GLN B O 1
ATOM 5756 N N . ILE B 1 29 ? -30.703 8.211 -26.156 1 56.41 29 ILE B N 1
ATOM 5757 C CA . ILE B 1 29 ? -31.281 7.758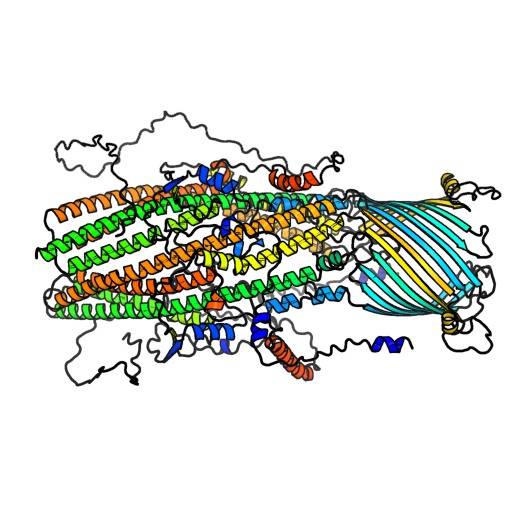 -24.891 1 56.41 29 ILE B CA 1
ATOM 5758 C C . ILE B 1 29 ? -30.625 6.449 -24.469 1 56.41 29 ILE B C 1
ATOM 5760 O O . ILE B 1 29 ? -30.281 6.277 -23.297 1 56.41 29 ILE B O 1
ATOM 5764 N N . ALA B 1 30 ? -30.609 5.582 -25.453 1 60.31 30 ALA B N 1
ATOM 5765 C CA . ALA B 1 30 ? -30 4.301 -25.094 1 60.31 30 ALA B CA 1
ATOM 5766 C C . ALA B 1 30 ? -28.547 4.48 -24.656 1 60.31 30 ALA B C 1
ATOM 5768 O O . ALA B 1 30 ? -28.078 3.783 -23.766 1 60.31 30 ALA B O 1
ATOM 5769 N N . SER B 1 31 ? -27.922 5.402 -25.359 1 59.66 31 SER B N 1
ATOM 5770 C CA . SER B 1 31 ? -26.5 5.598 -25.031 1 59.66 31 SER B CA 1
ATOM 5771 C C . SER B 1 31 ? -26.328 6.262 -23.672 1 59.66 31 SER B C 1
ATOM 5773 O O . SER B 1 31 ? -25.281 6.137 -23.047 1 59.66 31 SER B O 1
ATOM 5775 N N . THR B 1 32 ? -27.406 6.957 -23.328 1 62.09 32 THR B N 1
ATOM 5776 C CA . THR B 1 32 ? -27.25 7.656 -22.047 1 62.09 32 THR B CA 1
ATOM 5777 C C . THR B 1 32 ? -27.891 6.863 -20.922 1 62.09 32 THR B C 1
ATOM 5779 O O . THR B 1 32 ? -27.875 7.297 -19.766 1 62.09 32 THR B O 1
ATOM 5782 N N . GLU B 1 33 ? -28.422 5.773 -21.312 1 63.56 33 GLU B N 1
ATOM 5783 C CA . GLU B 1 33 ? -29.078 5.012 -20.266 1 63.56 33 GLU B CA 1
ATOM 5784 C C . GLU B 1 33 ? -28.062 4.277 -19.391 1 63.56 33 GLU B C 1
ATOM 5786 O O . GLU B 1 33 ? -27.141 3.648 -19.906 1 63.56 33 GLU B O 1
ATOM 5791 N N . ILE B 1 34 ? -28.062 4.645 -18.062 1 70.12 34 ILE B N 1
ATOM 5792 C CA . ILE B 1 34 ? -27.203 3.947 -17.109 1 70.12 34 ILE B CA 1
ATOM 5793 C C . ILE B 1 34 ? -27.984 2.803 -16.469 1 70.12 34 ILE B C 1
ATOM 5795 O O . ILE B 1 34 ? -29.094 3.002 -15.977 1 70.12 34 ILE B O 1
ATOM 5799 N N . GLU B 1 35 ? -27.594 1.606 -16.75 1 68.25 35 GLU B N 1
ATOM 5800 C CA . GLU B 1 35 ? -28.188 0.424 -16.141 1 68.25 35 GLU B CA 1
ATOM 5801 C C . GLU B 1 35 ? -27.875 0.352 -14.648 1 68.25 35 GLU B C 1
ATOM 5803 O O . GLU B 1 35 ? -26.734 0.569 -14.242 1 68.25 35 GLU B O 1
ATOM 5808 N N . GLU B 1 36 ? -29.078 0.255 -13.859 1 66.81 36 GLU B N 1
ATOM 5809 C CA . GLU B 1 36 ? -28.875 0.081 -12.422 1 66.81 36 GLU B CA 1
ATOM 5810 C C . GLU B 1 36 ? -29.016 -1.384 -12.016 1 66.81 36 GLU B C 1
ATOM 5812 O O . GLU B 1 36 ? -29.906 -2.086 -12.508 1 66.81 36 GLU B O 1
ATOM 5817 N N . PRO B 1 37 ? -28.078 -1.835 -11.195 1 71.94 37 PRO B N 1
ATOM 5818 C CA . PRO B 1 37 ? -28.188 -3.223 -10.734 1 71.94 37 PRO B CA 1
ATOM 5819 C C . PRO B 1 37 ? -29.375 -3.457 -9.812 1 71.94 37 PRO B C 1
ATOM 5821 O O . PRO B 1 37 ? -29.75 -2.572 -9.031 1 71.94 37 PRO B O 1
ATOM 5824 N N . LEU B 1 38 ? -30.031 -4.492 -10.008 1 67.38 38 LEU B N 1
ATOM 5825 C CA . LEU B 1 38 ? -31.141 -4.852 -9.133 1 67.38 38 LEU B CA 1
ATOM 5826 C C . LEU B 1 38 ? -30.641 -5.543 -7.871 1 67.38 38 LEU B C 1
ATOM 5828 O O . LEU B 1 38 ? -30.156 -6.68 -7.93 1 67.38 38 LEU B O 1
ATOM 5832 N N . VAL B 1 39 ? -30.328 -4.699 -6.91 1 66.94 39 VAL B N 1
ATOM 5833 C CA . VAL B 1 39 ? -29.906 -5.262 -5.637 1 66.94 39 VAL B CA 1
ATOM 5834 C C . VAL B 1 39 ? -31.062 -5.227 -4.641 1 66.94 39 VAL B C 1
ATOM 5836 O O . VAL B 1 39 ? -31.812 -4.25 -4.582 1 66.94 39 VAL B O 1
ATOM 5839 N N . ASP B 1 40 ? -31.484 -6.359 -4.109 1 63 40 ASP B N 1
ATOM 5840 C CA . ASP B 1 40 ? -32.562 -6.461 -3.143 1 63 40 ASP B CA 1
ATOM 5841 C C . ASP B 1 40 ? -32.219 -5.734 -1.846 1 63 40 ASP B C 1
ATOM 5843 O O . ASP B 1 40 ? -32.5 -6.23 -0.753 1 63 40 ASP B O 1
ATOM 5847 N N . GLN B 1 41 ? -31.281 -4.938 -1.904 1 61.88 41 GLN B N 1
ATOM 5848 C CA . GLN B 1 41 ? -30.984 -4.363 -0.598 1 61.88 41 GLN B CA 1
ATOM 5849 C C . GLN B 1 41 ? -31.781 -3.082 -0.361 1 61.88 41 GLN B C 1
ATOM 5851 O O . GLN B 1 41 ? -31.828 -2.209 -1.229 1 61.88 41 GLN B O 1
ATOM 5856 N N . GLY B 1 42 ? -32.844 -3.209 0.485 1 57.91 42 GLY B N 1
ATOM 5857 C CA . GLY B 1 42 ? -33.594 -2.045 0.897 1 57.91 42 GLY B CA 1
ATOM 5858 C C . GLY B 1 42 ? -32.75 -0.864 1.289 1 57.91 42 GLY B C 1
ATOM 5859 O O . GLY B 1 42 ? -31.562 -1.036 1.65 1 57.91 42 GLY B O 1
ATOM 5860 N N . GLN B 1 43 ? -33.094 0.255 0.708 1 61.41 43 GLN B N 1
ATOM 5861 C CA . GLN B 1 43 ? -32.438 1.484 1.131 1 61.41 43 GLN B CA 1
ATOM 5862 C C . GLN B 1 43 ? -32.406 1.597 2.652 1 61.41 43 GLN B C 1
ATOM 5864 O O . GLN B 1 43 ? -33.281 1.08 3.336 1 61.41 43 GLN B O 1
ATOM 5869 N N . ASP B 1 44 ? -31.219 1.949 3.223 1 64.5 44 ASP B N 1
ATOM 5870 C CA . ASP B 1 44 ? -31.156 2.225 4.656 1 64.5 44 ASP B CA 1
ATOM 5871 C C . ASP B 1 44 ? -32.25 3.199 5.074 1 64.5 44 ASP B C 1
ATOM 5873 O O . ASP B 1 44 ? -32.281 4.348 4.633 1 64.5 44 ASP B O 1
ATOM 5877 N N . LEU B 1 45 ? -33.344 2.674 5.75 1 61.81 45 LEU B N 1
ATOM 5878 C CA . LEU B 1 45 ? -34.5 3.445 6.199 1 61.81 45 LEU B CA 1
ATOM 5879 C C . LEU B 1 45 ? -34.062 4.664 7 1 61.81 45 LEU B C 1
ATOM 5881 O O . LEU B 1 45 ? -34.656 5.742 6.875 1 61.81 45 LEU B O 1
ATOM 5885 N N . ASP B 1 46 ? -33 4.496 7.738 1 67.75 46 ASP B N 1
ATOM 5886 C CA . ASP B 1 46 ? -32.562 5.613 8.578 1 67.75 46 ASP B CA 1
ATOM 5887 C C . ASP B 1 46 ? -32.094 6.789 7.727 1 67.75 46 ASP B C 1
ATOM 5889 O O . ASP B 1 46 ? -32.344 7.945 8.047 1 67.75 46 ASP B O 1
ATOM 5893 N N . ALA B 1 47 ? -31.531 6.465 6.617 1 77.31 47 ALA B N 1
ATOM 5894 C CA . ALA B 1 47 ? -31.016 7.523 5.762 1 77.31 47 ALA B CA 1
ATOM 5895 C C . ALA B 1 47 ? -32.125 8.227 5.008 1 77.31 47 ALA B C 1
ATOM 5897 O O . ALA B 1 47 ? -32.062 9.43 4.754 1 77.31 47 ALA B O 1
ATOM 5898 N N . SER B 1 48 ? -33.25 7.508 4.777 1 76.75 48 SER B N 1
ATOM 5899 C CA . SER B 1 48 ? -34.344 8.055 3.986 1 76.75 48 SER B CA 1
ATOM 5900 C C . SER B 1 48 ? -35.25 8.938 4.84 1 76.75 48 SER B C 1
ATOM 5902 O O . SER B 1 48 ? -35.938 9.828 4.32 1 76.75 48 SER B O 1
ATOM 5904 N N . ILE B 1 49 ? -35.188 8.711 6.117 1 76.75 49 ILE B N 1
ATOM 5905 C CA . ILE B 1 49 ? -36.094 9.453 6.98 1 76.75 49 ILE B CA 1
ATOM 5906 C C . ILE B 1 49 ? -35.312 10.492 7.785 1 76.75 49 ILE B C 1
ATOM 5908 O O . ILE B 1 49 ? -35.844 11.078 8.727 1 76.75 49 ILE B O 1
ATOM 5912 N N . THR B 1 50 ? -34.156 10.789 7.465 1 82.69 50 THR B N 1
ATOM 5913 C CA . THR B 1 50 ? -33.375 11.75 8.211 1 82.69 50 THR B CA 1
ATOM 5914 C C . THR B 1 50 ? -33.906 13.164 8.039 1 82.69 50 THR B C 1
ATOM 5916 O O . THR B 1 50 ? -34.094 13.641 6.914 1 82.69 50 THR B O 1
ATOM 5919 N N . PRO B 1 51 ? -34.375 13.766 9.141 1 82.94 51 PRO B N 1
ATOM 5920 C CA . PRO B 1 51 ? -34.875 15.133 9.055 1 82.94 51 PRO B CA 1
ATOM 5921 C C . PRO B 1 51 ? -33.812 16.141 8.586 1 82.94 51 PRO B C 1
ATOM 5923 O O . PRO B 1 51 ? -32.656 15.781 8.453 1 82.94 51 PRO B O 1
ATOM 5926 N N . ALA B 1 52 ? -34.312 17.391 8.406 1 83.88 52 ALA B N 1
ATOM 5927 C CA . ALA B 1 52 ? -33.406 18.453 7.961 1 83.88 52 ALA B CA 1
ATOM 5928 C C . ALA B 1 52 ? -32.406 18.797 9.047 1 83.88 52 ALA B C 1
ATOM 5930 O O . ALA B 1 52 ? -32.719 18.75 10.234 1 83.88 52 ALA B O 1
ATOM 5931 N N . PRO B 1 53 ? -31.219 19.141 8.656 1 83.88 53 PRO B N 1
ATOM 5932 C CA . PRO B 1 53 ? -30.172 19.453 9.633 1 83.88 53 PRO B CA 1
ATOM 5933 C C . PRO B 1 53 ? -30.359 20.812 10.289 1 83.88 53 PRO B C 1
ATOM 5935 O O . PRO B 1 53 ? -31.078 21.672 9.75 1 83.88 53 PRO B O 1
ATOM 5938 N N . LEU B 1 54 ? -29.781 20.906 11.469 1 81.69 54 LEU B N 1
ATOM 5939 C CA . LEU B 1 54 ? -29.75 22.219 12.133 1 81.69 54 LEU B CA 1
ATOM 5940 C C . LEU B 1 54 ? -28.844 23.188 11.383 1 81.69 54 LEU B C 1
ATOM 5942 O O . LEU B 1 54 ? -27.781 22.797 10.891 1 81.69 54 LEU B O 1
ATOM 5946 N N . THR B 1 55 ? -29.422 24.391 11.109 1 83.75 55 THR B N 1
ATOM 5947 C CA . THR B 1 55 ? -28.656 25.438 10.438 1 83.75 55 THR B CA 1
ATOM 5948 C C . THR B 1 55 ? -28.469 26.641 11.344 1 83.75 55 THR B C 1
ATOM 5950 O O . THR B 1 55 ? -28.938 26.641 12.484 1 83.75 55 THR B O 1
ATOM 5953 N N . VAL B 1 56 ? -27.688 27.609 10.867 1 82.12 56 VAL B N 1
ATOM 5954 C CA . VAL B 1 56 ? -27.359 28.812 11.625 1 82.12 56 VAL B CA 1
ATOM 5955 C C . VAL B 1 56 ? -28.641 29.547 12.008 1 82.12 56 VAL B C 1
ATOM 5957 O O . VAL B 1 56 ? -28.672 30.281 13 1 82.12 56 VAL B O 1
ATOM 5960 N N . GLU B 1 57 ? -29.75 29.172 11.32 1 78.75 57 GLU B N 1
ATOM 5961 C CA . GLU B 1 57 ? -31.031 29.844 11.562 1 78.75 57 GLU B CA 1
ATOM 5962 C C . GLU B 1 57 ? -31.766 29.203 12.727 1 78.75 57 GLU B C 1
ATOM 5964 O O . GLU B 1 57 ? -32.656 29.812 13.312 1 78.75 57 GLU B O 1
ATOM 5969 N N . ASP B 1 58 ? -31.391 27.984 13.008 1 73.75 58 ASP B N 1
ATOM 5970 C CA . ASP B 1 58 ? -32.062 27.234 14.055 1 73.75 58 ASP B CA 1
ATOM 5971 C C . ASP B 1 58 ? -31.406 27.453 15.406 1 73.75 58 ASP B C 1
ATOM 5973 O O . ASP B 1 58 ? -30.641 26.609 15.875 1 73.75 58 ASP B O 1
ATOM 5977 N N . VAL B 1 59 ? -31.453 28.625 15.969 1 62.81 59 VAL B N 1
ATOM 5978 C CA . VAL B 1 59 ? -30.719 29 17.172 1 62.81 59 VAL B CA 1
ATOM 5979 C C . VAL B 1 59 ? -31.484 28.516 18.406 1 62.81 59 VAL B C 1
ATOM 5981 O O . VAL B 1 59 ? -30.891 28.359 19.484 1 62.81 59 VAL B O 1
ATOM 5984 N N . ASP B 1 60 ? -32.875 28.25 18.281 1 58.47 60 ASP B N 1
ATOM 5985 C CA . ASP B 1 60 ? -33.688 28 19.453 1 58.47 60 ASP B CA 1
ATOM 5986 C C . ASP B 1 60 ? -33.656 26.531 19.844 1 58.47 60 ASP B C 1
ATOM 5988 O O . ASP B 1 60 ? -34.719 25.922 20.094 1 58.47 60 ASP B O 1
ATOM 5992 N N . ILE B 1 61 ? -32.469 25.859 19.594 1 60.38 61 ILE B N 1
ATOM 5993 C CA . ILE B 1 61 ? -32.531 24.438 19.891 1 60.38 61 ILE B CA 1
ATOM 5994 C C . ILE B 1 61 ? -32.312 24.203 21.375 1 60.38 61 ILE B C 1
ATOM 5996 O O . ILE B 1 61 ? -31.312 24.625 21.953 1 60.38 61 ILE B O 1
ATOM 6000 N N . ALA B 1 62 ? -33.531 23.656 22.125 1 60.62 62 ALA B N 1
ATOM 6001 C CA . ALA B 1 62 ? -33.75 23.578 23.562 1 60.62 62 ALA B CA 1
ATOM 6002 C C . ALA B 1 62 ? -33.219 22.266 24.141 1 60.62 62 ALA B C 1
ATOM 6004 O O . ALA B 1 62 ? -33.031 22.125 25.344 1 60.62 62 ALA B O 1
ATOM 6005 N N . GLU B 1 63 ? -32.781 21.219 23.344 1 79.94 63 GLU B N 1
ATOM 6006 C CA . GLU B 1 63 ? -32.531 19.984 24.094 1 79.94 63 GLU B CA 1
ATOM 6007 C C . GLU B 1 63 ? -31.125 19.453 23.781 1 79.94 63 GLU B C 1
ATOM 6009 O O . GLU B 1 63 ? -30.734 19.344 22.625 1 79.94 63 GLU B O 1
ATOM 6014 N N . PHE B 1 64 ? -30.328 19.328 24.953 1 87.62 64 PHE B N 1
ATOM 6015 C CA . PHE B 1 64 ? -28.969 18.812 24.859 1 87.62 64 PHE B CA 1
ATOM 6016 C C . PHE B 1 64 ? -28.891 17.391 25.406 1 87.62 64 PHE B C 1
ATOM 6018 O O . PHE B 1 64 ? -29.578 17.062 26.375 1 87.62 64 PHE B O 1
ATOM 6025 N N . THR B 1 65 ? -28.25 16.516 24.672 1 88.5 65 THR B N 1
ATOM 6026 C CA . THR B 1 65 ? -27.875 15.211 25.203 1 88.5 65 THR B CA 1
ATOM 6027 C C . THR B 1 65 ? -26.406 15.211 25.656 1 88.5 65 THR B C 1
ATOM 6029 O O . THR B 1 65 ? -25.5 15.406 24.844 1 88.5 65 THR B O 1
ATOM 6032 N N . ASP B 1 66 ? -26.266 14.961 26.953 1 92 66 ASP B N 1
ATOM 6033 C CA . ASP B 1 66 ? -24.906 14.969 27.516 1 92 66 ASP B CA 1
ATOM 6034 C C . ASP B 1 66 ? -24.188 13.664 27.203 1 92 66 ASP B C 1
ATOM 6036 O O . ASP B 1 66 ? -24.766 12.578 27.297 1 92 66 ASP B O 1
ATOM 6040 N N . LEU B 1 67 ? -23 13.836 26.734 1 92.88 67 LEU B N 1
ATOM 6041 C CA . LEU B 1 67 ? -22.188 12.695 26.344 1 92.88 67 LEU B CA 1
ATOM 6042 C C . LEU B 1 67 ? -20.859 12.688 27.109 1 92.88 67 LEU B C 1
ATOM 6044 O O . LEU B 1 67 ? -20.188 13.711 27.203 1 92.88 67 LEU B O 1
ATOM 6048 N N . THR B 1 68 ? -20.594 11.492 27.766 1 93.75 68 THR B N 1
ATOM 6049 C CA . THR B 1 68 ? -19.25 11.273 28.297 1 93.75 68 THR B CA 1
ATOM 6050 C C . THR B 1 68 ? -18.344 10.617 27.266 1 93.75 68 THR B C 1
ATOM 6052 O O . THR B 1 68 ? -18.828 10.023 26.297 1 93.75 68 THR B O 1
ATOM 6055 N N . LEU B 1 69 ? -17.078 10.836 27.406 1 93.69 69 LEU B N 1
ATOM 6056 C CA . LEU B 1 69 ? -16.125 10.234 26.469 1 93.69 69 LEU B CA 1
ATOM 6057 C C . LEU B 1 69 ? -16.281 8.719 26.438 1 93.69 69 LEU B C 1
ATOM 6059 O O . LEU B 1 69 ? -16.281 8.109 25.359 1 93.69 69 LEU B O 1
ATOM 6063 N N . GLU B 1 70 ? -16.422 8.102 27.594 1 90.88 70 GLU B N 1
ATOM 6064 C CA . GLU B 1 70 ? -16.562 6.652 27.688 1 90.88 70 GLU B CA 1
ATOM 6065 C C . GLU B 1 70 ? -17.812 6.168 26.953 1 90.88 70 GLU B C 1
ATOM 6067 O O . GLU B 1 70 ? -17.75 5.199 26.203 1 90.88 70 GLU B O 1
ATOM 6072 N N . GLN B 1 71 ? -18.844 6.891 27.156 1 90.5 71 GLN B N 1
ATOM 6073 C CA . GLN B 1 71 ? -20.109 6.535 26.484 1 90.5 71 GLN B CA 1
ATOM 6074 C C . GLN B 1 71 ? -20 6.723 24.984 1 90.5 71 GLN B C 1
ATOM 6076 O O . GLN B 1 71 ? -20.547 5.938 24.203 1 90.5 71 GLN B O 1
ATOM 6081 N N . THR B 1 72 ? -19.344 7.77 24.609 1 93.94 72 THR B N 1
ATOM 6082 C CA . THR B 1 72 ? -19.172 8.055 23.188 1 93.94 72 THR B CA 1
ATOM 6083 C C . THR B 1 72 ? -18.406 6.926 22.484 1 93.94 72 THR B C 1
ATOM 6085 O O . THR B 1 72 ? -18.828 6.441 21.438 1 93.94 72 THR B O 1
ATOM 6088 N N . VAL B 1 73 ? -17.344 6.477 23.125 1 92.06 73 VAL B N 1
ATOM 6089 C CA . VAL B 1 73 ? -16.516 5.434 22.547 1 92.06 73 VAL B CA 1
ATOM 6090 C C . VAL B 1 73 ? -17.266 4.109 22.516 1 92.06 73 VAL B C 1
ATOM 6092 O O . VAL B 1 73 ? -17.25 3.4 21.5 1 92.06 73 VAL B O 1
ATOM 6095 N N . LYS B 1 74 ? -18 3.793 23.531 1 88.5 74 LYS B N 1
ATOM 6096 C CA . LYS B 1 74 ? -18.766 2.549 23.609 1 88.5 74 LYS B CA 1
ATOM 6097 C C . LYS B 1 74 ? -19.875 2.52 22.578 1 88.5 74 LYS B C 1
ATOM 6099 O O . LYS B 1 74 ? -20.062 1.515 21.875 1 88.5 74 LYS B O 1
ATOM 6104 N N . THR B 1 75 ? -20.562 3.637 22.453 1 91.06 75 THR B N 1
ATOM 6105 C CA . THR B 1 75 ? -21.656 3.715 21.5 1 91.06 75 THR B CA 1
ATOM 6106 C C . THR B 1 75 ? -21.125 3.629 20.062 1 91.06 75 THR B C 1
ATOM 6108 O O . THR B 1 75 ? -21.719 2.959 19.219 1 91.06 75 THR B O 1
ATOM 6111 N N . ALA B 1 76 ? -20.016 4.34 19.844 1 91.81 76 ALA B N 1
ATOM 6112 C CA . ALA B 1 76 ? -19.438 4.32 18.516 1 91.81 76 ALA B CA 1
ATOM 6113 C C . ALA B 1 76 ? -19.016 2.908 18.109 1 91.81 76 ALA B C 1
ATOM 6115 O O . ALA B 1 76 ? -19.234 2.475 16.984 1 91.81 76 ALA B O 1
ATOM 6116 N N . LEU B 1 77 ? -18.422 2.172 19.062 1 87.69 77 LEU B N 1
ATOM 6117 C CA . LEU B 1 77 ? -17.938 0.827 18.781 1 87.69 77 LEU B CA 1
ATOM 6118 C C . LEU B 1 77 ? -19.094 -0.15 18.609 1 87.69 77 LEU B C 1
ATOM 6120 O O . LEU B 1 77 ? -19.031 -1.045 17.766 1 87.69 77 LEU B O 1
ATOM 6124 N N . SER B 1 78 ? -20.125 0.068 19.328 1 85.12 78 SER B N 1
ATOM 6125 C CA . SER B 1 78 ? -21.25 -0.856 19.297 1 85.12 78 SER B CA 1
ATOM 6126 C C . SER B 1 78 ? -22.062 -0.693 18 1 85.12 78 SER B C 1
ATOM 6128 O O . SER B 1 78 ? -22.609 -1.664 17.484 1 85.12 78 SER B O 1
ATOM 6130 N N . ASN B 1 79 ? -22.031 0.491 17.5 1 83.75 79 ASN B N 1
ATOM 6131 C CA . ASN B 1 79 ? -22.875 0.781 16.328 1 83.75 79 ASN B CA 1
ATOM 6132 C C . ASN B 1 79 ? -22.078 0.689 15.031 1 83.75 79 ASN B C 1
ATOM 6134 O O . ASN B 1 79 ? -22.578 1.039 13.969 1 83.75 79 ASN B O 1
ATOM 6138 N N . SER B 1 80 ? -20.828 0.214 15.039 1 82.94 80 SER B N 1
ATOM 6139 C CA . SER B 1 80 ? -20.031 0.343 13.828 1 82.94 80 SER B CA 1
ATOM 6140 C C . SER B 1 80 ? -19.641 -1.023 13.266 1 82.94 80 SER B C 1
ATOM 6142 O O . SER B 1 80 ? -18.797 -1.718 13.844 1 82.94 80 SER B O 1
ATOM 6144 N N . ARG B 1 81 ? -20.375 -1.325 12.172 1 83.19 81 ARG B N 1
ATOM 6145 C CA . ARG B 1 81 ? -19.938 -2.484 11.391 1 83.19 81 ARG B CA 1
ATOM 6146 C C . ARG B 1 81 ? -18.875 -2.098 10.375 1 83.19 81 ARG B C 1
ATOM 6148 O O . ARG B 1 81 ? -18.047 -2.924 10 1 83.19 81 ARG B O 1
ATOM 6155 N N . VAL B 1 82 ? -18.984 -0.951 9.898 1 86.94 82 VAL B N 1
ATOM 6156 C CA . VAL B 1 82 ? -17.969 -0.312 9.078 1 86.94 82 VAL B CA 1
ATOM 6157 C C . VAL B 1 82 ? -17.219 0.74 9.891 1 86.94 82 VAL B C 1
ATOM 6159 O O . VAL B 1 82 ? -17.844 1.624 10.492 1 86.94 82 VAL B O 1
ATOM 6162 N N . LEU B 1 83 ? -15.969 0.423 10.078 1 84.25 83 LEU B N 1
ATOM 6163 C CA . LEU B 1 83 ? -15.203 1.406 10.836 1 84.25 83 LEU B CA 1
ATOM 6164 C C . LEU B 1 83 ? -15.109 2.723 10.07 1 84.25 83 LEU B C 1
ATOM 6166 O O . LEU B 1 83 ? -14.25 2.875 9.195 1 84.25 83 LEU B O 1
ATOM 6170 N N . ARG B 1 84 ? -15.969 3.521 10.328 1 74.56 84 ARG B N 1
ATOM 6171 C CA . ARG B 1 84 ? -16.234 4.777 9.641 1 74.56 84 ARG B CA 1
ATOM 6172 C C . ARG B 1 84 ? -15.023 5.707 9.711 1 74.56 84 ARG B C 1
ATOM 6174 O O . ARG B 1 84 ? -14.281 5.695 10.695 1 74.56 84 ARG B O 1
ATOM 6181 N N . ASP B 1 85 ? -14.703 6.262 8.5 1 64.94 85 ASP B N 1
ATOM 6182 C CA . ASP B 1 85 ? -13.648 7.266 8.445 1 64.94 85 ASP B CA 1
ATOM 6183 C C . ASP B 1 85 ? -14.203 8.625 8.031 1 64.94 85 ASP B C 1
ATOM 6185 O O . ASP B 1 85 ? -15.289 8.711 7.461 1 64.94 85 ASP B O 1
ATOM 6189 N N . LEU B 1 86 ? -13.672 9.672 8.57 1 60.72 86 LEU B N 1
ATOM 6190 C CA . LEU B 1 86 ? -14.148 11.031 8.344 1 60.72 86 LEU B CA 1
ATOM 6191 C C . LEU B 1 86 ? -13.711 11.539 6.973 1 60.72 86 LEU B C 1
ATOM 6193 O O . LEU B 1 86 ? -14.211 12.555 6.492 1 60.72 86 LEU B O 1
ATOM 6197 N N . GLY B 1 87 ? -12.992 10.805 6.223 1 61.69 87 GLY B N 1
ATOM 6198 C CA . GLY B 1 87 ? -12.492 11.336 4.965 1 61.69 87 GLY B CA 1
ATOM 6199 C C . GLY B 1 87 ? -13.289 10.875 3.76 1 61.69 87 GLY B C 1
ATOM 6200 O O . GLY B 1 87 ? -12.914 11.164 2.619 1 61.69 87 GLY B O 1
ATOM 6201 N N . GLY B 1 88 ? -14.453 10.328 3.975 1 68.12 88 GLY B N 1
ATOM 6202 C CA . GLY B 1 88 ? -15.289 9.891 2.873 1 68.12 88 GLY B CA 1
ATOM 6203 C C . GLY B 1 88 ? -14.711 8.727 2.104 1 68.12 88 GLY B C 1
ATOM 6204 O O . GLY B 1 88 ? -15.055 8.5 0.943 1 68.12 88 GLY B O 1
ATOM 6205 N N . ARG B 1 89 ? -13.812 8.008 2.676 1 73.81 89 ARG B N 1
ATOM 6206 C CA . ARG B 1 89 ? -13.188 6.863 2.023 1 73.81 89 ARG B CA 1
ATOM 6207 C C . ARG B 1 89 ? -14.219 5.801 1.664 1 73.81 89 ARG B C 1
ATOM 6209 O O . ARG B 1 89 ? -14.062 5.094 0.667 1 73.81 89 ARG B O 1
ATOM 6216 N N . VAL B 1 90 ? -15.242 5.75 2.398 1 80.62 90 VAL B N 1
ATOM 6217 C CA . VAL B 1 90 ? -16.281 4.754 2.17 1 80.62 90 VAL B CA 1
ATOM 6218 C C . VAL B 1 90 ? -16.906 4.961 0.789 1 80.62 90 VAL B C 1
ATOM 6220 O O . VAL B 1 90 ? -17.328 4 0.146 1 80.62 90 VAL B O 1
ATOM 6223 N N . LEU B 1 91 ? -16.891 6.184 0.234 1 77.38 91 LEU B N 1
ATOM 6224 C CA . LEU B 1 91 ? -17.453 6.484 -1.075 1 77.38 91 LEU B CA 1
ATOM 6225 C C . LEU B 1 91 ? -16.391 6.375 -2.166 1 77.38 91 LEU B C 1
ATOM 6227 O O . LEU B 1 91 ? -16.656 5.828 -3.238 1 77.38 91 LEU B O 1
ATOM 6231 N N . ASP B 1 92 ? -15.172 6.773 -1.864 1 70.94 92 ASP B N 1
ATOM 6232 C CA . ASP B 1 92 ? -14.133 6.875 -2.881 1 70.94 92 ASP B CA 1
ATOM 6233 C C . ASP B 1 92 ? -13.438 5.531 -3.09 1 70.94 92 ASP B C 1
ATOM 6235 O O . ASP B 1 92 ? -13.07 5.18 -4.215 1 70.94 92 ASP B O 1
ATOM 6239 N N . ALA B 1 93 ? -13.195 4.891 -1.96 1 78.19 93 ALA B N 1
ATOM 6240 C CA . ALA B 1 93 ? -12.469 3.625 -2.006 1 78.19 93 ALA B CA 1
ATOM 6241 C C . ALA B 1 93 ? -13.094 2.6 -1.063 1 78.19 93 ALA B C 1
ATOM 6243 O O . ALA B 1 93 ? -12.461 2.16 -0.103 1 78.19 93 ALA B O 1
ATOM 6244 N N . PRO B 1 94 ? -14.242 2.164 -1.405 1 83 94 PRO B N 1
ATOM 6245 C CA . PRO B 1 94 ? -14.969 1.239 -0.53 1 83 94 PRO B CA 1
ATOM 6246 C C . PRO B 1 94 ? -14.242 -0.091 -0.346 1 83 94 PRO B C 1
ATOM 6248 O O . PRO B 1 94 ? -14.477 -0.793 0.642 1 83 94 PRO B O 1
ATOM 6251 N N . GLN B 1 95 ? -13.289 -0.339 -1.221 1 81.19 95 GLN B N 1
ATOM 6252 C CA . GLN B 1 95 ? -12.625 -1.636 -1.166 1 81.19 95 GLN B CA 1
ATOM 6253 C C . GLN B 1 95 ? -11.586 -1.675 -0.05 1 81.19 95 GLN B C 1
ATOM 6255 O O . GLN B 1 95 ? -11.195 -2.752 0.406 1 81.19 95 GLN B O 1
ATOM 6260 N N . VAL B 1 96 ? -11.188 -0.565 0.391 1 77.69 96 VAL B N 1
ATOM 6261 C CA . VAL B 1 96 ? -10.102 -0.541 1.367 1 77.69 96 VAL B CA 1
ATOM 6262 C C . VAL B 1 96 ? -10.656 -0.186 2.746 1 77.69 96 VAL B C 1
ATOM 6264 O O . VAL B 1 96 ? -9.914 -0.18 3.734 1 77.69 96 VAL B O 1
ATOM 6267 N N . VAL B 1 97 ? -11.961 -0.02 2.861 1 85.06 97 VAL B N 1
ATOM 6268 C CA . VAL B 1 97 ? -12.555 0.313 4.152 1 85.06 97 VAL B CA 1
ATOM 6269 C C . VAL B 1 97 ? -12.602 -0.932 5.035 1 85.06 97 VAL B C 1
ATOM 6271 O O . VAL B 1 97 ? -12.938 -2.021 4.562 1 85.06 97 VAL B O 1
ATOM 6274 N N . ALA B 1 98 ? -12.148 -0.73 6.305 1 87.06 98 ALA B N 1
ATOM 6275 C CA . ALA B 1 98 ? -12.109 -1.843 7.25 1 87.06 98 ALA B CA 1
ATOM 6276 C C . ALA B 1 98 ? -13.5 -2.117 7.824 1 87.06 98 ALA B C 1
ATOM 6278 O O . ALA B 1 98 ? -14.242 -1.186 8.141 1 87.06 98 ALA B O 1
ATOM 6279 N N . THR B 1 99 ? -13.914 -3.33 7.832 1 88.81 99 THR B N 1
ATOM 6280 C CA . THR B 1 99 ? -15.172 -3.779 8.422 1 88.81 99 THR B CA 1
ATOM 6281 C C . THR B 1 99 ? -14.922 -4.887 9.445 1 88.81 99 THR B C 1
ATOM 6283 O O . THR B 1 99 ? -13.812 -5.414 9.539 1 88.81 99 THR B O 1
ATOM 6286 N N . THR B 1 100 ? -15.945 -5.184 10.25 1 86.75 100 THR B N 1
ATOM 6287 C CA . THR B 1 100 ? -15.844 -6.25 11.242 1 86.75 100 THR B CA 1
ATOM 6288 C C . THR B 1 100 ? -15.828 -7.617 10.562 1 86.75 100 THR B C 1
ATOM 6290 O O . THR B 1 100 ? -15.484 -8.625 11.195 1 86.75 100 THR B O 1
ATOM 6293 N N . PHE B 1 101 ? -16.031 -7.652 9.188 1 86.25 101 PHE B N 1
ATOM 6294 C CA . PHE B 1 101 ? -16.141 -8.906 8.453 1 86.25 101 PHE B CA 1
ATOM 6295 C C . PHE B 1 101 ? -14.789 -9.312 7.871 1 86.25 101 PHE B C 1
ATOM 6297 O O . PHE B 1 101 ? -14.602 -10.461 7.465 1 86.25 101 PHE B O 1
ATOM 6304 N N . ASP B 1 102 ? -13.844 -8.438 7.871 1 86.75 102 ASP B N 1
ATOM 6305 C CA . ASP B 1 102 ? -12.617 -8.633 7.109 1 86.75 102 ASP B CA 1
ATOM 6306 C C . ASP B 1 102 ? -11.852 -9.852 7.613 1 86.75 102 ASP B C 1
ATOM 6308 O O . ASP B 1 102 ? -11.43 -10.703 6.82 1 86.75 102 ASP B O 1
ATOM 6312 N N . PRO B 1 103 ? -11.602 -10.047 8.984 1 84 103 PRO B N 1
ATOM 6313 C CA . PRO B 1 103 ? -10.859 -11.227 9.453 1 84 103 PRO B CA 1
ATOM 6314 C C . PRO B 1 103 ? -11.57 -12.531 9.109 1 84 103 PRO B C 1
ATOM 6316 O O . PRO B 1 103 ? -10.914 -13.516 8.742 1 84 103 PRO B O 1
ATOM 6319 N N . ALA B 1 104 ? -12.898 -12.508 9.141 1 85.44 104 ALA B N 1
ATOM 6320 C CA . ALA B 1 104 ? -13.664 -13.711 8.828 1 85.44 104 ALA B CA 1
ATOM 6321 C C . ALA B 1 104 ? -13.586 -14.039 7.34 1 85.44 104 ALA B C 1
ATOM 6323 O O . ALA B 1 104 ? -13.547 -15.203 6.953 1 85.44 104 ALA B O 1
ATOM 6324 N N . ILE B 1 105 ? -13.602 -13.039 6.516 1 89.31 105 ILE B N 1
ATOM 6325 C CA . ILE B 1 105 ? -13.492 -13.227 5.074 1 89.31 105 ILE B CA 1
ATOM 6326 C C . ILE B 1 105 ? -12.141 -13.844 4.73 1 89.31 105 ILE B C 1
ATOM 6328 O O . ILE B 1 105 ? -12.055 -14.742 3.887 1 89.31 105 ILE B O 1
ATOM 6332 N N . THR B 1 106 ? -11.086 -13.453 5.414 1 87.88 106 THR B N 1
ATOM 6333 C CA . THR B 1 106 ? -9.758 -14.008 5.176 1 87.88 106 THR B CA 1
ATOM 6334 C C . THR B 1 106 ? -9.68 -15.453 5.656 1 87.88 106 THR B C 1
ATOM 6336 O O . THR B 1 106 ? -9.094 -16.297 4.98 1 87.88 106 THR B O 1
ATOM 6339 N N . GLU B 1 107 ? -10.297 -15.734 6.742 1 84.81 107 GLU B N 1
ATOM 6340 C CA . GLU B 1 107 ? -10.258 -17.078 7.312 1 84.81 107 GLU B CA 1
ATOM 6341 C C . GLU B 1 107 ? -11.023 -18.078 6.441 1 84.81 107 GLU B C 1
ATOM 6343 O O . GLU B 1 107 ? -10.594 -19.219 6.27 1 84.81 107 GLU B O 1
ATOM 6348 N N . THR B 1 108 ? -12.078 -17.578 5.758 1 88.25 108 THR B N 1
ATOM 6349 C CA . THR B 1 108 ? -12.953 -18.484 5.031 1 88.25 108 THR B CA 1
ATOM 6350 C C . THR B 1 108 ? -12.602 -18.5 3.545 1 88.25 108 THR B C 1
ATOM 6352 O O . THR B 1 108 ? -13.297 -19.125 2.744 1 88.25 108 THR B O 1
ATOM 6355 N N . ASP B 1 109 ? -11.547 -17.812 3.262 1 89.56 109 ASP B N 1
ATOM 6356 C CA . ASP B 1 109 ? -11.133 -17.812 1.862 1 89.56 109 ASP B CA 1
ATOM 6357 C C . ASP B 1 109 ? -10.852 -19.25 1.387 1 89.56 109 ASP B C 1
ATOM 6359 O O . ASP B 1 109 ? -10.023 -19.953 1.976 1 89.56 109 ASP B O 1
ATOM 6363 N N . PRO B 1 110 ? -11.555 -19.641 0.361 1 88.06 110 PRO B N 1
ATOM 6364 C CA . PRO B 1 110 ? -11.375 -21.016 -0.079 1 88.06 110 PRO B CA 1
ATOM 6365 C C . PRO B 1 110 ? -10.016 -21.266 -0.742 1 88.06 110 PRO B C 1
ATOM 6367 O O . PRO B 1 110 ? -9.602 -22.406 -0.914 1 88.06 110 PRO B O 1
ATOM 6370 N N . ARG B 1 111 ? -9.305 -20.344 -1.018 1 82.81 111 ARG B N 1
ATOM 6371 C CA . ARG B 1 111 ? -8.031 -20.5 -1.717 1 82.81 111 ARG B CA 1
ATOM 6372 C C . ARG B 1 111 ? -6.855 -20.344 -0.757 1 82.81 111 ARG B C 1
ATOM 6374 O O . ARG B 1 111 ? -5.898 -21.125 -0.806 1 82.81 111 ARG B O 1
ATOM 6381 N N . PHE B 1 112 ? -6.945 -19.297 0.089 1 83.94 112 PHE B N 1
ATOM 6382 C CA . PHE B 1 112 ? -5.77 -18.953 0.884 1 83.94 112 PHE B CA 1
ATOM 6383 C C . PHE B 1 112 ? -6.078 -19.062 2.373 1 83.94 112 PHE B C 1
ATOM 6385 O O . PHE B 1 112 ? -5.207 -18.812 3.211 1 83.94 112 PHE B O 1
ATOM 6392 N N . GLY B 1 113 ? -7.328 -19.5 2.703 1 87.88 113 GLY B N 1
ATOM 6393 C CA . GLY B 1 113 ? -7.695 -19.672 4.098 1 87.88 113 GLY B CA 1
ATOM 6394 C C . GLY B 1 113 ? -7.211 -20.984 4.684 1 87.88 113 GLY B C 1
ATOM 6395 O O . GLY B 1 113 ? -6.746 -21.875 3.955 1 87.88 113 GLY B O 1
ATOM 6396 N N . VAL B 1 114 ? -7.266 -21.109 5.98 1 87.12 114 VAL B N 1
ATOM 6397 C CA . VAL B 1 114 ? -6.762 -22.281 6.688 1 87.12 114 VAL B CA 1
ATOM 6398 C C . VAL B 1 114 ? -7.562 -23.516 6.281 1 87.12 114 VAL B C 1
ATOM 6400 O O . VAL B 1 114 ? -6.988 -24.562 5.973 1 87.12 114 VAL B O 1
ATOM 6403 N N . GLU B 1 115 ? -8.875 -23.328 6.129 1 88.5 115 GLU B N 1
ATOM 6404 C CA . GLU B 1 115 ? -9.711 -24.453 5.738 1 88.5 115 GLU B CA 1
ATOM 6405 C C . GLU B 1 115 ? -9.492 -24.828 4.277 1 88.5 115 GLU B C 1
ATOM 6407 O O . GLU B 1 115 ? -9.547 -26 3.914 1 88.5 115 GLU B O 1
ATOM 6412 N N . GLY B 1 116 ? -9.32 -23.766 3.518 1 86.06 116 GLY B N 1
ATOM 6413 C CA . GLY B 1 116 ? -8.984 -24.047 2.127 1 86.06 116 GLY B CA 1
ATOM 6414 C C . GLY B 1 116 ? -7.684 -24.797 1.961 1 86.06 116 GLY B C 1
ATOM 6415 O O . GLY B 1 116 ? -7.598 -25.734 1.161 1 86.06 116 GLY B O 1
ATOM 6416 N N . ALA B 1 117 ? -6.699 -24.5 2.781 1 86.81 117 ALA B N 1
ATOM 6417 C CA . ALA B 1 117 ? -5.402 -25.156 2.727 1 86.81 117 ALA B CA 1
ATOM 6418 C C . ALA B 1 117 ? -5.496 -26.578 3.275 1 86.81 117 ALA B C 1
ATOM 6420 O O . ALA B 1 117 ? -4.855 -27.5 2.756 1 86.81 117 ALA B O 1
ATOM 6421 N N . LEU B 1 118 ? -6.352 -26.797 4.262 1 87.75 118 LEU B N 1
ATOM 6422 C CA . LEU B 1 118 ? -6.508 -28.109 4.879 1 87.75 118 LEU B CA 1
ATOM 6423 C C . LEU B 1 118 ? -7.277 -29.062 3.959 1 87.75 118 LEU B C 1
ATOM 6425 O O . LEU B 1 118 ? -7.094 -30.281 4.02 1 87.75 118 LEU B O 1
ATOM 6429 N N . SER B 1 119 ? -8.078 -28.484 3.062 1 87.12 119 SER B N 1
ATOM 6430 C CA . SER B 1 119 ? -8.914 -29.312 2.188 1 87.12 119 SER B CA 1
ATOM 6431 C C . SER B 1 119 ? -8.07 -30.062 1.162 1 87.12 119 SER B C 1
ATOM 6433 O O . SER B 1 119 ? -8.523 -31.047 0.587 1 87.12 119 SER B O 1
ATOM 6435 N N . ALA B 1 120 ? -6.84 -29.578 0.971 1 82.94 120 ALA B N 1
ATOM 6436 C CA . ALA B 1 120 ? -5.961 -30.266 0.025 1 82.94 120 ALA B CA 1
ATOM 6437 C C . ALA B 1 120 ? -5.598 -31.656 0.52 1 82.94 120 ALA B C 1
ATOM 6439 O O . ALA B 1 120 ? -5.215 -32.531 -0.271 1 82.94 120 ALA B O 1
ATOM 6440 N N . PHE B 1 121 ? -5.789 -31.953 1.823 1 86.94 121 PHE B N 1
ATOM 6441 C CA . PHE B 1 121 ? -5.41 -33.25 2.406 1 86.94 121 PHE B CA 1
ATOM 6442 C C . PHE B 1 121 ? -6.641 -34.094 2.68 1 86.94 121 PHE B C 1
ATOM 6444 O O . PHE B 1 121 ? -6.535 -35.188 3.26 1 86.94 121 PHE B O 1
ATOM 6451 N N . ASP B 1 122 ? -7.82 -33.594 2.203 1 89.12 122 ASP B N 1
ATOM 6452 C CA . ASP B 1 122 ? -9.039 -34.375 2.371 1 89.12 122 ASP B CA 1
ATOM 6453 C C . ASP B 1 122 ? -9.141 -35.469 1.31 1 89.12 122 ASP B C 1
ATOM 6455 O O . ASP B 1 122 ? -8.703 -35.281 0.172 1 89.12 122 ASP B O 1
ATOM 6459 N N . PRO B 1 123 ? -9.641 -36.594 1.642 1 91.75 123 PRO B N 1
ATOM 6460 C CA . PRO B 1 123 ? -9.82 -37.656 0.649 1 91.75 123 PRO B CA 1
ATOM 6461 C C . PRO B 1 123 ? -10.875 -37.312 -0.399 1 91.75 123 PRO B C 1
ATOM 6463 O O . PRO B 1 123 ? -11.828 -36.562 -0.109 1 91.75 123 PRO B O 1
ATOM 6466 N N . ASN B 1 124 ? -10.656 -37.719 -1.554 1 91.69 124 ASN B N 1
ATOM 6467 C CA . ASN B 1 124 ? -11.602 -37.562 -2.658 1 91.69 124 ASN B CA 1
ATOM 6468 C C . ASN B 1 124 ? -12.141 -38.906 -3.141 1 91.69 124 ASN B C 1
ATOM 6470 O O . ASN B 1 124 ? -11.367 -39.812 -3.438 1 91.69 124 ASN B O 1
ATOM 6474 N N . PHE B 1 125 ? -13.469 -39 -3.137 1 93.94 125 PHE B N 1
ATOM 6475 C CA . PHE B 1 125 ? -14.125 -40.219 -3.656 1 93.94 125 PHE B CA 1
ATOM 6476 C C . PHE B 1 125 ? -14.586 -39.969 -5.09 1 93.94 125 PHE B C 1
ATOM 6478 O O . PHE B 1 125 ? -15.125 -38.938 -5.422 1 93.94 125 PHE B O 1
ATOM 6485 N N . TYR B 1 126 ? -14.266 -40.906 -5.93 1 92.31 126 TYR B N 1
ATOM 6486 C CA . TYR B 1 126 ? -14.75 -40.812 -7.305 1 92.31 126 TYR B CA 1
ATOM 6487 C C . TYR B 1 126 ? -15.297 -42.188 -7.758 1 92.31 126 TYR B C 1
ATOM 6489 O O . TYR B 1 126 ? -14.953 -43.219 -7.191 1 92.31 126 TYR B O 1
ATOM 6497 N N . ALA B 1 127 ? -16.219 -42.156 -8.656 1 93.69 127 ALA B N 1
ATOM 6498 C CA . ALA B 1 127 ? -16.812 -43.344 -9.258 1 93.69 127 ALA B CA 1
ATOM 6499 C C . ALA B 1 127 ? -17.172 -43.094 -10.719 1 93.69 127 ALA B C 1
ATOM 6501 O O . ALA B 1 127 ? -17.609 -42 -11.086 1 93.69 127 ALA B O 1
ATOM 6502 N N . ASN B 1 128 ? -16.859 -44.062 -11.578 1 93.81 128 ASN B N 1
ATOM 6503 C CA . ASN B 1 128 ? -17.281 -44 -12.977 1 93.81 128 ASN B CA 1
ATOM 6504 C C . ASN B 1 128 ? -17.719 -45.375 -13.477 1 93.81 128 ASN B C 1
ATOM 6506 O O . ASN B 1 128 ? -17.297 -46.406 -12.938 1 93.81 128 ASN B O 1
ATOM 6510 N N . GLY B 1 129 ? -18.641 -45.469 -14.445 1 91.62 129 GLY B N 1
ATOM 6511 C CA . GLY B 1 129 ? -19.156 -46.656 -15.102 1 91.62 129 GLY B CA 1
ATOM 6512 C C . GLY B 1 129 ? -19.531 -46.438 -16.547 1 91.62 129 GLY B C 1
ATOM 6513 O O . GLY B 1 129 ? -20.109 -45.406 -16.891 1 91.62 129 GLY B O 1
ATOM 6514 N N . PHE B 1 130 ? -19 -47.344 -17.375 1 93.94 130 PHE B N 1
ATOM 6515 C CA . PHE B 1 130 ? -19.359 -47.25 -18.781 1 93.94 130 PHE B CA 1
ATOM 6516 C C . PHE B 1 130 ? -19.766 -48.625 -19.328 1 93.94 130 PHE B C 1
ATOM 6518 O O . PHE B 1 130 ? -19.328 -49.656 -18.828 1 93.94 130 PHE B O 1
ATOM 6525 N N . HIS B 1 131 ? -20.656 -48.719 -20.203 1 92.88 131 HIS B N 1
ATOM 6526 C CA . HIS B 1 131 ? -21.094 -49.875 -21 1 92.88 131 HIS B CA 1
ATOM 6527 C C . HIS B 1 131 ? -20.906 -49.594 -22.484 1 92.88 131 HIS B C 1
ATOM 6529 O O . HIS B 1 131 ? -21.234 -48.531 -22.984 1 92.88 131 HIS B O 1
ATOM 6535 N N . GLN B 1 132 ? -20.266 -50.656 -23.094 1 94.5 132 GLN B N 1
ATOM 6536 C CA . GLN B 1 132 ? -19.969 -50.5 -24.516 1 94.5 132 GLN B CA 1
ATOM 6537 C C . GLN B 1 132 ? -20.453 -51.688 -25.312 1 94.5 132 GLN B C 1
ATOM 6539 O O . GLN B 1 132 ? -20.438 -52.812 -24.797 1 94.5 132 GLN B O 1
ATOM 6544 N N . LYS B 1 133 ? -20.906 -51.438 -26.5 1 93.44 133 LYS B N 1
ATOM 6545 C CA . LYS B 1 133 ? -21.203 -52.438 -27.531 1 93.44 133 LYS B CA 1
ATOM 6546 C C . LYS B 1 133 ? -20.359 -52.188 -28.781 1 93.44 133 LYS B C 1
ATOM 6548 O O . LYS B 1 133 ? -20.453 -51.156 -29.422 1 93.44 133 LYS B O 1
ATOM 6553 N N . ASN B 1 134 ? -19.516 -53.188 -28.984 1 91.56 134 ASN B N 1
ATOM 6554 C CA . ASN B 1 134 ? -18.594 -53.062 -30.094 1 91.56 134 ASN B CA 1
ATOM 6555 C C . ASN B 1 134 ? -18.859 -54.094 -31.172 1 91.56 134 ASN B C 1
ATOM 6557 O O . ASN B 1 134 ? -18.734 -55.312 -30.922 1 91.56 134 ASN B O 1
ATOM 6561 N N . ASP B 1 135 ? -19.203 -53.625 -32.312 1 88.25 135 ASP B N 1
ATOM 6562 C CA . ASP B 1 135 ? -19.328 -54.469 -33.5 1 88.25 135 ASP B CA 1
ATOM 6563 C C . ASP B 1 135 ? -18.359 -54.031 -34.594 1 88.25 135 ASP B C 1
ATOM 6565 O O . ASP B 1 135 ? -18.516 -52.938 -35.156 1 88.25 135 ASP B O 1
ATOM 6569 N N . ARG B 1 136 ? -17.344 -54.938 -34.781 1 86.38 136 ARG B N 1
ATOM 6570 C CA . ARG B 1 136 ? -16.375 -54.5 -35.781 1 86.38 136 ARG B CA 1
ATOM 6571 C C . ARG B 1 136 ? -15.859 -55.719 -36.594 1 86.38 136 ARG B C 1
ATOM 6573 O O . ARG B 1 136 ? -15.922 -56.844 -36.125 1 86.38 136 ARG B O 1
ATOM 6580 N N . ALA B 1 137 ? -15.344 -55.344 -37.781 1 81.5 137 ALA B N 1
ATOM 6581 C CA . ALA B 1 137 ? -14.648 -56.344 -38.594 1 81.5 137 ALA B CA 1
ATOM 6582 C C . ALA B 1 137 ? -13.141 -56.25 -38.375 1 81.5 137 ALA B C 1
ATOM 6584 O O . ALA B 1 137 ? -12.57 -55.156 -38.281 1 81.5 137 ALA B O 1
ATOM 6585 N N . VAL B 1 138 ? -12.523 -57.531 -38.062 1 76.62 138 VAL B N 1
ATOM 6586 C CA . VAL B 1 138 ? -11.078 -57.562 -37.844 1 76.62 138 VAL B CA 1
ATOM 6587 C C . VAL B 1 138 ? -10.43 -58.438 -38.906 1 76.62 138 VAL B C 1
ATOM 6589 O O . VAL B 1 138 ? -10.984 -59.469 -39.312 1 76.62 138 VAL B O 1
ATOM 6592 N N . ASN B 1 139 ? -9.312 -57.969 -39.562 1 72.88 139 ASN B N 1
ATOM 6593 C CA . ASN B 1 139 ? -8.648 -58.688 -40.625 1 72.88 139 ASN B CA 1
ATOM 6594 C C . ASN B 1 139 ? -7.891 -59.906 -40.125 1 72.88 139 ASN B C 1
ATOM 6596 O O . ASN B 1 139 ? -7.688 -60.875 -40.844 1 72.88 139 ASN B O 1
ATOM 6600 N N . ASN B 1 140 ? -7.098 -59.875 -38.938 1 61.69 140 ASN B N 1
ATOM 6601 C CA . ASN B 1 140 ? -6.312 -61.031 -38.5 1 61.69 140 ASN B CA 1
ATOM 6602 C C . ASN B 1 140 ? -6.656 -61.438 -37.062 1 61.69 140 ASN B C 1
ATOM 6604 O O . ASN B 1 140 ? -6.281 -60.75 -36.125 1 61.69 140 ASN B O 1
ATOM 6608 N N . ALA B 1 141 ? -7.688 -62.125 -37.031 1 54.88 141 ALA B N 1
ATOM 6609 C CA . ALA B 1 141 ? -7.922 -62.625 -35.688 1 54.88 141 ALA B CA 1
ATOM 6610 C C . ALA B 1 141 ? -6.957 -63.75 -35.344 1 54.88 141 ALA B C 1
ATOM 6612 O O . ALA B 1 141 ? -6.707 -64.625 -36.188 1 54.88 141 ALA B O 1
ATOM 6613 N N . VAL B 1 142 ? -5.922 -63.438 -34.562 1 55.19 142 VAL B N 1
ATOM 6614 C CA . VAL B 1 142 ? -4.863 -64.375 -34.188 1 55.19 142 VAL B CA 1
ATOM 6615 C C . VAL B 1 142 ? -5.367 -65.812 -34.344 1 55.19 142 VAL B C 1
ATOM 6617 O O . VAL B 1 142 ? -4.641 -66.688 -34.812 1 55.19 142 VAL B O 1
ATOM 6620 N N . THR B 1 143 ? -6.453 -66.062 -33.812 1 51.47 143 THR B N 1
ATOM 6621 C CA . THR B 1 143 ? -6.844 -67.5 -33.812 1 51.47 143 THR B CA 1
ATOM 6622 C C . THR B 1 143 ? -7.555 -67.812 -35.094 1 51.47 143 THR B C 1
ATOM 6624 O O . THR B 1 143 ? -7.727 -69 -35.438 1 51.47 143 THR B O 1
ATOM 6627 N N . ALA B 1 144 ? -8.328 -66.812 -35.781 1 54.09 144 ALA B N 1
ATOM 6628 C CA . ALA B 1 144 ? -9.117 -67.25 -36.938 1 54.09 144 ALA B CA 1
ATOM 6629 C C . ALA B 1 144 ? -8.586 -66.625 -38.219 1 54.09 144 ALA B C 1
ATOM 6631 O O . ALA B 1 144 ? -8.055 -65.5 -38.219 1 54.09 144 ALA B O 1
ATOM 6632 N N . PHE B 1 145 ? -7.844 -67.438 -39.062 1 58.38 145 PHE B N 1
ATOM 6633 C CA . PHE B 1 145 ? -7.457 -67.062 -40.438 1 58.38 145 PHE B CA 1
ATOM 6634 C C . PHE B 1 145 ? -8.562 -66.25 -41.125 1 58.38 145 PHE B C 1
ATOM 6636 O O . PHE B 1 145 ? -9.742 -66.562 -40.969 1 58.38 145 PHE B O 1
ATOM 6643 N N . GLY B 1 146 ? -8.438 -65 -41.469 1 64.94 146 GLY B N 1
ATOM 6644 C CA . GLY B 1 146 ? -9.336 -64.188 -42.281 1 64.94 146 GLY B CA 1
ATOM 6645 C C . GLY B 1 146 ? -9.977 -63.062 -41.531 1 64.94 146 GLY B C 1
ATOM 6646 O O . GLY B 1 146 ? -9.469 -62.625 -40.5 1 64.94 146 GLY B O 1
ATOM 6647 N N . THR B 1 147 ? -11.133 -62.531 -42.125 1 73.38 147 THR B N 1
ATOM 6648 C CA . THR B 1 147 ? -11.906 -61.438 -41.562 1 73.38 147 THR B CA 1
ATOM 6649 C C . THR B 1 147 ? -12.945 -61.969 -40.562 1 73.38 147 THR B C 1
ATOM 6651 O O . THR B 1 147 ? -13.648 -62.938 -40.875 1 73.38 147 THR B O 1
ATOM 6654 N N . GLN B 1 148 ? -12.953 -61.594 -39.375 1 76.25 148 GLN B N 1
ATOM 6655 C CA . GLN B 1 148 ? -13.922 -62 -38.344 1 76.25 148 GLN B CA 1
ATOM 6656 C C . GLN B 1 148 ? -14.75 -60.812 -37.875 1 76.25 148 GLN B C 1
ATOM 6658 O O . GLN B 1 148 ? -14.234 -59.688 -37.75 1 76.25 148 GLN B O 1
ATOM 6663 N N . MET B 1 149 ? -16.078 -61.125 -37.875 1 82.56 149 MET B N 1
ATOM 6664 C CA . MET B 1 149 ? -16.969 -60.125 -37.25 1 82.56 149 MET B CA 1
ATOM 6665 C C . MET B 1 149 ? -16.969 -60.281 -35.75 1 82.56 149 MET B C 1
ATOM 6667 O O . MET B 1 149 ? -17.469 -61.281 -35.219 1 82.56 149 MET B O 1
ATOM 6671 N N . LEU B 1 150 ? -16.328 -59.344 -35.062 1 83.19 150 LEU B N 1
ATOM 6672 C CA . LEU B 1 150 ? -16.266 -59.375 -33.594 1 83.19 150 LEU B CA 1
ATOM 6673 C C . LEU B 1 150 ? -17.438 -58.594 -33 1 83.19 150 LEU B C 1
ATOM 6675 O O . LEU B 1 150 ? -17.656 -57.406 -33.344 1 83.19 150 LEU B O 1
ATOM 6679 N N . GLN B 1 151 ? -18.312 -59.312 -32.25 1 89.25 151 GLN B N 1
ATOM 6680 C CA . GLN B 1 151 ? -19.359 -58.719 -31.438 1 89.25 151 GLN B CA 1
ATOM 6681 C C . GLN B 1 151 ? -19.016 -58.781 -29.953 1 89.25 151 GLN B C 1
ATOM 6683 O O . GLN B 1 151 ? -18.797 -59.875 -29.422 1 89.25 151 GLN B O 1
ATOM 6688 N N . GLN B 1 152 ? -18.938 -57.625 -29.406 1 90.12 152 GLN B N 1
ATOM 6689 C CA . GLN B 1 152 ? -18.5 -57.594 -28.016 1 90.12 152 GLN B CA 1
ATOM 6690 C C . GLN B 1 152 ? -19.422 -56.688 -27.188 1 90.12 152 GLN B C 1
ATOM 6692 O O . GLN B 1 152 ? -19.797 -55.594 -27.625 1 90.12 152 GLN B O 1
ATOM 6697 N N . ASP B 1 153 ? -19.891 -57.188 -26.047 1 92.19 153 ASP B N 1
ATOM 6698 C CA . ASP B 1 153 ? -20.516 -56.406 -24.984 1 92.19 153 ASP B CA 1
ATOM 6699 C C . ASP B 1 153 ? -19.594 -56.281 -23.766 1 92.19 153 ASP B C 1
ATOM 6701 O O . ASP B 1 153 ? -19.266 -57.281 -23.125 1 92.19 153 ASP B O 1
ATOM 6705 N N . ALA B 1 154 ? -19.219 -55.031 -23.609 1 93.62 154 ALA B N 1
ATOM 6706 C CA . ALA B 1 154 ? -18.266 -54.844 -22.516 1 93.62 154 ALA B CA 1
ATOM 6707 C C . ALA B 1 154 ? -18.781 -53.812 -21.531 1 93.62 154 ALA B C 1
ATOM 6709 O O . ALA B 1 154 ? -19.484 -52.875 -21.922 1 93.62 154 ALA B O 1
ATOM 6710 N N . ALA B 1 155 ? -18.578 -54 -20.266 1 94.38 155 ALA B N 1
ATOM 6711 C CA . ALA B 1 155 ? -18.891 -53.062 -19.203 1 94.38 155 ALA B CA 1
ATOM 6712 C C . ALA B 1 155 ? -17.719 -52.875 -18.25 1 94.38 155 ALA B C 1
ATOM 6714 O O . ALA B 1 155 ? -16.922 -53.812 -18.047 1 94.38 155 ALA B O 1
ATOM 6715 N N . PHE B 1 156 ? -17.609 -51.656 -17.812 1 94.19 156 PHE B N 1
ATOM 6716 C CA . PHE B 1 156 ? -16.531 -51.312 -16.891 1 94.19 156 PHE B CA 1
ATOM 6717 C C . PHE B 1 156 ? -17.047 -50.406 -15.758 1 94.19 156 PHE B C 1
ATOM 6719 O O . PHE B 1 156 ? -17.828 -49.5 -15.992 1 94.19 156 PHE B O 1
ATOM 6726 N N . MET B 1 157 ? -16.75 -50.781 -14.508 1 94.75 157 MET B N 1
ATOM 6727 C CA . MET B 1 157 ? -17.078 -49.969 -13.336 1 94.75 157 MET B CA 1
ATOM 6728 C C . MET B 1 157 ? -15.859 -49.812 -12.43 1 94.75 157 MET B C 1
ATOM 6730 O O . MET B 1 157 ? -15.117 -50.781 -12.203 1 94.75 157 MET B O 1
ATOM 6734 N N . GLN B 1 158 ? -15.727 -48.594 -12.008 1 95.94 158 GLN B N 1
ATOM 6735 C CA . GLN B 1 158 ? -14.617 -48.344 -11.094 1 95.94 158 GLN B CA 1
ATOM 6736 C C . GLN B 1 158 ? -15.023 -47.406 -9.984 1 95.94 158 GLN B C 1
ATOM 6738 O O . GLN B 1 158 ? -15.789 -46.469 -10.219 1 95.94 158 GLN B O 1
ATOM 6743 N N . TYR B 1 159 ? -14.664 -47.562 -8.742 1 94.94 159 TYR B N 1
ATOM 6744 C CA . TYR B 1 159 ? -14.75 -46.625 -7.625 1 94.94 159 TYR B CA 1
ATOM 6745 C C . TYR B 1 159 ? -13.422 -46.562 -6.883 1 94.94 159 TYR B C 1
ATOM 6747 O O . TYR B 1 159 ? -12.695 -47.562 -6.789 1 94.94 159 TYR B O 1
ATOM 6755 N N . GLY B 1 160 ? -13.117 -45.438 -6.504 1 95.56 160 GLY B N 1
ATOM 6756 C CA . GLY B 1 160 ? -11.836 -45.25 -5.84 1 95.56 160 GLY B CA 1
ATOM 6757 C C . GLY B 1 160 ? -11.82 -44.094 -4.852 1 95.56 160 GLY B C 1
ATOM 6758 O O . GLY B 1 160 ? -12.742 -43.281 -4.824 1 95.56 160 GLY B O 1
ATOM 6759 N N . LEU B 1 161 ? -10.875 -44.156 -3.861 1 94.94 161 LEU B N 1
ATOM 6760 C CA . LEU B 1 161 ? -10.555 -43.125 -2.871 1 94.94 161 LEU B CA 1
ATOM 6761 C C . LEU B 1 161 ? -9.094 -42.688 -2.982 1 94.94 161 LEU B C 1
ATOM 6763 O O . LEU B 1 161 ? -8.203 -43.562 -3.014 1 94.94 161 LEU B O 1
ATOM 6767 N N . ASP B 1 162 ? -8.953 -41.375 -3.209 1 92.81 162 ASP B N 1
ATOM 6768 C CA . ASP B 1 162 ? -7.59 -40.844 -3.227 1 92.81 162 ASP B CA 1
ATOM 6769 C C . ASP B 1 162 ? -7.387 -39.812 -2.119 1 92.81 162 ASP B C 1
ATOM 6771 O O . ASP B 1 162 ? -8.312 -39.062 -1.78 1 92.81 162 ASP B O 1
ATOM 6775 N N . LYS B 1 163 ? -6.195 -39.844 -1.452 1 91.88 163 LYS B N 1
ATOM 6776 C CA . LYS B 1 163 ? -5.863 -38.906 -0.386 1 91.88 163 LYS B CA 1
ATOM 6777 C C . LYS B 1 163 ? -4.387 -38.5 -0.427 1 91.88 163 LYS B C 1
ATOM 6779 O O . LYS B 1 163 ? -3.531 -39.344 -0.709 1 91.88 163 LYS B O 1
ATOM 6784 N N . ARG B 1 164 ? -4.207 -37.25 -0.25 1 90.12 164 ARG B N 1
ATOM 6785 C CA . ARG B 1 164 ? -2.838 -36.781 -0.103 1 90.12 164 ARG B CA 1
ATOM 6786 C C . ARG B 1 164 ? -2.455 -36.656 1.368 1 90.12 164 ARG B C 1
ATOM 6788 O O . ARG B 1 164 ? -3.232 -36.125 2.176 1 90.12 164 ARG B O 1
ATOM 6795 N N . SER B 1 165 ? -1.293 -37.188 1.717 1 89.19 165 SER B N 1
ATOM 6796 C CA . SER B 1 165 ? -0.817 -37.125 3.094 1 89.19 165 SER B CA 1
ATOM 6797 C C . SER B 1 165 ? 0.012 -35.844 3.314 1 89.19 165 SER B C 1
ATOM 6799 O O . SER B 1 165 ? 0.41 -35.188 2.355 1 89.19 165 SER B O 1
ATOM 6801 N N . VAL B 1 166 ? 0.342 -35.562 4.613 1 88 166 VAL B N 1
ATOM 6802 C CA . VAL B 1 166 ? 1.081 -34.375 5.008 1 88 166 VAL B CA 1
ATOM 6803 C C . VAL B 1 166 ? 2.557 -34.531 4.652 1 88 166 VAL B C 1
ATOM 6805 O O . VAL B 1 166 ? 3.295 -33.562 4.562 1 88 166 VAL B O 1
ATOM 6808 N N . THR B 1 167 ? 2.996 -35.719 4.371 1 88.69 167 THR B N 1
ATOM 6809 C CA . THR B 1 167 ? 4.383 -36 3.996 1 88.69 167 THR B CA 1
ATOM 6810 C C . THR B 1 167 ? 4.594 -35.75 2.506 1 88.69 167 THR B C 1
ATOM 6812 O O . THR B 1 167 ? 5.73 -35.688 2.033 1 88.69 167 THR B O 1
ATOM 6815 N N . GLY B 1 168 ? 3.516 -35.562 1.754 1 87.25 168 GLY B N 1
ATOM 6816 C CA . GLY B 1 168 ? 3.574 -35.375 0.313 1 87.25 168 GLY B CA 1
ATOM 6817 C C . GLY B 1 168 ? 3.162 -36.594 -0.462 1 87.25 168 GLY B C 1
ATOM 6818 O O . GLY B 1 168 ? 3.055 -36.562 -1.689 1 87.25 168 GLY B O 1
ATOM 6819 N N . ALA B 1 169 ? 2.805 -37.656 0.234 1 90.38 169 ALA B N 1
ATOM 6820 C CA . ALA B 1 169 ? 2.449 -38.906 -0.406 1 90.38 169 ALA B CA 1
ATOM 6821 C C . ALA B 1 169 ? 1.021 -38.875 -0.941 1 90.38 169 ALA B C 1
ATOM 6823 O O . ALA B 1 169 ? 0.139 -38.281 -0.333 1 90.38 169 ALA B O 1
ATOM 6824 N N . GLU B 1 170 ? 0.87 -39.438 -2.043 1 90.5 170 GLU B N 1
ATOM 6825 C CA . GLU B 1 170 ? -0.46 -39.656 -2.604 1 90.5 170 GLU B CA 1
ATOM 6826 C C . GLU B 1 170 ? -0.875 -41.125 -2.477 1 90.5 170 GLU B C 1
ATOM 6828 O O . GLU B 1 170 ? -0.202 -42 -3.004 1 90.5 170 GLU B O 1
ATOM 6833 N N . LEU B 1 171 ? -1.947 -41.344 -1.729 1 92.81 171 LEU B N 1
ATOM 6834 C CA . LEU B 1 171 ? -2.486 -42.688 -1.515 1 92.81 171 LEU B CA 1
ATOM 6835 C C . LEU B 1 171 ? -3.803 -42.875 -2.26 1 92.81 171 LEU B C 1
ATOM 6837 O O . LEU B 1 171 ? -4.641 -41.969 -2.281 1 92.81 171 LEU B O 1
ATOM 6841 N N . GLY B 1 172 ? -3.873 -43.969 -2.914 1 95.06 172 GLY B N 1
ATOM 6842 C CA . GLY B 1 172 ? -5.113 -44.281 -3.613 1 95.06 172 GLY B CA 1
ATOM 6843 C C . GLY B 1 172 ? -5.508 -45.719 -3.516 1 95.06 172 GLY B C 1
ATOM 6844 O O . GLY B 1 172 ? -4.648 -46.625 -3.457 1 95.06 172 GLY B O 1
ATOM 6845 N N . ILE B 1 173 ? -6.801 -46 -3.309 1 96 173 ILE B N 1
ATOM 6846 C CA . ILE B 1 173 ? -7.367 -47.344 -3.41 1 96 173 ILE B CA 1
ATOM 6847 C C . ILE B 1 173 ? -8.531 -47.312 -4.398 1 96 173 ILE B C 1
ATOM 6849 O O . ILE B 1 173 ? -9.344 -46.406 -4.402 1 96 173 ILE B O 1
ATOM 6853 N N . ARG B 1 174 ? -8.508 -48.25 -5.281 1 96.62 174 ARG B N 1
ATOM 6854 C CA . ARG B 1 174 ? -9.594 -48.312 -6.254 1 96.62 174 ARG B CA 1
ATOM 6855 C C . ARG B 1 174 ? -10.039 -49.75 -6.516 1 96.62 174 ARG B C 1
ATOM 6857 O O . ARG B 1 174 ? -9.234 -50.688 -6.395 1 96.62 174 ARG B O 1
ATOM 6864 N N . GLN B 1 175 ? -11.227 -49.969 -6.781 1 95.25 175 GLN B N 1
ATOM 6865 C CA . GLN B 1 175 ? -11.836 -51.219 -7.234 1 95.25 175 GLN B CA 1
ATOM 6866 C C . GLN B 1 175 ? -12.336 -51.094 -8.672 1 95.25 175 GLN B C 1
ATOM 6868 O O . GLN B 1 175 ? -13.078 -50.156 -9 1 95.25 175 GLN B O 1
ATOM 6873 N N . ILE B 1 176 ? -11.852 -51.969 -9.484 1 95.81 176 ILE B N 1
ATOM 6874 C CA . ILE B 1 176 ? -12.227 -51.969 -10.891 1 95.81 176 ILE B CA 1
ATOM 6875 C C . ILE B 1 176 ? -12.898 -53.281 -11.258 1 95.81 176 ILE B C 1
ATOM 6877 O O . ILE B 1 176 ? -12.367 -54.375 -10.953 1 95.81 176 ILE B O 1
ATOM 6881 N N . THR B 1 177 ? -14 -53.25 -11.875 1 94.94 177 THR B N 1
ATOM 6882 C CA . THR B 1 177 ? -14.719 -54.406 -12.359 1 94.94 177 THR B CA 1
ATOM 6883 C C . THR B 1 177 ? -15.031 -54.281 -13.852 1 94.94 177 THR B C 1
ATOM 6885 O O . THR B 1 177 ? -15.539 -53.25 -14.289 1 94.94 177 THR B O 1
ATOM 6888 N N . GLY B 1 178 ? -14.641 -55.344 -14.578 1 95.06 178 GLY B N 1
ATOM 6889 C CA . GLY B 1 178 ? -14.922 -55.375 -16 1 95.06 178 GLY B CA 1
ATOM 6890 C C . GLY B 1 178 ? -15.75 -56.594 -16.422 1 95.06 178 GLY B C 1
ATOM 6891 O O . GLY B 1 178 ? -15.617 -57.656 -15.844 1 95.06 178 GLY B O 1
ATOM 6892 N N . TYR B 1 179 ? -16.641 -56.375 -17.344 1 93.69 179 TYR B N 1
ATOM 6893 C CA . TYR B 1 179 ? -17.438 -57.375 -18 1 93.69 179 TYR B CA 1
ATOM 6894 C C . TYR B 1 179 ? -17.125 -57.438 -19.5 1 93.69 179 TYR B C 1
ATOM 6896 O O . TYR B 1 179 ? -17.062 -56.375 -20.156 1 93.69 179 TYR B O 1
ATOM 6904 N N . ASP B 1 180 ? -16.828 -58.625 -19.922 1 92.75 180 ASP B N 1
ATOM 6905 C CA . ASP B 1 180 ? -16.531 -58.781 -21.344 1 92.75 180 ASP B CA 1
ATOM 6906 C C . ASP B 1 180 ? -17.25 -60 -21.922 1 92.75 180 ASP B C 1
ATOM 6908 O O . ASP B 1 180 ? -16.969 -61.156 -21.562 1 92.75 180 ASP B O 1
ATOM 6912 N N . ALA B 1 181 ? -18.203 -59.812 -22.797 1 91.5 181 ALA B N 1
ATOM 6913 C CA . ALA B 1 181 ? -18.859 -60.844 -23.594 1 91.5 181 ALA B CA 1
ATOM 6914 C C . ALA B 1 181 ? -18.547 -60.625 -25.078 1 91.5 181 ALA B C 1
ATOM 6916 O O . ALA B 1 181 ? -18.844 -59.594 -25.656 1 91.5 181 ALA B O 1
ATOM 6917 N N . ASN B 1 182 ? -17.828 -61.625 -25.578 1 87.31 182 ASN B N 1
ATOM 6918 C CA . ASN B 1 182 ? -17.5 -61.5 -26.984 1 87.31 182 ASN B CA 1
ATOM 6919 C C . ASN B 1 182 ? -17.531 -62.844 -27.688 1 87.31 182 ASN B C 1
ATOM 6921 O O . ASN B 1 182 ? -17.562 -63.906 -27.016 1 87.31 182 ASN B O 1
ATOM 6925 N N . ASN B 1 183 ? -17.562 -62.906 -29 1 81.56 183 ASN B N 1
ATOM 6926 C CA . ASN B 1 183 ? -17.688 -64.125 -29.781 1 81.56 183 ASN B CA 1
ATOM 6927 C C . ASN B 1 183 ? -16.344 -64.625 -30.312 1 81.56 183 ASN B C 1
ATOM 6929 O O . ASN B 1 183 ? -16.297 -65.312 -31.328 1 81.56 183 ASN B O 1
ATOM 6933 N N . ALA B 1 184 ? -15.305 -64.25 -29.594 1 78.38 184 ALA B N 1
ATOM 6934 C CA . ALA B 1 184 ? -14.008 -64.75 -30.078 1 78.38 184 ALA B CA 1
ATOM 6935 C C . ALA B 1 184 ? -13.891 -66.25 -29.922 1 78.38 184 ALA B C 1
ATOM 6937 O O . ALA B 1 184 ? -14.234 -66.812 -28.875 1 78.38 184 ALA B O 1
ATOM 6938 N N . PRO B 1 185 ? -13.5 -66.938 -30.922 1 74.44 185 PRO B N 1
ATOM 6939 C CA . PRO B 1 185 ? -13.508 -68.375 -30.906 1 74.44 185 PRO B CA 1
ATOM 6940 C C . PRO B 1 185 ? -12.602 -69 -29.828 1 74.44 185 PRO B C 1
ATOM 6942 O O . PRO B 1 185 ? -12.82 -70.062 -29.359 1 74.44 185 PRO B O 1
ATOM 6945 N N . GLY B 1 186 ? -11.68 -68.312 -29.328 1 73.5 186 GLY B N 1
ATOM 6946 C CA . GLY B 1 186 ? -10.758 -68.875 -28.344 1 73.5 186 GLY B CA 1
ATOM 6947 C C . GLY B 1 186 ? -11.18 -68.625 -26.906 1 73.5 186 GLY B C 1
ATOM 6948 O O . GLY B 1 186 ? -10.5 -69.062 -25.984 1 73.5 186 GLY B O 1
ATOM 6949 N N . ASN B 1 187 ? -12.367 -68.25 -26.781 1 79.38 187 ASN B N 1
ATOM 6950 C CA . ASN B 1 187 ? -12.836 -67.938 -25.438 1 79.38 187 ASN B CA 1
ATOM 6951 C C . ASN B 1 187 ? -13.305 -69.25 -24.719 1 79.38 187 ASN B C 1
ATOM 6953 O O . ASN B 1 187 ? -13.977 -70.062 -25.312 1 79.38 187 ASN B O 1
ATOM 6957 N N . ARG B 1 188 ? -12.914 -69.312 -23.5 1 80.12 188 ARG B N 1
ATOM 6958 C CA . ARG B 1 188 ? -13.453 -70.375 -22.688 1 80.12 188 ARG B CA 1
ATOM 6959 C C . ARG B 1 188 ? -14.914 -70.125 -22.344 1 80.12 188 ARG B C 1
ATOM 6961 O O . ARG B 1 188 ? -15.734 -71.062 -22.375 1 80.12 188 ARG B O 1
ATOM 6968 N N . PHE B 1 189 ? -15.148 -68.812 -21.891 1 84.62 189 PHE B N 1
ATOM 6969 C CA . PHE B 1 189 ? -16.5 -68.438 -21.547 1 84.62 189 PHE B CA 1
ATOM 6970 C C . PHE B 1 189 ? -17.016 -67.375 -22.516 1 84.62 189 PHE B C 1
ATOM 6972 O O . PHE B 1 189 ? -16.281 -66.438 -22.859 1 84.62 189 PHE B O 1
ATOM 6979 N N . PRO B 1 190 ? -18.234 -67.5 -22.984 1 85.38 190 PRO B N 1
ATOM 6980 C CA . PRO B 1 190 ? -18.766 -66.438 -23.844 1 85.38 190 PRO B CA 1
ATOM 6981 C C . PRO B 1 190 ? -18.812 -65.125 -23.172 1 85.38 190 PRO B C 1
ATOM 6983 O O . PRO B 1 190 ? -18.75 -64.062 -23.844 1 85.38 190 PRO B O 1
ATOM 6986 N N . SER B 1 191 ? -19.062 -65.188 -21.875 1 89.56 191 SER B N 1
ATOM 6987 C CA . SER B 1 191 ? -19 -63.969 -21.062 1 89.56 191 SER B CA 1
ATOM 6988 C C . SER B 1 191 ? -18.203 -64.188 -19.781 1 89.56 191 SER B C 1
ATOM 6990 O O . SER B 1 191 ? -18.25 -65.312 -19.203 1 89.56 191 SER B O 1
ATOM 6992 N N . ALA B 1 192 ? -17.391 -63.156 -19.453 1 90.19 192 ALA B N 1
ATOM 6993 C CA . ALA B 1 192 ? -16.578 -63.281 -18.234 1 90.19 192 ALA B CA 1
ATOM 6994 C C . ALA B 1 192 ? -16.438 -61.938 -17.516 1 90.19 192 ALA B C 1
ATOM 6996 O O . ALA B 1 192 ? -16.688 -60.875 -18.109 1 90.19 192 ALA B O 1
ATOM 6997 N N . TRP B 1 193 ? -16.188 -62.125 -16.203 1 90.44 193 TRP B N 1
ATOM 6998 C CA . TRP B 1 193 ? -15.992 -60.969 -15.344 1 90.44 193 TRP B CA 1
ATOM 6999 C C . TRP B 1 193 ? -14.562 -60.938 -14.812 1 90.44 193 TRP B C 1
ATOM 7001 O O . TRP B 1 193 ? -13.992 -61.969 -14.469 1 90.44 193 TRP B O 1
ATOM 7011 N N . ASP B 1 194 ? -14.047 -59.656 -14.938 1 92.19 194 ASP B N 1
ATOM 7012 C CA . ASP B 1 194 ? -12.766 -59.375 -14.305 1 92.19 194 ASP B CA 1
ATOM 7013 C C . ASP B 1 194 ? -12.906 -58.312 -13.219 1 92.19 194 ASP B C 1
ATOM 7015 O O . ASP B 1 194 ? -13.586 -57.312 -13.414 1 92.19 194 ASP B O 1
ATOM 7019 N N . THR B 1 195 ? -12.445 -58.656 -11.984 1 92.19 195 THR B N 1
ATOM 7020 C CA . THR B 1 195 ? -12.461 -57.688 -10.883 1 92.19 195 THR B CA 1
ATOM 7021 C C . THR B 1 195 ? -11.078 -57.562 -10.258 1 92.19 195 THR B C 1
ATOM 7023 O O . THR B 1 195 ? -10.328 -58.531 -10.188 1 92.19 195 THR B O 1
ATOM 7026 N N . ARG B 1 196 ? -10.781 -56.312 -9.961 1 95.12 196 ARG B N 1
ATOM 7027 C CA . ARG B 1 196 ? -9.484 -56.125 -9.32 1 95.12 196 ARG B CA 1
ATOM 7028 C C . ARG B 1 196 ? -9.562 -55 -8.281 1 95.12 196 ARG B C 1
ATOM 7030 O O . ARG B 1 196 ? -10.344 -54.062 -8.422 1 95.12 196 ARG B O 1
ATOM 7037 N N . ILE B 1 197 ? -8.859 -55.188 -7.184 1 94.62 197 ILE B N 1
ATOM 7038 C CA . ILE B 1 197 ? -8.625 -54.156 -6.16 1 94.62 197 ILE B CA 1
ATOM 7039 C C . ILE B 1 197 ? -7.168 -53.719 -6.203 1 94.62 197 ILE B C 1
ATOM 7041 O O . ILE B 1 197 ? -6.254 -54.531 -6.145 1 94.62 197 ILE B O 1
ATOM 7045 N N . GLU B 1 198 ? -7.09 -52.469 -6.355 1 96.19 198 GLU B N 1
ATOM 7046 C CA . GLU B 1 198 ? -5.746 -51.906 -6.508 1 96.19 198 GLU B CA 1
ATOM 7047 C C . GLU B 1 198 ? -5.473 -50.812 -5.469 1 96.19 198 GLU B C 1
ATOM 7049 O O . GLU B 1 198 ? -6.344 -50 -5.184 1 96.19 198 GLU B O 1
ATOM 7054 N N . ALA B 1 199 ? -4.305 -50.875 -4.816 1 95.5 199 ALA B N 1
ATOM 7055 C CA . ALA B 1 199 ? -3.779 -49.844 -3.938 1 95.5 199 ALA B CA 1
ATOM 7056 C C . ALA B 1 199 ? -2.514 -49.219 -4.52 1 95.5 199 ALA B C 1
ATOM 7058 O O . ALA B 1 199 ? -1.623 -49.906 -4.988 1 95.5 199 ALA B O 1
ATOM 7059 N N . ASN B 1 200 ? -2.518 -47.938 -4.629 1 94.75 200 ASN B N 1
ATOM 7060 C CA . ASN B 1 200 ? -1.353 -47.219 -5.156 1 94.75 200 ASN B CA 1
ATOM 7061 C C . ASN B 1 200 ? -0.809 -46.219 -4.16 1 94.75 200 ASN B C 1
ATOM 7063 O O . ASN B 1 200 ? -1.574 -45.594 -3.418 1 94.75 200 ASN B O 1
ATOM 7067 N N . VAL B 1 201 ? 0.53 -46.062 -4.09 1 92.88 201 VAL B N 1
ATOM 7068 C CA . VAL B 1 201 ? 1.218 -45.094 -3.238 1 92.88 201 VAL B CA 1
ATOM 7069 C C . VAL B 1 201 ? 2.316 -44.406 -4.031 1 92.88 201 VAL B C 1
ATOM 7071 O O . VAL B 1 201 ? 3.066 -45.031 -4.77 1 92.88 201 VAL B O 1
ATOM 7074 N N . ARG B 1 202 ? 2.311 -43.094 -4.027 1 91.75 202 ARG B N 1
ATOM 7075 C CA . ARG B 1 202 ? 3.391 -42.281 -4.562 1 91.75 202 ARG B CA 1
ATOM 7076 C C . ARG B 1 202 ? 3.992 -41.406 -3.477 1 91.75 202 ARG B C 1
ATOM 7078 O O . ARG B 1 202 ? 3.287 -40.594 -2.863 1 91.75 202 ARG B O 1
ATOM 7085 N N . GLN B 1 203 ? 5.273 -41.594 -3.193 1 91.44 203 GLN B N 1
ATOM 7086 C CA . GLN B 1 203 ? 5.941 -40.844 -2.135 1 91.44 203 GLN B CA 1
ATOM 7087 C C . GLN B 1 203 ? 7.133 -40.062 -2.68 1 91.44 203 GLN B C 1
ATOM 7089 O O . GLN B 1 203 ? 8.109 -40.656 -3.146 1 91.44 203 GLN B O 1
ATOM 7094 N N . PRO B 1 204 ? 6.988 -38.688 -2.646 1 90.38 204 PRO B N 1
ATOM 7095 C CA . PRO B 1 204 ? 8.195 -37.938 -2.975 1 90.38 204 PRO B CA 1
ATOM 7096 C C . PRO B 1 204 ? 9.305 -38.094 -1.941 1 90.38 204 PRO B C 1
ATOM 7098 O O . PRO B 1 204 ? 9.039 -38.125 -0.737 1 90.38 204 PRO B O 1
ATOM 7101 N N . LEU B 1 205 ? 10.555 -38.25 -2.412 1 92.88 205 LEU B N 1
ATOM 7102 C CA . LEU B 1 205 ? 11.664 -38.531 -1.502 1 92.88 205 LEU B CA 1
ATOM 7103 C C . LEU B 1 205 ? 12.555 -37.281 -1.34 1 92.88 205 LEU B C 1
ATOM 7105 O O . LEU B 1 205 ? 13.281 -37.188 -0.35 1 92.88 205 LEU B O 1
ATOM 7109 N N . LEU B 1 206 ? 12.641 -36.469 -2.299 1 91.5 206 LEU B N 1
ATOM 7110 C CA . LEU B 1 206 ? 13.461 -35.25 -2.225 1 91.5 206 LEU B CA 1
ATOM 7111 C C . LEU B 1 206 ? 12.602 -34 -2.297 1 91.5 206 LEU B C 1
ATOM 7113 O O . LEU B 1 206 ? 11.906 -33.656 -1.334 1 91.5 206 LEU B O 1
ATOM 7117 N N . LEU B 1 207 ? 12.43 -33.375 -3.6 1 86.31 207 LEU B N 1
ATOM 7118 C CA . LEU B 1 207 ? 11.531 -32.219 -3.73 1 86.31 207 LEU B CA 1
ATOM 7119 C C . LEU B 1 207 ? 10.086 -32.625 -3.473 1 86.31 207 LEU B C 1
ATOM 7121 O O . LEU B 1 207 ? 9.602 -33.594 -4.055 1 86.31 207 LEU B O 1
ATOM 7125 N N . GLY B 1 208 ? 9.43 -31.938 -2.568 1 85.5 208 GLY B N 1
ATOM 7126 C CA . GLY B 1 208 ? 8.039 -32.219 -2.254 1 85.5 208 GLY B CA 1
ATOM 7127 C C . GLY B 1 208 ? 7.863 -33.062 -0.999 1 85.5 208 GLY B C 1
ATOM 7128 O O . GLY B 1 208 ? 6.746 -33.25 -0.511 1 85.5 208 GLY B O 1
ATOM 7129 N N . ALA B 1 209 ? 9.047 -33.562 -0.547 1 89.31 209 ALA B N 1
ATOM 7130 C CA . ALA B 1 209 ? 8.969 -34.438 0.625 1 89.31 209 ALA B CA 1
ATOM 7131 C C . ALA B 1 209 ? 9.047 -33.625 1.915 1 89.31 209 ALA B C 1
ATOM 7133 O O . ALA B 1 209 ? 9.672 -32.562 1.95 1 89.31 209 ALA B O 1
ATOM 7134 N N . GLY B 1 210 ? 8.352 -34.156 2.975 1 88.94 210 GLY B N 1
ATOM 7135 C CA . GLY B 1 210 ? 8.484 -33.562 4.301 1 88.94 210 GLY B CA 1
ATOM 7136 C C . GLY B 1 210 ? 7.211 -32.906 4.789 1 88.94 210 GLY B C 1
ATOM 7137 O O . GLY B 1 210 ? 6.492 -32.281 4.004 1 88.94 210 GLY B O 1
ATOM 7138 N N . VAL B 1 211 ? 6.977 -33.031 6.023 1 89.75 211 VAL B N 1
ATOM 7139 C CA . VAL B 1 211 ? 5.781 -32.438 6.633 1 89.75 211 VAL B CA 1
ATOM 7140 C C . VAL B 1 211 ? 5.891 -30.922 6.633 1 89.75 211 VAL B C 1
ATOM 7142 O O . VAL B 1 211 ? 4.926 -30.219 6.305 1 89.75 211 VAL B O 1
ATOM 7145 N N . GLU B 1 212 ? 7.074 -30.516 6.891 1 87.88 212 GLU B N 1
ATOM 7146 C CA . GLU B 1 212 ? 7.273 -29.062 6.996 1 87.88 212 GLU B CA 1
ATOM 7147 C C . GLU B 1 212 ? 7.133 -28.391 5.633 1 87.88 212 GLU B C 1
ATOM 7149 O O . GLU B 1 212 ? 6.492 -27.344 5.52 1 87.88 212 GLU B O 1
ATOM 7154 N N . PHE B 1 213 ? 7.691 -28.984 4.648 1 88.94 213 PHE B N 1
ATOM 7155 C CA . PHE B 1 213 ? 7.602 -28.406 3.312 1 88.94 213 PHE B CA 1
ATOM 7156 C C . PHE B 1 213 ? 6.148 -28.328 2.854 1 88.94 213 PHE B C 1
ATOM 7158 O O . PHE B 1 213 ? 5.703 -27.297 2.348 1 88.94 213 PHE B O 1
ATOM 7165 N N . ASN B 1 214 ? 5.363 -29.344 3.045 1 88.62 214 ASN B N 1
ATOM 7166 C CA . ASN B 1 214 ? 3.986 -29.391 2.561 1 88.62 214 ASN B CA 1
ATOM 7167 C C . ASN B 1 214 ? 3.068 -28.484 3.383 1 88.62 214 ASN B C 1
ATOM 7169 O O . ASN B 1 214 ? 2.051 -28.016 2.881 1 88.62 214 ASN B O 1
ATOM 7173 N N . ARG B 1 215 ? 3.496 -28.312 4.613 1 89.38 215 ARG B N 1
ATOM 7174 C CA . ARG B 1 215 ? 2.713 -27.391 5.441 1 89.38 215 ARG B CA 1
ATOM 7175 C C . ARG B 1 215 ? 2.941 -25.953 5.027 1 89.38 215 ARG B C 1
ATOM 7177 O O . ARG B 1 215 ? 2.082 -25.094 5.242 1 89.38 215 ARG B O 1
ATOM 7184 N N . ILE B 1 216 ? 4.113 -25.688 4.461 1 89 216 ILE B N 1
ATOM 7185 C CA . ILE B 1 216 ? 4.438 -24.328 4.051 1 89 216 ILE B CA 1
ATOM 7186 C C . ILE B 1 216 ? 4.004 -24.109 2.604 1 89 216 ILE B C 1
ATOM 7188 O O . ILE B 1 216 ? 3.236 -23.188 2.309 1 89 216 ILE B O 1
ATOM 7192 N N . ALA B 1 217 ? 4.41 -24.906 1.676 1 86.69 217 ALA B N 1
ATOM 7193 C CA . ALA B 1 217 ? 4.195 -24.734 0.241 1 86.69 217 ALA B CA 1
ATOM 7194 C C . ALA B 1 217 ? 2.795 -25.203 -0.16 1 86.69 217 ALA B C 1
ATOM 7196 O O . ALA B 1 217 ? 2.201 -24.656 -1.093 1 86.69 217 ALA B O 1
ATOM 7197 N N . GLY B 1 218 ? 2.162 -26.047 0.461 1 78.19 218 GLY B N 1
ATOM 7198 C CA . GLY B 1 218 ? 0.916 -26.641 0.006 1 78.19 218 GLY B CA 1
ATOM 7199 C C . GLY B 1 218 ? 1.105 -27.625 -1.133 1 78.19 218 GLY B C 1
ATOM 7200 O O . GLY B 1 218 ? 2.236 -27.906 -1.535 1 78.19 218 GLY B O 1
ATOM 7201 N N . PRO B 1 219 ? -0.036 -28.172 -1.557 1 65.44 219 PRO B N 1
ATOM 7202 C CA . PRO B 1 219 ? 0.06 -29.203 -2.605 1 65.44 219 PRO B CA 1
ATOM 7203 C C . PRO B 1 219 ? 0.332 -28.594 -3.984 1 65.44 219 PRO B C 1
ATOM 7205 O O . PRO B 1 219 ? -0.539 -27.938 -4.559 1 65.44 219 PRO B O 1
ATOM 7208 N N . GLN B 1 220 ? 1.538 -28.156 -4.312 1 60.06 220 GLN B N 1
ATOM 7209 C CA . GLN B 1 220 ? 1.859 -27.422 -5.539 1 60.06 220 GLN B CA 1
ATOM 7210 C C . GLN B 1 220 ? 2.184 -28.391 -6.68 1 60.06 220 GLN B C 1
ATOM 7212 O O . GLN B 1 220 ? 2.182 -28 -7.848 1 60.06 220 GLN B O 1
ATOM 7217 N N . PHE B 1 221 ? 2.412 -29.594 -6.477 1 55.28 221 PHE B N 1
ATOM 7218 C CA . PHE B 1 221 ? 2.986 -30.422 -7.539 1 55.28 221 PHE B CA 1
ATOM 7219 C C . PHE B 1 221 ? 2.031 -31.531 -7.941 1 55.28 221 PHE B C 1
ATOM 7221 O O . PHE B 1 221 ? 2.025 -32.594 -7.328 1 55.28 221 PHE B O 1
ATOM 7228 N N . PRO B 1 222 ? 0.951 -30.984 -8.781 1 48.62 222 PRO B N 1
ATOM 7229 C CA . PRO B 1 222 ? 0.109 -32.125 -9.148 1 48.62 222 PRO B CA 1
ATOM 7230 C C . PRO B 1 222 ? 0.901 -33.25 -9.797 1 48.62 222 PRO B C 1
ATOM 7232 O O . PRO B 1 222 ? 1.888 -33 -10.492 1 48.62 222 PRO B O 1
ATOM 7235 N N . PRO B 1 223 ? 0.622 -34.469 -9.344 1 42.75 223 PRO B N 1
ATOM 7236 C CA . PRO B 1 223 ? 1.286 -35.656 -9.922 1 42.75 223 PRO B CA 1
ATOM 7237 C C . PRO B 1 223 ? 1.139 -35.719 -11.445 1 42.75 223 PRO B C 1
ATOM 7239 O O . PRO B 1 223 ? 0.141 -35.25 -11.992 1 42.75 223 PRO B O 1
ATOM 7242 N N . GLY B 1 224 ? 2.223 -35.438 -12.273 1 38.97 224 GLY B N 1
ATOM 7243 C CA . GLY B 1 224 ? 2.146 -35.656 -13.711 1 38.97 224 GLY B CA 1
ATOM 7244 C C . GLY B 1 224 ? 1.251 -36.844 -14.086 1 38.97 224 GLY B C 1
ATOM 7245 O O . GLY B 1 224 ? 1.239 -37.844 -13.398 1 38.97 224 GLY B O 1
ATOM 7246 N N . THR B 1 225 ? 0.127 -36.469 -14.297 1 33.84 225 THR B N 1
ATOM 7247 C CA . THR B 1 225 ? -0.76 -37.438 -14.922 1 33.84 225 THR B CA 1
ATOM 7248 C C . THR B 1 225 ? -0.137 -38 -16.188 1 33.84 225 THR B C 1
ATOM 7250 O O . THR B 1 225 ? 0.538 -37.281 -16.938 1 33.84 225 THR B O 1
ATOM 7253 N N . GLY B 1 226 ? 0.302 -39.281 -16.438 1 36.75 226 GLY B N 1
ATOM 7254 C CA . GLY B 1 226 ? 0.693 -40.25 -17.469 1 36.75 226 GLY B CA 1
ATOM 7255 C C . GLY B 1 226 ? 2.172 -40.562 -17.422 1 36.75 226 GLY B C 1
ATOM 7256 O O . GLY B 1 226 ? 2.906 -40.094 -16.562 1 36.75 226 GLY B O 1
ATOM 7257 N N . SER B 1 227 ? 2.611 -41.656 -18.25 1 35.19 227 SER B N 1
ATOM 7258 C CA . SER B 1 227 ? 3.898 -42.312 -18.391 1 35.19 227 SER B CA 1
ATOM 7259 C C . SER B 1 227 ? 5.043 -41.312 -18.438 1 35.19 227 SER B C 1
ATOM 7261 O O . SER B 1 227 ? 6.211 -41.688 -18.5 1 35.19 227 SER B O 1
ATOM 7263 N N . THR B 1 228 ? 4.793 -40.094 -19 1 36.19 228 THR B N 1
ATOM 7264 C CA . THR B 1 228 ? 5.949 -39.25 -19.266 1 36.19 228 THR B CA 1
ATOM 7265 C C . THR B 1 228 ? 6.238 -38.344 -18.062 1 36.19 228 THR B C 1
ATOM 7267 O O . THR B 1 228 ? 5.328 -37.719 -17.516 1 36.19 228 THR B O 1
ATOM 7270 N N . ALA B 1 229 ? 7.148 -38.781 -17.203 1 40.19 229 ALA B N 1
ATOM 7271 C CA . ALA B 1 229 ? 7.742 -38.031 -16.109 1 40.19 229 ALA B CA 1
ATOM 7272 C C . ALA B 1 229 ? 7.734 -36.531 -16.391 1 40.19 229 ALA B C 1
ATOM 7274 O O . ALA B 1 229 ? 8.578 -36.031 -17.141 1 40.19 229 ALA B O 1
ATOM 7275 N N . THR B 1 230 ? 6.602 -36.031 -16.859 1 40.66 230 THR B N 1
ATOM 7276 C CA . THR B 1 230 ? 6.746 -34.594 -17.078 1 40.66 230 THR B CA 1
ATOM 7277 C C . THR B 1 230 ? 7.078 -33.875 -15.766 1 40.66 230 THR B C 1
ATOM 7279 O O . THR B 1 230 ? 6.445 -34.125 -14.734 1 40.66 230 THR B O 1
ATOM 7282 N N . LEU B 1 231 ? 8.328 -33.656 -15.633 1 45.12 231 LEU B N 1
ATOM 7283 C CA . LEU B 1 231 ? 8.797 -32.812 -14.539 1 45.12 231 LEU B CA 1
ATOM 7284 C C . LEU B 1 231 ? 7.762 -31.75 -14.172 1 45.12 231 LEU B C 1
ATOM 7286 O O . LEU B 1 231 ? 7.223 -31.078 -15.047 1 45.12 231 LEU B O 1
ATOM 7290 N N . PRO B 1 232 ? 7.094 -32.094 -13.062 1 43.12 232 PRO B N 1
ATOM 7291 C CA . PRO B 1 232 ? 6.223 -30.969 -12.695 1 43.12 232 PRO B CA 1
ATOM 7292 C C . PRO B 1 232 ? 6.859 -29.609 -12.961 1 43.12 232 PRO B C 1
ATOM 7294 O O . PRO B 1 232 ? 8.023 -29.391 -12.633 1 43.12 232 PRO B O 1
ATOM 7297 N N . ARG B 1 233 ? 6.691 -29.141 -14.164 1 43.66 233 ARG B N 1
ATOM 7298 C CA . ARG B 1 233 ? 7.074 -27.75 -14.281 1 43.66 233 ARG B CA 1
ATOM 7299 C C . ARG B 1 233 ? 6.762 -26.984 -13 1 43.66 233 ARG B C 1
ATOM 7301 O O . ARG B 1 233 ? 5.656 -27.078 -12.469 1 43.66 233 ARG B O 1
ATOM 7308 N N . LEU B 1 234 ? 7.668 -27.031 -12.164 1 44.75 234 LEU B N 1
ATOM 7309 C CA . LEU B 1 234 ? 7.531 -26.25 -10.945 1 44.75 234 LEU B CA 1
ATOM 7310 C C . LEU B 1 234 ? 6.605 -25.062 -11.164 1 44.75 234 LEU B C 1
ATOM 7312 O O . LEU B 1 234 ? 6.82 -24.266 -12.086 1 44.75 234 LEU B O 1
ATOM 7316 N N . PRO B 1 235 ? 5.34 -25.297 -10.844 1 44.78 235 PRO B N 1
ATOM 7317 C CA . PRO B 1 235 ? 4.512 -24.094 -11.023 1 44.78 235 PRO B CA 1
ATOM 7318 C C . PRO B 1 235 ? 5.102 -22.859 -10.344 1 44.78 235 PRO B C 1
ATOM 7320 O O . PRO B 1 235 ? 4.887 -22.641 -9.148 1 44.78 235 PRO B O 1
ATOM 7323 N N . TYR B 1 236 ? 6.309 -22.5 -10.539 1 41.62 236 TYR B N 1
ATOM 7324 C CA . TYR B 1 236 ? 6.93 -21.328 -9.914 1 41.62 236 TYR B CA 1
ATOM 7325 C C . TYR B 1 236 ? 5.934 -20.188 -9.781 1 41.62 236 TYR B C 1
ATOM 7327 O O . TYR B 1 236 ? 6.145 -19.266 -8.992 1 41.62 236 TYR B O 1
ATOM 7335 N N . GLY B 1 237 ? 4.895 -20.25 -10.539 1 47.28 237 GLY B N 1
ATOM 7336 C CA . GLY B 1 237 ? 4.098 -19.031 -10.562 1 47.28 237 GLY B CA 1
ATOM 7337 C C . GLY B 1 237 ? 3.203 -18.875 -9.344 1 47.28 237 GLY B C 1
ATOM 7338 O O . GLY B 1 237 ? 2.588 -17.828 -9.148 1 47.28 237 GLY B O 1
ATOM 7339 N N . SER B 1 238 ? 3.061 -20.016 -8.602 1 56.03 238 SER B N 1
ATOM 7340 C CA . SER B 1 238 ? 1.953 -19.875 -7.664 1 56.03 238 SER B CA 1
ATOM 7341 C C . SER B 1 238 ? 2.453 -19.516 -6.27 1 56.03 238 SER B C 1
ATOM 7343 O O . SER B 1 238 ? 3.578 -19.859 -5.902 1 56.03 238 SER B O 1
ATOM 7345 N N . ARG B 1 239 ? 1.819 -18.734 -5.762 1 68 239 ARG B N 1
ATOM 7346 C CA . ARG B 1 239 ? 2.01 -18.391 -4.359 1 68 239 ARG B CA 1
ATOM 7347 C C . ARG B 1 239 ? 1.855 -19.609 -3.463 1 68 239 ARG B C 1
ATOM 7349 O O . ARG B 1 239 ? 0.976 -20.438 -3.688 1 68 239 ARG B O 1
ATOM 7356 N N . PHE B 1 240 ? 2.924 -19.766 -2.59 1 82.69 240 PHE B N 1
ATOM 7357 C CA . PHE B 1 240 ? 2.787 -20.812 -1.582 1 82.69 240 PHE B CA 1
ATOM 7358 C C . PHE B 1 240 ? 1.477 -20.656 -0.819 1 82.69 240 PHE B C 1
ATOM 7360 O O . PHE B 1 240 ? 1.062 -19.547 -0.504 1 82.69 240 PHE B O 1
ATOM 7367 N N . ASN B 1 241 ? 0.733 -21.656 -0.71 1 83.06 241 ASN B N 1
ATOM 7368 C CA . ASN B 1 241 ? -0.553 -21.609 -0.023 1 83.06 241 ASN B CA 1
ATOM 7369 C C . ASN B 1 241 ? -0.686 -22.75 0.985 1 83.06 241 ASN B C 1
ATOM 7371 O O . ASN B 1 241 ? -1.7 -23.453 1.009 1 83.06 241 ASN B O 1
ATOM 7375 N N . GLY B 1 242 ? 0.293 -22.938 1.779 1 88.06 242 GLY B N 1
ATOM 7376 C CA . GLY B 1 242 ? 0.228 -23.953 2.824 1 88.06 242 GLY B CA 1
ATOM 7377 C C . GLY B 1 242 ? -0.559 -23.5 4.039 1 88.06 242 GLY B C 1
ATOM 7378 O O . GLY B 1 242 ? -0.96 -22.328 4.133 1 88.06 242 GLY B O 1
ATOM 7379 N N . VAL B 1 243 ? -0.82 -24.484 4.945 1 89.12 243 VAL B N 1
ATOM 7380 C CA . VAL B 1 243 ? -1.624 -24.219 6.137 1 89.12 243 VAL B CA 1
ATOM 7381 C C . VAL B 1 243 ? -0.914 -23.203 7.031 1 89.12 243 VAL B C 1
ATOM 7383 O O . VAL B 1 243 ? -1.554 -22.328 7.605 1 89.12 243 VAL B O 1
ATOM 7386 N N . MET B 1 244 ? 0.375 -23.344 7.152 1 89.5 244 MET B N 1
ATOM 7387 C CA . MET B 1 244 ? 1.128 -22.438 8.016 1 89.5 244 MET B CA 1
ATOM 7388 C C . MET B 1 244 ? 1.058 -21 7.5 1 89.5 244 MET B C 1
ATOM 7390 O O . MET B 1 244 ? 0.909 -20.062 8.281 1 89.5 244 MET B O 1
ATOM 7394 N N . LEU B 1 245 ? 1.195 -20.844 6.168 1 90.5 245 LEU B N 1
ATOM 7395 C CA . LEU B 1 245 ? 1.113 -19.5 5.586 1 90.5 245 LEU B CA 1
ATOM 7396 C C . LEU B 1 245 ? -0.305 -18.953 5.688 1 90.5 245 LEU B C 1
ATOM 7398 O O . LEU B 1 245 ? -0.496 -17.75 5.887 1 90.5 245 LEU B O 1
ATOM 7402 N N . ALA B 1 246 ? -1.294 -19.797 5.57 1 89.69 246 ALA B N 1
ATOM 7403 C CA . ALA B 1 246 ? -2.686 -19.375 5.719 1 89.69 246 ALA B CA 1
ATOM 7404 C C . ALA B 1 246 ? -2.963 -18.875 7.133 1 89.69 246 ALA B C 1
ATOM 7406 O O . ALA B 1 246 ? -3.691 -17.891 7.316 1 89.69 246 ALA B O 1
ATOM 7407 N N . ARG B 1 247 ? -2.379 -19.562 8.078 1 88.69 247 ARG B N 1
ATOM 7408 C CA . ARG B 1 247 ? -2.549 -19.141 9.461 1 88.69 247 ARG B CA 1
ATOM 7409 C C . ARG B 1 247 ? -1.908 -17.766 9.695 1 88.69 247 ARG B C 1
ATOM 7411 O O . ARG B 1 247 ? -2.457 -16.938 10.414 1 88.69 247 ARG B O 1
ATOM 7418 N N . ILE B 1 248 ? -0.707 -17.594 9.133 1 88.75 248 ILE B N 1
ATOM 7419 C CA . ILE B 1 248 ? -0.039 -16.312 9.266 1 88.75 248 ILE B CA 1
ATOM 7420 C C . ILE B 1 248 ? -0.889 -15.219 8.609 1 88.75 248 ILE B C 1
ATOM 7422 O O . ILE B 1 248 ? -1.016 -14.117 9.148 1 88.75 248 ILE B O 1
ATOM 7426 N N . ASP B 1 249 ? -1.537 -15.516 7.449 1 89.56 249 ASP B N 1
ATOM 7427 C CA . ASP B 1 249 ? -2.406 -14.555 6.781 1 89.56 249 ASP B CA 1
ATOM 7428 C C . ASP B 1 249 ? -3.594 -14.18 7.664 1 89.56 249 ASP B C 1
ATOM 7430 O O . ASP B 1 249 ? -4.035 -13.031 7.664 1 89.56 249 ASP B O 1
ATOM 7434 N N . GLU B 1 250 ? -4.121 -15.148 8.383 1 86.44 250 GLU B N 1
ATOM 7435 C CA . GLU B 1 250 ? -5.211 -14.883 9.312 1 86.44 250 GLU B CA 1
ATOM 7436 C C . GLU B 1 250 ? -4.762 -13.961 10.438 1 86.44 250 GLU B C 1
ATOM 7438 O O . GLU B 1 250 ? -5.469 -13.008 10.797 1 86.44 250 GLU B O 1
ATOM 7443 N N . ASP B 1 251 ? -3.59 -14.234 10.945 1 85.81 251 ASP B N 1
ATOM 7444 C CA . ASP B 1 251 ? -3.068 -13.414 12.031 1 85.81 251 ASP B CA 1
ATOM 7445 C C . ASP B 1 251 ? -2.785 -11.992 11.562 1 85.81 251 ASP B C 1
ATOM 7447 O O . ASP B 1 251 ? -2.996 -11.031 12.305 1 85.81 251 ASP B O 1
ATOM 7451 N N . VAL B 1 252 ? -2.246 -11.883 10.367 1 89 252 VAL B N 1
ATOM 7452 C CA . VAL B 1 252 ? -1.991 -10.562 9.805 1 89 252 VAL B CA 1
ATOM 7453 C C . VAL B 1 252 ? -3.311 -9.812 9.625 1 89 252 VAL B C 1
ATOM 7455 O O . VAL B 1 252 ? -3.395 -8.617 9.906 1 89 252 VAL B O 1
ATOM 7458 N N . SER B 1 253 ? -4.375 -10.477 9.195 1 88.88 253 SER B N 1
ATOM 7459 C CA . SER B 1 253 ? -5.684 -9.852 9.023 1 88.88 253 SER B CA 1
ATOM 7460 C C . SER B 1 253 ? -6.246 -9.375 10.359 1 88.88 253 SER B C 1
ATOM 7462 O O . SER B 1 253 ? -6.883 -8.32 10.422 1 88.88 253 SER B O 1
ATOM 7464 N N . LEU B 1 254 ? -6.016 -10.117 11.422 1 86.06 254 LEU B N 1
ATOM 7465 C CA . LEU B 1 254 ? -6.461 -9.719 12.75 1 86.06 254 LEU B CA 1
ATOM 7466 C C . LEU B 1 254 ? -5.707 -8.477 13.234 1 86.06 254 LEU B C 1
ATOM 7468 O O . LEU B 1 254 ? -6.293 -7.594 13.859 1 86.06 254 LEU B O 1
ATOM 7472 N N . ALA B 1 255 ? -4.391 -8.469 12.945 1 86 255 ALA B N 1
ATOM 7473 C CA . ALA B 1 255 ? -3.602 -7.293 13.297 1 86 255 ALA B CA 1
ATOM 7474 C C . ALA B 1 255 ? -4.082 -6.062 12.531 1 86 255 ALA B C 1
ATOM 7476 O O . ALA B 1 255 ? -4.156 -4.965 13.086 1 86 255 ALA B O 1
ATOM 7477 N N . ASP B 1 256 ? -4.438 -6.238 11.266 1 88.25 256 ASP B N 1
ATOM 7478 C CA . ASP B 1 256 ? -4.957 -5.137 10.453 1 88.25 256 ASP B CA 1
ATOM 7479 C C . ASP B 1 256 ? -6.285 -4.625 11.016 1 88.25 256 ASP B C 1
ATOM 7481 O O . ASP B 1 256 ? -6.527 -3.418 11.039 1 88.25 256 ASP B O 1
ATOM 7485 N N . PHE B 1 257 ? -7.168 -5.527 11.531 1 88.31 257 PHE B N 1
ATOM 7486 C CA . PHE B 1 257 ? -8.445 -5.141 12.125 1 88.31 257 PHE B CA 1
ATOM 7487 C C . PHE B 1 257 ? -8.227 -4.363 13.414 1 88.31 257 PHE B C 1
ATOM 7489 O O . PHE B 1 257 ? -8.859 -3.33 13.641 1 88.31 257 PHE B O 1
ATOM 7496 N N . GLU B 1 258 ? -7.332 -4.844 14.18 1 87.19 258 GLU B N 1
ATOM 7497 C CA . GLU B 1 258 ? -7.016 -4.152 15.43 1 87.19 258 GLU B CA 1
ATOM 7498 C C . GLU B 1 258 ? -6.508 -2.738 15.164 1 87.19 258 GLU B C 1
ATOM 7500 O O . GLU B 1 258 ? -6.898 -1.794 15.852 1 87.19 258 GLU B O 1
ATOM 7505 N N . GLU B 1 259 ? -5.551 -2.586 14.211 1 88.06 259 GLU B N 1
ATOM 7506 C CA . GLU B 1 259 ? -5.039 -1.269 13.844 1 88.06 259 GLU B CA 1
ATOM 7507 C C . GLU B 1 259 ? -6.172 -0.341 13.406 1 88.06 259 GLU B C 1
ATOM 7509 O O . GLU B 1 259 ? -6.184 0.841 13.758 1 88.06 259 GLU B O 1
ATOM 7514 N N . SER B 1 260 ? -7.125 -0.876 12.648 1 87.56 260 SER B N 1
ATOM 7515 C CA . SER B 1 260 ? -8.242 -0.076 12.172 1 87.56 260 SER B CA 1
ATOM 7516 C C . SER B 1 260 ? -9.148 0.36 13.32 1 87.56 260 SER B C 1
ATOM 7518 O O . SER B 1 260 ? -9.688 1.468 13.312 1 87.56 260 SER B O 1
ATOM 7520 N N . VAL B 1 261 ? -9.352 -0.539 14.305 1 88.44 261 VAL B N 1
ATOM 7521 C CA . VAL B 1 261 ? -10.156 -0.197 15.477 1 88.44 261 VAL B CA 1
ATOM 7522 C C . VAL B 1 261 ? -9.469 0.914 16.266 1 88.44 261 VAL B C 1
ATOM 7524 O O . VAL B 1 261 ? -10.125 1.854 16.719 1 88.44 261 VAL B O 1
ATOM 7527 N N . ILE B 1 262 ? -8.141 0.783 16.453 1 87.38 262 ILE B N 1
ATOM 7528 C CA . ILE B 1 262 ? -7.379 1.793 17.188 1 87.38 262 ILE B CA 1
ATOM 7529 C C . ILE B 1 262 ? -7.516 3.145 16.484 1 87.38 262 ILE B C 1
ATOM 7531 O O . ILE B 1 262 ? -7.758 4.164 17.141 1 87.38 262 ILE B O 1
ATOM 7535 N N . LYS B 1 263 ? -7.371 3.168 15.125 1 85 263 LYS B N 1
ATOM 7536 C CA . LYS B 1 263 ? -7.52 4.398 14.359 1 85 263 LYS B CA 1
ATOM 7537 C C . LYS B 1 263 ? -8.93 4.965 14.484 1 85 263 LYS B C 1
ATOM 7539 O O . LYS B 1 263 ? -9.109 6.18 14.586 1 85 263 LYS B O 1
ATOM 7544 N N . PHE B 1 264 ? -9.953 4.078 14.547 1 87.94 264 PHE B N 1
ATOM 7545 C CA . PHE B 1 264 ? -11.344 4.492 14.68 1 87.94 264 PHE B CA 1
ATOM 7546 C C . PHE B 1 264 ? -11.586 5.156 16.031 1 87.94 264 PHE B C 1
ATOM 7548 O O . PHE B 1 264 ? -12.172 6.238 16.094 1 87.94 264 PHE B O 1
ATOM 7555 N N . ILE B 1 265 ? -11.109 4.543 17.047 1 87.44 265 ILE B N 1
ATOM 7556 C CA . ILE B 1 265 ? -11.297 5.082 18.391 1 87.44 265 ILE B CA 1
ATOM 7557 C C . ILE B 1 265 ? -10.562 6.414 18.516 1 87.44 265 ILE B C 1
ATOM 7559 O O . ILE B 1 265 ? -11.062 7.344 19.156 1 87.44 265 ILE B O 1
ATOM 7563 N N . SER B 1 266 ? -9.336 6.496 17.984 1 87.5 266 SER B N 1
ATOM 7564 C CA . SER B 1 266 ? -8.586 7.75 17.984 1 87.5 266 SER B CA 1
ATOM 7565 C C . SER B 1 266 ? -9.383 8.867 17.312 1 87.5 266 SER B C 1
ATOM 7567 O O . SER B 1 266 ? -9.422 9.992 17.828 1 87.5 266 SER B O 1
ATOM 7569 N N . ASN B 1 267 ? -10.055 8.547 16.219 1 84.81 267 ASN B N 1
ATOM 7570 C CA . ASN B 1 267 ? -10.852 9.531 15.508 1 84.81 267 ASN B CA 1
ATOM 7571 C C . ASN B 1 267 ? -12.078 9.953 16.312 1 84.81 267 ASN B C 1
ATOM 7573 O O . ASN B 1 267 ? -12.477 11.117 16.281 1 84.81 267 ASN B O 1
ATOM 7577 N N . VAL B 1 268 ? -12.688 9.016 16.984 1 89.19 268 VAL B N 1
ATOM 7578 C CA . VAL B 1 268 ? -13.844 9.32 17.828 1 89.19 268 VAL B CA 1
ATOM 7579 C C . VAL B 1 268 ? -13.438 10.266 18.953 1 89.19 268 VAL B C 1
ATOM 7581 O O . VAL B 1 268 ? -14.133 11.242 19.234 1 89.19 268 VAL B O 1
ATOM 7584 N N . GLU B 1 269 ? -12.328 9.984 19.578 1 88.44 269 GLU B N 1
ATOM 7585 C CA . GLU B 1 269 ? -11.859 10.859 20.656 1 88.44 269 GLU B CA 1
ATOM 7586 C C . GLU B 1 269 ? -11.516 12.242 20.125 1 88.44 269 GLU B C 1
ATOM 7588 O O . GLU B 1 269 ? -11.781 13.25 20.781 1 88.44 269 GLU B O 1
ATOM 7593 N N . ASN B 1 270 ? -10.875 12.336 18.922 1 86.62 270 ASN B N 1
ATOM 7594 C CA . ASN B 1 270 ? -10.617 13.625 18.297 1 86.62 270 ASN B CA 1
ATOM 7595 C C . ASN B 1 270 ? -11.898 14.422 18.094 1 86.62 270 ASN B C 1
ATOM 7597 O O . ASN B 1 270 ? -11.961 15.609 18.406 1 86.62 270 ASN B O 1
ATOM 7601 N N . ALA B 1 271 ? -12.883 13.719 17.562 1 87.25 271 ALA B N 1
ATOM 7602 C CA . ALA B 1 271 ? -14.156 14.383 17.297 1 87.25 271 ALA B CA 1
ATOM 7603 C C . ALA B 1 271 ? -14.812 14.852 18.594 1 87.25 271 ALA B C 1
ATOM 7605 O O . ALA B 1 271 ? -15.445 15.914 18.625 1 87.25 271 ALA B O 1
ATOM 7606 N N . TYR B 1 272 ? -14.703 14.078 19.688 1 91.88 272 TYR B N 1
ATOM 7607 C CA . TYR B 1 272 ? -15.266 14.445 20.984 1 91.88 272 TYR B CA 1
ATOM 7608 C C . TYR B 1 272 ? -14.656 15.742 21.5 1 91.88 272 TYR B C 1
ATOM 7610 O O . TYR B 1 272 ? -15.375 16.672 21.875 1 91.88 272 TYR B O 1
ATOM 7618 N N . TRP B 1 273 ? -13.359 15.852 21.5 1 90.19 273 TRP B N 1
ATOM 7619 C CA . TRP B 1 273 ? -12.68 17.031 22.031 1 90.19 273 TRP B CA 1
ATOM 7620 C C . TRP B 1 273 ? -12.844 18.219 21.109 1 90.19 273 TRP B C 1
ATOM 7622 O O . TRP B 1 273 ? -12.906 19.359 21.547 1 90.19 273 TRP B O 1
ATOM 7632 N N . ASP B 1 274 ? -12.938 17.953 19.781 1 87.12 274 ASP B N 1
ATOM 7633 C CA . ASP B 1 274 ? -13.234 19.031 18.844 1 87.12 274 ASP B CA 1
ATOM 7634 C C . ASP B 1 274 ? -14.602 19.656 19.141 1 87.12 274 ASP B C 1
ATOM 7636 O O . ASP B 1 274 ? -14.773 20.875 19.062 1 87.12 274 ASP B O 1
ATOM 7640 N N . LEU B 1 275 ? -15.562 18.766 19.391 1 91.75 275 LEU B N 1
ATOM 7641 C CA . LEU B 1 275 ? -16.891 19.25 19.719 1 91.75 275 LEU B CA 1
ATOM 7642 C C . LEU B 1 275 ? -16.875 20.047 21.031 1 91.75 275 LEU B C 1
ATOM 7644 O O . LEU B 1 275 ? -17.516 21.078 21.141 1 91.75 275 LEU B O 1
ATOM 7648 N N . TYR B 1 276 ? -16.141 19.562 22.016 1 93.44 276 TYR B N 1
ATOM 7649 C CA . TYR B 1 276 ? -15.984 20.281 23.266 1 93.44 276 TYR B CA 1
ATOM 7650 C C . TYR B 1 276 ? -15.43 21.688 23.016 1 93.44 276 TYR B C 1
ATOM 7652 O O . TYR B 1 276 ? -15.969 22.672 23.531 1 93.44 276 TYR B O 1
ATOM 7660 N N . PHE B 1 277 ? -14.383 21.812 22.188 1 92.69 277 PHE B N 1
ATOM 7661 C CA . PHE B 1 277 ? -13.773 23.094 21.906 1 92.69 277 PHE B CA 1
ATOM 7662 C C . PHE B 1 277 ? -14.766 24.016 21.188 1 92.69 277 PHE B C 1
ATOM 7664 O O . PHE B 1 277 ? -14.805 25.219 21.438 1 92.69 277 PHE B O 1
ATOM 7671 N N . SER B 1 278 ? -15.492 23.422 20.281 1 91.75 278 SER B N 1
ATOM 7672 C CA . SER B 1 278 ? -16.438 24.219 19.531 1 91.75 278 SER B CA 1
ATOM 7673 C C . SER B 1 278 ? -17.469 24.875 20.453 1 91.75 278 SER B C 1
ATOM 7675 O O . SER B 1 278 ? -17.844 26.031 20.234 1 91.75 278 SER B O 1
ATOM 7677 N N . TYR B 1 279 ? -17.969 24.219 21.5 1 92.62 279 TYR B N 1
ATOM 7678 C CA . TYR B 1 279 ? -18.906 24.797 22.453 1 92.62 279 TYR B CA 1
ATOM 7679 C C . TYR B 1 279 ? -18.25 25.938 23.234 1 92.62 279 TYR B C 1
ATOM 7681 O O . TYR B 1 279 ? -18.844 27.016 23.375 1 92.62 279 TYR B O 1
ATOM 7689 N N . ARG B 1 280 ? -17.047 25.703 23.688 1 92.44 280 ARG B N 1
ATOM 7690 C CA . ARG B 1 280 ? -16.359 26.719 24.469 1 92.44 280 ARG B CA 1
ATOM 7691 C C . ARG B 1 280 ? -16.016 27.938 23.609 1 92.44 280 ARG B C 1
ATOM 7693 O O . ARG B 1 280 ? -16.109 29.078 24.062 1 92.44 280 ARG B O 1
ATOM 7700 N N . ASN B 1 281 ? -15.602 27.672 22.375 1 92.25 281 ASN B N 1
ATOM 7701 C CA . ASN B 1 281 ? -15.297 28.75 21.453 1 92.25 281 ASN B CA 1
ATOM 7702 C C . ASN B 1 281 ? -16.531 29.609 21.141 1 92.25 281 ASN B C 1
ATOM 7704 O O . ASN B 1 281 ? -16.438 30.828 21.078 1 92.25 281 ASN B O 1
ATOM 7708 N N . LEU B 1 282 ? -17.672 28.938 20.906 1 91.62 282 LEU B N 1
ATOM 7709 C CA . LEU B 1 282 ? -18.906 29.672 20.672 1 91.62 282 LEU B CA 1
ATOM 7710 C C . LEU B 1 282 ? -19.266 30.547 21.859 1 91.62 282 LEU B C 1
ATOM 7712 O O . LEU B 1 282 ? -19.641 31.719 21.688 1 91.62 282 LEU B O 1
ATOM 7716 N N . HIS B 1 283 ? -19.141 30.047 23.047 1 92.44 283 HIS B N 1
ATOM 7717 C CA . HIS B 1 283 ? -19.438 30.828 24.25 1 92.44 283 HIS B CA 1
ATOM 7718 C C . HIS B 1 283 ? -18.547 32.062 24.344 1 92.44 283 HIS B C 1
ATOM 7720 O O . HIS B 1 283 ? -19.016 33.156 24.703 1 92.44 283 HIS B O 1
ATOM 7726 N N . SER B 1 284 ? -17.281 31.797 24.031 1 92 284 SER B N 1
ATOM 7727 C CA . SER B 1 284 ? -16.359 32.938 24.062 1 92 284 SER B CA 1
ATOM 7728 C C . SER B 1 284 ? -16.734 33.969 23.016 1 92 284 SER B C 1
ATOM 7730 O O . SER B 1 284 ? -16.672 35.188 23.297 1 92 284 SER B O 1
ATOM 7732 N N . ARG B 1 285 ? -17.156 33.562 21.859 1 93.19 285 ARG B N 1
ATOM 7733 C CA . ARG B 1 285 ? -17.516 34.5 20.781 1 93.19 285 ARG B CA 1
ATOM 7734 C C . ARG B 1 285 ? -18.828 35.219 21.094 1 93.19 285 ARG B C 1
ATOM 7736 O O . ARG B 1 285 ? -18.984 36.375 20.766 1 93.19 285 ARG B O 1
ATOM 7743 N N . ILE B 1 286 ? -19.797 34.562 21.734 1 93.12 286 ILE B N 1
ATOM 7744 C CA . ILE B 1 286 ? -21.062 35.188 22.125 1 93.12 286 ILE B CA 1
ATOM 7745 C C . ILE B 1 286 ? -20.797 36.25 23.172 1 93.12 286 ILE B C 1
ATOM 7747 O O . ILE B 1 286 ? -21.344 37.344 23.094 1 93.12 286 ILE B O 1
ATOM 7751 N N . ALA B 1 287 ? -19.969 35.875 24.141 1 92.75 287 ALA B N 1
ATOM 7752 C CA . ALA B 1 287 ? -19.625 36.875 25.172 1 92.75 287 ALA B CA 1
ATOM 7753 C C . ALA B 1 287 ? -18.984 38.094 24.562 1 92.75 287 ALA B C 1
ATOM 7755 O O . ALA B 1 287 ? -19.266 39.219 24.984 1 92.75 287 ALA B O 1
ATOM 7756 N N . ALA B 1 288 ? -18.125 37.844 23.578 1 93.5 288 ALA B N 1
ATOM 7757 C CA . ALA B 1 288 ? -17.469 38.969 22.906 1 93.5 288 ALA B CA 1
ATOM 7758 C C . ALA B 1 288 ? -18.484 39.812 22.109 1 93.5 288 ALA B C 1
ATOM 7760 O O . ALA B 1 288 ? -18.422 41.031 22.109 1 93.5 288 ALA B O 1
ATOM 7761 N N . ARG B 1 289 ? -19.406 39.188 21.422 1 94.44 289 ARG B N 1
ATOM 7762 C CA . ARG B 1 289 ? -20.438 39.906 20.672 1 94.44 289 ARG B CA 1
ATOM 7763 C C . ARG B 1 289 ? -21.328 40.719 21.594 1 94.44 289 ARG B C 1
ATOM 7765 O O . ARG B 1 289 ? -21.625 41.875 21.281 1 94.44 289 ARG B O 1
ATOM 7772 N N . ASP B 1 290 ? -21.703 40.188 22.703 1 94.25 290 ASP B N 1
ATOM 7773 C CA . ASP B 1 290 ? -22.578 40.875 23.641 1 94.25 290 ASP B CA 1
ATOM 7774 C C . ASP B 1 290 ? -21.859 42.094 24.266 1 94.25 290 ASP B C 1
ATOM 7776 O O . ASP B 1 290 ? -22.469 43.156 24.469 1 94.25 290 ASP B O 1
ATOM 7780 N N . ALA B 1 291 ? -20.609 41.844 24.578 1 91.81 291 ALA B N 1
ATOM 7781 C CA . ALA B 1 291 ? -19.828 42.969 25.078 1 91.81 291 ALA B CA 1
ATOM 7782 C C . ALA B 1 291 ? -19.719 44.062 24.047 1 91.81 291 ALA B C 1
ATOM 7784 O O . ALA B 1 291 ? -19.797 45.25 24.375 1 91.81 291 ALA B O 1
ATOM 7785 N N . ALA B 1 292 ? -19.5 43.656 22.781 1 93.31 292 ALA B N 1
ATOM 7786 C CA . ALA B 1 292 ? -19.422 44.656 21.703 1 93.31 292 ALA B CA 1
ATOM 7787 C C . ALA B 1 292 ? -20.75 45.375 21.5 1 93.31 292 ALA B C 1
ATOM 7789 O O . ALA B 1 292 ? -20.766 46.562 21.203 1 93.31 292 ALA B O 1
ATOM 7790 N N . LEU B 1 293 ? -21.844 44.719 21.672 1 93.69 293 LEU B N 1
ATOM 7791 C CA . LEU B 1 293 ? -23.156 45.312 21.562 1 93.69 293 LEU B CA 1
ATOM 7792 C C . LEU B 1 293 ? -23.391 46.344 22.672 1 93.69 293 LEU B C 1
ATOM 7794 O O . LEU B 1 293 ? -23.922 47.438 22.406 1 93.69 293 LEU B O 1
ATOM 7798 N N . GLU B 1 294 ? -23.047 46 23.844 1 90.88 294 GLU B N 1
ATOM 7799 C CA . GLU B 1 294 ? -23.172 46.938 24.969 1 90.88 294 GLU B CA 1
ATOM 7800 C C . GLU B 1 294 ? -22.344 48.188 24.734 1 90.88 294 GLU B C 1
ATOM 7802 O O . GLU B 1 294 ? -22.781 49.312 25.047 1 90.88 294 GLU B O 1
ATOM 7807 N N . THR B 1 295 ? -21.188 47.969 24.219 1 89.88 295 THR B N 1
ATOM 7808 C CA . THR B 1 295 ? -20.328 49.125 23.906 1 89.88 295 THR B CA 1
ATOM 7809 C C . THR B 1 295 ? -20.953 50 22.828 1 89.88 295 THR B C 1
ATOM 7811 O O . THR B 1 295 ? -20.922 51.219 22.922 1 89.88 295 THR B O 1
ATOM 7814 N N . TRP B 1 296 ? -21.484 49.375 21.859 1 91.69 296 TRP B N 1
ATOM 7815 C CA . TRP B 1 296 ? -22.141 50.125 20.781 1 91.69 296 TRP B CA 1
ATOM 7816 C C . TRP B 1 296 ? -23.328 50.938 21.328 1 91.69 296 TRP B C 1
ATOM 7818 O O . TRP B 1 296 ? -23.5 52.094 21 1 91.69 296 TRP B O 1
ATOM 7828 N N . ARG B 1 297 ? -24.094 50.312 22.141 1 91.06 297 ARG B N 1
ATOM 7829 C CA . ARG B 1 297 ? -25.266 51 22.719 1 91.06 297 ARG B CA 1
ATOM 7830 C C . ARG B 1 297 ? -24.844 52.188 23.547 1 91.06 297 ARG B C 1
ATOM 7832 O O . ARG B 1 297 ? -25.5 53.25 23.5 1 91.06 297 ARG B O 1
ATOM 7839 N N . ARG B 1 298 ? -23.812 52.031 24.203 1 87.19 298 ARG B N 1
ATOM 7840 C CA . ARG B 1 298 ? -23.328 53.125 25.047 1 87.19 298 ARG B CA 1
ATOM 7841 C C . ARG B 1 298 ? -22.797 54.25 24.203 1 87.19 298 ARG B C 1
ATOM 7843 O O . ARG B 1 298 ? -23.062 55.438 24.5 1 87.19 298 ARG B O 1
ATOM 7850 N N . VAL B 1 299 ? -22.047 53.906 23.188 1 88.19 299 VAL B N 1
ATOM 7851 C CA . VAL B 1 299 ? -21.5 54.969 22.312 1 88.19 299 VAL B CA 1
ATOM 7852 C C . VAL B 1 299 ? -22.641 55.656 21.578 1 88.19 299 VAL B C 1
ATOM 7854 O O . VAL B 1 299 ? -22.594 56.875 21.375 1 88.19 299 VAL B O 1
ATOM 7857 N N . LYS B 1 300 ? -23.562 54.969 21.25 1 89.75 300 LYS B N 1
ATOM 7858 C CA . LYS B 1 300 ? -24.719 55.562 20.578 1 89.75 300 LYS B CA 1
ATOM 7859 C C . LYS B 1 300 ? -25.469 56.5 21.516 1 89.75 300 LYS B C 1
ATOM 7861 O O . LYS B 1 300 ? -25.906 57.594 21.109 1 89.75 300 LYS B O 1
ATOM 7866 N N . ALA B 1 301 ? -25.641 56.125 22.719 1 88.31 301 ALA B N 1
ATOM 7867 C CA . ALA B 1 301 ? -26.297 56.969 23.719 1 88.31 301 ALA B CA 1
ATOM 7868 C C . ALA B 1 301 ? -25.516 58.281 23.922 1 88.31 301 ALA B C 1
ATOM 7870 O O . ALA B 1 301 ? -26.109 59.344 24.078 1 88.31 301 ALA B O 1
ATOM 7871 N N . LEU B 1 302 ? -24.219 58.156 23.891 1 85.75 302 LEU B N 1
ATOM 7872 C CA . LEU B 1 302 ? -23.375 59.344 24.047 1 85.75 302 LEU B CA 1
ATOM 7873 C C . LEU B 1 302 ? -23.484 60.25 22.812 1 85.75 302 LEU B C 1
ATOM 7875 O O . LEU B 1 302 ? -23.438 61.469 22.922 1 85.75 302 LEU B O 1
ATOM 7879 N N . ASN B 1 303 ? -23.594 59.625 21.734 1 86.62 303 ASN B N 1
ATOM 7880 C CA . ASN B 1 303 ? -23.75 60.375 20.5 1 86.62 303 ASN B CA 1
ATOM 7881 C C . ASN B 1 303 ? -25.047 61.188 20.5 1 86.62 303 ASN B C 1
ATOM 7883 O O . ASN B 1 303 ? -25.047 62.375 20.156 1 86.62 303 ASN B O 1
ATOM 7887 N N . ILE B 1 304 ? -26.062 60.562 20.891 1 88.06 304 ILE B N 1
ATOM 7888 C CA . ILE B 1 304 ? -27.359 61.219 20.938 1 88.06 304 ILE B CA 1
ATOM 7889 C C . ILE B 1 304 ? -27.344 62.344 21.953 1 88.06 304 ILE B C 1
ATOM 7891 O O . ILE B 1 304 ? -27.922 63.406 21.719 1 88.06 304 ILE B O 1
ATOM 7895 N N . ALA B 1 305 ? -26.562 62.188 22.984 1 86.75 305 ALA B N 1
ATOM 7896 C CA . ALA B 1 305 ? -26.469 63.188 24.031 1 86.75 305 ALA B CA 1
ATOM 7897 C C . ALA B 1 305 ? -25.438 64.25 23.672 1 86.75 305 ALA B C 1
ATOM 7899 O O . ALA B 1 305 ? -25.359 65.25 24.344 1 86.75 305 ALA B O 1
ATOM 7900 N N . GLY B 1 306 ? -24.734 64.125 22.578 1 79.38 306 GLY B N 1
ATOM 7901 C CA . GLY B 1 306 ? -23.719 65.062 22.141 1 79.38 306 GLY B CA 1
ATOM 7902 C C . GLY B 1 306 ? -22.547 65.188 23.094 1 79.38 306 GLY B C 1
ATOM 7903 O O . GLY B 1 306 ? -21.953 66.25 23.25 1 79.38 306 GLY B O 1
ATOM 7904 N N . ARG B 1 307 ? -22.25 64.125 23.75 1 81.31 307 ARG B N 1
ATOM 7905 C CA . ARG B 1 307 ? -21.172 64.125 24.75 1 81.31 307 ARG B CA 1
ATOM 7906 C C . ARG B 1 307 ? -19.891 63.562 24.141 1 81.31 307 ARG B C 1
ATOM 7908 O O . ARG B 1 307 ? -19.906 63 23.047 1 81.31 307 ARG B O 1
ATOM 7915 N N . VAL B 1 308 ? -18.844 63.812 24.828 1 79.81 308 VAL B N 1
ATOM 7916 C CA . VAL B 1 308 ? -17.516 63.344 24.422 1 79.81 308 VAL B CA 1
ATOM 7917 C C . VAL B 1 308 ? -17.5 61.812 24.422 1 79.81 308 VAL B C 1
ATOM 7919 O O . VAL B 1 308 ? -18.016 61.156 25.344 1 79.81 308 VAL B O 1
ATOM 7922 N N . GLY B 1 309 ? -17.094 61.156 23.281 1 76.44 309 GLY B N 1
ATOM 7923 C CA . GLY B 1 309 ? -17.016 59.719 23.141 1 76.44 309 GLY B CA 1
ATOM 7924 C C . GLY B 1 309 ? -18.078 59.156 22.203 1 76.44 309 GLY B C 1
ATOM 7925 O O . GLY B 1 309 ? -17.969 58.031 21.75 1 76.44 309 GLY B O 1
ATOM 7926 N N . GLY B 1 310 ? -19.016 59.969 21.859 1 80.56 310 GLY B N 1
ATOM 7927 C CA . GLY B 1 310 ? -20.109 59.562 21 1 80.56 310 GLY B CA 1
ATOM 7928 C C . GLY B 1 310 ? -19.953 60.031 19.562 1 80.56 310 GLY B C 1
ATOM 7929 O O . GLY B 1 310 ? -20.938 60.25 18.859 1 80.56 310 GLY B O 1
ATOM 7930 N N . GLU B 1 311 ? -18.703 60.312 19.172 1 85.06 311 GLU B N 1
ATOM 7931 C CA . GLU B 1 311 ? -18.453 60.75 17.812 1 85.06 311 GLU B CA 1
ATOM 7932 C C . GLU B 1 311 ? -18.891 59.688 16.797 1 85.06 311 GLU B C 1
ATOM 7934 O O . GLU B 1 311 ? -18.922 58.5 17.094 1 85.06 311 GLU B O 1
ATOM 7939 N N . GLU B 1 312 ? -19.156 60.156 15.625 1 85.5 312 GLU B N 1
ATOM 7940 C CA . GLU B 1 312 ? -19.656 59.281 14.578 1 85.5 312 GLU B CA 1
ATOM 7941 C C . GLU B 1 312 ? -18.625 58.188 14.219 1 85.5 312 GLU B C 1
ATOM 7943 O O . GLU B 1 312 ? -19 57.062 13.898 1 85.5 312 GLU B O 1
ATOM 7948 N N . GLU B 1 313 ? -17.422 58.594 14.164 1 87.75 313 GLU B N 1
ATOM 7949 C CA . GLU B 1 313 ? -16.375 57.625 13.859 1 87.75 313 GLU B CA 1
ATOM 7950 C C . GLU B 1 313 ? -16.312 56.531 14.922 1 87.75 313 GLU B C 1
ATOM 7952 O O . GLU B 1 313 ? -16.062 55.375 14.609 1 87.75 313 GLU B O 1
ATOM 7957 N N . ASN B 1 314 ? -16.578 56.938 16.172 1 87.69 314 ASN B N 1
ATOM 7958 C CA . ASN B 1 314 ? -16.562 55.969 17.25 1 87.69 314 ASN B CA 1
ATOM 7959 C C . ASN B 1 314 ? -17.766 55 17.172 1 87.69 314 ASN B C 1
ATOM 7961 O O . ASN B 1 314 ? -17.625 53.812 17.438 1 87.69 314 ASN B O 1
ATOM 7965 N N . GLU B 1 315 ? -18.844 55.562 16.844 1 88.5 315 GLU B N 1
ATOM 7966 C CA . GLU B 1 315 ? -20.016 54.719 16.719 1 88.5 315 GLU B CA 1
ATOM 7967 C C . GLU B 1 315 ? -19.859 53.719 15.57 1 88.5 315 GLU B C 1
ATOM 7969 O O . GLU B 1 315 ? -20.203 52.562 15.719 1 88.5 315 GLU B O 1
ATOM 7974 N N . ALA B 1 316 ? -19.312 54.188 14.492 1 90.94 316 ALA B N 1
ATOM 7975 C CA . ALA B 1 316 ? -19.078 53.312 13.344 1 90.94 316 ALA B CA 1
ATOM 7976 C C . ALA B 1 316 ? -18.094 52.219 13.688 1 90.94 316 ALA B C 1
ATOM 7978 O O . ALA B 1 316 ? -18.234 51.062 13.242 1 90.94 316 ALA B O 1
ATOM 7979 N N . GLN B 1 317 ? -17.141 52.469 14.383 1 90.62 317 GLN B N 1
ATOM 7980 C CA . GLN B 1 317 ? -16.141 51.5 14.789 1 90.62 317 GLN B CA 1
ATOM 7981 C C . GLN B 1 317 ? -16.75 50.469 15.719 1 90.62 317 GLN B C 1
ATOM 7983 O O . GLN B 1 317 ? -16.469 49.25 15.586 1 90.62 317 GLN B O 1
ATOM 7988 N N . ALA B 1 318 ? -17.469 50.906 16.719 1 91.62 318 ALA B N 1
ATOM 7989 C CA . ALA B 1 318 ? -18.125 50 17.641 1 91.62 318 ALA B CA 1
ATOM 7990 C C . ALA B 1 318 ? -19.094 49.094 16.906 1 91.62 318 ALA B C 1
ATOM 7992 O O . ALA B 1 318 ? -19.203 47.906 17.219 1 91.62 318 ALA B O 1
ATOM 7993 N N . GLN B 1 319 ? -19.719 49.688 15.914 1 91.88 319 GLN B N 1
ATOM 7994 C CA . GLN B 1 319 ? -20.656 48.906 15.109 1 91.88 319 GLN B CA 1
ATOM 7995 C C . GLN B 1 319 ? -19.938 47.875 14.273 1 91.88 319 GLN B C 1
ATOM 7997 O O . GLN B 1 319 ? -20.391 46.719 14.164 1 91.88 319 GLN B O 1
ATOM 8002 N N . GLU B 1 320 ? -18.906 48.25 13.664 1 91.88 320 GLU B N 1
ATOM 8003 C CA . GLU B 1 320 ? -18.109 47.281 12.883 1 91.88 320 GLU B CA 1
ATOM 8004 C C . GLU B 1 320 ? -17.656 46.125 13.75 1 91.88 320 GLU B C 1
ATOM 8006 O O . GLU B 1 320 ? -17.688 44.969 13.305 1 91.88 320 GLU B O 1
ATOM 8011 N N . GLN B 1 321 ? -17.156 46.312 14.898 1 92.12 321 GLN B N 1
ATOM 8012 C CA . GLN B 1 321 ? -16.688 45.219 15.773 1 92.12 321 GLN B CA 1
ATOM 8013 C C . GLN B 1 321 ? -17.828 44.281 16.141 1 92.12 321 GLN B C 1
ATOM 8015 O O . GLN B 1 321 ? -17.641 43.094 16.266 1 92.12 321 GLN B O 1
ATOM 8020 N N . TYR B 1 322 ? -19.016 44.938 16.391 1 93.06 322 TYR B N 1
ATOM 8021 C CA . TYR B 1 322 ? -20.172 44.094 16.672 1 93.06 322 TYR B CA 1
ATOM 8022 C C . TYR B 1 322 ? -20.422 43.125 15.539 1 93.06 322 TYR B C 1
ATOM 8024 O O . TYR B 1 322 ? -20.594 41.938 15.773 1 93.06 322 TYR B O 1
ATOM 8032 N N . TYR B 1 323 ? -20.344 43.594 14.359 1 93.62 323 TYR B N 1
ATOM 8033 C CA . TYR B 1 323 ? -20.625 42.719 13.227 1 93.62 323 TYR B CA 1
ATOM 8034 C C . TYR B 1 323 ? -19.484 41.719 13.008 1 93.62 323 TYR B C 1
ATOM 8036 O O . TYR B 1 323 ? -19.719 40.625 12.539 1 93.62 323 TYR B O 1
ATOM 8044 N N . ARG B 1 324 ? -18.328 42.094 13.352 1 92.94 324 ARG B N 1
ATOM 8045 C CA . ARG B 1 324 ? -17.203 41.156 13.297 1 92.94 324 ARG B CA 1
ATOM 8046 C C . ARG B 1 324 ? -17.438 39.969 14.242 1 92.94 324 ARG B C 1
ATOM 8048 O O . ARG B 1 324 ? -17.203 38.844 13.875 1 92.94 324 ARG B O 1
ATOM 8055 N N . PHE B 1 325 ? -17.844 40.281 15.43 1 93.44 325 PHE B N 1
ATOM 8056 C CA . PHE B 1 325 ? -18.078 39.219 16.391 1 93.44 325 PHE B CA 1
ATOM 8057 C C . PHE B 1 325 ? -19.344 38.438 16.047 1 93.44 325 PHE B C 1
ATOM 8059 O O . PHE B 1 325 ? -19.438 37.25 16.297 1 93.44 325 PHE B O 1
ATOM 8066 N N . GLN B 1 326 ? -20.297 39.156 15.414 1 92.62 326 GLN B N 1
ATOM 8067 C CA . GLN B 1 326 ? -21.484 38.438 14.945 1 92.62 326 GLN B CA 1
ATOM 8068 C C . GLN B 1 326 ? -21.125 37.406 13.883 1 92.62 326 GLN B C 1
ATOM 8070 O O . GLN B 1 326 ? -21.641 36.281 13.906 1 92.62 326 GLN B O 1
ATOM 8075 N N . GLU B 1 327 ? -20.297 37.781 12.992 1 90.69 327 GLU B N 1
ATOM 8076 C CA . GLU B 1 327 ? -19.812 36.812 12 1 90.69 327 GLU B CA 1
ATOM 8077 C C . GLU B 1 327 ? -19.062 35.656 12.656 1 90.69 327 GLU B C 1
ATOM 8079 O O . GLU B 1 327 ? -19.234 34.5 12.258 1 90.69 327 GLU B O 1
ATOM 8084 N N . ALA B 1 328 ? -18.266 35.969 13.617 1 90.88 328 ALA B N 1
ATOM 8085 C CA . ALA B 1 328 ? -17.516 34.938 14.328 1 90.88 328 ALA B CA 1
ATOM 8086 C C . ALA B 1 328 ? -18.453 33.969 15.023 1 90.88 328 ALA B C 1
ATOM 8088 O O . ALA B 1 328 ? -18.172 32.75 15.102 1 90.88 328 ALA B O 1
ATOM 8089 N N . VAL B 1 329 ? -19.547 34.5 15.562 1 91.12 329 VAL B N 1
ATOM 8090 C CA . VAL B 1 329 ? -20.531 33.625 16.219 1 91.12 329 VAL B CA 1
ATOM 8091 C C . VAL B 1 329 ? -21.203 32.719 15.195 1 91.12 329 VAL B C 1
ATOM 8093 O O . VAL B 1 329 ? -21.391 31.547 15.438 1 91.12 329 VAL B O 1
ATOM 8096 N N . GLN B 1 330 ? -21.5 33.281 14.062 1 89.19 330 GLN B N 1
ATOM 8097 C CA . GLN B 1 330 ? -22.094 32.5 13 1 89.19 330 GLN B CA 1
ATOM 8098 C C . GLN B 1 330 ? -21.156 31.375 12.539 1 89.19 330 GLN B C 1
ATOM 8100 O O . GLN B 1 330 ? -21.578 30.25 12.32 1 89.19 330 GLN B O 1
ATOM 8105 N N . ASP B 1 331 ? -19.953 31.688 12.438 1 86.62 331 ASP B N 1
ATOM 8106 C CA . ASP B 1 331 ? -18.953 30.703 12.047 1 86.62 331 ASP B CA 1
ATOM 8107 C C . ASP B 1 331 ? -18.781 29.641 13.117 1 86.62 331 ASP B C 1
ATOM 8109 O O . ASP B 1 331 ? -18.609 28.453 12.812 1 86.62 331 ASP B O 1
ATOM 8113 N N . ALA B 1 332 ? -18.672 30.062 14.359 1 89.69 332 ALA B N 1
ATOM 8114 C CA . ALA B 1 332 ? -18.484 29.125 15.469 1 89.69 332 ALA B CA 1
ATOM 8115 C C . ALA B 1 332 ? -19.703 28.219 15.633 1 89.69 332 ALA B C 1
ATOM 8117 O O . ALA B 1 332 ? -19.578 27.109 16.156 1 89.69 332 ALA B O 1
ATOM 8118 N N . LEU B 1 333 ? -20.828 28.703 15.203 1 88.31 333 LEU B N 1
ATOM 8119 C CA . LEU B 1 333 ? -22.047 27.906 15.305 1 88.31 333 LEU B CA 1
ATOM 8120 C C . LEU B 1 333 ? -22.125 26.891 14.172 1 88.31 333 LEU B C 1
ATOM 8122 O O . LEU B 1 333 ? -22.234 25.688 14.414 1 88.31 333 LEU B O 1
ATOM 8126 N N . SER B 1 334 ? -22.062 27.344 12.945 1 83.88 334 SER B N 1
ATOM 8127 C CA . SER B 1 334 ? -22.266 26.484 11.773 1 83.88 334 SER B CA 1
ATOM 8128 C C . SER B 1 334 ? -20.969 25.797 11.367 1 83.88 334 SER B C 1
ATOM 8130 O O . SER B 1 334 ? -21 24.672 10.859 1 83.88 334 SER B O 1
ATOM 8132 N N . GLY B 1 335 ? -19.906 26.281 11.539 1 79 335 GLY B N 1
ATOM 8133 C CA . GLY B 1 335 ? -18.656 25.781 10.984 1 79 335 GLY B CA 1
ATOM 8134 C C . GLY B 1 335 ? -18.359 26.328 9.594 1 79 335 GLY B C 1
ATOM 8135 O O . GLY B 1 335 ? -19.281 26.469 8.781 1 79 335 GLY B O 1
ATOM 8136 N N . ARG B 1 336 ? -17.141 26.938 9.383 1 70 336 ARG B N 1
ATOM 8137 C CA . ARG B 1 336 ? -16.734 27.484 8.086 1 70 336 ARG B CA 1
ATOM 8138 C C . ARG B 1 336 ? -15.742 26.562 7.391 1 70 336 ARG B C 1
ATOM 8140 O O . ARG B 1 336 ? -14.789 26.078 8.016 1 70 336 ARG B O 1
ATOM 8147 N N . LEU B 1 337 ? -16.047 26.312 6.078 1 62.22 337 LEU B N 1
ATOM 8148 C CA . LEU B 1 337 ? -15.148 25.5 5.273 1 62.22 337 LEU B CA 1
ATOM 8149 C C . LEU B 1 337 ? -13.914 26.297 4.867 1 62.22 337 LEU B C 1
ATOM 8151 O O . LEU B 1 337 ? -14.031 27.391 4.32 1 62.22 337 LEU B O 1
ATOM 8155 N N . VAL B 1 338 ? -12.883 26.125 5.422 1 55.91 338 VAL B N 1
ATOM 8156 C CA . VAL B 1 338 ? -11.703 26.906 5.094 1 55.91 338 VAL B CA 1
ATOM 8157 C C . VAL B 1 338 ? -11.102 26.422 3.775 1 55.91 338 VAL B C 1
ATOM 8159 O O . VAL B 1 338 ? -10.727 27.219 2.922 1 55.91 338 VAL B O 1
ATOM 8162 N N . GLU B 1 339 ? -10.688 25.172 3.551 1 52.5 339 GLU B N 1
ATOM 8163 C CA . GLU B 1 339 ? -10.016 24.781 2.311 1 52.5 339 GLU B CA 1
ATOM 8164 C C . GLU B 1 339 ? -11.031 24.391 1.241 1 52.5 339 GLU B C 1
ATOM 8166 O O . GLU B 1 339 ? -12.008 23.688 1.53 1 52.5 339 GLU B O 1
ATOM 8171 N N . GLY B 1 340 ? -11.336 25.375 0.282 1 46.38 340 GLY B N 1
ATOM 8172 C CA . GLY B 1 340 ? -12.258 25.156 -0.824 1 46.38 340 GLY B CA 1
ATOM 8173 C C . GLY B 1 340 ? -12.297 23.703 -1.293 1 46.38 340 GLY B C 1
ATOM 8174 O O . GLY B 1 340 ? -11.383 22.938 -0.993 1 46.38 340 GLY B O 1
ATOM 8175 N N . THR B 1 341 ? -13.477 23.188 -1.559 1 48.28 341 THR B N 1
ATOM 8176 C CA . THR B 1 341 ? -13.828 21.844 -2.029 1 48.28 341 THR B CA 1
ATOM 8177 C C . THR B 1 341 ? -12.969 21.453 -3.227 1 48.28 341 THR B C 1
ATOM 8179 O O . THR B 1 341 ? -13.414 21.531 -4.371 1 48.28 341 THR B O 1
ATOM 8182 N N . ARG B 1 342 ? -11.688 21.922 -3.094 1 44.16 342 ARG B N 1
ATOM 8183 C CA . ARG B 1 342 ? -10.945 21.469 -4.262 1 44.16 342 ARG B CA 1
ATOM 8184 C C . ARG B 1 342 ? -10.805 19.938 -4.258 1 44.16 342 ARG B C 1
ATOM 8186 O O . ARG B 1 342 ? -10.797 19.312 -3.195 1 44.16 342 ARG B O 1
ATOM 8193 N N . ASP B 1 343 ? -10.883 19.328 -5.145 1 42 343 ASP B N 1
ATOM 8194 C CA . ASP B 1 343 ? -10.727 17.938 -5.582 1 42 343 ASP B CA 1
ATOM 8195 C C . ASP B 1 343 ? -9.453 17.328 -5.012 1 42 343 ASP B C 1
ATOM 8197 O O . ASP B 1 343 ? -8.453 18.016 -4.824 1 42 343 ASP B O 1
ATOM 8201 N N . ASN B 1 344 ? -9.516 16.203 -4.156 1 39.09 344 ASN B N 1
ATOM 8202 C CA . ASN B 1 344 ? -8.477 15.344 -3.604 1 39.09 344 ASN B CA 1
ATOM 8203 C C . ASN B 1 344 ? -8.102 15.766 -2.184 1 39.09 344 ASN B C 1
ATOM 8205 O O . ASN B 1 344 ? -7.074 15.336 -1.656 1 39.09 344 ASN B O 1
ATOM 8209 N N . ASN B 1 345 ? -8.508 16.828 -1.81 1 36.72 345 ASN B N 1
ATOM 8210 C CA . ASN B 1 345 ? -8.055 17.203 -0.471 1 36.72 345 ASN B CA 1
ATOM 8211 C C . ASN B 1 345 ? -8.82 16.438 0.607 1 36.72 345 ASN B C 1
ATOM 8213 O O . ASN B 1 345 ? -8.984 16.938 1.725 1 36.72 345 ASN B O 1
ATOM 8217 N N . GLY B 1 346 ? -9.289 15.281 0.535 1 39.06 346 GLY B N 1
ATOM 8218 C CA . GLY B 1 346 ? -9.961 14.438 1.507 1 39.06 346 GLY B CA 1
ATOM 8219 C C . GLY B 1 346 ? -11.477 14.516 1.42 1 39.06 346 GLY B C 1
ATOM 8220 O O . GLY B 1 346 ? -12.156 13.492 1.385 1 39.06 346 GLY B O 1
ATOM 8221 N N . SER B 1 347 ? -12.258 15.633 1.99 1 43.34 347 SER B N 1
ATOM 8222 C CA . SER B 1 347 ? -13.719 15.602 2.092 1 43.34 347 SER B CA 1
ATOM 8223 C C . SER B 1 347 ? -14.367 15.875 0.741 1 43.34 347 SER B C 1
ATOM 8225 O O . SER B 1 347 ? -13.875 16.688 -0.045 1 43.34 347 SER B O 1
ATOM 8227 N N . ARG B 1 348 ? -15.016 14.938 0.063 1 46.38 348 ARG B N 1
ATOM 8228 C CA . ARG B 1 348 ? -15.758 15.273 -1.145 1 46.38 348 ARG B CA 1
ATOM 8229 C C . ARG B 1 348 ? -16.266 16.703 -1.086 1 46.38 348 ARG B C 1
ATOM 8231 O O . ARG B 1 348 ? -16.266 17.422 -2.096 1 46.38 348 ARG B O 1
ATOM 8238 N N . GLY B 1 349 ? -17.25 17.062 -0.133 1 42.41 349 GLY B N 1
ATOM 8239 C CA . GLY B 1 349 ? -17.828 18.375 0.035 1 42.41 349 GLY B CA 1
ATOM 8240 C C . GLY B 1 349 ? -16.844 19.391 0.604 1 42.41 349 GLY B C 1
ATOM 8241 O O . GLY B 1 349 ? -17.234 20.5 0.996 1 42.41 349 GLY B O 1
ATOM 8242 N N . GLY B 1 350 ? -15.609 19.312 0.301 1 40.22 350 GLY B N 1
ATOM 8243 C CA . GLY B 1 350 ? -14.586 20.234 0.785 1 40.22 350 GLY B CA 1
ATOM 8244 C C . GLY B 1 350 ? -14.227 20.016 2.242 1 40.22 350 GLY B C 1
ATOM 8245 O O . GLY B 1 350 ? -15.023 19.469 3.008 1 40.22 350 GLY B O 1
ATOM 8246 N N . THR B 1 351 ? -13.086 19.359 2.504 1 42.19 351 THR B N 1
ATOM 8247 C CA . THR B 1 351 ? -12.648 19.188 3.883 1 42.19 351 THR B CA 1
ATOM 8248 C C . THR B 1 351 ? -13.086 20.375 4.742 1 42.19 351 THR B C 1
ATOM 8250 O O . THR B 1 351 ? -12.82 21.531 4.391 1 42.19 351 THR B O 1
ATOM 8253 N N . PHE B 1 352 ? -14.219 20.375 5.281 1 39.97 352 PHE B N 1
ATOM 8254 C CA . PHE B 1 352 ? -14.469 21.328 6.348 1 39.97 352 PHE B CA 1
ATOM 8255 C C . PHE B 1 352 ? -13.273 21.406 7.297 1 39.97 352 PHE B C 1
ATOM 8257 O O . PHE B 1 352 ? -13.047 20.484 8.078 1 39.97 352 PHE B O 1
ATOM 8264 N N . ARG B 1 353 ? -12.125 21.5 6.648 1 45.66 353 ARG B N 1
ATOM 8265 C CA . ARG B 1 353 ? -10.961 21.656 7.516 1 45.66 353 ARG B CA 1
ATOM 8266 C C . ARG B 1 353 ? -11.328 22.359 8.812 1 45.66 353 ARG B C 1
ATOM 8268 O O . ARG B 1 353 ? -10.797 22.047 9.875 1 45.66 353 ARG B O 1
ATOM 8275 N N . GLY B 1 354 ? -11.75 23.719 8.711 1 45.56 354 GLY B N 1
ATOM 8276 C CA . GLY B 1 354 ? -11.867 24.484 9.938 1 45.56 354 GLY B CA 1
ATOM 8277 C C . GLY B 1 354 ? -12.984 24 10.844 1 45.56 354 GLY B C 1
ATOM 8278 O O . GLY B 1 354 ? -14.164 24.125 10.5 1 45.56 354 GLY B O 1
ATOM 8279 N N . LEU B 1 355 ? -12.641 22.734 11.43 1 52.5 355 LEU B N 1
ATOM 8280 C CA . LEU B 1 355 ? -13.445 22.062 12.445 1 52.5 355 LEU B CA 1
ATOM 8281 C C . LEU B 1 355 ? -14.07 23.078 13.398 1 52.5 355 LEU B C 1
ATOM 8283 O O . LEU B 1 355 ? -14.68 22.703 14.406 1 52.5 355 LEU B O 1
ATOM 8287 N N . GLU B 1 356 ? -13.992 24.266 13.031 1 64.69 356 GLU B N 1
ATOM 8288 C CA . GLU B 1 356 ? -14.531 25.109 14.094 1 64.69 356 GLU B CA 1
ATOM 8289 C C . GLU B 1 356 ? -16 25.422 13.852 1 64.69 356 GLU B C 1
ATOM 8291 O O . GLU B 1 356 ? -16.406 25.688 12.719 1 64.69 356 GLU B O 1
ATOM 8296 N N . GLY B 1 357 ? -16.859 24.688 14.484 1 82 357 GLY B N 1
ATOM 8297 C CA . GLY B 1 357 ? -18.297 24.906 14.547 1 82 357 GLY B CA 1
ATOM 8298 C C . GLY B 1 357 ? -19.047 23.781 15.242 1 82 357 GLY B C 1
ATOM 8299 O O . GLY B 1 357 ? -18.703 22.609 15.07 1 82 357 GLY B O 1
ATOM 8300 N N . ILE B 1 358 ? -20.016 24.125 15.891 1 88.88 358 ILE B N 1
ATOM 8301 C CA . ILE B 1 358 ? -20.75 23.141 16.688 1 88.88 358 ILE B CA 1
ATOM 8302 C C . ILE B 1 358 ? -21.562 22.234 15.781 1 88.88 358 ILE B C 1
ATOM 8304 O O . ILE B 1 358 ? -21.562 21.016 15.945 1 88.88 358 ILE B O 1
ATOM 8308 N N . GLN B 1 359 ? -22.203 22.781 14.797 1 87.5 359 GLN B N 1
ATOM 8309 C CA . GLN B 1 359 ? -23.125 22 13.969 1 87.5 359 GLN B CA 1
ATOM 8310 C C . GLN B 1 359 ? -22.359 20.984 13.125 1 87.5 359 GLN B C 1
ATOM 8312 O O . GLN B 1 359 ? -22.75 19.812 13.039 1 87.5 359 GLN B O 1
ATOM 8317 N N . VAL B 1 360 ? -21.297 21.406 12.523 1 83 360 VAL B N 1
ATOM 8318 C CA . VAL B 1 360 ? -20.5 20.5 11.711 1 83 360 VAL B CA 1
ATOM 8319 C C . VAL B 1 360 ? -19.844 19.438 12.602 1 83 360 VAL B C 1
ATOM 8321 O O . VAL B 1 360 ? -19.812 18.25 12.25 1 83 360 VAL B O 1
ATOM 8324 N N . ALA B 1 361 ? -19.281 19.844 13.719 1 87 361 ALA B N 1
ATOM 8325 C CA . ALA B 1 361 ? -18.625 18.922 14.641 1 87 361 ALA B CA 1
ATOM 8326 C C . ALA B 1 361 ? -19.609 17.906 15.203 1 87 361 ALA B C 1
ATOM 8328 O O . ALA B 1 361 ? -19.281 16.75 15.398 1 87 361 ALA B O 1
ATOM 8329 N N . GLU B 1 362 ? -20.844 18.391 15.5 1 90.19 362 GLU B N 1
ATOM 8330 C CA . GLU B 1 362 ? -21.859 17.5 16.031 1 90.19 362 GLU B CA 1
ATOM 8331 C C . GLU B 1 362 ? -22.297 16.469 14.992 1 90.19 362 GLU B C 1
ATOM 8333 O O . GLU B 1 362 ? -22.484 15.297 15.312 1 90.19 362 GLU B O 1
ATOM 8338 N N . ARG B 1 363 ? -22.484 16.875 13.797 1 86.12 363 ARG B N 1
ATOM 8339 C CA . ARG B 1 363 ? -22.844 15.945 12.734 1 86.12 363 ARG B CA 1
ATOM 8340 C C . ARG B 1 363 ? -21.734 14.914 12.516 1 86.12 363 ARG B C 1
ATOM 8342 O O . ARG B 1 363 ? -22.031 13.742 12.258 1 86.12 363 ARG B O 1
ATOM 8349 N N . ARG B 1 364 ? -20.547 15.359 12.586 1 85.44 364 ARG B N 1
ATOM 8350 C CA . ARG B 1 364 ? -19.406 14.445 12.469 1 85.44 364 ARG B CA 1
ATOM 8351 C C . ARG B 1 364 ? -19.422 13.414 13.594 1 85.44 364 ARG B C 1
ATOM 8353 O O . ARG B 1 364 ? -19.156 12.234 13.367 1 85.44 364 ARG B O 1
ATOM 8360 N N . MET B 1 365 ? -19.703 13.867 14.781 1 89.94 365 MET B N 1
ATOM 8361 C CA . MET B 1 365 ? -19.75 12.977 15.938 1 89.94 365 MET B CA 1
ATOM 8362 C C . MET B 1 365 ? -20.891 11.961 15.781 1 89.94 365 MET B C 1
ATOM 8364 O O . MET B 1 365 ? -20.703 10.781 16.078 1 89.94 365 MET B O 1
ATOM 8368 N N . ARG B 1 366 ? -21.984 12.422 15.289 1 90.25 366 ARG B N 1
ATOM 8369 C CA . ARG B 1 366 ? -23.109 11.523 15.086 1 90.25 366 ARG B CA 1
ATOM 8370 C C . ARG B 1 366 ? -22.797 10.461 14.039 1 90.25 366 ARG B C 1
ATOM 8372 O O . ARG B 1 366 ? -23.141 9.297 14.203 1 90.25 366 ARG B O 1
ATOM 8379 N N . LEU B 1 367 ? -22.141 10.922 13.016 1 87.62 367 LEU B N 1
ATOM 8380 C CA . LEU B 1 367 ? -21.75 9.977 11.984 1 87.62 367 LEU B CA 1
ATOM 8381 C C . LEU B 1 367 ? -20.828 8.898 12.555 1 87.62 367 LEU B C 1
ATOM 8383 O O . LEU B 1 367 ? -21.031 7.711 12.312 1 87.62 367 LEU B O 1
ATOM 8387 N N . LEU B 1 368 ? -19.828 9.281 13.344 1 88.94 368 LEU B N 1
ATOM 8388 C CA . LEU B 1 368 ? -18.859 8.359 13.906 1 88.94 368 LEU B CA 1
ATOM 8389 C C . LEU B 1 368 ? -19.516 7.422 14.914 1 88.94 368 LEU B C 1
ATOM 8391 O O . LEU B 1 368 ? -19.125 6.254 15.023 1 88.94 368 LEU B O 1
ATOM 8395 N N . MET B 1 369 ? -20.516 7.949 15.641 1 91.94 369 MET B N 1
ATOM 8396 C CA . MET B 1 369 ? -21.172 7.16 16.688 1 91.94 369 MET B CA 1
ATOM 8397 C C . MET B 1 369 ? -22.234 6.25 16.094 1 91.94 369 MET B C 1
ATOM 8399 O O . MET B 1 369 ? -22.719 5.332 16.766 1 91.94 369 MET B O 1
ATOM 8403 N N . GLY B 1 370 ? -22.609 6.473 14.875 1 88.94 370 GLY B N 1
ATOM 8404 C CA . GLY B 1 370 ? -23.656 5.668 14.25 1 88.94 370 GLY B CA 1
ATOM 8405 C C . GLY B 1 370 ? -25.047 6.035 14.711 1 88.94 370 GLY B C 1
ATOM 8406 O O . GLY B 1 370 ? -25.938 5.176 14.797 1 88.94 370 GLY B O 1
ATOM 8407 N N . LEU B 1 371 ? -25.141 7.258 15.109 1 88.38 371 LEU B N 1
ATOM 8408 C CA . LEU B 1 371 ? -26.453 7.793 15.492 1 88.38 371 LEU B CA 1
ATOM 8409 C C . LEU B 1 371 ? -27.156 8.414 14.297 1 88.38 371 LEU B C 1
ATOM 8411 O O . LEU B 1 371 ? -26.531 8.672 13.266 1 88.38 371 LEU B O 1
ATOM 8415 N N . PRO B 1 372 ? -28.469 8.562 14.477 1 86.56 372 PRO B N 1
ATOM 8416 C CA . PRO B 1 372 ? -29.125 9.32 13.406 1 86.56 372 PRO B CA 1
ATOM 8417 C C . PRO B 1 372 ? -28.484 10.688 13.172 1 86.56 372 PRO B C 1
ATOM 8419 O O . PRO B 1 372 ? -28.062 11.344 14.125 1 86.56 372 PRO B O 1
ATOM 8422 N N . LEU B 1 373 ? -28.281 11.062 12.008 1 84.75 373 LEU B N 1
ATOM 8423 C CA . LEU B 1 373 ? -27.531 12.266 11.648 1 84.75 373 LEU B CA 1
ATOM 8424 C C . LEU B 1 373 ? -28.203 13.508 12.219 1 84.75 373 LEU B C 1
ATOM 8426 O O . LEU B 1 373 ? -27.531 14.516 12.469 1 84.75 373 LEU B O 1
ATOM 8430 N N . THR B 1 374 ? -29.5 13.5 12.281 1 84.38 374 THR B N 1
ATOM 8431 C CA . THR B 1 374 ? -30.25 14.57 12.945 1 84.38 374 THR B CA 1
ATOM 8432 C C . THR B 1 374 ? -31.422 14 13.727 1 84.38 374 THR B C 1
ATOM 8434 O O . THR B 1 374 ? -32.156 13.156 13.219 1 84.38 374 THR B O 1
ATOM 8437 N N . ASP B 1 375 ? -31.594 14.25 15.055 1 79.38 375 ASP B N 1
ATOM 8438 C CA . ASP B 1 375 ? -32.719 13.781 15.852 1 79.38 375 ASP B CA 1
ATOM 8439 C C . ASP B 1 375 ? -33.344 14.93 16.641 1 79.38 375 ASP B C 1
ATOM 8441 O O . ASP B 1 375 ? -34.125 14.695 17.578 1 79.38 375 ASP B O 1
ATOM 8445 N N . GLY B 1 376 ? -33.031 16.125 16.344 1 76 376 GLY B N 1
ATOM 8446 C CA . GLY B 1 376 ? -33.625 17.281 17.031 1 76 376 GLY B CA 1
ATOM 8447 C C . GLY B 1 376 ? -32.844 17.672 18.281 1 76 376 GLY B C 1
ATOM 8448 O O . GLY B 1 376 ? -33.156 18.703 18.891 1 76 376 GLY B O 1
ATOM 8449 N N . THR B 1 377 ? -31.938 16.812 18.719 1 82.75 377 THR B N 1
ATOM 8450 C CA . THR B 1 377 ? -31.141 17.125 19.906 1 82.75 377 THR B CA 1
ATOM 8451 C C . THR B 1 377 ? -29.688 17.406 19.516 1 82.75 377 THR B C 1
ATOM 8453 O O . THR B 1 377 ? -29.266 17.047 18.422 1 82.75 377 THR B O 1
ATOM 8456 N N . LEU B 1 378 ? -29.047 18.188 20.359 1 88.62 378 LEU B N 1
ATOM 8457 C CA . LEU B 1 378 ? -27.625 18.438 20.141 1 88.62 378 LEU B CA 1
ATOM 8458 C C . LEU B 1 378 ? -26.781 17.672 21.156 1 88.62 378 LEU B C 1
ATOM 8460 O O . LEU B 1 378 ? -27.141 17.578 22.328 1 88.62 378 LEU B O 1
ATOM 8464 N N . LEU B 1 379 ? -25.75 17.109 20.688 1 92.38 379 LEU B N 1
ATOM 8465 C CA . LEU B 1 379 ? -24.812 16.391 21.547 1 92.38 379 LEU B CA 1
ATOM 8466 C C . LEU B 1 379 ? -23.859 17.359 22.234 1 92.38 379 LEU B C 1
ATOM 8468 O O . LEU B 1 379 ? -23.312 18.266 21.594 1 92.38 379 LEU B O 1
ATOM 8472 N N . ARG B 1 380 ? -23.75 17.234 23.5 1 93.31 380 ARG B N 1
ATOM 8473 C CA . ARG B 1 380 ? -22.844 18.094 24.25 1 93.31 380 ARG B CA 1
ATOM 8474 C C . ARG B 1 380 ? -21.891 17.281 25.109 1 93.31 380 ARG B C 1
ATOM 8476 O O . ARG B 1 380 ? -22.312 16.516 25.969 1 93.31 380 ARG B O 1
ATOM 8483 N N . PRO B 1 381 ? -20.562 17.406 24.844 1 95.06 381 PRO B N 1
ATOM 8484 C CA . PRO B 1 381 ? -19.562 16.75 25.703 1 95.06 381 PRO B CA 1
ATOM 8485 C C . PRO B 1 381 ? -19.516 17.344 27.109 1 95.06 381 PRO B C 1
ATOM 8487 O O . PRO B 1 381 ? -19.469 18.562 27.266 1 95.06 381 PRO B O 1
ATOM 8490 N N . ILE B 1 382 ? -19.516 16.516 28.141 1 93.69 382 ILE B N 1
ATOM 8491 C CA . ILE B 1 382 ? -19.594 17 29.5 1 93.69 382 ILE B CA 1
ATOM 8492 C C . ILE B 1 382 ? -18.25 16.828 30.203 1 93.69 382 ILE B C 1
ATOM 8494 O O . ILE B 1 382 ? -17.984 17.453 31.234 1 93.69 382 ILE B O 1
ATOM 8498 N N . ASP B 1 383 ? -17.406 15.969 29.703 1 92.94 383 ASP B N 1
ATOM 8499 C CA . ASP B 1 383 ? -16.109 15.758 30.328 1 92.94 383 ASP B CA 1
ATOM 8500 C C . ASP B 1 383 ? -15.188 16.953 30.094 1 92.94 383 ASP B C 1
ATOM 8502 O O . ASP B 1 383 ? -15.148 17.5 29 1 92.94 383 ASP B O 1
ATOM 8506 N N . GLU B 1 384 ? -14.516 17.359 31.156 1 92.06 384 GLU B N 1
ATOM 8507 C CA . GLU B 1 384 ? -13.539 18.438 31.031 1 92.06 384 GLU B CA 1
ATOM 8508 C C . GLU B 1 384 ? -12.156 17.891 30.688 1 92.06 384 GLU B C 1
ATOM 8510 O O . GLU B 1 384 ? -11.773 16.828 31.156 1 92.06 384 GLU B O 1
ATOM 8515 N N . PRO B 1 385 ? -11.461 18.625 29.75 1 92.44 385 PRO B N 1
ATOM 8516 C CA . PRO B 1 385 ? -10.094 18.188 29.453 1 92.44 385 PRO B CA 1
ATOM 8517 C C . PRO B 1 385 ? -9.195 18.141 30.688 1 92.44 385 PRO B C 1
ATOM 8519 O O . PRO B 1 385 ? -9.367 18.938 31.609 1 92.44 385 PRO B O 1
ATOM 8522 N N . PRO B 1 386 ? -8.328 17.188 30.672 1 85.94 386 PRO B N 1
ATOM 8523 C CA . PRO B 1 386 ? -7.449 17.062 31.844 1 85.94 386 PRO B CA 1
ATOM 8524 C C . PRO B 1 386 ? -6.48 18.234 31.969 1 85.94 386 PRO B C 1
ATOM 8526 O O . PRO B 1 386 ? -6.035 18.797 30.969 1 85.94 386 PRO B O 1
ATOM 8529 N N . VAL B 1 387 ? -6.223 18.641 33.25 1 82.62 387 VAL B N 1
ATOM 8530 C CA . VAL B 1 387 ? -5.281 19.719 33.5 1 82.62 387 VAL B CA 1
ATOM 8531 C C . VAL B 1 387 ? -4.098 19.188 34.312 1 82.62 387 VAL B C 1
ATOM 8533 O O . VAL B 1 387 ? -3.025 19.797 34.312 1 82.62 387 VAL B O 1
ATOM 8536 N N . ALA B 1 388 ? -4.215 17.984 34.812 1 82.94 388 ALA B N 1
ATOM 8537 C CA . ALA B 1 388 ? -3.184 17.422 35.688 1 82.94 388 ALA B CA 1
ATOM 8538 C C . ALA B 1 388 ? -1.957 17 34.906 1 82.94 388 ALA B C 1
ATOM 8540 O O . ALA B 1 388 ? -2.078 16.531 33.75 1 82.94 388 ALA B O 1
ATOM 8541 N N . GLU B 1 389 ? -0.847 17.297 35.469 1 85.38 389 GLU B N 1
ATOM 8542 C CA . GLU B 1 389 ? 0.406 16.891 34.844 1 85.38 389 GLU B CA 1
ATOM 8543 C C . GLU B 1 389 ? 0.586 15.375 34.938 1 85.38 389 GLU B C 1
ATOM 8545 O O . GLU B 1 389 ? 0.383 14.766 35.969 1 85.38 389 GLU B O 1
ATOM 8550 N N . VAL B 1 390 ? 0.782 14.797 33.781 1 80.38 390 VAL B N 1
ATOM 8551 C CA . VAL B 1 390 ? 1.023 13.359 33.688 1 80.38 390 VAL B CA 1
ATOM 8552 C C . VAL B 1 390 ? 2.516 13.094 33.5 1 80.38 390 VAL B C 1
ATOM 8554 O O . VAL B 1 390 ? 3.139 13.648 32.594 1 80.38 390 VAL B O 1
ATOM 8557 N N . ILE B 1 391 ? 3.102 12.359 34.469 1 83 391 ILE B N 1
ATOM 8558 C CA . ILE B 1 391 ? 4.52 12.031 34.406 1 83 391 ILE B CA 1
ATOM 8559 C C . ILE B 1 391 ? 4.695 10.625 33.844 1 83 391 ILE B C 1
ATOM 8561 O O . ILE B 1 391 ? 4.035 9.68 34.281 1 83 391 ILE B O 1
ATOM 8565 N N . PHE B 1 392 ? 5.465 10.586 32.812 1 85.12 392 PHE B N 1
ATOM 8566 C CA . PHE B 1 392 ? 5.758 9.305 32.188 1 85.12 392 PHE B CA 1
ATOM 8567 C C . PHE B 1 392 ? 7.234 8.953 32.312 1 85.12 392 PHE B C 1
ATOM 8569 O O . PHE B 1 392 ? 8.086 9.844 32.344 1 85.12 392 PHE B O 1
ATOM 8576 N N . ASP B 1 393 ? 7.473 7.621 32.5 1 89.12 393 ASP B N 1
ATOM 8577 C CA . ASP B 1 393 ? 8.836 7.109 32.438 1 89.12 393 ASP B CA 1
ATOM 8578 C C . ASP B 1 393 ? 9.211 6.715 31.016 1 89.12 393 ASP B C 1
ATOM 8580 O O . ASP B 1 393 ? 8.633 5.777 30.453 1 89.12 393 ASP B O 1
ATOM 8584 N N . TRP B 1 394 ? 10.195 7.348 30.5 1 91.25 394 TRP B N 1
ATOM 8585 C CA . TRP B 1 394 ? 10.555 7.176 29.094 1 91.25 394 TRP B CA 1
ATOM 8586 C C . TRP B 1 394 ? 10.906 5.723 28.797 1 91.25 394 TRP B C 1
ATOM 8588 O O . TRP B 1 394 ? 10.438 5.156 27.797 1 91.25 394 TRP B O 1
ATOM 8598 N N . ASP B 1 395 ? 11.68 5.113 29.609 1 89.69 395 ASP B N 1
ATOM 8599 C CA . ASP B 1 395 ? 12.133 3.756 29.328 1 89.69 395 ASP B CA 1
ATOM 8600 C C . ASP B 1 395 ? 10.969 2.768 29.344 1 89.69 395 ASP B C 1
ATOM 8602 O O . ASP B 1 395 ? 10.914 1.854 28.516 1 89.69 395 ASP B O 1
ATOM 8606 N N . THR B 1 396 ? 10.062 3.006 30.234 1 89.44 396 THR B N 1
ATOM 8607 C CA . THR B 1 396 ? 8.906 2.125 30.328 1 89.44 396 THR B CA 1
ATOM 8608 C C . THR B 1 396 ? 7.992 2.299 29.125 1 89.44 396 THR B C 1
ATOM 8610 O O . THR B 1 396 ? 7.59 1.314 28.5 1 89.44 396 THR B O 1
ATOM 8613 N N . ILE B 1 397 ? 7.738 3.555 28.75 1 92 397 ILE B N 1
ATOM 8614 C CA . ILE B 1 397 ? 6.816 3.795 27.641 1 92 397 ILE B CA 1
ATOM 8615 C C . ILE B 1 397 ? 7.461 3.359 26.328 1 92 397 ILE B C 1
ATOM 8617 O O . ILE B 1 397 ? 6.773 2.877 25.422 1 92 397 ILE B O 1
ATOM 8621 N N . LYS B 1 398 ? 8.75 3.566 26.219 1 92.94 398 LYS B N 1
ATOM 8622 C CA . LYS B 1 398 ? 9.469 3.129 25.031 1 92.94 398 LYS B CA 1
ATOM 8623 C C . LYS B 1 398 ? 9.398 1.613 24.875 1 92.94 398 LYS B C 1
ATOM 8625 O O . LYS B 1 398 ? 9.102 1.112 23.781 1 92.94 398 LYS B O 1
ATOM 8630 N N . SER B 1 399 ? 9.648 0.873 25.938 1 90.19 399 SER B N 1
ATOM 8631 C CA . SER B 1 399 ? 9.594 -0.584 25.891 1 90.19 399 SER B CA 1
ATOM 8632 C C . SER B 1 399 ? 8.188 -1.081 25.578 1 90.19 399 SER B C 1
ATOM 8634 O O . SER B 1 399 ? 8.016 -2.043 24.828 1 90.19 399 SER B O 1
ATOM 8636 N N . GLU B 1 400 ? 7.227 -0.414 26.141 1 88.38 400 GLU B N 1
ATOM 8637 C CA . GLU B 1 400 ? 5.836 -0.783 25.891 1 88.38 400 GLU B CA 1
ATOM 8638 C C . GLU B 1 400 ? 5.461 -0.513 24.438 1 88.38 400 GLU B C 1
ATOM 8640 O O . GLU B 1 400 ? 4.766 -1.316 23.812 1 88.38 400 GLU B O 1
ATOM 8645 N N . ALA B 1 401 ? 5.895 0.608 23.891 1 91.69 401 ALA B N 1
ATOM 8646 C CA . ALA B 1 401 ? 5.598 0.948 22.5 1 91.69 401 ALA B CA 1
ATOM 8647 C C . ALA B 1 401 ? 6.188 -0.087 21.547 1 91.69 401 ALA B C 1
ATOM 8649 O O . ALA B 1 401 ? 5.531 -0.496 20.578 1 91.69 401 ALA B O 1
ATOM 8650 N N . LEU B 1 402 ? 7.422 -0.531 21.875 1 90.81 402 LEU B N 1
ATOM 8651 C CA . LEU B 1 402 ? 8.102 -1.485 21 1 90.81 402 LEU B CA 1
ATOM 8652 C C . LEU B 1 402 ? 7.461 -2.867 21.109 1 90.81 402 LEU B C 1
ATOM 8654 O O . LEU B 1 402 ? 7.504 -3.652 20.156 1 90.81 402 LEU B O 1
ATOM 8658 N N . ALA B 1 403 ? 6.77 -3.111 22.203 1 85.88 403 ALA B N 1
ATOM 8659 C CA . ALA B 1 403 ? 6.18 -4.43 22.422 1 85.88 403 ALA B CA 1
ATOM 8660 C C . ALA B 1 403 ? 4.719 -4.457 21.984 1 85.88 403 ALA B C 1
ATOM 8662 O O . ALA B 1 403 ? 4.242 -5.473 21.469 1 85.88 403 ALA B O 1
ATOM 8663 N N . ARG B 1 404 ? 4.043 -3.307 22.078 1 85 404 ARG B N 1
ATOM 8664 C CA . ARG B 1 404 ? 2.586 -3.354 21.969 1 85 404 ARG B CA 1
ATOM 8665 C C . ARG B 1 404 ? 2.113 -2.807 20.625 1 85 404 ARG B C 1
ATOM 8667 O O . ARG B 1 404 ? 0.968 -3.029 20.234 1 85 404 ARG B O 1
ATOM 8674 N N . ARG B 1 405 ? 2.969 -2.119 19.984 1 89.56 405 ARG B N 1
ATOM 8675 C CA . ARG B 1 405 ? 2.525 -1.53 18.719 1 89.56 405 ARG B CA 1
ATOM 8676 C C . ARG B 1 405 ? 2.168 -2.609 17.703 1 89.56 405 ARG B C 1
ATOM 8678 O O . ARG B 1 405 ? 2.979 -3.494 17.422 1 89.56 405 ARG B O 1
ATOM 8685 N N . VAL B 1 406 ? 0.91 -2.512 17.156 1 88.69 406 VAL B N 1
ATOM 8686 C CA . VAL B 1 406 ? 0.344 -3.545 16.297 1 88.69 406 VAL B CA 1
ATOM 8687 C C . VAL B 1 406 ? 1.092 -3.576 14.969 1 88.69 406 VAL B C 1
ATOM 8689 O O . VAL B 1 406 ? 1.245 -4.637 14.367 1 88.69 406 VAL B O 1
ATOM 8692 N N . GLU B 1 407 ? 1.595 -2.441 14.445 1 90.25 407 GLU B N 1
ATOM 8693 C CA . GLU B 1 407 ? 2.322 -2.377 13.18 1 90.25 407 GLU B CA 1
ATOM 8694 C C . GLU B 1 407 ? 3.584 -3.236 13.227 1 90.25 407 GLU B C 1
ATOM 8696 O O . GLU B 1 407 ? 3.938 -3.879 12.234 1 90.25 407 GLU B O 1
ATOM 8701 N N . LEU B 1 408 ? 4.277 -3.225 14.406 1 91.88 408 LEU B N 1
ATOM 8702 C CA . LEU B 1 408 ? 5.484 -4.031 14.562 1 91.88 408 LEU B CA 1
ATOM 8703 C C . LEU B 1 408 ? 5.141 -5.52 14.586 1 91.88 408 LEU B C 1
ATOM 8705 O O . LEU B 1 408 ? 5.852 -6.332 13.992 1 91.88 408 LEU B O 1
ATOM 8709 N N . ARG B 1 409 ? 4.051 -5.887 15.258 1 89.12 409 ARG B N 1
ATOM 8710 C CA . ARG B 1 409 ? 3.621 -7.281 15.297 1 89.12 409 ARG B CA 1
ATOM 8711 C C . ARG B 1 409 ? 3.266 -7.781 13.906 1 89.12 409 ARG B C 1
ATOM 8713 O O . ARG B 1 409 ? 3.619 -8.906 13.531 1 89.12 409 ARG B O 1
ATOM 8720 N N . ARG B 1 410 ? 2.576 -6.969 13.172 1 91.69 410 ARG B N 1
ATOM 8721 C CA . ARG B 1 410 ? 2.227 -7.32 11.797 1 91.69 410 ARG B CA 1
ATOM 8722 C C . ARG B 1 410 ? 3.477 -7.578 10.969 1 91.69 410 ARG B C 1
ATOM 8724 O O . ARG B 1 410 ? 3.543 -8.555 10.219 1 91.69 410 ARG B O 1
ATOM 8731 N N . GLN B 1 411 ? 4.43 -6.699 11.07 1 92.69 411 GLN B N 1
ATOM 8732 C CA . GLN B 1 411 ? 5.66 -6.84 10.297 1 92.69 411 GLN B CA 1
ATOM 8733 C C . GLN B 1 411 ? 6.453 -8.062 10.742 1 92.69 411 GLN B C 1
ATOM 8735 O O . GLN B 1 411 ? 7.109 -8.719 9.93 1 92.69 411 GLN B O 1
ATOM 8740 N N . ARG B 1 412 ? 6.426 -8.367 12.023 1 92.06 412 ARG B N 1
ATOM 8741 C CA . ARG B 1 412 ? 7.09 -9.57 12.508 1 92.06 412 ARG B CA 1
ATOM 8742 C C . ARG B 1 412 ? 6.469 -10.828 11.906 1 92.06 412 ARG B C 1
ATOM 8744 O O . ARG B 1 412 ? 7.18 -11.781 11.586 1 92.06 412 ARG B O 1
ATOM 8751 N N . TRP B 1 413 ? 5.125 -10.82 11.719 1 90.31 413 TRP B N 1
ATOM 8752 C CA . TRP B 1 413 ? 4.465 -11.922 11.031 1 90.31 413 TRP B CA 1
ATOM 8753 C C . TRP B 1 413 ? 4.914 -12.016 9.578 1 90.31 413 TRP B C 1
ATOM 8755 O O . TRP B 1 413 ? 5.113 -13.109 9.047 1 90.31 413 TRP B O 1
ATOM 8765 N N . GLN B 1 414 ? 5.113 -10.883 8.961 1 92.25 414 GLN B N 1
ATOM 8766 C CA . GLN B 1 414 ? 5.566 -10.867 7.578 1 92.25 414 GLN B CA 1
ATOM 8767 C C . GLN B 1 414 ? 6.984 -11.422 7.457 1 92.25 414 GLN B C 1
ATOM 8769 O O . GLN B 1 414 ? 7.297 -12.133 6.496 1 92.25 414 GLN B O 1
ATOM 8774 N N . VAL B 1 415 ? 7.848 -11.062 8.406 1 92.06 415 VAL B N 1
ATOM 8775 C CA . VAL B 1 415 ? 9.211 -11.586 8.414 1 92.06 415 VAL B CA 1
ATOM 8776 C C . VAL B 1 415 ? 9.18 -13.102 8.602 1 92.06 415 VAL B C 1
ATOM 8778 O O . VAL B 1 415 ? 9.914 -13.836 7.934 1 92.06 415 VAL B O 1
ATOM 8781 N N . LYS B 1 416 ? 8.305 -13.586 9.484 1 91.38 416 LYS B N 1
ATOM 8782 C CA . LYS B 1 416 ? 8.156 -15.023 9.68 1 91.38 416 LYS B CA 1
ATOM 8783 C C . LYS B 1 416 ? 7.684 -15.711 8.398 1 91.38 416 LYS B C 1
ATOM 8785 O O . LYS B 1 416 ? 8.172 -16.781 8.047 1 91.38 416 LYS B O 1
ATOM 8790 N N . ARG B 1 417 ? 6.75 -15.117 7.742 1 91.62 417 ARG B N 1
ATOM 8791 C CA . ARG B 1 417 ? 6.273 -15.641 6.465 1 91.62 417 ARG B CA 1
ATOM 8792 C C . ARG B 1 417 ? 7.422 -15.781 5.473 1 91.62 417 ARG B C 1
ATOM 8794 O O . ARG B 1 417 ? 7.57 -16.828 4.832 1 91.62 417 ARG B O 1
ATOM 8801 N N . ARG B 1 418 ? 8.219 -14.742 5.355 1 91.81 418 ARG B N 1
ATOM 8802 C CA . ARG B 1 418 ? 9.328 -14.75 4.41 1 91.81 418 ARG B CA 1
ATOM 8803 C C . ARG B 1 418 ? 10.359 -15.805 4.793 1 91.81 418 ARG B C 1
ATOM 8805 O O . ARG B 1 418 ? 10.992 -16.406 3.926 1 91.81 418 ARG B O 1
ATOM 8812 N N . THR B 1 419 ? 10.57 -16.016 6.086 1 92.12 419 THR B N 1
ATOM 8813 C CA . THR B 1 419 ? 11.5 -17.047 6.547 1 92.12 419 THR B CA 1
ATOM 8814 C C . THR B 1 419 ? 11.016 -18.438 6.133 1 92.12 419 THR B C 1
ATOM 8816 O O . THR B 1 419 ? 11.805 -19.25 5.648 1 92.12 419 THR B O 1
ATOM 8819 N N . LEU B 1 420 ? 9.703 -18.656 6.293 1 91.06 420 LEU B N 1
ATOM 8820 C CA . LEU B 1 420 ? 9.125 -19.938 5.898 1 91.06 420 LEU B CA 1
ATOM 8821 C C . LEU B 1 420 ? 9.18 -20.109 4.387 1 91.06 420 LEU B C 1
ATOM 8823 O O . LEU B 1 420 ? 9.461 -21.203 3.893 1 91.06 420 LEU B O 1
ATOM 8827 N N . GLU B 1 421 ? 8.969 -19.062 3.666 1 90.75 421 GLU B N 1
ATOM 8828 C CA . GLU B 1 421 ? 9.039 -19.125 2.209 1 90.75 421 GLU B CA 1
ATOM 8829 C C . GLU B 1 421 ? 10.461 -19.438 1.739 1 90.75 421 GLU B C 1
ATOM 8831 O O . GLU B 1 421 ? 10.648 -20.156 0.758 1 90.75 421 GLU B O 1
ATOM 8836 N N . LEU B 1 422 ? 11.469 -18.844 2.395 1 91.81 422 LEU B N 1
ATOM 8837 C CA . LEU B 1 422 ? 12.852 -19.156 2.053 1 91.81 422 LEU B CA 1
ATOM 8838 C C . LEU B 1 422 ? 13.164 -20.625 2.301 1 91.81 422 LEU B C 1
ATOM 8840 O O . LEU B 1 422 ? 13.82 -21.281 1.483 1 91.81 422 LEU B O 1
ATOM 8844 N N . GLU B 1 423 ? 12.633 -21.141 3.41 1 90.19 423 GLU B N 1
ATOM 8845 C CA . GLU B 1 423 ? 12.836 -22.547 3.721 1 90.19 423 GLU B CA 1
ATOM 8846 C C . GLU B 1 423 ? 12.211 -23.438 2.658 1 90.19 423 GLU B C 1
ATOM 8848 O O . GLU B 1 423 ? 12.828 -24.406 2.203 1 90.19 423 GLU B O 1
ATOM 8853 N N . ALA B 1 424 ? 11.023 -23.125 2.234 1 89.12 424 ALA B N 1
ATOM 8854 C CA . ALA B 1 424 ? 10.336 -23.922 1.22 1 89.12 424 ALA B CA 1
ATOM 8855 C C . ALA B 1 424 ? 11.008 -23.766 -0.142 1 89.12 424 ALA B C 1
ATOM 8857 O O . ALA B 1 424 ? 11.164 -24.75 -0.878 1 89.12 424 ALA B O 1
ATOM 8858 N N . THR B 1 425 ? 11.438 -22.562 -0.496 1 88.88 425 THR B N 1
ATOM 8859 C CA . THR B 1 425 ? 12.047 -22.297 -1.797 1 88.88 425 THR B CA 1
ATOM 8860 C C . THR B 1 425 ? 13.406 -22.984 -1.914 1 88.88 425 THR B C 1
ATOM 8862 O O . THR B 1 425 ? 13.805 -23.391 -3.006 1 88.88 425 THR B O 1
ATOM 8865 N N . SER B 1 426 ? 14.109 -23.156 -0.811 1 89.88 426 SER B N 1
ATOM 8866 C CA . SER B 1 426 ? 15.422 -23.797 -0.84 1 89.88 426 SER B CA 1
ATOM 8867 C C . SER B 1 426 ? 15.312 -25.266 -1.239 1 89.88 426 SER B C 1
ATOM 8869 O O . SER B 1 426 ? 16.266 -25.844 -1.773 1 89.88 426 SER B O 1
ATOM 8871 N N . LYS B 1 427 ? 14.133 -25.812 -1.077 1 87.25 427 LYS B N 1
ATOM 8872 C CA . LYS B 1 427 ? 13.93 -27.219 -1.433 1 87.25 427 LYS B CA 1
ATOM 8873 C C . LYS B 1 427 ? 13.812 -27.391 -2.945 1 87.25 427 LYS B C 1
ATOM 8875 O O . LYS B 1 427 ? 13.961 -28.5 -3.461 1 87.25 427 LYS B O 1
ATOM 8880 N N . PHE B 1 428 ? 13.602 -26.297 -3.633 1 84.62 428 PHE B N 1
ATOM 8881 C CA . PHE B 1 428 ? 13.484 -26.375 -5.082 1 84.62 428 PHE B CA 1
ATOM 8882 C C . PHE B 1 428 ? 14.844 -26.625 -5.727 1 84.62 428 PHE B C 1
ATOM 8884 O O . PHE B 1 428 ? 14.93 -26.938 -6.918 1 84.62 428 PHE B O 1
ATOM 8891 N N . LEU B 1 429 ? 15.891 -26.578 -4.98 1 88.12 429 LEU B N 1
ATOM 8892 C CA . LEU B 1 429 ? 17.234 -26.859 -5.484 1 88.12 429 LEU B CA 1
ATOM 8893 C C . LEU B 1 429 ? 17.453 -28.375 -5.582 1 88.12 429 LEU B C 1
ATOM 8895 O O . LEU B 1 429 ? 18.375 -28.812 -6.262 1 88.12 429 LEU B O 1
ATOM 8899 N N . LEU B 1 430 ? 16.516 -29.094 -4.965 1 88.81 430 LEU B N 1
ATOM 8900 C CA . LEU B 1 430 ? 16.625 -30.547 -5.016 1 88.81 430 LEU B CA 1
ATOM 8901 C C . LEU B 1 430 ? 15.891 -31.109 -6.227 1 88.81 430 LEU B C 1
ATOM 8903 O O . LEU B 1 430 ? 14.859 -30.578 -6.633 1 88.81 430 LEU B O 1
ATOM 8907 N N . PRO B 1 431 ? 16.453 -32.156 -6.82 1 88.19 431 PRO B N 1
ATOM 8908 C CA . PRO B 1 431 ? 15.695 -32.812 -7.875 1 88.19 431 PRO B CA 1
ATOM 8909 C C . PRO B 1 431 ? 14.43 -33.469 -7.355 1 88.19 431 PRO B C 1
ATOM 8911 O O . PRO B 1 431 ? 14.281 -33.688 -6.148 1 88.19 431 PRO B O 1
ATOM 8914 N N . ARG B 1 432 ? 13.555 -33.75 -8.234 1 86.94 432 ARG B N 1
ATOM 8915 C CA . ARG B 1 432 ? 12.344 -34.469 -7.852 1 86.94 432 ARG B CA 1
ATOM 8916 C C . ARG B 1 432 ? 12.555 -35.969 -7.973 1 86.94 432 ARG B C 1
ATOM 8918 O O . ARG B 1 432 ? 13.031 -36.469 -9 1 86.94 432 ARG B O 1
ATOM 8925 N N . LEU B 1 433 ? 12.422 -36.688 -6.91 1 89.69 433 LEU B N 1
ATOM 8926 C CA . LEU B 1 433 ? 12.492 -38.125 -6.875 1 89.69 433 LEU B CA 1
ATOM 8927 C C . LEU B 1 433 ? 11.25 -38.719 -6.227 1 89.69 433 LEU B C 1
ATOM 8929 O O . LEU B 1 433 ? 10.977 -38.469 -5.051 1 89.69 433 LEU B O 1
ATOM 8933 N N . ASP B 1 434 ? 10.461 -39.406 -6.969 1 90.25 434 ASP B N 1
ATOM 8934 C CA . ASP B 1 434 ? 9.242 -40.031 -6.453 1 90.25 434 ASP B CA 1
ATOM 8935 C C . ASP B 1 434 ? 9.344 -41.531 -6.48 1 90.25 434 ASP B C 1
ATOM 8937 O O . ASP B 1 434 ? 9.859 -42.125 -7.441 1 90.25 434 ASP B O 1
ATOM 8941 N N . ALA B 1 435 ? 8.945 -42.188 -5.355 1 92.5 435 ALA B N 1
ATOM 8942 C CA . ALA B 1 435 ? 8.789 -43.625 -5.293 1 92.5 435 ALA B CA 1
ATOM 8943 C C . ALA B 1 435 ? 7.332 -44.031 -5.512 1 92.5 435 ALA B C 1
ATOM 8945 O O . ALA B 1 435 ? 6.426 -43.469 -4.887 1 92.5 435 ALA B O 1
ATOM 8946 N N . LEU B 1 436 ? 7.152 -44.875 -6.434 1 92.44 436 LEU B N 1
ATOM 8947 C CA . LEU B 1 436 ? 5.801 -45.312 -6.746 1 92.44 436 LEU B CA 1
ATOM 8948 C C . LEU B 1 436 ? 5.629 -46.812 -6.457 1 92.44 436 LEU B C 1
ATOM 8950 O O . LEU B 1 436 ? 6.539 -47.594 -6.707 1 92.44 436 LEU B O 1
ATOM 8954 N N . GLY B 1 437 ? 4.488 -47.156 -5.848 1 92.69 437 GLY B N 1
ATOM 8955 C CA . GLY B 1 437 ? 4.109 -48.531 -5.59 1 92.69 437 GLY B CA 1
ATOM 8956 C C . GLY B 1 437 ? 2.639 -48.812 -5.844 1 92.69 437 GLY B C 1
ATOM 8957 O O . GLY B 1 437 ? 1.783 -48 -5.488 1 92.69 437 GLY B O 1
ATOM 8958 N N . THR B 1 438 ? 2.408 -49.844 -6.613 1 94.81 438 THR B N 1
ATOM 8959 C CA . THR B 1 438 ? 1.034 -50.281 -6.84 1 94.81 438 THR B CA 1
ATOM 8960 C C . THR B 1 438 ? 0.877 -51.75 -6.543 1 94.81 438 THR B C 1
ATOM 8962 O O . THR B 1 438 ? 1.744 -52.562 -6.895 1 94.81 438 THR B O 1
ATOM 8965 N N . TYR B 1 439 ? -0.075 -52.156 -5.734 1 94.81 439 TYR B N 1
ATOM 8966 C CA . TYR B 1 439 ? -0.431 -53.562 -5.461 1 94.81 439 TYR B CA 1
ATOM 8967 C C . TYR B 1 439 ? -1.863 -53.844 -5.891 1 94.81 439 TYR B C 1
ATOM 8969 O O . TYR B 1 439 ? -2.775 -53.062 -5.602 1 94.81 439 TYR B O 1
ATOM 8977 N N . ARG B 1 440 ? -1.985 -54.938 -6.613 1 95.62 440 ARG B N 1
ATOM 8978 C CA . ARG B 1 440 ? -3.301 -55.281 -7.148 1 95.62 440 ARG B CA 1
ATOM 8979 C C . ARG B 1 440 ? -3.65 -56.75 -6.871 1 95.62 440 ARG B C 1
ATOM 8981 O O . ARG B 1 440 ? -2.785 -57.625 -6.941 1 95.62 440 ARG B O 1
ATOM 8988 N N . PHE B 1 441 ? -4.879 -57 -6.422 1 94.25 441 PHE B N 1
ATOM 8989 C CA . PHE B 1 441 ? -5.504 -58.344 -6.414 1 94.25 441 PHE B CA 1
ATOM 8990 C C . PHE B 1 441 ? -6.496 -58.469 -7.559 1 94.25 441 PHE B C 1
ATOM 8992 O O . PHE B 1 441 ? -7.312 -57.562 -7.793 1 94.25 441 PHE B O 1
ATOM 8999 N N . ARG B 1 442 ? -6.297 -59.5 -8.258 1 93.75 442 ARG B N 1
ATOM 9000 C CA . ARG B 1 442 ? -7.18 -59.688 -9.398 1 93.75 442 ARG B CA 1
ATOM 9001 C C . ARG B 1 442 ? -8.008 -60.969 -9.258 1 93.75 442 ARG B C 1
ATOM 9003 O O . ARG B 1 442 ? -7.57 -61.938 -8.633 1 93.75 442 ARG B O 1
ATOM 9010 N N . GLY B 1 443 ? -9.211 -60.969 -9.797 1 91 443 GLY B N 1
ATOM 9011 C CA . GLY B 1 443 ? -10.109 -62.094 -9.898 1 91 443 GLY B CA 1
ATOM 9012 C C . GLY B 1 443 ? -10.766 -62.219 -11.266 1 91 443 GLY B C 1
ATOM 9013 O O . GLY B 1 443 ? -11.047 -61.188 -11.914 1 91 443 GLY B O 1
ATOM 9014 N N . PHE B 1 444 ? -10.844 -63.5 -11.648 1 90.62 444 PHE B N 1
ATOM 9015 C CA . PHE B 1 444 ? -11.469 -63.812 -12.938 1 90.62 444 PHE B CA 1
ATOM 9016 C C . PHE B 1 444 ? -12.492 -64.938 -12.797 1 90.62 444 PHE B C 1
ATOM 9018 O O . PHE B 1 444 ? -12.305 -65.875 -12.008 1 90.62 444 PHE B O 1
ATOM 9025 N N . GLY B 1 445 ? -13.609 -64.688 -13.523 1 88.06 445 GLY B N 1
ATOM 9026 C CA . GLY B 1 445 ? -14.609 -65.75 -13.492 1 88.06 445 GLY B CA 1
ATOM 9027 C C . GLY B 1 445 ? -15.734 -65.562 -14.484 1 88.06 445 GLY B C 1
ATOM 9028 O O . GLY B 1 445 ? -15.828 -64.5 -15.102 1 88.06 445 GLY B O 1
ATOM 9029 N N . LYS B 1 446 ? -16.453 -66.562 -14.641 1 89.38 446 LYS B N 1
ATOM 9030 C CA . LYS B 1 446 ? -17.609 -66.5 -15.523 1 89.38 446 LYS B CA 1
ATOM 9031 C C . LYS B 1 446 ? -18.672 -65.562 -14.984 1 89.38 446 LYS B C 1
ATOM 9033 O O . LYS B 1 446 ? -19.203 -64.75 -15.727 1 89.38 446 LYS B O 1
ATOM 9038 N N . ASP B 1 447 ? -18.844 -65.625 -13.727 1 89.75 447 ASP B N 1
ATOM 9039 C CA . ASP B 1 447 ? -19.797 -64.75 -13.086 1 89.75 447 ASP B CA 1
ATOM 9040 C C . ASP B 1 447 ? -19.094 -63.812 -12.102 1 89.75 447 ASP B C 1
ATOM 9042 O O . ASP B 1 447 ? -17.969 -64.062 -11.664 1 89.75 447 ASP B O 1
ATOM 9046 N N . LEU B 1 448 ? -19.828 -62.75 -11.906 1 89.88 448 LEU B N 1
ATOM 9047 C CA . LEU B 1 448 ? -19.266 -61.75 -11 1 89.88 448 LEU B CA 1
ATOM 9048 C C . LEU B 1 448 ? -19.312 -62.25 -9.555 1 89.88 448 LEU B C 1
ATOM 9050 O O . LEU B 1 448 ? -18.312 -62.188 -8.836 1 89.88 448 LEU B O 1
ATOM 9054 N N . MET B 1 449 ? -20.547 -62.688 -9.273 1 87.94 449 MET B N 1
ATOM 9055 C CA . MET B 1 449 ? -20.797 -63.219 -7.941 1 87.94 449 MET B CA 1
ATOM 9056 C C . MET B 1 449 ? -21.672 -64.5 -8.023 1 87.94 449 MET B C 1
ATOM 9058 O O . MET B 1 449 ? -22.344 -64.688 -9.039 1 87.94 449 MET B O 1
ATOM 9062 N N . GLY B 1 450 ? -21.594 -65.375 -7.121 1 81.5 450 GLY B N 1
ATOM 9063 C CA . GLY B 1 450 ? -22.469 -66.5 -7.078 1 81.5 450 GLY B CA 1
ATOM 9064 C C . GLY B 1 450 ? -21.891 -67.688 -7.82 1 81.5 450 GLY B C 1
ATOM 9065 O O . GLY B 1 450 ? -20.891 -67.625 -8.516 1 81.5 450 GLY B O 1
ATOM 9066 N N . GLN B 1 451 ? -22.375 -68.875 -7.684 1 80 451 GLN B N 1
ATOM 9067 C CA . GLN B 1 451 ? -21.891 -70.125 -8.297 1 80 451 GLN B CA 1
ATOM 9068 C C . GLN B 1 451 ? -22.719 -70.5 -9.539 1 80 451 GLN B C 1
ATOM 9070 O O . GLN B 1 451 ? -23.953 -70.438 -9.508 1 80 451 GLN B O 1
ATOM 9075 N N . HIS B 1 452 ? -22 -70.438 -10.648 1 78.81 452 HIS B N 1
ATOM 9076 C CA . HIS B 1 452 ? -22.656 -70.875 -11.867 1 78.81 452 HIS B CA 1
ATOM 9077 C C . HIS B 1 452 ? -22.672 -72.375 -11.953 1 78.81 452 HIS B C 1
ATOM 9079 O O . HIS B 1 452 ? -21.641 -73.062 -11.805 1 78.81 452 HIS B O 1
ATOM 9085 N N . ALA B 1 453 ? -23.828 -73 -12.219 1 78.81 453 ALA B N 1
ATOM 9086 C CA . ALA B 1 453 ? -23.969 -74.438 -12.328 1 78.81 453 ALA B CA 1
ATOM 9087 C C . ALA B 1 453 ? -23.172 -75 -13.508 1 78.81 453 ALA B C 1
ATOM 9089 O O . ALA B 1 453 ? -23.172 -74.438 -14.586 1 78.81 453 ALA B O 1
ATOM 9090 N N . GLY B 1 454 ? -22.422 -76 -13.367 1 74.06 454 GLY B N 1
ATOM 9091 C CA . GLY B 1 454 ? -21.719 -76.625 -14.453 1 74.06 454 GLY B CA 1
ATOM 9092 C C . GLY B 1 454 ? -20.281 -76.188 -14.578 1 74.06 454 GLY B C 1
ATOM 9093 O O . GLY B 1 454 ? -19.5 -76.75 -15.336 1 74.06 454 GLY B O 1
ATOM 9094 N N . VAL B 1 455 ? -20.016 -75 -14.219 1 71.12 455 VAL B N 1
ATOM 9095 C CA . VAL B 1 455 ? -18.625 -74.5 -14.289 1 71.12 455 VAL B CA 1
ATOM 9096 C C . VAL B 1 455 ? -17.922 -74.812 -12.961 1 71.12 455 VAL B C 1
ATOM 9098 O O . VAL B 1 455 ? -18.312 -74.25 -11.922 1 71.12 455 VAL B O 1
ATOM 9101 N N . ASN B 1 456 ? -17.266 -76 -12.945 1 65.88 456 ASN B N 1
ATOM 9102 C CA . ASN B 1 456 ? -16.562 -76.375 -11.734 1 65.88 456 ASN B CA 1
ATOM 9103 C C . ASN B 1 456 ? -15.125 -75.812 -11.734 1 65.88 456 ASN B C 1
ATOM 9105 O O . ASN B 1 456 ? -14.516 -75.688 -12.797 1 65.88 456 ASN B O 1
ATOM 9109 N N . GLY B 1 457 ? -14.68 -75 -10.461 1 72.56 457 GLY B N 1
ATOM 9110 C CA . GLY B 1 457 ? -13.273 -74.688 -10.297 1 72.56 457 GLY B CA 1
ATOM 9111 C C . GLY B 1 457 ? -13.008 -73.25 -9.914 1 72.56 457 GLY B C 1
ATOM 9112 O O . GLY B 1 457 ? -13.906 -72.562 -9.43 1 72.56 457 GLY B O 1
ATOM 9113 N N . GLN B 1 458 ? -11.789 -72.875 -10.164 1 81.19 458 GLN B N 1
ATOM 9114 C CA . GLN B 1 458 ? -11.234 -71.625 -9.664 1 81.19 458 GLN B CA 1
ATOM 9115 C C . GLN B 1 458 ? -11.805 -70.438 -10.422 1 81.19 458 GLN B C 1
ATOM 9117 O O . GLN B 1 458 ? -11.844 -69.312 -9.891 1 81.19 458 GLN B O 1
ATOM 9122 N N . PHE B 1 459 ? -12.555 -70.688 -11.547 1 86.56 459 PHE B N 1
ATOM 9123 C CA . PHE B 1 459 ? -12.984 -69.562 -12.352 1 86.56 459 PHE B CA 1
ATOM 9124 C C . PHE B 1 459 ? -14.508 -69.5 -12.445 1 86.56 459 PHE B C 1
ATOM 9126 O O . PHE B 1 459 ? -15.062 -69.062 -13.445 1 86.56 459 PHE B O 1
ATOM 9133 N N . ASN B 1 460 ? -15.195 -70 -11.43 1 86.06 460 ASN B N 1
ATOM 9134 C CA . ASN B 1 460 ? -16.656 -69.938 -11.383 1 86.06 460 ASN B CA 1
ATOM 9135 C C . ASN B 1 460 ? -17.156 -68.5 -11.141 1 86.06 460 ASN B C 1
ATOM 9137 O O . ASN B 1 460 ? -18.109 -68.062 -11.781 1 86.06 460 ASN B O 1
ATOM 9141 N N . ASN B 1 461 ? -16.562 -67.875 -10.227 1 88.88 461 ASN B N 1
ATOM 9142 C CA . ASN B 1 461 ? -16.938 -66.5 -9.898 1 88.88 461 ASN B CA 1
ATOM 9143 C C . ASN B 1 461 ? -15.719 -65.625 -9.664 1 88.88 461 ASN B C 1
ATOM 9145 O O . ASN B 1 461 ? -14.711 -66.062 -9.133 1 88.88 461 ASN B O 1
ATOM 9149 N N . ALA B 1 462 ? -15.883 -64.375 -10.156 1 90.25 462 ALA B N 1
ATOM 9150 C CA . ALA B 1 462 ? -14.75 -63.438 -10.156 1 90.25 462 ALA B CA 1
ATOM 9151 C C . ALA B 1 462 ? -14.398 -63 -8.742 1 90.25 462 ALA B C 1
ATOM 9153 O O . ALA B 1 462 ? -13.219 -62.938 -8.375 1 90.25 462 ALA B O 1
ATOM 9154 N N . TRP B 1 463 ? -15.336 -62.781 -7.844 1 91.25 463 TRP B N 1
ATOM 9155 C CA . TRP B 1 463 ? -15.062 -62.344 -6.48 1 91.25 463 TRP B CA 1
ATOM 9156 C C . TRP B 1 463 ? -14.531 -63.469 -5.629 1 91.25 463 TRP B C 1
ATOM 9158 O O . TRP B 1 463 ? -13.703 -63.281 -4.738 1 91.25 463 TRP B O 1
ATOM 9168 N N . GLY B 1 464 ? -15.078 -64.688 -5.898 1 86.5 464 GLY B N 1
ATOM 9169 C CA . GLY B 1 464 ? -14.531 -65.875 -5.23 1 86.5 464 GLY B CA 1
ATOM 9170 C C . GLY B 1 464 ? -13.078 -66.125 -5.562 1 86.5 464 GLY B C 1
ATOM 9171 O O . GLY B 1 464 ? -12.273 -66.438 -4.676 1 86.5 464 GLY B O 1
ATOM 9172 N N . ASN B 1 465 ? -12.859 -65.875 -6.836 1 88.44 465 ASN B N 1
ATOM 9173 C CA . ASN B 1 465 ? -11.469 -66.062 -7.266 1 88.44 465 ASN B CA 1
ATOM 9174 C C . ASN B 1 465 ? -10.578 -64.938 -6.648 1 88.44 465 ASN B C 1
ATOM 9176 O O . ASN B 1 465 ? -9.438 -65.25 -6.277 1 88.44 465 ASN B O 1
ATOM 9180 N N . LEU B 1 466 ? -11.086 -63.812 -6.535 1 90.75 466 LEU B N 1
ATOM 9181 C CA . LEU B 1 466 ? -10.336 -62.719 -5.91 1 90.75 466 LEU B CA 1
ATOM 9182 C C . LEU B 1 466 ? -10.047 -63.031 -4.445 1 90.75 466 LEU B C 1
ATOM 9184 O O . LEU B 1 466 ? -8.961 -62.75 -3.947 1 90.75 466 LEU B O 1
ATOM 9188 N N . GLY B 1 467 ? -10.953 -63.656 -3.787 1 88.38 467 GLY B N 1
ATOM 9189 C CA . GLY B 1 467 ? -10.805 -64 -2.379 1 88.38 467 GLY B CA 1
ATOM 9190 C C . GLY B 1 467 ? -9.758 -65.062 -2.121 1 88.38 467 GLY B C 1
ATOM 9191 O O . GLY B 1 467 ? -9.211 -65.125 -1.018 1 88.38 467 GLY B O 1
ATOM 9192 N N . SER B 1 468 ? -9.477 -65.812 -3.129 1 87.19 468 SER B N 1
ATOM 9193 C CA . SER B 1 468 ? -8.453 -66.875 -2.971 1 87.19 468 SER B CA 1
ATOM 9194 C C . SER B 1 468 ? -7.059 -66.25 -2.883 1 87.19 468 SER B C 1
ATOM 9196 O O . SER B 1 468 ? -6.137 -66.812 -2.326 1 87.19 468 SER B O 1
ATOM 9198 N N . GLY B 1 469 ? -6.863 -65.062 -3.475 1 85.5 469 GLY B N 1
ATOM 9199 C CA . GLY B 1 469 ? -5.598 -64.312 -3.414 1 85.5 469 GLY B CA 1
ATOM 9200 C C . GLY B 1 469 ? -4.531 -64.938 -4.309 1 85.5 469 GLY B C 1
ATOM 9201 O O . GLY B 1 469 ? -3.338 -64.688 -4.113 1 85.5 469 GLY B O 1
ATOM 9202 N N . ASP B 1 470 ? -4.914 -65.75 -5.285 1 84.44 470 ASP B N 1
ATOM 9203 C CA . ASP B 1 470 ? -3.941 -66.438 -6.098 1 84.44 470 ASP B CA 1
ATOM 9204 C C . ASP B 1 470 ? -3.35 -65.562 -7.18 1 84.44 470 ASP B C 1
ATOM 9206 O O . ASP B 1 470 ? -2.242 -65.812 -7.664 1 84.44 470 ASP B O 1
ATOM 9210 N N . TYR B 1 471 ? -4.109 -64.562 -7.551 1 90 471 TYR B N 1
ATOM 9211 C CA . TYR B 1 471 ? -3.656 -63.719 -8.633 1 90 471 TYR B CA 1
ATOM 9212 C C . TYR B 1 471 ? -3.342 -62.312 -8.109 1 90 471 TYR B C 1
ATOM 9214 O O . TYR B 1 471 ? -4.25 -61.531 -7.875 1 90 471 TYR B O 1
ATOM 9222 N N . GLN B 1 472 ? -2.055 -62.094 -7.891 1 90.69 472 GLN B N 1
ATOM 9223 C CA . GLN B 1 472 ? -1.577 -60.844 -7.355 1 90.69 472 GLN B CA 1
ATOM 9224 C C . GLN B 1 472 ? -0.568 -60.188 -8.305 1 90.69 472 GLN B C 1
ATOM 9226 O O . GLN B 1 472 ? 0.216 -60.875 -8.953 1 90.69 472 GLN B O 1
ATOM 9231 N N . GLU B 1 473 ? -0.7 -58.906 -8.422 1 93.06 473 GLU B N 1
ATOM 9232 C CA . GLU B 1 473 ? 0.246 -58.125 -9.211 1 93.06 473 GLU B CA 1
ATOM 9233 C C . GLU B 1 473 ? 0.801 -56.938 -8.406 1 93.06 473 GLU B C 1
ATOM 9235 O O . GLU B 1 473 ? 0.11 -56.406 -7.543 1 93.06 473 GLU B O 1
ATOM 9240 N N . TRP B 1 474 ? 2.107 -56.656 -8.531 1 92.94 474 TRP B N 1
ATOM 9241 C CA . TRP B 1 474 ? 2.668 -55.5 -7.891 1 92.94 474 TRP B CA 1
ATOM 9242 C C . TRP B 1 474 ? 3.631 -54.75 -8.828 1 92.94 474 TRP B C 1
ATOM 9244 O O . TRP B 1 474 ? 4.145 -55.344 -9.781 1 92.94 474 TRP B O 1
ATOM 9254 N N . GLU B 1 475 ? 3.699 -53.531 -8.688 1 93.69 475 GLU B N 1
ATOM 9255 C CA . GLU B 1 475 ? 4.594 -52.656 -9.438 1 93.69 475 GLU B CA 1
ATOM 9256 C C . GLU B 1 475 ? 5.332 -51.719 -8.508 1 93.69 475 GLU B C 1
ATOM 9258 O O . GLU B 1 475 ? 4.73 -51.125 -7.602 1 93.69 475 GLU B O 1
ATOM 9263 N N . LEU B 1 476 ? 6.688 -51.719 -8.547 1 94.06 476 LEU B N 1
ATOM 9264 C CA . LEU B 1 476 ? 7.539 -50.75 -7.836 1 94.06 476 LEU B CA 1
ATOM 9265 C C . LEU B 1 476 ? 8.367 -49.938 -8.82 1 94.06 476 LEU B C 1
ATOM 9267 O O . LEU B 1 476 ? 8.898 -50.469 -9.797 1 94.06 476 LEU B O 1
ATOM 9271 N N . GLY B 1 477 ? 8.344 -48.656 -8.602 1 92.75 477 GLY B N 1
ATOM 9272 C CA . GLY B 1 477 ? 9.102 -47.844 -9.516 1 92.75 477 GLY B CA 1
ATOM 9273 C C . GLY B 1 477 ? 9.586 -46.531 -8.891 1 92.75 477 GLY B C 1
ATOM 9274 O O . GLY B 1 477 ? 9.281 -46.25 -7.73 1 92.75 477 GLY B O 1
ATOM 9275 N N . MET B 1 478 ? 10.508 -45.875 -9.578 1 91.06 478 MET B N 1
ATOM 9276 C CA . MET B 1 478 ? 11.039 -44.562 -9.211 1 91.06 478 MET B CA 1
ATOM 9277 C C . MET B 1 478 ? 11.031 -43.594 -10.398 1 91.06 478 MET B C 1
ATOM 9279 O O . MET B 1 478 ? 11.227 -44.031 -11.539 1 91.06 478 MET B O 1
ATOM 9283 N N . GLU B 1 479 ? 10.703 -42.344 -10.086 1 88.75 479 GLU B N 1
ATOM 9284 C CA . GLU B 1 479 ? 10.742 -41.281 -11.094 1 88.75 479 GLU B CA 1
ATOM 9285 C C . GLU B 1 479 ? 11.625 -40.125 -10.648 1 88.75 479 GLU B C 1
ATOM 9287 O O . GLU B 1 479 ? 11.516 -39.656 -9.516 1 88.75 479 GLU B O 1
ATOM 9292 N N . PHE B 1 480 ? 12.547 -39.719 -11.508 1 88.88 480 PHE B N 1
ATOM 9293 C CA . PHE B 1 480 ? 13.531 -38.688 -11.227 1 88.88 480 PHE B CA 1
ATOM 9294 C C . PHE B 1 480 ? 13.477 -37.562 -12.273 1 88.88 480 PHE B C 1
ATOM 9296 O O . PHE B 1 480 ? 13.305 -37.844 -13.461 1 88.88 480 PHE B O 1
ATOM 9303 N N . ALA B 1 481 ? 13.43 -36.312 -11.852 1 86.94 481 ALA B N 1
ATOM 9304 C CA . ALA B 1 481 ? 13.484 -35.188 -12.766 1 86.94 481 ALA B CA 1
ATOM 9305 C C . ALA B 1 481 ? 14.297 -34.031 -12.18 1 86.94 481 ALA B C 1
ATOM 9307 O O . ALA B 1 481 ? 14.211 -33.75 -10.977 1 86.94 481 ALA B O 1
ATOM 9308 N N . VAL B 1 482 ? 15.18 -33.406 -13 1 85.62 482 VAL B N 1
ATOM 9309 C CA . VAL B 1 482 ? 15.992 -32.281 -12.539 1 85.62 482 VAL B CA 1
ATOM 9310 C C . VAL B 1 482 ? 16.281 -31.328 -13.695 1 85.62 482 VAL B C 1
ATOM 9312 O O . VAL B 1 482 ? 16.672 -31.766 -14.781 1 85.62 482 VAL B O 1
ATOM 9315 N N . PRO B 1 483 ? 15.859 -30.109 -13.609 1 83.88 483 PRO B N 1
ATOM 9316 C CA . PRO B 1 483 ? 16.312 -29.156 -14.617 1 83.88 483 PRO B CA 1
ATOM 9317 C C . PRO B 1 483 ? 17.828 -28.938 -14.578 1 83.88 483 PRO B C 1
ATOM 9319 O O . PRO B 1 483 ? 18.391 -28.734 -13.5 1 83.88 483 PRO B O 1
ATOM 9322 N N . LEU B 1 484 ? 18.375 -29.031 -15.805 1 85.69 484 LEU B N 1
ATOM 9323 C CA . LEU B 1 484 ? 19.812 -28.859 -15.867 1 85.69 484 LEU B CA 1
ATOM 9324 C C . LEU B 1 484 ? 20.188 -27.375 -15.859 1 85.69 484 LEU B C 1
ATOM 9326 O O . LEU B 1 484 ? 19.578 -26.578 -16.547 1 85.69 484 LEU B O 1
ATOM 9330 N N . GLY B 1 485 ? 20.969 -26.875 -14.938 1 81.69 485 GLY B N 1
ATOM 9331 C CA . GLY B 1 485 ? 21.406 -25.484 -14.766 1 81.69 485 GLY B CA 1
ATOM 9332 C C . GLY B 1 485 ? 20.938 -24.875 -13.461 1 81.69 485 GLY B C 1
ATOM 9333 O O . GLY B 1 485 ? 21.641 -24.047 -12.875 1 81.69 485 GLY B O 1
ATOM 9334 N N . HIS B 1 486 ? 19.672 -25.188 -13.023 1 84.44 486 HIS B N 1
ATOM 9335 C CA . HIS B 1 486 ? 19.141 -24.734 -11.742 1 84.44 486 HIS B CA 1
ATOM 9336 C C . HIS B 1 486 ? 19.016 -23.219 -11.703 1 84.44 486 HIS B C 1
ATOM 9338 O O . HIS B 1 486 ? 19.141 -22.609 -10.641 1 84.44 486 HIS B O 1
ATOM 9344 N N . ARG B 1 487 ? 18.875 -22.594 -12.938 1 84.94 487 ARG B N 1
ATOM 9345 C CA . ARG B 1 487 ? 18.812 -21.141 -12.984 1 84.94 487 ARG B CA 1
ATOM 9346 C C . ARG B 1 487 ? 17.594 -20.625 -12.227 1 84.94 487 ARG B C 1
ATOM 9348 O O . ARG B 1 487 ? 17.703 -19.719 -11.398 1 84.94 487 ARG B O 1
ATOM 9355 N N . ARG B 1 488 ? 16.453 -21.141 -12.445 1 86 488 ARG B N 1
ATOM 9356 C CA . ARG B 1 488 ? 15.219 -20.688 -11.828 1 86 488 ARG B CA 1
ATOM 9357 C C . ARG B 1 488 ? 15.234 -20.922 -10.32 1 86 488 ARG B C 1
ATOM 9359 O O . ARG B 1 488 ? 14.82 -20.047 -9.547 1 86 488 ARG B O 1
ATOM 9366 N N . ALA B 1 489 ? 15.695 -22.094 -9.922 1 86.88 489 ALA B N 1
ATOM 9367 C CA . ALA B 1 489 ? 15.734 -22.406 -8.492 1 86.88 489 ALA B CA 1
ATOM 9368 C C . ALA B 1 489 ? 16.703 -21.5 -7.754 1 86.88 489 ALA B C 1
ATOM 9370 O O . ALA B 1 489 ? 16.406 -21.016 -6.66 1 86.88 489 ALA B O 1
ATOM 9371 N N . ASN B 1 490 ? 17.844 -21.312 -8.43 1 88.94 490 ASN B N 1
ATOM 9372 C CA . ASN B 1 490 ? 18.812 -20.406 -7.809 1 88.94 490 ASN B CA 1
ATOM 9373 C C . ASN B 1 490 ? 18.281 -18.984 -7.719 1 88.94 490 ASN B C 1
ATOM 9375 O O . ASN B 1 490 ? 18.453 -18.312 -6.703 1 88.94 490 ASN B O 1
ATOM 9379 N N . ALA B 1 491 ? 17.672 -18.531 -8.789 1 88.06 491 ALA B N 1
ATOM 9380 C CA . ALA B 1 491 ? 17.078 -17.188 -8.773 1 88.06 491 ALA B CA 1
ATOM 9381 C C . ALA B 1 491 ? 15.969 -17.094 -7.723 1 88.06 491 ALA B C 1
ATOM 9383 O O . ALA B 1 491 ? 15.844 -16.062 -7.051 1 88.06 491 ALA B O 1
ATOM 9384 N N . ALA B 1 492 ? 15.234 -18.125 -7.535 1 89.81 492 ALA B N 1
ATOM 9385 C CA . ALA B 1 492 ? 14.148 -18.125 -6.559 1 89.81 492 ALA B CA 1
ATOM 9386 C C . ALA B 1 492 ? 14.695 -18.031 -5.137 1 89.81 492 ALA B C 1
ATOM 9388 O O . ALA B 1 492 ? 14.141 -17.297 -4.309 1 89.81 492 ALA B O 1
ATOM 9389 N N . VAL B 1 493 ? 15.727 -18.781 -4.879 1 90.25 493 VAL B N 1
ATOM 9390 C CA . VAL B 1 493 ? 16.312 -18.75 -3.545 1 90.25 493 VAL B CA 1
ATOM 9391 C C . VAL B 1 493 ? 16.906 -17.359 -3.275 1 90.25 493 VAL B C 1
ATOM 9393 O O . VAL B 1 493 ? 16.703 -16.797 -2.203 1 90.25 493 VAL B O 1
ATOM 9396 N N . LYS B 1 494 ? 17.609 -16.875 -4.281 1 90.81 494 LYS B N 1
ATOM 9397 C CA . LYS B 1 494 ? 18.172 -15.539 -4.121 1 90.81 494 LYS B CA 1
ATOM 9398 C C . LYS B 1 494 ? 17.062 -14.5 -3.918 1 90.81 494 LYS B C 1
ATOM 9400 O O . LYS B 1 494 ? 17.188 -13.602 -3.084 1 90.81 494 LYS B O 1
ATOM 9405 N N . ASN B 1 495 ? 15.984 -14.617 -4.695 1 91.94 495 ASN B N 1
ATOM 9406 C CA . ASN B 1 495 ? 14.844 -13.719 -4.559 1 91.94 495 ASN B CA 1
ATOM 9407 C C . ASN B 1 495 ? 14.242 -13.789 -3.156 1 91.94 495 ASN B C 1
ATOM 9409 O O . ASN B 1 495 ? 13.93 -12.758 -2.559 1 91.94 495 ASN B O 1
ATOM 9413 N N . ALA B 1 496 ? 14.094 -14.977 -2.627 1 92.5 496 ALA B N 1
ATOM 9414 C CA . ALA B 1 496 ? 13.523 -15.156 -1.295 1 92.5 496 ALA B CA 1
ATOM 9415 C C . ALA B 1 496 ? 14.438 -14.57 -0.221 1 92.5 496 ALA B C 1
ATOM 9417 O O . ALA B 1 496 ? 13.961 -14.008 0.769 1 92.5 496 ALA B O 1
ATOM 9418 N N . GLU B 1 497 ? 15.734 -14.75 -0.414 1 92.62 497 GLU B N 1
ATOM 9419 C CA . GLU B 1 497 ? 16.688 -14.172 0.531 1 92.62 497 GLU B CA 1
ATOM 9420 C C . GLU B 1 497 ? 16.594 -12.648 0.541 1 92.62 497 GLU B C 1
ATOM 9422 O O . GLU B 1 497 ? 16.609 -12.023 1.606 1 92.62 497 GLU B O 1
ATOM 9427 N N . LEU B 1 498 ? 16.547 -12.094 -0.642 1 91.5 498 LEU B N 1
ATOM 9428 C CA . LEU B 1 498 ? 16.453 -10.648 -0.759 1 91.5 498 LEU B CA 1
ATOM 9429 C C . LEU B 1 498 ? 15.133 -10.133 -0.189 1 91.5 498 LEU B C 1
ATOM 9431 O O . LEU B 1 498 ? 15.102 -9.086 0.463 1 91.5 498 LEU B O 1
ATOM 9435 N N . ALA B 1 499 ? 14.047 -10.859 -0.444 1 92.06 499 ALA B N 1
ATOM 9436 C CA . ALA B 1 499 ? 12.742 -10.484 0.096 1 92.06 499 ALA B CA 1
ATOM 9437 C C . ALA B 1 499 ? 12.758 -10.508 1.622 1 92.06 499 ALA B C 1
ATOM 9439 O O . ALA B 1 499 ? 12.164 -9.641 2.266 1 92.06 499 ALA B O 1
ATOM 9440 N N . LEU B 1 500 ? 13.414 -11.516 2.244 1 92.75 500 LEU B N 1
ATOM 9441 C CA . LEU B 1 500 ? 13.547 -11.594 3.695 1 92.75 500 LEU B CA 1
ATOM 9442 C C . LEU B 1 500 ? 14.383 -10.43 4.227 1 92.75 500 LEU B C 1
ATOM 9444 O O . LEU B 1 500 ? 14.016 -9.797 5.223 1 92.75 500 LEU B O 1
ATOM 9448 N N . ALA B 1 501 ? 15.477 -10.102 3.543 1 91.62 501 ALA B N 1
ATOM 9449 C CA . ALA B 1 501 ? 16.328 -8.984 3.951 1 91.62 501 ALA B CA 1
ATOM 9450 C C . ALA B 1 501 ? 15.555 -7.664 3.9 1 91.62 501 ALA B C 1
ATOM 9452 O O . ALA B 1 501 ? 15.703 -6.82 4.789 1 91.62 501 ALA B O 1
ATOM 9453 N N . ARG B 1 502 ? 14.773 -7.492 2.873 1 93.12 502 ARG B N 1
ATOM 9454 C CA . ARG B 1 502 ? 13.969 -6.285 2.736 1 93.12 502 ARG B CA 1
ATOM 9455 C C . ARG B 1 502 ? 12.992 -6.141 3.904 1 93.12 502 ARG B C 1
ATOM 9457 O O . ARG B 1 502 ? 12.914 -5.078 4.52 1 93.12 502 ARG B O 1
ATOM 9464 N N . ASP B 1 503 ? 12.273 -7.215 4.223 1 93.38 503 ASP B N 1
ATOM 9465 C CA . ASP B 1 503 ? 11.25 -7.141 5.266 1 93.38 503 ASP B CA 1
ATOM 9466 C C . ASP B 1 503 ? 11.891 -6.961 6.641 1 93.38 503 ASP B C 1
ATOM 9468 O O . ASP B 1 503 ? 11.312 -6.316 7.52 1 93.38 503 ASP B O 1
ATOM 9472 N N . ARG B 1 504 ? 13.102 -7.496 6.852 1 92.62 504 ARG B N 1
ATOM 9473 C CA . ARG B 1 504 ? 13.836 -7.262 8.094 1 92.62 504 ARG B CA 1
ATOM 9474 C C . ARG B 1 504 ? 14.273 -5.805 8.203 1 92.62 504 ARG B C 1
ATOM 9476 O O . ARG B 1 504 ? 14.211 -5.215 9.281 1 92.62 504 ARG B O 1
ATOM 9483 N N . ALA B 1 505 ? 14.703 -5.258 7.066 1 90.81 505 ALA B N 1
ATOM 9484 C CA . ALA B 1 505 ? 15.094 -3.85 7.055 1 90.81 505 ALA B CA 1
ATOM 9485 C C . ALA B 1 505 ? 13.891 -2.951 7.355 1 90.81 505 ALA B C 1
ATOM 9487 O O . ALA B 1 505 ? 14.016 -1.963 8.078 1 90.81 505 ALA B O 1
ATOM 9488 N N . ILE B 1 506 ? 12.758 -3.301 6.828 1 92.69 506 ILE B N 1
ATOM 9489 C CA . ILE B 1 506 ? 11.539 -2.533 7.066 1 92.69 506 ILE B CA 1
ATOM 9490 C C . ILE B 1 506 ? 11.172 -2.605 8.547 1 92.69 506 ILE B C 1
ATOM 9492 O O . ILE B 1 506 ? 10.758 -1.605 9.141 1 92.69 506 ILE B O 1
ATOM 9496 N N . LEU B 1 507 ? 11.305 -3.803 9.164 1 92.62 507 LEU B N 1
ATOM 9497 C CA . LEU B 1 507 ? 11 -3.955 10.586 1 92.62 507 LEU B CA 1
ATOM 9498 C C . LEU B 1 507 ? 11.883 -3.041 11.43 1 92.62 507 LEU B C 1
ATOM 9500 O O . LEU B 1 507 ? 11.398 -2.377 12.344 1 92.62 507 LEU B O 1
ATOM 9504 N N . ARG B 1 508 ? 13.156 -2.957 11.117 1 90.56 508 ARG B N 1
ATOM 9505 C CA . ARG B 1 508 ? 14.078 -2.09 11.852 1 90.56 508 ARG B CA 1
ATOM 9506 C C . ARG B 1 508 ? 13.68 -0.624 11.695 1 90.56 508 ARG B C 1
ATOM 9508 O O . ARG B 1 508 ? 13.711 0.135 12.664 1 90.56 508 ARG B O 1
ATOM 9515 N N . GLU B 1 509 ? 13.344 -0.264 10.492 1 90.44 509 GLU B N 1
ATOM 9516 C CA . GLU B 1 509 ? 12.922 1.112 10.25 1 90.44 509 GLU B CA 1
ATOM 9517 C C . GLU B 1 509 ? 11.617 1.423 10.977 1 90.44 509 GLU B C 1
ATOM 9519 O O . GLU B 1 509 ? 11.406 2.547 11.445 1 90.44 509 GLU B O 1
ATOM 9524 N N . GLN B 1 510 ? 10.719 0.443 11.062 1 91.75 510 GLN B N 1
ATOM 9525 C CA . GLN B 1 510 ? 9.469 0.635 11.789 1 91.75 510 GLN B CA 1
ATOM 9526 C C . GLN B 1 510 ? 9.711 0.844 13.273 1 91.75 510 GLN B C 1
ATOM 9528 O O . GLN B 1 510 ? 9.047 1.66 13.914 1 91.75 510 GLN B O 1
ATOM 9533 N N . GLU B 1 511 ? 10.641 0.093 13.812 1 92.44 511 GLU B N 1
ATOM 9534 C CA . GLU B 1 511 ? 10.984 0.274 15.219 1 92.44 511 GLU B CA 1
ATOM 9535 C C . GLU B 1 511 ? 11.508 1.681 15.484 1 92.44 511 GLU B C 1
ATOM 9537 O O . GLU B 1 511 ? 11.141 2.314 16.469 1 92.44 511 GLU B O 1
ATOM 9542 N N . ARG B 1 512 ? 12.336 2.164 14.625 1 90.38 512 ARG B N 1
ATOM 9543 C CA . ARG B 1 512 ? 12.852 3.52 14.75 1 90.38 512 ARG B CA 1
ATOM 9544 C C . ARG B 1 512 ? 11.734 4.551 14.633 1 90.38 512 ARG B C 1
ATOM 9546 O O . ARG B 1 512 ? 11.711 5.531 15.383 1 90.38 512 ARG B O 1
ATOM 9553 N N . GLU B 1 513 ? 10.859 4.305 13.68 1 89.5 513 GLU B N 1
ATOM 9554 C CA . GLU B 1 513 ? 9.734 5.223 13.477 1 89.5 513 GLU B CA 1
ATOM 9555 C C . GLU B 1 513 ? 8.828 5.254 14.703 1 89.5 513 GLU B C 1
ATOM 9557 O O . GLU B 1 513 ? 8.289 6.305 15.055 1 89.5 513 GLU B O 1
ATOM 9562 N N . VAL B 1 514 ? 8.594 4.121 15.312 1 90.88 514 VAL B N 1
ATOM 9563 C CA . VAL B 1 514 ? 7.754 4.043 16.5 1 90.88 514 VAL B CA 1
ATOM 9564 C C . VAL B 1 514 ? 8.367 4.867 17.625 1 90.88 514 VAL B C 1
ATOM 9566 O O . VAL B 1 514 ? 7.672 5.621 18.312 1 90.88 514 VAL B O 1
ATOM 9569 N N . VAL B 1 515 ? 9.68 4.77 17.781 1 91.31 515 VAL B N 1
ATOM 9570 C CA . VAL B 1 515 ? 10.359 5.531 18.828 1 91.31 515 VAL B CA 1
ATOM 9571 C C . VAL B 1 515 ? 10.344 7.02 18.484 1 91.31 515 VAL B C 1
ATOM 9573 O O . VAL B 1 515 ? 10.203 7.871 19.359 1 91.31 515 VAL B O 1
ATOM 9576 N N . HIS B 1 516 ? 10.516 7.297 17.234 1 88.94 516 HIS B N 1
ATOM 9577 C CA . HIS B 1 516 ? 10.414 8.68 16.781 1 88.94 516 HIS B CA 1
ATOM 9578 C C . HIS B 1 516 ? 9.047 9.266 17.094 1 88.94 516 HIS B C 1
ATOM 9580 O O . HIS B 1 516 ? 8.945 10.375 17.609 1 88.94 516 HIS B O 1
ATOM 9586 N N . ASP B 1 517 ? 7.98 8.531 16.812 1 86.5 517 ASP B N 1
ATOM 9587 C CA . ASP B 1 517 ? 6.613 8.969 17.078 1 86.5 517 ASP B CA 1
ATOM 9588 C C . ASP B 1 517 ? 6.398 9.172 18.578 1 86.5 517 ASP B C 1
ATOM 9590 O O . ASP B 1 517 ? 5.734 10.125 19 1 86.5 517 ASP B O 1
ATOM 9594 N N . LEU B 1 518 ? 6.91 8.25 19.312 1 90.19 518 LEU B N 1
ATOM 9595 C CA . LEU B 1 518 ? 6.789 8.352 20.766 1 90.19 518 LEU B CA 1
ATOM 9596 C C . LEU B 1 518 ? 7.508 9.594 21.281 1 90.19 518 LEU B C 1
ATOM 9598 O O . LEU B 1 518 ? 6.977 10.312 22.125 1 90.19 518 LEU B O 1
ATOM 9602 N N . SER B 1 519 ? 8.727 9.844 20.75 1 89.31 519 SER B N 1
ATOM 9603 C CA . SER B 1 519 ? 9.492 11.023 21.141 1 89.31 519 SER B CA 1
ATOM 9604 C C . SER B 1 519 ? 8.727 12.305 20.812 1 89.31 519 SER B C 1
ATOM 9606 O O . SER B 1 519 ? 8.688 13.227 21.641 1 89.31 519 SER B O 1
ATOM 9608 N N . ASN B 1 520 ? 8.109 12.367 19.672 1 86.75 520 ASN B N 1
ATOM 9609 C CA . ASN B 1 520 ? 7.328 13.539 19.281 1 86.75 520 ASN B CA 1
ATOM 9610 C C . ASN B 1 520 ? 6.102 13.711 20.188 1 86.75 520 ASN B C 1
ATOM 9612 O O . ASN B 1 520 ? 5.742 14.836 20.531 1 86.75 520 ASN B O 1
ATOM 9616 N N . SER B 1 521 ? 5.484 12.594 20.5 1 88.94 521 SER B N 1
ATOM 9617 C CA . SER B 1 521 ? 4.285 12.68 21.328 1 88.94 521 SER B CA 1
ATOM 9618 C C . SER B 1 521 ? 4.625 13.148 22.75 1 88.94 521 SER B C 1
ATOM 9620 O O . SER B 1 521 ? 3.879 13.93 23.344 1 88.94 521 SER B O 1
ATOM 9622 N N . VAL B 1 522 ? 5.738 12.68 23.281 1 90 522 VAL B N 1
ATOM 9623 C CA . VAL B 1 522 ? 6.164 13.125 24.594 1 90 522 VAL B CA 1
ATOM 9624 C C . VAL B 1 522 ? 6.492 14.609 24.562 1 90 522 VAL B C 1
ATOM 9626 O O . VAL B 1 522 ? 6.109 15.359 25.469 1 90 522 VAL B O 1
ATOM 9629 N N . GLY B 1 523 ? 7.289 15.016 23.516 1 87.5 523 GLY B N 1
ATOM 9630 C CA . GLY B 1 523 ? 7.57 16.438 23.359 1 87.5 523 GLY B CA 1
ATOM 9631 C C . GLY B 1 523 ? 6.32 17.281 23.266 1 87.5 523 GLY B C 1
ATOM 9632 O O . GLY B 1 523 ? 6.25 18.359 23.859 1 87.5 523 GLY B O 1
ATOM 9633 N N . GLU B 1 524 ? 5.297 16.797 22.578 1 86.69 524 GLU B N 1
ATOM 9634 C CA . GLU B 1 524 ? 4.047 17.547 22.406 1 86.69 524 GLU B CA 1
ATOM 9635 C C . GLU B 1 524 ? 3.268 17.625 23.703 1 86.69 524 GLU B C 1
ATOM 9637 O O . GLU B 1 524 ? 2.656 18.656 24 1 86.69 524 GLU B O 1
ATOM 9642 N N . VAL B 1 525 ? 3.225 16.562 24.531 1 89.25 525 VAL B N 1
ATOM 9643 C CA . VAL B 1 525 ? 2.514 16.578 25.812 1 89.25 525 VAL B CA 1
ATOM 9644 C C . VAL B 1 525 ? 3.146 17.609 26.75 1 89.25 525 VAL B C 1
ATOM 9646 O O . VAL B 1 525 ? 2.441 18.391 27.375 1 89.25 525 VAL B O 1
ATOM 9649 N N . LYS B 1 526 ? 4.441 17.656 26.734 1 90.69 526 LYS B N 1
ATOM 9650 C CA . LYS B 1 526 ? 5.125 18.609 27.594 1 90.69 526 LYS B CA 1
ATOM 9651 C C . LYS B 1 526 ? 4.922 20.047 27.094 1 90.69 526 LYS B C 1
ATOM 9653 O O . LYS B 1 526 ? 4.727 20.969 27.906 1 90.69 526 LYS B O 1
ATOM 9658 N N . ARG B 1 527 ? 4.996 20.203 25.828 1 89.5 527 ARG B N 1
ATOM 9659 C CA . ARG B 1 527 ? 4.758 21.531 25.266 1 89.5 527 ARG B CA 1
ATOM 9660 C C . ARG B 1 527 ? 3.332 22 25.531 1 89.5 527 ARG B C 1
ATOM 9662 O O . ARG B 1 527 ? 3.111 23.141 25.938 1 89.5 527 ARG B O 1
ATOM 9669 N N . SER B 1 528 ? 2.357 21.109 25.281 1 89.75 528 SER B N 1
ATOM 9670 C CA . SER B 1 528 ? 0.958 21.469 25.5 1 89.75 528 SER B CA 1
ATOM 9671 C C . SER B 1 528 ? 0.672 21.75 26.969 1 89.75 528 SER B C 1
ATOM 9673 O O . SER B 1 528 ? -0.124 22.641 27.281 1 89.75 528 SER B O 1
ATOM 9675 N N . GLN B 1 529 ? 1.286 21.078 27.875 1 90.75 529 GLN B N 1
ATOM 9676 C CA . GLN B 1 529 ? 1.146 21.344 29.297 1 90.75 529 GLN B CA 1
ATOM 9677 C C . GLN B 1 529 ? 1.671 22.734 29.656 1 90.75 529 GLN B C 1
ATOM 9679 O O . GLN B 1 529 ? 1.016 23.484 30.375 1 90.75 529 GLN B O 1
ATOM 9684 N N . ALA B 1 530 ? 2.844 23.047 29.094 1 90.88 530 ALA B N 1
ATOM 9685 C CA . ALA B 1 530 ? 3.422 24.375 29.328 1 90.88 530 ALA B CA 1
ATOM 9686 C C . ALA B 1 530 ? 2.547 25.469 28.719 1 90.88 530 ALA B C 1
ATOM 9688 O O . ALA B 1 530 ? 2.383 26.531 29.312 1 90.88 530 ALA B O 1
ATOM 9689 N N . SER B 1 531 ? 1.968 25.172 27.594 1 91.25 531 SER B N 1
ATOM 9690 C CA . SER B 1 531 ? 1.127 26.156 26.906 1 91.25 531 SER B CA 1
ATOM 9691 C C . SER B 1 531 ? -0.156 26.422 27.688 1 91.25 531 SER B C 1
ATOM 9693 O O . SER B 1 531 ? -0.672 27.547 27.672 1 91.25 531 SER B O 1
ATOM 9695 N N . VAL B 1 532 ? -0.729 25.391 28.359 1 93.31 532 VAL B N 1
ATOM 9696 C CA . VAL B 1 532 ? -1.945 25.578 29.156 1 93.31 532 VAL B CA 1
ATOM 9697 C C . VAL B 1 532 ? -1.687 26.578 30.266 1 93.31 532 VAL B C 1
ATOM 9699 O O . VAL B 1 532 ? -2.488 27.5 30.5 1 93.31 532 VAL B O 1
ATOM 9702 N N . LYS B 1 533 ? -0.543 26.531 30.891 1 92.25 533 LYS B N 1
ATOM 9703 C CA . LYS B 1 533 ? -0.203 27.453 31.969 1 92.25 533 LYS B CA 1
ATOM 9704 C C . LYS B 1 533 ? 0.009 28.875 31.422 1 92.25 533 LYS B C 1
ATOM 9706 O O . LYS B 1 533 ? -0.503 29.844 31.984 1 92.25 533 LYS B O 1
ATOM 9711 N N . THR B 1 534 ? 0.731 28.875 30.312 1 93.44 534 THR B N 1
ATOM 9712 C CA . THR B 1 534 ? 1.042 30.172 29.719 1 93.44 534 THR B CA 1
ATOM 9713 C C . THR B 1 534 ? -0.228 30.859 29.219 1 93.44 534 THR B C 1
ATOM 9715 O O . THR B 1 534 ? -0.421 32.062 29.453 1 93.44 534 THR B O 1
ATOM 9718 N N . THR B 1 535 ? -1.127 30.141 28.578 1 94 535 THR B N 1
ATOM 9719 C CA . THR B 1 535 ? -2.348 30.734 28.031 1 94 535 THR B CA 1
ATOM 9720 C C . THR B 1 535 ? -3.314 31.094 29.156 1 94 535 THR B C 1
ATOM 9722 O O . THR B 1 535 ? -4.09 32.062 29.016 1 94 535 THR B O 1
ATOM 9725 N N . PHE B 1 536 ? -3.266 30.375 30.281 1 94.06 536 PHE B N 1
ATOM 9726 C CA . PHE B 1 536 ? -4.07 30.75 31.438 1 94.06 536 PHE B CA 1
ATOM 9727 C C . PHE B 1 536 ? -3.654 32.125 31.953 1 94.06 536 PHE B C 1
ATOM 9729 O O . PHE B 1 536 ? -4.504 32.969 32.219 1 94.06 536 PHE B O 1
ATOM 9736 N N . ASN B 1 537 ? -2.342 32.344 32.062 1 94.56 537 ASN B N 1
ATOM 9737 C CA . ASN B 1 537 ? -1.834 33.625 32.5 1 94.56 537 ASN B CA 1
ATOM 9738 C C . ASN B 1 537 ? -2.148 34.75 31.516 1 94.56 537 ASN B C 1
ATOM 9740 O O . ASN B 1 537 ? -2.451 35.875 31.922 1 94.56 537 ASN B O 1
ATOM 9744 N N . ARG B 1 538 ? -2.059 34.375 30.25 1 94.25 538 ARG B N 1
ATOM 9745 C CA . ARG B 1 538 ? -2.402 35.344 29.219 1 94.25 538 ARG B CA 1
ATOM 9746 C C . ARG B 1 538 ? -3.867 35.75 29.312 1 94.25 538 ARG B C 1
ATOM 9748 O O . ARG B 1 538 ? -4.195 36.938 29.188 1 94.25 538 ARG B O 1
ATOM 9755 N N . ARG B 1 539 ? -4.734 34.781 29.578 1 95.12 539 ARG B N 1
ATOM 9756 C CA . ARG B 1 539 ? -6.164 35.062 29.734 1 95.12 539 ARG B CA 1
ATOM 9757 C C . ARG B 1 539 ? -6.434 35.969 30.938 1 95.12 539 ARG B C 1
ATOM 9759 O O . ARG B 1 539 ? -7.219 36.906 30.844 1 95.12 539 ARG B O 1
ATOM 9766 N N . LEU B 1 540 ? -5.742 35.75 32.031 1 94.88 540 LEU B N 1
ATOM 9767 C CA . LEU B 1 540 ? -5.93 36.562 33.25 1 94.88 540 LEU B CA 1
ATOM 9768 C C . LEU B 1 540 ? -5.473 38 33.031 1 94.88 540 LEU B C 1
ATOM 9770 O O . LEU B 1 540 ? -6.141 38.938 33.469 1 94.88 540 LEU B O 1
ATOM 9774 N N . ALA B 1 541 ? -4.332 38.094 32.344 1 94 541 ALA B N 1
ATOM 9775 C CA . ALA B 1 541 ? -3.816 39.438 32.031 1 94 541 ALA B CA 1
ATOM 9776 C C . ALA B 1 541 ? -4.762 40.188 31.125 1 94 541 ALA B C 1
ATOM 9778 O O . ALA B 1 541 ? -5.035 41.375 31.344 1 94 541 ALA B O 1
ATOM 9779 N N . ALA B 1 542 ? -5.277 39.469 30.094 1 94.56 542 ALA B N 1
ATOM 9780 C CA . ALA B 1 542 ? -6.191 40.125 29.156 1 94.56 542 ALA B CA 1
ATOM 9781 C C . ALA B 1 542 ? -7.512 40.469 29.828 1 94.56 542 ALA B C 1
ATOM 9783 O O . ALA B 1 542 ? -8.094 41.531 29.547 1 94.56 542 ALA B O 1
ATOM 9784 N N . LYS B 1 543 ? -8.031 39.625 30.734 1 93.62 543 LYS B N 1
ATOM 9785 C CA . LYS B 1 543 ? -9.258 39.906 31.469 1 93.62 543 LYS B CA 1
ATOM 9786 C C . LYS B 1 543 ? -9.102 41.125 32.375 1 93.62 543 LYS B C 1
ATOM 9788 O O . LYS B 1 543 ? -9.984 41.969 32.438 1 93.62 543 LYS B O 1
ATOM 9793 N N . ARG B 1 544 ? -7.992 41.25 33.031 1 92.94 544 ARG B N 1
ATOM 9794 C CA . ARG B 1 544 ? -7.73 42.375 33.906 1 92.94 544 ARG B CA 1
ATOM 9795 C C . ARG B 1 544 ? -7.684 43.688 33.094 1 92.94 544 ARG B C 1
ATOM 9797 O O . ARG B 1 544 ? -8.25 44.688 33.531 1 92.94 544 ARG B O 1
ATOM 9804 N N . GLU B 1 545 ? -6.984 43.625 32 1 91.81 545 GLU B N 1
ATOM 9805 C CA . GLU B 1 545 ? -6.922 44.781 31.125 1 91.81 545 GLU B CA 1
ATOM 9806 C C . GLU B 1 545 ? -8.32 45.219 30.688 1 91.81 545 GLU B C 1
ATOM 9808 O O . GLU B 1 545 ? -8.648 46.406 30.766 1 91.81 545 GLU B O 1
ATOM 9813 N N . PHE B 1 546 ? -9.117 44.312 30.281 1 91.88 546 PHE B N 1
ATOM 9814 C CA . PHE B 1 546 ? -10.461 44.594 29.797 1 91.88 546 PHE B CA 1
ATOM 9815 C C . PHE B 1 546 ? -11.336 45.156 30.906 1 91.88 546 PHE B C 1
ATOM 9817 O O . PHE B 1 546 ? -12.039 46.125 30.703 1 91.88 546 PHE B O 1
ATOM 9824 N N . GLU B 1 547 ? -11.289 44.625 32.125 1 91 547 GLU B N 1
ATOM 9825 C CA . GLU B 1 547 ? -12.117 45.062 33.25 1 91 547 GLU B CA 1
ATOM 9826 C C . GLU B 1 547 ? -11.75 46.469 33.688 1 91 547 GLU B C 1
ATOM 9828 O O . GLU B 1 547 ? -12.633 47.281 33.969 1 91 547 GLU B O 1
ATOM 9833 N N . VAL B 1 548 ? -10.445 46.75 33.688 1 88.81 548 VAL B N 1
ATOM 9834 C CA . VAL B 1 548 ? -9.992 48.062 34.094 1 88.81 548 VAL B CA 1
ATOM 9835 C C . VAL B 1 548 ? -10.445 49.125 33.094 1 88.81 548 VAL B C 1
ATOM 9837 O O . VAL B 1 548 ? -10.945 50.188 33.438 1 88.81 548 VAL B O 1
ATOM 9840 N N . LEU B 1 549 ? -10.25 48.812 31.781 1 88.25 549 LEU B N 1
ATOM 9841 C CA . LEU B 1 549 ? -10.609 49.75 30.734 1 88.25 549 LEU B CA 1
ATOM 9842 C C . LEU B 1 549 ? -12.125 49.938 30.656 1 88.25 549 LEU B C 1
ATOM 9844 O O . LEU B 1 549 ? -12.617 51.031 30.391 1 88.25 549 LEU B O 1
ATOM 9848 N N . GLN B 1 550 ? -12.82 48.875 30.891 1 86.38 550 GLN B N 1
ATOM 9849 C CA . GLN B 1 550 ? -14.281 48.938 30.891 1 86.38 550 GLN B CA 1
ATOM 9850 C C . GLN B 1 550 ? -14.797 49.781 32.031 1 86.38 550 GLN B C 1
ATOM 9852 O O . GLN B 1 550 ? -15.727 50.562 31.859 1 86.38 550 GLN B O 1
ATOM 9857 N N . ASP B 1 551 ? -14.219 49.688 33.188 1 85.56 551 ASP B N 1
ATOM 9858 C CA . ASP B 1 551 ? -14.602 50.5 34.344 1 85.56 551 ASP B CA 1
ATOM 9859 C C . ASP B 1 551 ? -14.312 51.969 34.094 1 85.56 551 ASP B C 1
ATOM 9861 O O . ASP B 1 551 ? -15.117 52.844 34.469 1 85.56 551 ASP B O 1
ATOM 9865 N N . LYS B 1 552 ? -13.164 52.25 33.469 1 83.81 552 LYS B N 1
ATOM 9866 C CA . LYS B 1 552 ? -12.812 53.656 33.156 1 83.81 552 LYS B CA 1
ATOM 9867 C C . LYS B 1 552 ? -13.758 54.219 32.094 1 83.81 552 LYS B C 1
ATOM 9869 O O . LYS B 1 552 ? -14.102 55.406 32.156 1 83.81 552 LYS B O 1
ATOM 9874 N N . PHE B 1 553 ? -14.078 53.375 31.141 1 83 553 PHE B N 1
ATOM 9875 C CA . PHE B 1 553 ? -14.984 53.812 30.078 1 83 553 PHE B CA 1
ATOM 9876 C C . PHE B 1 553 ? -16.359 54.125 30.641 1 83 553 PHE B C 1
ATOM 9878 O O . PHE B 1 553 ? -17.016 55.094 30.203 1 83 553 PHE B O 1
ATOM 9885 N N . GLU B 1 554 ? -16.75 53.5 31.641 1 79.5 554 GLU B N 1
ATOM 9886 C CA . GLU B 1 554 ? -18.078 53.688 32.25 1 79.5 554 GLU B CA 1
ATOM 9887 C C . GLU B 1 554 ? -18.078 54.906 33.156 1 79.5 554 GLU B C 1
ATOM 9889 O O . GLU B 1 554 ? -19.062 55.625 33.219 1 79.5 554 GLU B O 1
ATOM 9894 N N . LYS B 1 555 ? -16.984 55.156 33.812 1 77.12 555 LYS B N 1
ATOM 9895 C CA . LYS B 1 555 ? -16.953 56.219 34.812 1 77.12 555 LYS B CA 1
ATOM 9896 C C . LYS B 1 555 ? -16.531 57.562 34.188 1 77.12 555 LYS B C 1
ATOM 9898 O O . LYS B 1 555 ? -17.047 58.625 34.562 1 77.12 555 LYS B O 1
ATOM 9903 N N . GLU B 1 556 ? -15.422 57.625 33.469 1 64.44 556 GLU B N 1
ATOM 9904 C CA . GLU B 1 556 ? -14.789 58.906 33.125 1 64.44 556 GLU B CA 1
ATOM 9905 C C . GLU B 1 556 ? -15.125 59.312 31.672 1 64.44 556 GLU B C 1
ATOM 9907 O O . GLU B 1 556 ? -14.727 60.375 31.219 1 64.44 556 GLU B O 1
ATOM 9912 N N . ASN B 1 557 ? -16.172 58.812 31.062 1 56.94 557 ASN B N 1
ATOM 9913 C CA . ASN B 1 557 ? -16.531 59.125 29.688 1 56.94 557 ASN B CA 1
ATOM 9914 C C . ASN B 1 557 ? -15.305 59.219 28.781 1 56.94 557 ASN B C 1
ATOM 9916 O O . ASN B 1 557 ? -15.172 60.156 28 1 56.94 557 ASN B O 1
ATOM 9920 N N . ILE B 1 558 ? -14.328 58.5 29.078 1 56.91 558 ILE B N 1
ATOM 9921 C CA . ILE B 1 558 ? -12.984 58.594 28.516 1 56.91 558 ILE B CA 1
ATOM 9922 C C . ILE B 1 558 ? -13 58.156 27.047 1 56.91 558 ILE B C 1
ATOM 9924 O O . ILE B 1 558 ? -13.719 57.219 26.672 1 56.91 558 ILE B O 1
ATOM 9928 N N . THR B 1 559 ? -12.367 59.031 26.156 1 60.66 559 THR B N 1
ATOM 9929 C CA . THR B 1 559 ? -12.164 59.156 24.719 1 60.66 559 THR B CA 1
ATOM 9930 C C . THR B 1 559 ? -11.375 57.969 24.172 1 60.66 559 THR B C 1
ATOM 9932 O O . THR B 1 559 ? -11.195 57.844 22.969 1 60.66 559 THR B O 1
ATOM 9935 N N . ASP B 1 560 ? -11.102 57 25 1 79.19 560 ASP B N 1
ATOM 9936 C CA . ASP B 1 560 ? -10.211 56.062 24.328 1 79.19 560 ASP B CA 1
ATOM 9937 C C . ASP B 1 560 ? -10.953 54.781 23.969 1 79.19 560 ASP B C 1
ATOM 9939 O O . ASP B 1 560 ? -10.609 53.688 24.453 1 79.19 560 ASP B O 1
ATOM 9943 N N . LEU B 1 561 ? -11.984 54.906 23.094 1 82.5 561 LEU B N 1
ATOM 9944 C CA . LEU B 1 561 ? -12.805 53.781 22.641 1 82.5 561 LEU B CA 1
ATOM 9945 C C . LEU B 1 561 ? -11.953 52.75 21.953 1 82.5 561 LEU B C 1
ATOM 9947 O O . LEU B 1 561 ? -12.195 51.531 22.109 1 82.5 561 LEU B O 1
ATOM 9951 N N . ASP B 1 562 ? -10.938 53.125 21.266 1 84.12 562 ASP B N 1
ATOM 9952 C CA . ASP B 1 562 ? -10.078 52.188 20.531 1 84.12 562 ASP B CA 1
ATOM 9953 C C . ASP B 1 562 ? -9.398 51.219 21.469 1 84.12 562 ASP B C 1
ATOM 9955 O O . ASP B 1 562 ? -9.305 50.031 21.156 1 84.12 562 ASP B O 1
ATOM 9959 N N . ARG B 1 563 ? -9.023 51.656 22.594 1 85.44 563 ARG B N 1
ATOM 9960 C CA . ARG B 1 563 ? -8.344 50.812 23.562 1 85.44 563 ARG B CA 1
ATOM 9961 C C . ARG B 1 563 ? -9.305 49.781 24.156 1 85.44 563 ARG B C 1
ATOM 9963 O O . ARG B 1 563 ? -8.93 48.656 24.406 1 85.44 563 ARG B O 1
ATOM 9970 N N . VAL B 1 564 ? -10.508 50.312 24.375 1 87.38 564 VAL B N 1
ATOM 9971 C CA . VAL B 1 564 ? -11.5 49.406 24.953 1 87.38 564 VAL B CA 1
ATOM 9972 C C . VAL B 1 564 ? -11.844 48.312 23.953 1 87.38 564 VAL B C 1
ATOM 9974 O O . VAL B 1 564 ? -11.914 47.125 24.297 1 87.38 564 VAL B O 1
ATOM 9977 N N . LEU B 1 565 ? -11.977 48.688 22.703 1 89.62 565 LEU B N 1
ATOM 9978 C CA . LEU B 1 565 ? -12.328 47.719 21.672 1 89.62 565 LEU B CA 1
ATOM 9979 C C . LEU B 1 565 ? -11.195 46.719 21.453 1 89.62 565 LEU B C 1
ATOM 9981 O O . LEU B 1 565 ? -11.438 45.531 21.266 1 89.62 565 LEU B O 1
ATOM 9985 N N . ASP B 1 566 ? -10.047 47.125 21.484 1 89.94 566 ASP B N 1
ATOM 9986 C CA . ASP B 1 566 ? -8.891 46.25 21.297 1 89.94 566 ASP B CA 1
ATOM 9987 C C . ASP B 1 566 ? -8.75 45.281 22.469 1 89.94 566 ASP B C 1
ATOM 9989 O O . ASP B 1 566 ? -8.383 44.125 22.281 1 89.94 566 ASP B O 1
ATOM 9993 N N . ALA B 1 567 ? -8.922 45.844 23.656 1 90.69 567 ALA B N 1
ATOM 9994 C CA . ALA B 1 567 ? -8.852 45 24.844 1 90.69 567 ALA B CA 1
ATOM 9995 C C . ALA B 1 567 ? -9.922 43.906 24.781 1 90.69 567 ALA B C 1
ATOM 9997 O O . ALA B 1 567 ? -9.68 42.781 25.219 1 90.69 567 ALA B O 1
ATOM 9998 N N . GLN B 1 568 ? -11.086 44.312 24.297 1 90.94 568 GLN B N 1
ATOM 9999 C CA . GLN B 1 568 ? -12.156 43.312 24.141 1 90.94 568 GLN B CA 1
ATOM 10000 C C . GLN B 1 568 ? -11.75 42.219 23.172 1 90.94 568 GLN B C 1
ATOM 10002 O O . GLN B 1 568 ? -11.984 41.031 23.438 1 90.94 568 GLN B O 1
ATOM 10007 N N . ARG B 1 569 ? -11.164 42.562 22.125 1 92 569 ARG B N 1
ATOM 10008 C CA . ARG B 1 569 ? -10.711 41.594 21.125 1 92 569 ARG B CA 1
ATOM 10009 C C . ARG B 1 569 ? -9.625 40.688 21.688 1 92 569 ARG B C 1
ATOM 10011 O O . ARG B 1 569 ? -9.633 39.5 21.469 1 92 569 ARG B O 1
ATOM 10018 N N . ARG B 1 570 ? -8.711 41.25 22.359 1 91.88 570 ARG B N 1
ATOM 10019 C CA . ARG B 1 570 ? -7.617 40.5 22.938 1 91.88 570 ARG B CA 1
ATOM 10020 C C . ARG B 1 570 ? -8.133 39.5 23.969 1 91.88 570 ARG B C 1
ATOM 10022 O O . ARG B 1 570 ? -7.625 38.375 24.062 1 91.88 570 ARG B O 1
ATOM 10029 N N . PHE B 1 571 ? -9.102 39.938 24.766 1 93.12 571 PHE B N 1
ATOM 10030 C CA . PHE B 1 571 ? -9.656 39.031 25.75 1 93.12 571 PHE B CA 1
ATOM 10031 C C . PHE B 1 571 ? -10.391 37.875 25.078 1 93.12 571 PHE B C 1
ATOM 10033 O O . PHE B 1 571 ? -10.25 36.719 25.5 1 93.12 571 PHE B O 1
ATOM 10040 N N . ALA B 1 572 ? -11.148 38.188 24.062 1 93.06 572 ALA B N 1
ATOM 10041 C CA . ALA B 1 572 ? -11.859 37.125 23.344 1 93.06 572 ALA B CA 1
ATOM 10042 C C . ALA B 1 572 ? -10.875 36.125 22.75 1 93.06 572 ALA B C 1
ATOM 10044 O O . ALA B 1 572 ? -11.102 34.906 22.828 1 93.06 572 ALA B O 1
ATOM 10045 N N . GLU B 1 573 ? -9.828 36.562 22.188 1 92.12 573 GLU B N 1
ATOM 10046 C CA . GLU B 1 573 ? -8.812 35.719 21.578 1 92.12 573 GLU B CA 1
ATOM 10047 C C . GLU B 1 573 ? -8.094 34.875 22.641 1 92.12 573 GLU B C 1
ATOM 10049 O O . GLU B 1 573 ? -7.832 33.688 22.453 1 92.12 573 GLU B O 1
ATOM 10054 N N . ALA B 1 574 ? -7.715 35.531 23.734 1 94.06 574 ALA B N 1
ATOM 10055 C CA . ALA B 1 574 ? -7.012 34.844 24.812 1 94.06 574 ALA B CA 1
ATOM 10056 C C . ALA B 1 574 ? -7.895 33.75 25.438 1 94.06 574 ALA B C 1
ATOM 10058 O O . ALA B 1 574 ? -7.402 32.688 25.828 1 94.06 574 ALA B O 1
ATOM 10059 N N . ASP B 1 575 ? -9.211 34.125 25.578 1 93.38 575 ASP B N 1
ATOM 10060 C CA . ASP B 1 575 ? -10.148 33.156 26.141 1 93.38 575 ASP B CA 1
ATOM 10061 C C . ASP B 1 575 ? -10.242 31.906 25.25 1 93.38 575 ASP B C 1
ATOM 10063 O O . ASP B 1 575 ? -10.141 30.781 25.734 1 93.38 575 ASP B O 1
ATOM 10067 N N . SER B 1 576 ? -10.422 32.062 24 1 92.25 576 SER B N 1
ATOM 10068 C CA . SER B 1 576 ? -10.477 30.969 23.047 1 92.25 576 SER B CA 1
ATOM 10069 C C . SER B 1 576 ? -9.164 30.188 23.016 1 92.25 576 SER B C 1
ATOM 10071 O O . SER B 1 576 ? -9.164 28.969 22.938 1 92.25 576 SER B O 1
ATOM 10073 N N . ALA B 1 577 ? -8.07 30.875 23.047 1 91.88 577 ALA B N 1
ATOM 10074 C CA . ALA B 1 577 ? -6.75 30.25 23 1 91.88 577 ALA B CA 1
ATOM 10075 C C . ALA B 1 577 ? -6.516 29.359 24.219 1 91.88 577 ALA B C 1
ATOM 10077 O O . ALA B 1 577 ? -5.859 28.328 24.125 1 91.88 577 ALA B O 1
ATOM 10078 N N . HIS B 1 578 ? -7.023 29.844 25.391 1 93.44 578 HIS B N 1
ATOM 10079 C CA . HIS B 1 578 ? -6.867 29.047 26.594 1 93.44 578 HIS B CA 1
ATOM 10080 C C . HIS B 1 578 ? -7.57 27.703 26.469 1 93.44 578 HIS B C 1
ATOM 10082 O O . HIS B 1 578 ? -6.973 26.656 26.75 1 93.44 578 HIS B O 1
ATOM 10088 N N . TYR B 1 579 ? -8.781 27.672 26 1 92.19 579 TYR B N 1
ATOM 10089 C CA . TYR B 1 579 ? -9.516 26.422 25.875 1 92.19 579 TYR B CA 1
ATOM 10090 C C . TYR B 1 579 ? -8.945 25.562 24.75 1 92.19 579 TYR B C 1
ATOM 10092 O O . TYR B 1 579 ? -8.961 24.328 24.828 1 92.19 579 TYR B O 1
ATOM 10100 N N . LYS B 1 580 ? -8.469 26.219 23.719 1 90.5 580 LYS B N 1
ATOM 10101 C CA . LYS B 1 580 ? -7.789 25.453 22.672 1 90.5 580 LYS B CA 1
ATOM 10102 C C . LYS B 1 580 ? -6.562 24.734 23.219 1 90.5 580 LYS B C 1
ATOM 10104 O O . LYS B 1 580 ? -6.312 23.578 22.859 1 90.5 580 LYS B O 1
ATOM 10109 N N . ALA B 1 581 ? -5.793 25.406 24.031 1 91.25 581 ALA B N 1
ATOM 10110 C CA . ALA B 1 581 ? -4.605 24.797 24.625 1 91.25 581 ALA B CA 1
ATOM 10111 C C . ALA B 1 581 ? -4.977 23.609 25.516 1 91.25 581 ALA B C 1
ATOM 10113 O O . ALA B 1 581 ? -4.273 22.609 25.531 1 91.25 581 ALA B O 1
ATOM 10114 N N . ARG B 1 582 ? -6.117 23.734 26.281 1 92.31 582 ARG B N 1
ATOM 10115 C CA . ARG B 1 582 ? -6.57 22.641 27.125 1 92.31 582 ARG B CA 1
ATOM 10116 C C . ARG B 1 582 ? -6.934 21.406 26.281 1 92.31 582 ARG B C 1
ATOM 10118 O O . ARG B 1 582 ? -6.598 20.281 26.641 1 92.31 582 ARG B O 1
ATOM 10125 N N . VAL B 1 583 ? -7.598 21.625 25.234 1 90.88 583 VAL B N 1
ATOM 10126 C CA . VAL B 1 583 ? -7.992 20.531 24.344 1 90.88 583 VAL B CA 1
ATOM 10127 C C . VAL B 1 583 ? -6.754 19.922 23.688 1 90.88 583 VAL B C 1
ATOM 10129 O O . VAL B 1 583 ? -6.664 18.703 23.531 1 90.88 583 VAL B O 1
ATOM 10132 N N . GLU B 1 584 ? -5.781 20.797 23.266 1 88.12 584 GLU B N 1
ATOM 10133 C CA . GLU B 1 584 ? -4.539 20.297 22.688 1 88.12 584 GLU B CA 1
ATOM 10134 C C . GLU B 1 584 ? -3.791 19.391 23.656 1 88.12 584 GLU B C 1
ATOM 10136 O O . GLU B 1 584 ? -3.145 18.422 23.25 1 88.12 584 GLU B O 1
ATOM 10141 N N . TYR B 1 585 ? -3.846 19.75 24.953 1 90.81 585 TYR B N 1
ATOM 10142 C CA . TYR B 1 585 ? -3.221 18.906 25.969 1 90.81 585 TYR B CA 1
ATOM 10143 C C . TYR B 1 585 ? -3.914 17.547 26.047 1 90.81 585 TYR B C 1
ATOM 10145 O O . TYR B 1 585 ? -3.254 16.516 26.094 1 90.81 585 TYR B O 1
ATOM 10153 N N . ALA B 1 586 ? -5.238 17.531 26.047 1 90.25 586 ALA B N 1
ATOM 10154 C CA . ALA B 1 586 ? -5.992 16.281 26.062 1 90.25 586 ALA B CA 1
ATOM 10155 C C . ALA B 1 586 ? -5.672 15.43 24.828 1 90.25 586 ALA B C 1
ATOM 10157 O O . ALA B 1 586 ? -5.492 14.211 24.953 1 90.25 586 ALA B O 1
ATOM 10158 N N . LEU B 1 587 ? -5.613 16.094 23.719 1 87.62 587 LEU B N 1
ATOM 10159 C CA . LEU B 1 587 ? -5.293 15.383 22.484 1 87.62 587 LEU B CA 1
ATOM 10160 C C . LEU B 1 587 ? -3.85 14.891 22.5 1 87.62 587 LEU B C 1
ATOM 10162 O O . LEU B 1 587 ? -3.543 13.836 21.938 1 87.62 587 LEU B O 1
ATOM 10166 N N . GLY B 1 588 ? -2.928 15.742 23.062 1 87.19 588 GLY B N 1
ATOM 10167 C CA . GLY B 1 588 ? -1.552 15.297 23.234 1 87.19 588 GLY B CA 1
ATOM 10168 C C . GLY B 1 588 ? -1.427 14.023 24.047 1 87.19 588 GLY B C 1
ATOM 10169 O O . GLY B 1 588 ? -0.655 13.125 23.688 1 87.19 588 GLY B O 1
ATOM 10170 N N . LEU B 1 589 ? -2.203 13.922 25.078 1 89.06 589 LEU B N 1
ATOM 10171 C CA . LEU B 1 589 ? -2.205 12.719 25.906 1 89.06 589 LEU B CA 1
ATOM 10172 C C . LEU B 1 589 ? -2.748 11.523 25.141 1 89.06 589 LEU B C 1
ATOM 10174 O O . LEU B 1 589 ? -2.184 10.43 25.188 1 89.06 589 LEU B O 1
ATOM 10178 N N . LYS B 1 590 ? -3.832 11.711 24.484 1 88.5 590 LYS B N 1
ATOM 10179 C CA . LYS B 1 590 ? -4.395 10.648 23.656 1 88.5 590 LYS B CA 1
ATOM 10180 C C . LYS B 1 590 ? -3.379 10.148 22.641 1 88.5 590 LYS B C 1
ATOM 10182 O O . LYS B 1 590 ? -3.23 8.945 22.438 1 88.5 590 LYS B O 1
ATOM 10187 N N . ASN B 1 591 ? -2.691 11.125 21.984 1 87.88 591 ASN B N 1
ATOM 10188 C CA . ASN B 1 591 ? -1.689 10.766 20.984 1 87.88 591 ASN B CA 1
ATOM 10189 C C . ASN B 1 591 ? -0.535 9.984 21.609 1 87.88 591 ASN B C 1
ATOM 10191 O O . ASN B 1 591 ? 0.059 9.125 20.953 1 87.88 591 ASN B O 1
ATOM 10195 N N . LEU B 1 592 ? -0.2 10.336 22.812 1 89.25 592 LEU B N 1
ATOM 10196 C CA . LEU B 1 592 ? 0.833 9.578 23.516 1 89.25 592 LEU B CA 1
ATOM 10197 C C . LEU B 1 592 ? 0.397 8.133 23.734 1 89.25 592 LEU B C 1
ATOM 10199 O O . LEU B 1 592 ? 1.171 7.203 23.484 1 89.25 592 LEU B O 1
ATOM 10203 N N . PHE B 1 593 ? -0.843 7.93 24.156 1 89.25 593 PHE B N 1
ATOM 10204 C CA . PHE B 1 593 ? -1.348 6.574 24.344 1 89.25 593 PHE B CA 1
ATOM 10205 C C . PHE B 1 593 ? -1.433 5.844 23 1 89.25 593 PHE B C 1
ATOM 10207 O O . PHE B 1 593 ? -1.186 4.637 22.938 1 89.25 593 PHE B O 1
ATOM 10214 N N . TYR B 1 594 ? -1.758 6.574 21.953 1 88.75 594 TYR B N 1
ATOM 10215 C CA . TYR B 1 594 ? -1.785 6.016 20.609 1 88.75 594 TYR B CA 1
ATOM 10216 C C . TYR B 1 594 ? -0.396 5.562 20.188 1 88.75 594 TYR B C 1
ATOM 10218 O O . TYR B 1 594 ? -0.233 4.457 19.656 1 88.75 594 TYR B O 1
ATOM 10226 N N . ALA B 1 595 ? 0.595 6.434 20.438 1 89.38 595 ALA B N 1
ATOM 10227 C CA . ALA B 1 595 ? 1.971 6.121 20.047 1 89.38 595 ALA B CA 1
ATOM 10228 C C . ALA B 1 595 ? 2.531 4.988 20.906 1 89.38 595 ALA B C 1
ATOM 10230 O O . ALA B 1 595 ? 3.371 4.211 20.438 1 89.38 595 ALA B O 1
ATOM 10231 N N . GLU B 1 596 ? 2.064 4.91 22.172 1 90 596 GLU B N 1
ATOM 10232 C CA . GLU B 1 596 ? 2.492 3.852 23.078 1 90 596 GLU B CA 1
ATOM 10233 C C . GLU B 1 596 ? 1.821 2.525 22.734 1 90 596 GLU B C 1
ATOM 10235 O O . GLU B 1 596 ? 2.34 1.457 23.078 1 90 596 GLU B O 1
ATOM 10240 N N . GLY B 1 597 ? 0.702 2.592 22.078 1 87.62 597 GLY B N 1
ATOM 10241 C CA . GLY B 1 597 ? -0.05 1.391 21.766 1 87.62 597 GLY B CA 1
ATOM 10242 C C . GLY B 1 597 ? -0.975 0.946 22.875 1 87.62 597 GLY B C 1
ATOM 10243 O O . GLY B 1 597 ? -1.352 -0.226 22.953 1 87.62 597 GLY B O 1
ATOM 10244 N N . THR B 1 598 ? -1.37 1.854 23.75 1 87.94 598 THR B N 1
ATOM 10245 C CA . THR B 1 598 ? -2.193 1.486 24.906 1 87.94 598 THR B CA 1
ATOM 10246 C C . THR B 1 598 ? -3.543 2.195 24.844 1 87.94 598 THR B C 1
ATOM 10248 O O . THR B 1 598 ? -4.254 2.266 25.844 1 87.94 598 THR B O 1
ATOM 10251 N N . LEU B 1 599 ? -3.891 2.736 23.719 1 86.75 599 LEU B N 1
ATOM 10252 C CA . LEU B 1 599 ? -5.129 3.494 23.594 1 86.75 599 LEU B CA 1
ATOM 10253 C C . LEU B 1 599 ? -6.34 2.613 23.906 1 86.75 599 LEU B C 1
ATOM 10255 O O . LEU B 1 599 ? -7.285 3.051 24.562 1 86.75 599 LEU B O 1
ATOM 10259 N N . LEU B 1 600 ? -6.312 1.377 23.5 1 84.94 600 LEU B N 1
ATOM 10260 C CA . LEU B 1 600 ? -7.434 0.474 23.734 1 84.94 600 LEU B CA 1
ATOM 10261 C C . LEU B 1 600 ? -7.57 0.161 25.219 1 84.94 600 LEU B C 1
ATOM 10263 O O . LEU B 1 600 ? -8.68 0.135 25.75 1 84.94 600 LEU B O 1
ATOM 10267 N N . GLU B 1 601 ? -6.449 -0.051 25.859 1 80.12 601 GLU B N 1
ATOM 10268 C CA . GLU B 1 601 ? -6.465 -0.35 27.281 1 80.12 601 GLU B CA 1
ATOM 10269 C C . GLU B 1 601 ? -6.961 0.844 28.094 1 80.12 601 GLU B C 1
ATOM 10271 O O . GLU B 1 601 ? -7.703 0.676 29.062 1 80.12 601 GLU B O 1
ATOM 10276 N N . HIS B 1 602 ? -6.508 1.983 27.656 1 81.44 602 HIS B N 1
ATOM 10277 C CA . HIS B 1 602 ? -6.934 3.191 28.359 1 81.44 602 HIS B CA 1
ATOM 10278 C C . HIS B 1 602 ? -8.438 3.398 28.234 1 81.44 602 HIS B C 1
ATOM 10280 O O . HIS B 1 602 ? -9.07 3.934 29.156 1 81.44 602 HIS B O 1
ATOM 10286 N N . ASN B 1 603 ? -8.984 2.971 27.109 1 77.12 603 ASN B N 1
ATOM 10287 C CA . ASN B 1 603 ? -10.422 3.084 26.906 1 77.12 603 ASN B CA 1
ATOM 10288 C C . ASN B 1 603 ? -11.156 1.813 27.328 1 77.12 603 ASN B C 1
ATOM 10290 O O . ASN B 1 603 ? -12.352 1.665 27.078 1 77.12 603 ASN B O 1
ATOM 10294 N N . GLN B 1 604 ? -10.453 0.812 27.938 1 71.75 604 GLN B N 1
ATOM 10295 C CA . GLN B 1 604 ? -10.984 -0.433 28.469 1 71.75 604 GLN B CA 1
ATOM 10296 C C . GLN B 1 604 ? -11.633 -1.273 27.375 1 71.75 604 GLN B C 1
ATOM 10298 O O . GLN B 1 604 ? -12.734 -1.795 27.547 1 71.75 604 GLN B O 1
ATOM 10303 N N . ILE B 1 605 ? -11.039 -1.18 26.203 1 70.62 605 ILE B N 1
ATOM 10304 C CA . ILE B 1 605 ? -11.5 -1.982 25.078 1 70.62 605 ILE B CA 1
ATOM 10305 C C . ILE B 1 605 ? -10.586 -3.188 24.891 1 70.62 605 ILE B C 1
ATOM 10307 O O . ILE B 1 605 ? -9.359 -3.045 24.859 1 70.62 605 ILE B O 1
ATOM 10311 N N . TYR B 1 606 ? -11.117 -4.383 24.938 1 64.81 606 TYR B N 1
ATOM 10312 C CA . TYR B 1 606 ? -10.336 -5.594 24.719 1 64.81 606 TYR B CA 1
ATOM 10313 C C . TYR B 1 606 ? -10.867 -6.375 23.516 1 64.81 606 TYR B C 1
ATOM 10315 O O . TYR B 1 606 ? -12.078 -6.516 23.344 1 64.81 606 TYR B O 1
ATOM 10323 N N . LEU B 1 607 ? -9.977 -6.531 22.5 1 62.69 607 LEU B N 1
ATOM 10324 C CA . LEU B 1 607 ? -10.336 -7.281 21.297 1 62.69 607 LEU B CA 1
ATOM 10325 C C . LEU B 1 607 ? -10.047 -8.766 21.484 1 62.69 607 LEU B C 1
ATOM 10327 O O . LEU B 1 607 ? -9.016 -9.141 22.047 1 62.69 607 LEU B O 1
ATOM 10331 N N . SER B 1 608 ? -11.016 -9.688 21.703 1 52.59 608 SER B N 1
ATOM 10332 C CA . SER B 1 608 ? -10.781 -11.125 21.812 1 52.59 608 SER B CA 1
ATOM 10333 C C . SER B 1 608 ? -11.055 -11.836 20.484 1 52.59 608 SER B C 1
ATOM 10335 O O . SER B 1 608 ? -11.859 -11.367 19.672 1 52.59 608 SER B O 1
ATOM 10337 N N . GLU B 1 609 ? -10.094 -12.562 19.969 1 48.84 609 GLU B N 1
ATOM 10338 C CA . GLU B 1 609 ? -10.305 -13.43 18.812 1 48.84 609 GLU B CA 1
ATOM 10339 C C . GLU B 1 609 ? -11.539 -14.305 19 1 48.84 609 GLU B C 1
ATOM 10341 O O . GLU B 1 609 ? -11.516 -15.273 19.766 1 48.84 609 GLU B O 1
ATOM 10346 N N . GLY B 1 610 ? -12.602 -13.734 19.547 1 42.81 610 GLY B N 1
ATOM 10347 C CA . GLY B 1 610 ? -13.727 -14.617 19.781 1 42.81 610 GLY B CA 1
ATOM 10348 C C . GLY B 1 610 ? -14.188 -15.352 18.531 1 42.81 610 GLY B C 1
ATOM 10349 O O . GLY B 1 610 ? -13.727 -15.055 17.438 1 42.81 610 GLY B O 1
ATOM 10350 N N . PRO B 1 611 ? -14.828 -16.547 18.672 1 39.16 611 PRO B N 1
ATOM 10351 C CA . PRO B 1 611 ? -15.539 -17.172 17.547 1 39.16 611 PRO B CA 1
ATOM 10352 C C . PRO B 1 611 ? -16.281 -16.141 16.688 1 39.16 611 PRO B C 1
ATOM 10354 O O . PRO B 1 611 ? -16.531 -15.023 17.141 1 39.16 611 PRO B O 1
ATOM 10357 N N . TRP B 1 612 ? -16.25 -16.234 15.383 1 37.62 612 TRP B N 1
ATOM 10358 C CA . TRP B 1 612 ? -16.922 -15.344 14.438 1 37.62 612 TRP B CA 1
ATOM 10359 C C . TRP B 1 612 ? -18.172 -14.719 15.062 1 37.62 612 TRP B C 1
ATOM 10361 O O . TRP B 1 612 ? -18.906 -15.375 15.797 1 37.62 612 TRP B O 1
ATOM 10371 N N . PRO B 1 613 ? -18.172 -13.516 15.312 1 36.62 613 PRO B N 1
ATOM 10372 C CA . PRO B 1 613 ? -19.344 -12.898 15.945 1 36.62 613 PRO B CA 1
ATOM 10373 C C . PRO B 1 613 ? -20.656 -13.531 15.5 1 36.62 613 PRO B C 1
ATOM 10375 O O . PRO B 1 613 ? -20.781 -13.977 14.359 1 36.62 613 PRO B O 1
ATOM 10378 N N . GLN B 1 614 ? -21.438 -14.023 16.328 1 33.19 614 GLN B N 1
ATOM 10379 C CA . GLN B 1 614 ? -22.797 -14.531 16.141 1 33.19 614 GLN B CA 1
ATOM 10380 C C . GLN B 1 614 ? -23.594 -13.656 15.188 1 33.19 614 GLN B C 1
ATOM 10382 O O . GLN B 1 614 ? -24.484 -14.141 14.492 1 33.19 614 GLN B O 1
ATOM 10387 N N . ALA B 1 615 ? -23.312 -12.391 15.125 1 36.34 615 ALA B N 1
ATOM 10388 C CA . ALA B 1 615 ? -24.156 -11.5 14.328 1 36.34 615 ALA B CA 1
ATOM 10389 C C . ALA B 1 615 ? -23.906 -11.695 12.836 1 36.34 615 ALA B C 1
ATOM 10391 O O . ALA B 1 615 ? -24.828 -11.594 12.023 1 36.34 615 ALA B O 1
ATOM 10392 N N . ALA B 1 616 ? -22.719 -11.953 12.461 1 37.09 616 ALA B N 1
ATOM 10393 C CA . ALA B 1 616 ? -22.562 -12.289 11.047 1 37.09 616 ALA B CA 1
ATOM 10394 C C . ALA B 1 616 ? -23.25 -13.625 10.734 1 37.09 616 ALA B C 1
ATOM 10396 O O . ALA B 1 616 ? -23.844 -13.781 9.664 1 37.09 616 ALA B O 1
ATOM 10397 N N . TYR B 1 617 ? -23.109 -14.578 11.609 1 34.84 617 TYR B N 1
ATOM 10398 C CA . TYR B 1 617 ? -23.922 -15.781 11.508 1 34.84 617 TYR B CA 1
ATOM 10399 C C . TYR B 1 617 ? -25.391 -15.461 11.703 1 34.84 617 TYR B C 1
ATOM 10401 O O . TYR B 1 617 ? -26.25 -16.016 11.023 1 34.84 617 TYR B O 1
ATOM 10409 N N . CYS B 1 618 ? -25.672 -14.578 12.594 1 36.44 618 CYS B N 1
ATOM 10410 C CA . CYS B 1 618 ? -27.062 -14.195 12.773 1 36.44 618 CYS B CA 1
ATOM 10411 C C . CYS B 1 618 ? -27.594 -13.43 11.562 1 36.44 618 CYS B C 1
ATOM 10413 O O . CYS B 1 618 ? -28.703 -13.672 11.109 1 36.44 618 CYS B O 1
ATOM 10415 N N . ASP B 1 619 ? -26.781 -12.555 11.016 1 39.16 619 ASP B N 1
ATOM 10416 C CA . ASP B 1 619 ? -27.25 -11.891 9.805 1 39.16 619 ASP B CA 1
ATOM 10417 C C . ASP B 1 619 ? -27.297 -12.867 8.625 1 39.16 619 ASP B C 1
ATOM 10419 O O . ASP B 1 619 ? -28.234 -12.836 7.828 1 39.16 619 ASP B O 1
ATOM 10423 N N . ALA B 1 620 ? -26.328 -13.734 8.594 1 37.5 620 ALA B N 1
ATOM 10424 C CA . ALA B 1 620 ? -26.438 -14.82 7.633 1 37.5 620 ALA B CA 1
ATOM 10425 C C . ALA B 1 620 ? -27.594 -15.75 7.98 1 37.5 620 ALA B C 1
ATOM 10427 O O . ALA B 1 620 ? -28.328 -16.188 7.098 1 37.5 620 ALA B O 1
ATOM 10428 N N . GLU B 1 621 ? -27.734 -16.094 9.242 1 36.78 621 GLU B N 1
ATOM 10429 C CA . GLU B 1 621 ? -28.891 -16.875 9.664 1 36.78 621 GLU B CA 1
ATOM 10430 C C . GLU B 1 621 ? -30.188 -16.078 9.492 1 36.78 621 GLU B C 1
ATOM 10432 O O . GLU B 1 621 ? -31.203 -16.625 9.055 1 36.78 621 GLU B O 1
ATOM 10437 N N . GLU B 1 622 ? -30.219 -14.82 9.859 1 39.31 622 GLU B N 1
ATOM 10438 C CA . GLU B 1 622 ? -31.422 -14.023 9.594 1 39.31 622 GLU B CA 1
ATOM 10439 C C . GLU B 1 622 ? -31.688 -13.914 8.094 1 39.31 622 GLU B C 1
ATOM 10441 O O . GLU B 1 622 ? -32.844 -14.016 7.66 1 39.31 622 GLU B O 1
ATOM 10446 N N . ARG B 1 623 ? -30.656 -13.773 7.336 1 40.56 623 ARG B N 1
ATOM 10447 C CA . ARG B 1 623 ? -30.844 -13.844 5.887 1 40.56 623 ARG B CA 1
ATOM 10448 C C . ARG B 1 623 ? -31.125 -15.281 5.441 1 40.56 623 ARG B C 1
ATOM 10450 O O . ARG B 1 623 ? -31.922 -15.508 4.535 1 40.56 623 ARG B O 1
ATOM 10457 N N . LEU B 1 624 ? -30.359 -16.172 6.129 1 36.97 624 LEU B N 1
ATOM 10458 C CA . LEU B 1 624 ? -30.75 -17.562 5.875 1 36.97 624 LEU B CA 1
ATOM 10459 C C . LEU B 1 624 ? -32.188 -17.812 6.316 1 36.97 624 LEU B C 1
ATOM 10461 O O . LEU B 1 624 ? -32.969 -18.453 5.602 1 36.97 624 LEU B O 1
ATOM 10465 N N . GLN B 1 625 ? -32.469 -17.328 7.523 1 36.81 625 GLN B N 1
ATOM 10466 C CA . GLN B 1 625 ? -33.875 -17.469 7.926 1 36.81 625 GLN B CA 1
ATOM 10467 C C . GLN B 1 625 ? -34.781 -16.641 7.023 1 36.81 625 GLN B C 1
ATOM 10469 O O . GLN B 1 625 ? -35.875 -17.078 6.656 1 36.81 625 GLN B O 1
ATOM 10474 N N . SER B 1 626 ? -34.312 -15.398 6.754 1 35.19 626 SER B N 1
ATOM 10475 C CA . SER B 1 626 ? -35.156 -14.688 5.781 1 35.19 626 SER B CA 1
ATOM 10476 C C . SER B 1 626 ? -35.125 -15.375 4.422 1 35.19 626 SER B C 1
ATOM 10478 O O . SER B 1 626 ? -36.125 -15.414 3.709 1 35.19 626 SER B O 1
ATOM 10480 N N . ARG B 1 627 ? -34 -15.945 4.16 1 33.91 627 ARG B N 1
ATOM 10481 C CA . ARG B 1 627 ? -33.969 -16.766 2.953 1 33.91 627 ARG B CA 1
ATOM 10482 C C . ARG B 1 627 ? -34.75 -18.062 3.172 1 33.91 627 ARG B C 1
ATOM 10484 O O . ARG B 1 627 ? -35.406 -18.562 2.266 1 33.91 627 ARG B O 1
ATOM 10491 N N . ILE B 1 628 ? -34.5 -18.641 4.344 1 34.41 628 ILE B N 1
ATOM 10492 C CA . ILE B 1 628 ? -35.344 -19.812 4.543 1 34.41 628 ILE B CA 1
ATOM 10493 C C . ILE B 1 628 ? -36.812 -19.422 4.543 1 34.41 628 ILE B C 1
ATOM 10495 O O . ILE B 1 628 ? -37.656 -20.125 3.998 1 34.41 628 ILE B O 1
ATOM 10499 N N . HIS B 1 629 ? -37.094 -18.297 5.203 1 33.53 629 HIS B N 1
ATOM 10500 C CA . HIS B 1 629 ? -38.469 -17.969 4.949 1 33.53 629 HIS B CA 1
ATOM 10501 C C . HIS B 1 629 ? -38.719 -17.688 3.471 1 33.53 629 HIS B C 1
ATOM 10503 O O . HIS B 1 629 ? -39.781 -18.062 2.93 1 33.53 629 HIS B O 1
ATOM 10509 N N . ASN B 1 630 ? -37.75 -17.062 2.863 1 30.42 630 ASN B N 1
ATOM 10510 C CA . ASN B 1 630 ? -38.062 -16.922 1.441 1 30.42 630 ASN B CA 1
ATOM 10511 C C . ASN B 1 630 ? -37.719 -18.188 0.664 1 30.42 630 ASN B C 1
ATOM 10513 O O . ASN B 1 630 ? -38 -18.281 -0.53 1 30.42 630 ASN B O 1
ATOM 10517 N N . LEU B 1 631 ? -36.969 -19.078 1.275 1 31.38 631 LEU B N 1
ATOM 10518 C CA . LEU B 1 631 ? -36.875 -20.312 0.512 1 31.38 631 LEU B CA 1
ATOM 10519 C C . LEU B 1 631 ? -38.25 -20.938 0.31 1 31.38 631 LEU B C 1
ATOM 10521 O O . LEU B 1 631 ? -38.469 -21.719 -0.615 1 31.38 631 LEU B O 1
ATOM 10525 N N . GLU B 1 632 ? -39.062 -20.812 1.316 1 30.97 632 GLU B N 1
ATOM 10526 C CA . GLU B 1 632 ? -40.375 -21.344 0.892 1 30.97 632 GLU B CA 1
ATOM 10527 C C . GLU B 1 632 ? -40.875 -20.641 -0.371 1 30.97 632 GLU B C 1
ATOM 10529 O O . GLU B 1 632 ? -41.469 -21.266 -1.243 1 30.97 632 GLU B O 1
ATOM 10534 N N . ASN B 1 633 ? -40.844 -19.312 -0.38 1 29.58 633 ASN B N 1
ATOM 10535 C CA . ASN B 1 633 ? -41.312 -18.75 -1.632 1 29.58 633 ASN B CA 1
ATOM 10536 C C . ASN B 1 633 ? -40.281 -18.844 -2.74 1 29.58 633 ASN B C 1
ATOM 10538 O O . ASN B 1 633 ? -40.469 -18.312 -3.836 1 29.58 633 ASN B O 1
ATOM 10542 N N . LEU B 1 634 ? -39.031 -19.109 -2.428 1 28.66 634 LEU B N 1
ATOM 10543 C CA . LEU B 1 634 ? -38.094 -19.25 -3.531 1 28.66 634 LEU B CA 1
ATOM 10544 C C . LEU B 1 634 ? -38.469 -20.422 -4.434 1 28.66 634 LEU B C 1
ATOM 10546 O O . LEU B 1 634 ? -37.75 -20.719 -5.398 1 28.66 634 LEU B O 1
ATOM 10550 N N . GLN B 1 635 ? -39.281 -21.266 -4.074 1 28.27 635 GLN B N 1
ATOM 10551 C CA . GLN B 1 635 ? -39.625 -22.188 -5.148 1 28.27 635 GLN B CA 1
ATOM 10552 C C . GLN B 1 635 ? -40.156 -21.438 -6.371 1 28.27 635 GLN B C 1
ATOM 10554 O O . GLN B 1 635 ? -40.469 -22.047 -7.395 1 28.27 635 GLN B O 1
ATOM 10559 N N . LYS B 1 636 ? -40.938 -20.312 -6.059 1 28.77 636 LYS B N 1
ATOM 10560 C CA . LYS B 1 636 ? -41.5 -19.953 -7.344 1 28.77 636 LYS B CA 1
ATOM 10561 C C . LYS B 1 636 ? -40.438 -19.719 -8.391 1 28.77 636 LYS B C 1
ATOM 10563 O O . LYS B 1 636 ? -39.25 -19.672 -8.07 1 28.77 636 LYS B O 1
ATOM 10568 N N . THR B 1 637 ? -40.625 -18.516 -9.359 1 26.23 637 THR B N 1
ATOM 10569 C CA . THR B 1 637 ? -40.219 -18.281 -10.742 1 26.23 637 THR B CA 1
ATOM 10570 C C . THR B 1 637 ? -38.719 -17.922 -10.82 1 26.23 637 THR B C 1
ATOM 10572 O O . THR B 1 637 ? -38.281 -16.984 -10.164 1 26.23 637 THR B O 1
ATOM 10575 N N . TYR B 1 638 ? -37.844 -18.781 -10.75 1 28.58 638 TYR B N 1
ATOM 10576 C CA . TYR B 1 638 ? -36.438 -18.641 -11.125 1 28.58 638 TYR B CA 1
ATOM 10577 C C . TYR B 1 638 ? -36.281 -17.719 -12.312 1 28.58 638 TYR B C 1
ATOM 10579 O O . TYR B 1 638 ? -36.281 -18.156 -13.469 1 28.58 638 TYR B O 1
ATOM 10587 N N . SER B 1 639 ? -37.156 -16.672 -12.531 1 28.34 639 SER B N 1
ATOM 10588 C CA . SER B 1 639 ? -36.875 -15.812 -13.68 1 28.34 639 SER B CA 1
ATOM 10589 C C . SER B 1 639 ? -35.438 -15.289 -13.617 1 28.34 639 SER B C 1
ATOM 10591 O O . SER B 1 639 ? -34.844 -15.203 -12.539 1 28.34 639 SER B O 1
ATOM 10593 N N . ASP B 1 640 ? -34.719 -15.344 -14.766 1 29.58 640 ASP B N 1
ATOM 10594 C CA . ASP B 1 640 ? -33.375 -14.836 -15.008 1 29.58 640 ASP B CA 1
ATOM 10595 C C . ASP B 1 640 ? -33.125 -13.539 -14.242 1 29.58 640 ASP B C 1
ATOM 10597 O O . ASP B 1 640 ? -33.969 -12.633 -14.25 1 29.58 640 ASP B O 1
ATOM 10601 N N . PRO B 1 641 ? -32.5 -13.688 -13.164 1 33.12 641 PRO B N 1
ATOM 10602 C CA . PRO B 1 641 ? -32.375 -12.5 -12.328 1 33.12 641 PRO B CA 1
ATOM 10603 C C . PRO B 1 641 ? -32.062 -11.242 -13.133 1 33.12 641 PRO B C 1
ATOM 10605 O O . PRO B 1 641 ? -31.172 -11.266 -14 1 33.12 641 PRO B O 1
ATOM 10608 N N . VAL B 1 642 ? -33.125 -10.555 -13.57 1 31.81 642 VAL B N 1
ATOM 10609 C CA . VAL B 1 642 ? -32.938 -9.289 -14.266 1 31.81 642 VAL B CA 1
ATOM 10610 C C . VAL B 1 642 ? -31.859 -8.469 -13.547 1 31.81 642 VAL B C 1
ATOM 10612 O O . VAL B 1 642 ? -32.031 -8.125 -12.367 1 31.81 642 VAL B O 1
ATOM 10615 N N . VAL B 1 643 ? -30.656 -8.742 -13.883 1 35.19 643 VAL B N 1
ATOM 10616 C CA . VAL B 1 643 ? -29.469 -8.109 -13.305 1 35.19 643 VAL B CA 1
ATOM 10617 C C . VAL B 1 643 ? -29.672 -6.594 -13.258 1 35.19 643 VAL B C 1
ATOM 10619 O O . VAL B 1 643 ? -29.234 -5.938 -12.305 1 35.19 643 VAL B O 1
ATOM 10622 N N . SER B 1 644 ? -29.906 -5.945 -14.359 1 33.19 644 SER B N 1
ATOM 10623 C CA . SER B 1 644 ? -30.094 -4.5 -14.391 1 33.19 644 SER B CA 1
ATOM 10624 C C . SER B 1 644 ? -31.547 -4.129 -14.633 1 33.19 644 SER B C 1
ATOM 10626 O O . SER B 1 644 ? -32.25 -4.832 -15.352 1 33.19 644 SER B O 1
ATOM 10628 N N . ARG B 1 645 ? -32.375 -3.643 -13.711 1 36.22 645 ARG B N 1
ATOM 10629 C CA . ARG B 1 645 ? -33.781 -3.26 -13.891 1 36.22 645 ARG B CA 1
ATOM 10630 C C . ARG B 1 645 ? -33.875 -2.039 -14.797 1 36.22 645 ARG B C 1
ATOM 10632 O O . ARG B 1 645 ? -34.844 -1.282 -14.711 1 36.22 645 ARG B O 1
ATOM 10639 N N . GLY B 1 646 ? -33.188 -1.979 -15.625 1 29.75 646 GLY B N 1
ATOM 10640 C CA . GLY B 1 646 ? -33.281 -0.958 -16.656 1 29.75 646 GLY B CA 1
ATOM 10641 C C . GLY B 1 646 ? -32.594 0.342 -16.281 1 29.75 646 GLY B C 1
ATOM 10642 O O . GLY B 1 646 ? -32.094 0.483 -15.18 1 29.75 646 GLY B O 1
ATOM 10643 N N . PRO B 1 647 ? -32.312 1.218 -17.219 1 31.12 647 PRO B N 1
ATOM 10644 C CA . PRO B 1 647 ? -31.609 2.5 -17.047 1 31.12 647 PRO B CA 1
ATOM 10645 C C . PRO B 1 647 ? -32.344 3.445 -16.109 1 31.12 647 PRO B C 1
ATOM 10647 O O . PRO B 1 647 ? -33.562 3.383 -15.992 1 31.12 647 PRO B O 1
ATOM 10650 N N . TYR B 1 648 ? -31.891 3.652 -14.977 1 34.28 648 TYR B N 1
ATOM 10651 C CA . TYR B 1 648 ? -32.469 4.715 -14.164 1 34.28 648 TYR B CA 1
ATOM 10652 C C . TYR B 1 648 ? -32.562 6.016 -14.945 1 34.28 648 TYR B C 1
ATOM 10654 O O . TYR B 1 648 ? -31.641 6.359 -15.695 1 34.28 648 TYR B O 1
ATOM 10662 N N . GLY B 1 649 ? -33.719 6.387 -15.438 1 27.16 649 GLY B N 1
ATOM 10663 C CA . GLY B 1 649 ? -33.906 7.703 -16.016 1 27.16 649 GLY B CA 1
ATOM 10664 C C . GLY B 1 649 ? -33.281 8.82 -15.211 1 27.16 649 GLY B C 1
ATOM 10665 O O . GLY B 1 649 ? -33.469 8.898 -14 1 27.16 649 GLY B O 1
ATOM 10666 N N . GLN B 1 650 ? -32 9.055 -15.633 1 28.83 650 GLN B N 1
ATOM 10667 C CA . GLN B 1 650 ? -31.375 10.203 -15 1 28.83 650 GLN B CA 1
ATOM 10668 C C . GLN B 1 650 ? -32.312 11.398 -14.961 1 28.83 650 GLN B C 1
ATOM 10670 O O . GLN B 1 650 ? -32.812 11.859 -16 1 28.83 650 GLN B O 1
ATOM 10675 N N . VAL B 1 651 ? -33.281 11.414 -14.141 1 26.75 651 VAL B N 1
ATOM 10676 C CA . VAL B 1 651 ? -34.094 12.641 -14 1 26.75 651 VAL B CA 1
ATOM 10677 C C . VAL B 1 651 ? -33.156 13.852 -14.008 1 26.75 651 VAL B C 1
ATOM 10679 O O . VAL B 1 651 ? -32.156 13.891 -13.273 1 26.75 651 VAL B O 1
ATOM 10682 N N . SER B 1 652 ? -32.969 14.453 -15.227 1 27.38 652 SER B N 1
ATOM 10683 C CA . SER B 1 652 ? -32.375 15.781 -15.328 1 27.38 652 SER B CA 1
ATOM 10684 C C . SER B 1 652 ? -32.875 16.703 -14.234 1 27.38 652 SER B C 1
ATOM 10686 O O . SER B 1 652 ? -34.062 17.125 -14.25 1 27.38 652 SER B O 1
ATOM 10688 N N . ARG B 1 653 ? -32.75 16.406 -13.047 1 33.03 653 ARG B N 1
ATOM 10689 C CA . ARG B 1 653 ? -33.094 17.438 -12.07 1 33.03 653 ARG B CA 1
ATOM 10690 C C . ARG B 1 653 ? -32.406 18.766 -12.414 1 33.03 653 ARG B C 1
ATOM 10692 O O . ARG B 1 653 ? -31.328 19.062 -11.922 1 33.03 653 ARG B O 1
ATOM 10699 N N . PHE B 1 654 ? -32.312 19.078 -13.75 1 26.25 654 PHE B N 1
ATOM 10700 C CA . PHE B 1 654 ? -31.875 20.469 -13.883 1 26.25 654 PHE B CA 1
ATOM 10701 C C . PHE B 1 654 ? -32.75 21.391 -13.062 1 26.25 654 PHE B C 1
ATOM 10703 O O . PHE B 1 654 ? -33.969 21.375 -13.195 1 26.25 654 PHE B O 1
ATOM 10710 N N . ALA B 1 655 ? -32.406 21.688 -11.883 1 28.05 655 ALA B N 1
ATOM 10711 C CA . ALA B 1 655 ? -33 22.812 -11.156 1 28.05 655 ALA B CA 1
ATOM 10712 C C . ALA B 1 655 ? -33.25 24 -12.078 1 28.05 655 ALA B C 1
ATOM 10714 O O . ALA B 1 655 ? -32.406 24.344 -12.906 1 28.05 655 ALA B O 1
ATOM 10715 N N . GLU B 1 656 ? -34.375 24.109 -12.633 1 26.38 656 GLU B N 1
ATOM 10716 C CA . GLU B 1 656 ? -34.812 25.328 -13.289 1 26.38 656 GLU B CA 1
ATOM 10717 C C . GLU B 1 656 ? -34.125 26.562 -12.68 1 26.38 656 GLU B C 1
ATOM 10719 O O . GLU B 1 656 ? -34.219 26.781 -11.469 1 26.38 656 GLU B O 1
ATOM 10724 N N . VAL B 1 657 ? -32.969 26.891 -13.328 1 28.08 657 VAL B N 1
ATOM 10725 C CA . VAL B 1 657 ? -32.344 28.172 -12.992 1 28.08 657 VAL B CA 1
ATOM 10726 C C . VAL B 1 657 ? -33.406 29.266 -12.906 1 28.08 657 VAL B C 1
ATOM 10728 O O . VAL B 1 657 ? -34.188 29.453 -13.828 1 28.08 657 VAL B O 1
ATOM 10731 N N . LEU B 1 658 ? -33.906 29.5 -11.773 1 28.19 658 LEU B N 1
ATOM 10732 C CA . LEU B 1 658 ? -34.844 30.625 -11.609 1 28.19 658 LEU B CA 1
ATOM 10733 C C . LEU B 1 658 ? -34.406 31.812 -12.477 1 28.19 658 LEU B C 1
ATOM 10735 O O . LEU B 1 658 ? -33.219 31.969 -12.773 1 28.19 658 LEU B O 1
ATOM 10739 N N . PRO B 1 659 ? -35.219 32.281 -13.344 1 26.97 659 PRO B N 1
ATOM 10740 C CA . PRO B 1 659 ? -34.969 33.438 -14.195 1 26.97 659 PRO B CA 1
ATOM 10741 C C . PRO B 1 659 ? -34.094 34.5 -13.508 1 26.97 659 PRO B C 1
ATOM 10743 O O . PRO B 1 659 ? -34.031 34.531 -12.273 1 26.97 659 PRO B O 1
ATOM 10746 N N . GLU B 1 660 ? -33.125 35.094 -14.258 1 27.28 660 GLU B N 1
ATOM 10747 C CA . GLU B 1 660 ? -32.125 36.125 -13.992 1 27.28 660 GLU B CA 1
ATOM 10748 C C . GLU B 1 660 ? -32.688 37.25 -13.141 1 27.28 660 GLU B C 1
ATOM 10750 O O . GLU B 1 660 ? -31.953 38.125 -12.688 1 27.28 660 GLU B O 1
ATOM 10755 N N . ASP B 1 661 ? -34 37.531 -13.312 1 26.53 661 ASP B N 1
ATOM 10756 C CA . ASP B 1 661 ? -34.375 38.906 -12.969 1 26.53 661 ASP B CA 1
ATOM 10757 C C . ASP B 1 661 ? -34.156 39.156 -11.484 1 26.53 661 ASP B C 1
ATOM 10759 O O . ASP B 1 661 ? -34.656 40.156 -10.938 1 26.53 661 ASP B O 1
ATOM 10763 N N . CYS B 1 662 ? -33.969 38.125 -10.688 1 26.89 662 CYS B N 1
ATOM 10764 C CA . CYS B 1 662 ? -34.156 38.625 -9.32 1 26.89 662 CYS B CA 1
ATOM 10765 C C . CYS B 1 662 ? -32.969 39.469 -8.906 1 26.89 662 CYS B C 1
ATOM 10767 O O . CYS B 1 662 ? -31.875 38.969 -8.656 1 26.89 662 CYS B O 1
ATOM 10769 N N . GLU B 1 663 ? -32.812 40.656 -9.492 1 26.06 663 GLU B N 1
ATOM 10770 C CA . GLU B 1 663 ? -31.922 41.656 -8.922 1 26.06 663 GLU B CA 1
ATOM 10771 C C . GLU B 1 663 ? -32 41.656 -7.398 1 26.06 663 GLU B C 1
ATOM 10773 O O . GLU B 1 663 ? -33.094 41.812 -6.84 1 26.06 663 GLU B O 1
ATOM 10778 N N . PRO B 1 664 ? -31.234 40.969 -6.75 1 27.41 664 PRO B N 1
ATOM 10779 C CA . PRO B 1 664 ? -31.438 41 -5.301 1 27.41 664 PRO B CA 1
ATOM 10780 C C . PRO B 1 664 ? -31.703 42.406 -4.781 1 27.41 664 PRO B C 1
ATOM 10782 O O . PRO B 1 664 ? -30.938 43.344 -5.09 1 27.41 664 PRO B O 1
ATOM 10785 N N . GLU B 1 665 ? -32.938 42.938 -4.805 1 25.95 665 GLU B N 1
ATOM 10786 C CA . GLU B 1 665 ? -33.219 44.219 -4.168 1 25.95 665 GLU B CA 1
ATOM 10787 C C . GLU B 1 665 ? -32.469 44.312 -2.83 1 25.95 665 GLU B C 1
ATOM 10789 O O . GLU B 1 665 ? -32.719 43.531 -1.924 1 25.95 665 GLU B O 1
ATOM 10794 N N . PHE B 1 666 ? -31.312 44.812 -2.891 1 26.62 666 PHE B N 1
ATOM 10795 C CA . PHE B 1 666 ? -30.562 45.156 -1.687 1 26.62 666 PHE B CA 1
ATOM 10796 C C . PHE B 1 666 ? -31.438 45.906 -0.698 1 26.62 666 PHE B C 1
ATOM 10798 O O . PHE B 1 666 ? -31.953 47 -1.009 1 26.62 666 PHE B O 1
ATOM 10805 N N . SER B 1 667 ? -32.406 45.188 -0.018 1 25.77 667 SER B N 1
ATOM 10806 C CA . SER B 1 667 ? -33.156 45.906 0.994 1 25.77 667 SER B CA 1
ATOM 10807 C C . SER B 1 667 ? -32.281 46.938 1.715 1 25.77 667 SER B C 1
ATOM 10809 O O . SER B 1 667 ? -31.062 46.781 1.763 1 25.77 667 SER B O 1
ATOM 10811 N N . GLU B 1 668 ? -32.906 48.125 1.934 1 26.22 668 GLU B N 1
ATOM 10812 C CA . GLU B 1 668 ? -32.344 49.281 2.646 1 26.22 668 GLU B CA 1
ATOM 10813 C C . GLU B 1 668 ? -31.641 48.844 3.926 1 26.22 668 GLU B C 1
ATOM 10815 O O . GLU B 1 668 ? -32.031 47.844 4.551 1 26.22 668 GLU B O 1
ATOM 10820 N N . PRO B 1 669 ? -30.531 49.375 4.137 1 26.56 669 PRO B N 1
ATOM 10821 C CA . PRO B 1 669 ? -29.734 49.094 5.34 1 26.56 669 PRO B CA 1
ATOM 10822 C C . PRO B 1 669 ? -30.562 49.219 6.621 1 26.56 669 PRO B C 1
ATOM 10824 O O . PRO B 1 669 ? -31.266 50.219 6.809 1 26.56 669 PRO B O 1
ATOM 10827 N N . VAL B 1 670 ? -31.188 48.094 7.121 1 30.95 670 VAL B N 1
ATOM 10828 C CA . VAL B 1 670 ? -31.859 48.125 8.414 1 30.95 670 VAL B CA 1
ATOM 10829 C C . VAL B 1 670 ? -31.062 48.969 9.398 1 30.95 670 VAL B C 1
ATOM 10831 O O . VAL B 1 670 ? -29.906 48.688 9.68 1 30.95 670 VAL B O 1
ATOM 10834 N N . ALA B 1 671 ? -31.484 50.188 9.641 1 31.64 671 ALA B N 1
ATOM 10835 C CA . ALA B 1 671 ? -31 51.094 10.68 1 31.64 671 ALA B CA 1
ATOM 10836 C C . ALA B 1 671 ? -30.906 50.406 12.023 1 31.64 671 ALA B C 1
ATOM 10838 O O . ALA B 1 671 ? -31.484 49.344 12.219 1 31.64 671 ALA B O 1
ATOM 10839 N N . VAL B 1 672 ? -30.656 51.219 13.062 1 30.31 672 VAL B N 1
ATOM 10840 C CA . VAL B 1 672 ? -30.062 51.375 14.391 1 30.31 672 VAL B CA 1
ATOM 10841 C C . VAL B 1 672 ? -31.031 50.844 15.445 1 30.31 672 VAL B C 1
ATOM 10843 O O . VAL B 1 672 ? -32.25 50.969 15.305 1 30.31 672 VAL B O 1
ATOM 10846 N N . PRO B 1 673 ? -30.609 50.25 16.453 1 31.56 673 PRO B N 1
ATOM 10847 C CA . PRO B 1 673 ? -31.156 49.656 17.688 1 31.56 673 PRO B CA 1
ATOM 10848 C C . PRO B 1 673 ? -31.906 50.688 18.547 1 31.56 673 PRO B C 1
ATOM 10850 O O . PRO B 1 673 ? -32.219 50.406 19.703 1 31.56 673 PRO B O 1
ATOM 10853 N N . PRO B 1 674 ? -32.875 51.625 18.156 1 23.83 674 PRO B N 1
ATOM 10854 C CA . PRO B 1 674 ? -33.094 52.562 19.234 1 23.83 674 PRO B CA 1
ATOM 10855 C C . PRO B 1 674 ? -33.469 51.906 20.547 1 23.83 674 PRO B C 1
ATOM 10857 O O . PRO B 1 674 ? -33.812 50.719 20.562 1 23.83 674 PRO B O 1
ATOM 10860 N N . SER B 1 675 ? -34.062 52.875 21.578 1 27.88 675 SER B N 1
ATOM 10861 C CA . SER B 1 675 ? -34.125 53.188 23.016 1 27.88 675 SER B CA 1
ATOM 10862 C C . SER B 1 675 ? -35.219 52.375 23.688 1 27.88 675 SER B C 1
ATOM 10864 O O . SER B 1 675 ? -36.344 52.312 23.188 1 27.88 675 SER B O 1
ATOM 10866 N N . PRO B 1 676 ? -35 51.375 24.609 1 25.98 676 PRO B N 1
ATOM 10867 C CA . PRO B 1 676 ? -36.094 50.75 25.359 1 25.98 676 PRO B CA 1
ATOM 10868 C C . PRO B 1 676 ? -36.969 51.812 26.062 1 25.98 676 PRO B C 1
ATOM 10870 O O . PRO B 1 676 ? -36.469 52.812 26.547 1 25.98 676 PRO B O 1
ATOM 10873 N N . ASP B 1 677 ? -38.219 52.188 25.797 1 22.11 677 ASP B N 1
ATOM 10874 C CA . ASP B 1 677 ? -39.188 52.875 26.625 1 22.11 677 ASP B CA 1
ATOM 10875 C C . ASP B 1 677 ? -39.219 52.312 28.047 1 22.11 677 ASP B C 1
ATOM 10877 O O . ASP B 1 677 ? -38.812 51.188 28.266 1 22.11 677 ASP B O 1
ATOM 10881 N N . ASP B 1 678 ? -39.812 53 29.234 1 21.98 678 ASP B N 1
ATOM 10882 C CA . ASP B 1 678 ? -39.812 53.125 30.688 1 21.98 678 ASP B CA 1
ATOM 10883 C C . ASP B 1 678 ? -40.344 51.844 31.359 1 21.98 678 ASP B C 1
ATOM 10885 O O . ASP B 1 678 ? -40.031 51.594 32.531 1 21.98 678 ASP B O 1
ATOM 10889 N N . SER B 1 679 ? -41.562 51.344 31.047 1 18.58 679 SER B N 1
ATOM 10890 C CA . SER B 1 679 ? -42.438 51 32.156 1 18.58 679 SER B CA 1
ATOM 10891 C C . SER B 1 679 ? -41.875 49.781 32.938 1 18.58 679 SER B C 1
ATOM 10893 O O . SER B 1 679 ? -41.719 49.844 34.156 1 18.58 679 SER B O 1
ATOM 10895 N N . ASP B 1 680 ? -42.625 48.531 32.938 1 18.55 680 ASP B N 1
ATOM 10896 C CA . ASP B 1 680 ? -43.125 47.562 33.906 1 18.55 680 ASP B CA 1
ATOM 10897 C C . ASP B 1 680 ? -42.062 46.562 34.281 1 18.55 680 ASP B C 1
ATOM 10899 O O . ASP B 1 680 ? -41.062 46.375 33.562 1 18.55 680 ASP B O 1
ATOM 10903 N N . GLY B 1 681 ? -42.281 45.5 35.375 1 18.88 681 GLY B N 1
ATOM 10904 C CA . GLY B 1 681 ? -41.812 44.719 36.5 1 18.88 681 GLY B CA 1
ATOM 10905 C C . GLY B 1 681 ? -41 43.531 36.125 1 18.88 681 GLY B C 1
ATOM 10906 O O . GLY B 1 681 ? -40.75 42.625 36.938 1 18.88 681 GLY B O 1
ATOM 10907 N N . ALA B 1 682 ? -40.594 43.312 34.844 1 18.17 682 ALA B N 1
ATOM 10908 C CA . ALA B 1 682 ? -40.438 41.875 34.75 1 18.17 682 ALA B CA 1
ATOM 10909 C C . ALA B 1 682 ? -39.281 41.375 35.562 1 18.17 682 ALA B C 1
ATOM 10911 O O . ALA B 1 682 ? -38.156 41.906 35.469 1 18.17 682 ALA B O 1
ATOM 10912 N N . GLU B 1 683 ? -39.5 40.656 36.719 1 18.67 683 GLU B N 1
ATOM 10913 C CA . GLU B 1 683 ? -38.906 39.938 37.844 1 18.67 683 GLU B CA 1
ATOM 10914 C C . GLU B 1 683 ? -37.844 38.969 37.375 1 18.67 683 GLU B C 1
ATOM 10916 O O . GLU B 1 683 ? -37.719 37.844 37.875 1 18.67 683 GLU B O 1
ATOM 10921 N N . VAL B 1 684 ? -37.062 39.188 36.312 1 18.2 684 VAL B N 1
ATOM 10922 C CA . VAL B 1 684 ? -36.438 37.938 35.969 1 18.2 684 VAL B CA 1
ATOM 10923 C C . VAL B 1 684 ? -35.406 37.562 37.062 1 18.2 684 VAL B C 1
ATOM 10925 O O . VAL B 1 684 ? -34.438 38.281 37.312 1 18.2 684 VAL B O 1
ATOM 10928 N N . TRP B 1 685 ? -35.844 36.844 38.062 1 17.61 685 TRP B N 1
ATOM 10929 C CA . TRP B 1 685 ? -35.188 36.312 39.219 1 17.61 685 TRP B CA 1
ATOM 10930 C C . TRP B 1 685 ? -33.969 35.469 38.844 1 17.61 685 TRP B C 1
ATOM 10932 O O . TRP B 1 685 ? -34.094 34.344 38.312 1 17.61 685 TRP B O 1
ATOM 10942 N N . PHE B 1 686 ? -33.062 35.906 38.094 1 19.52 686 PHE B N 1
ATOM 10943 C CA . PHE B 1 686 ? -32.094 34.844 37.812 1 19.52 686 PHE B CA 1
ATOM 10944 C C . PHE B 1 686 ? -31.359 34.438 39.062 1 19.52 686 PHE B C 1
ATOM 10946 O O . PHE B 1 686 ? -30.219 34.844 39.312 1 19.52 686 PHE B O 1
ATOM 10953 N N . ASP B 1 687 ? -32.125 34.406 40.188 1 18.53 687 ASP B N 1
ATOM 10954 C CA . ASP B 1 687 ? -31.344 34.281 41.438 1 18.53 687 ASP B CA 1
ATOM 10955 C C . ASP B 1 687 ? -30.266 33.219 41.312 1 18.53 687 ASP B C 1
ATOM 10957 O O . ASP B 1 687 ? -29.078 33.5 41.5 1 18.53 687 ASP B O 1
ATOM 10961 N N . GLU B 1 688 ? -30.469 32.031 42.094 1 19.92 688 GLU B N 1
ATOM 10962 C CA . GLU B 1 688 ? -29.781 31.344 43.188 1 19.92 688 GLU B CA 1
ATOM 10963 C C . GLU B 1 688 ? -28.766 30.328 42.656 1 19.92 688 GLU B C 1
ATOM 10965 O O . GLU B 1 688 ? -28.734 30.062 41.438 1 19.92 688 GLU B O 1
ATOM 10970 N N . GLU B 1 689 ? -28.422 29.078 43.531 1 20.33 689 GLU B N 1
ATOM 10971 C CA . GLU B 1 689 ? -27.516 28.016 43.938 1 20.33 689 GLU B CA 1
ATOM 10972 C C . GLU B 1 689 ? -27.406 26.938 42.875 1 20.33 689 GLU B C 1
ATOM 10974 O O . GLU B 1 689 ? -28.375 26.609 42.219 1 20.33 689 GLU B O 1
ATOM 10979 N N . PHE B 1 690 ? -26.219 26.641 42.188 1 22.62 690 PHE B N 1
ATOM 10980 C CA . PHE B 1 690 ? -26.016 25.391 41.469 1 22.62 690 PHE B CA 1
ATOM 10981 C C . PHE B 1 690 ? -26.688 24.234 42.219 1 22.62 690 PHE B C 1
ATOM 10983 O O . PHE B 1 690 ? -26.188 23.109 42.188 1 22.62 690 PHE B O 1
ATOM 10990 N N . GLU B 1 691 ? -27.469 24.422 43.281 1 22.75 691 GLU B N 1
ATOM 10991 C CA . GLU B 1 691 ? -28.156 23.25 43.812 1 22.75 691 GLU B CA 1
ATOM 10992 C C . GLU B 1 691 ? -28.938 22.516 42.719 1 22.75 691 GLU B C 1
ATOM 10994 O O . GLU B 1 691 ? -29.234 23.094 41.656 1 22.75 691 GLU B O 1
ATOM 10999 N N . GLY B 1 692 ? -29.75 21.25 43 1 24.12 692 GLY B N 1
ATOM 11000 C CA . GLY B 1 692 ? -30.578 20.391 42.156 1 24.12 692 GLY B CA 1
ATOM 11001 C C . GLY B 1 692 ? -31.531 21.172 41.281 1 24.12 692 GLY B C 1
ATOM 11002 O O . GLY B 1 692 ? -32.531 20.625 40.781 1 24.12 692 GLY B O 1
ATOM 11003 N N . ALA B 1 693 ? -31.469 22.516 41.031 1 21.56 693 ALA B N 1
ATOM 11004 C CA . ALA B 1 693 ? -32.562 23.406 40.688 1 21.56 693 ALA B CA 1
ATOM 11005 C C . ALA B 1 693 ? -32.969 23.234 39.219 1 21.56 693 ALA B C 1
ATOM 11007 O O . ALA B 1 693 ? -32.094 23.219 38.344 1 21.56 693 ALA B O 1
ATOM 11008 N N . SER B 1 694 ? -34.25 22.812 38.906 1 23.31 694 SER B N 1
ATOM 11009 C CA . SER B 1 694 ? -35.031 22.531 37.719 1 23.31 694 SER B CA 1
ATOM 11010 C C . SER B 1 694 ? -35.062 23.734 36.781 1 23.31 694 SER B C 1
ATOM 11012 O O . SER B 1 694 ? -36.094 24.422 36.656 1 23.31 694 SER B O 1
ATOM 11014 N N . GLU B 1 695 ? -34.188 24.672 36.844 1 23.34 695 GLU B N 1
ATOM 11015 C CA . GLU B 1 695 ? -34.344 25.953 36.156 1 23.34 695 GLU B CA 1
ATOM 11016 C C . GLU B 1 695 ? -34.562 25.781 34.656 1 23.34 695 GLU B C 1
ATOM 11018 O O . GLU B 1 695 ? -34 24.875 34.062 1 23.34 695 GLU B O 1
ATOM 11023 N N . ASP B 1 696 ? -35.5 26.672 34.062 1 23.22 696 ASP B N 1
ATOM 11024 C CA . ASP B 1 696 ? -36.125 26.797 32.75 1 23.22 696 ASP B CA 1
ATOM 11025 C C . ASP B 1 696 ? -35.094 27 31.656 1 23.22 696 ASP B C 1
ATOM 11027 O O . ASP B 1 696 ? -33.938 27.422 31.938 1 23.22 696 ASP B O 1
ATOM 11031 N N . ALA B 1 697 ? -35.438 26.656 30.328 1 26.34 697 ALA B N 1
ATOM 11032 C CA . ALA B 1 697 ? -34.938 26.516 28.969 1 26.34 697 ALA B CA 1
ATOM 11033 C C . ALA B 1 697 ? -34.438 27.859 28.438 1 26.34 697 ALA B C 1
ATOM 11035 O O . ALA B 1 697 ? -35.219 28.688 27.969 1 26.34 697 ALA B O 1
ATOM 11036 N N . VAL B 1 698 ? -33.625 28.609 29.078 1 28.06 698 VAL B N 1
ATOM 11037 C CA . VAL B 1 698 ? -33.156 29.797 28.406 1 28.06 698 VAL B CA 1
ATOM 11038 C C . VAL B 1 698 ? -32.594 29.438 27.031 1 28.06 698 VAL B C 1
ATOM 11040 O O . VAL B 1 698 ? -31.781 28.516 26.906 1 28.06 698 VAL B O 1
ATOM 11043 N N . GLY B 1 699 ? -33.312 29.812 25.984 1 26.39 699 GLY B N 1
ATOM 11044 C CA . GLY B 1 699 ? -33.031 29.578 24.578 1 26.39 699 GLY B CA 1
ATOM 11045 C C . GLY B 1 699 ? -31.641 30.047 24.172 1 26.39 699 GLY B C 1
ATOM 11046 O O . GLY B 1 699 ? -31.172 31.094 24.609 1 26.39 699 GLY B O 1
ATOM 11047 N N . LEU B 1 700 ? -30.75 29.141 24.031 1 26.67 700 LEU B N 1
ATOM 11048 C CA . L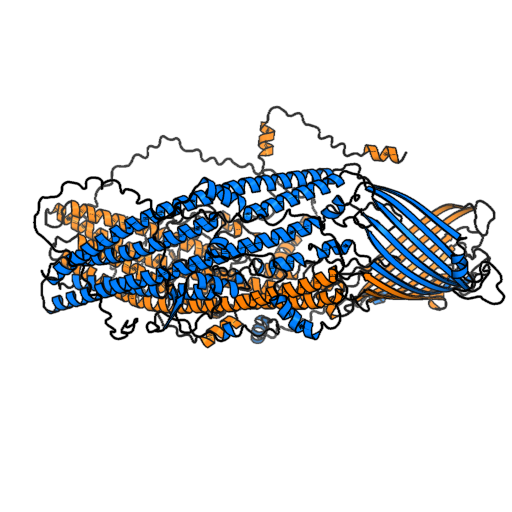EU B 1 700 ? -29.359 29.375 23.625 1 26.67 700 LEU B CA 1
ATOM 11049 C C . LEU B 1 700 ? -29.266 30.5 22.609 1 26.67 700 LEU B C 1
ATOM 11051 O O . LEU B 1 700 ? -28.234 31.172 22.516 1 26.67 700 LEU B O 1
ATOM 11055 N N . PHE B 1 701 ? -30.203 30.547 21.547 1 31.89 701 PHE B N 1
ATOM 11056 C CA . PHE B 1 701 ? -29.938 31.25 20.297 1 31.89 701 PHE B CA 1
ATOM 11057 C C . PHE B 1 701 ? -30.562 32.625 20.312 1 31.89 701 PHE B C 1
ATOM 11059 O O . PHE B 1 701 ? -30.859 33.188 19.266 1 31.89 701 PHE B O 1
ATOM 11066 N N . ASP B 1 702 ? -30.859 33.344 21.391 1 27.41 702 ASP B N 1
ATOM 11067 C CA . ASP B 1 702 ? -31.516 34.625 21.188 1 27.41 702 ASP B CA 1
ATOM 11068 C C . ASP B 1 702 ? -30.625 35.594 20.406 1 27.41 702 ASP B C 1
ATOM 11070 O O . ASP B 1 702 ? -29.766 36.281 20.984 1 27.41 702 ASP B O 1
ATOM 11074 N N . VAL B 1 703 ? -30.328 35.25 19.25 1 27.94 703 VAL B N 1
ATOM 11075 C CA . VAL B 1 703 ? -29.594 36.125 18.344 1 27.94 703 VAL B CA 1
ATOM 11076 C C . VAL B 1 703 ? -30.453 37.344 18 1 27.94 703 VAL B C 1
ATOM 11078 O O . VAL B 1 703 ? -30.031 38.188 17.234 1 27.94 703 VAL B O 1
ATOM 11081 N N . ASN B 1 704 ? -31.906 37.438 18.297 1 22 704 ASN B N 1
ATOM 11082 C CA . ASN B 1 704 ? -32.562 38.688 17.922 1 22 704 ASN B CA 1
ATOM 11083 C C . ASN B 1 704 ? -32.25 39.781 18.938 1 22 704 ASN B C 1
ATOM 11085 O O . ASN B 1 704 ? -32.406 39.562 20.141 1 22 704 ASN B O 1
#